Protein 6K7Z (pdb70)

B-factor: mean 18.51, std 6.67, range [7.37, 52.11]

Structure (mmCIF, N/CA/C/O backbone):
data_6K7Z
#
_entry.id   6K7Z
#
_cell.length_a   68.618
_cell.length_b   87.486
_cell.length_c   88.836
_cell.angle_alpha   90.00
_cell.angle_beta   95.30
_cell.angle_gamma   90.00
#
_symmetry.space_group_name_H-M   'P 1 2 1'
#
loop_
_entity.id
_entity.type
_entity.pdbx_description
1 polymer 'GH18 chiitnase'
2 water water
#
loop_
_atom_site.group_PDB
_atom_site.id
_atom_site.type_symbol
_atom_site.label_atom_id
_atom_site.label_alt_id
_atom_site.label_comp_id
_atom_site.label_asym_id
_atom_site.label_entity_id
_atom_site.label_seq_id
_atom_site.pdbx_PDB_ins_code
_atom_site.Cartn_x
_atom_site.Cartn_y
_atom_site.Cartn_z
_atom_site.occupancy
_atom_site.B_iso_or_equiv
_atom_site.auth_seq_id
_atom_site.auth_comp_id
_atom_site.auth_asym_id
_atom_site.auth_atom_id
_atom_site.pdbx_PDB_model_num
ATOM 1 N N . SER A 1 2 ? 65.439 35.859 120.363 1.00 24.45 2 SER A N 1
ATOM 2 C CA . SER A 1 2 ? 66.841 36.111 120.511 1.00 21.17 2 SER A CA 1
ATOM 3 C C . SER A 1 2 ? 67.556 35.214 119.557 1.00 20.28 2 SER A C 1
ATOM 4 O O . SER A 1 2 ? 67.044 34.221 119.157 1.00 24.33 2 SER A O 1
ATOM 7 N N . LYS A 1 3 ? 68.778 35.574 119.219 1.00 20.42 3 LYS A N 1
ATOM 8 C CA . LYS A 1 3 ? 69.567 34.856 118.227 1.00 16.30 3 LYS A CA 1
ATOM 9 C C . LYS A 1 3 ? 70.840 34.360 118.882 1.00 13.81 3 LYS A C 1
ATOM 10 O O . LYS A 1 3 ? 71.298 34.992 119.753 1.00 15.35 3 LYS A O 1
ATOM 16 N N . THR A 1 4 ? 71.386 33.264 118.396 1.00 13.11 4 THR A N 1
ATOM 17 C CA . THR A 1 4 ? 72.655 32.697 118.842 1.00 13.10 4 THR A CA 1
ATOM 18 C C . THR A 1 4 ? 73.624 32.779 117.664 1.00 12.42 4 THR A C 1
ATOM 19 O O . THR A 1 4 ? 73.295 32.399 116.607 1.00 11.35 4 THR A O 1
ATOM 23 N N . ILE A 1 5 ? 74.804 33.318 117.937 1.00 10.44 5 ILE A N 1
ATOM 24 C CA . ILE A 1 5 ? 75.773 33.626 116.899 1.00 10.14 5 ILE A CA 1
ATOM 25 C C . ILE A 1 5 ? 77.138 33.126 117.349 1.00 10.94 5 ILE A C 1
ATOM 26 O O . ILE A 1 5 ? 77.488 33.228 118.530 1.00 9.95 5 ILE A O 1
ATOM 31 N N . THR A 1 6 ? 77.910 32.572 116.416 1.00 8.54 6 THR A N 1
ATOM 32 C CA . THR A 1 6 ? 79.275 32.191 116.745 1.00 9.18 6 THR A CA 1
ATOM 33 C C . THR A 1 6 ? 80.185 32.559 115.591 1.00 9.93 6 THR A C 1
ATOM 34 O O . THR A 1 6 ? 79.748 32.661 114.445 1.00 12.83 6 THR A O 1
ATOM 38 N N . TYR A 1 7 ? 81.461 32.767 115.909 1.00 9.25 7 TYR A N 1
ATOM 39 C CA . TYR A 1 7 ? 82.512 32.920 114.910 1.00 10.62 7 TYR A CA 1
ATOM 40 C C . TYR A 1 7 ? 83.256 31.608 114.707 1.00 11.06 7 TYR A C 1
ATOM 41 O O . TYR A 1 7 ? 83.577 30.905 115.668 1.00 11.64 7 TYR A O 1
ATOM 50 N N . TYR A 1 8 ? 83.544 31.286 113.449 1.00 10.78 8 TYR A N 1
ATOM 51 C CA . TYR A 1 8 ? 84.329 30.106 113.119 1.00 10.08 8 TYR A CA 1
ATOM 52 C C . TYR A 1 8 ? 85.654 30.578 112.533 1.00 10.51 8 TYR A C 1
ATOM 53 O O . TYR A 1 8 ? 85.699 31.061 111.400 1.00 12.18 8 TYR A O 1
ATOM 62 N N . ASN A 1 9 ? 86.727 30.438 113.312 1.00 12.12 9 ASN A N 1
ATOM 63 C CA . ASN A 1 9 ? 88.079 30.749 112.853 1.00 13.32 9 ASN A CA 1
ATOM 64 C C . ASN A 1 9 ? 88.947 29.510 112.984 1.00 13.77 9 ASN A C 1
ATOM 65 O O . ASN A 1 9 ? 89.353 28.947 111.965 1.00 15.41 9 ASN A O 1
ATOM 70 N N . SER A 1 10 ? 89.230 29.046 114.206 1.00 13.54 10 SER A N 1
ATOM 71 C CA . SER A 1 10 ? 89.923 27.779 114.398 1.00 14.06 10 SER A CA 1
ATOM 72 C C . SER A 1 10 ? 89.082 26.620 113.875 1.00 16.02 10 SER A C 1
ATOM 73 O O . SER A 1 10 ? 87.855 26.604 114.017 1.00 12.65 10 SER A O 1
ATOM 76 N N . GLY A 1 11 ? 89.755 25.627 113.293 1.00 15.07 11 GLY A N 1
ATOM 77 C CA . GLY A 1 11 ? 89.052 24.472 112.768 1.00 16.65 11 GLY A CA 1
ATOM 78 C C . GLY A 1 11 ? 89.059 23.236 113.644 1.00 15.05 11 GLY A C 1
ATOM 79 O O . GLY A 1 11 ? 88.805 22.138 113.139 1.00 16.18 11 GLY A O 1
ATOM 80 N N . ALA A 1 12 ? 89.307 23.399 114.954 1.00 14.92 12 ALA A N 1
ATOM 81 C CA . ALA A 1 12 ? 89.479 22.241 115.833 1.00 17.04 12 ALA A CA 1
ATOM 82 C C . ALA A 1 12 ? 88.224 21.380 115.915 1.00 19.83 12 ALA A C 1
ATOM 83 O O . ALA A 1 12 ? 88.315 20.171 116.171 1.00 21.66 12 ALA A O 1
ATOM 85 N N . VAL A 1 13 ? 87.054 21.970 115.725 1.00 13.77 13 VAL A N 1
ATOM 86 C CA . VAL A 1 13 ? 85.786 21.246 115.653 1.00 13.92 13 VAL A CA 1
ATOM 87 C C . VAL A 1 13 ? 85.273 21.368 114.224 1.00 14.65 13 VAL A C 1
ATOM 88 O O . VAL A 1 13 ? 85.246 22.483 113.687 1.00 12.81 13 VAL A O 1
ATOM 92 N N . PRO A 1 14 ? 84.902 20.266 113.567 1.00 12.87 14 PRO A N 1
ATOM 93 C CA . PRO A 1 14 ? 84.424 20.355 112.176 1.00 14.09 14 PRO A CA 1
ATOM 94 C C . PRO A 1 14 ? 83.254 21.320 112.037 1.00 14.30 14 PRO A C 1
ATOM 95 O O . PRO A 1 14 ? 82.345 21.348 112.867 1.00 12.10 14 PRO A O 1
ATOM 99 N N . LEU A 1 15 ? 83.269 22.106 110.959 1.00 12.05 15 LEU A N 1
ATOM 100 C CA . LEU A 1 15 ? 82.263 23.156 110.839 1.00 11.88 15 LEU A CA 1
ATOM 101 C C . LEU A 1 15 ? 80.859 22.584 110.747 1.00 12.14 15 LEU A C 1
ATOM 102 O O . LEU A 1 15 ? 79.905 23.182 111.257 1.00 13.22 15 LEU A O 1
ATOM 107 N N . ILE A 1 16 ? 80.704 21.425 110.112 1.00 11.69 16 ILE A N 1
ATOM 108 C CA . ILE A 1 16 ? 79.373 20.873 109.950 1.00 11.58 16 ILE A CA 1
ATOM 109 C C . ILE A 1 16 ? 78.706 20.568 111.288 1.00 12.63 16 ILE A C 1
ATOM 110 O O . ILE A 1 16 ? 77.477 20.492 111.346 1.00 13.19 16 ILE A O 1
ATOM 115 N N . ASN A 1 17 ? 79.483 20.406 112.371 1.00 12.65 17 ASN A N 1
ATOM 116 C CA . ASN A 1 17 ? 78.879 20.191 113.690 1.00 17.15 17 ASN A CA 1
ATOM 117 C C . ASN A 1 17 ? 77.909 21.305 114.056 1.00 13.77 17 ASN A C 1
ATOM 118 O O . ASN A 1 17 ? 76.956 21.071 114.812 1.00 15.85 17 ASN A O 1
ATOM 123 N N . ALA A 1 18 ? 78.136 22.519 113.548 1.00 12.64 18 ALA A N 1
ATOM 124 C CA . ALA A 1 18 ? 77.269 23.635 113.902 1.00 11.96 18 ALA A CA 1
ATOM 125 C C . ALA A 1 18 ? 75.855 23.441 113.374 1.00 12.56 18 ALA A C 1
ATOM 126 O O . ALA A 1 18 ? 74.906 23.958 113.968 1.00 15.57 18 ALA A O 1
ATOM 128 N N . SER A 1 19 ? 75.693 22.690 112.276 1.00 14.22 19 SER A N 1
ATOM 129 C CA . SER A 1 19 ? 74.371 22.456 111.701 1.00 15.28 19 SER A CA 1
ATOM 130 C C . SER A 1 19 ? 73.440 21.700 112.643 1.00 18.13 19 SER A C 1
ATOM 131 O O . SER A 1 19 ? 72.220 21.755 112.460 1.00 19.26 19 SER A O 1
ATOM 134 N N . GLU A 1 20 ? 73.976 20.992 113.638 1.00 14.91 20 GLU A N 1
ATOM 135 C CA . GLU A 1 20 ? 73.151 20.243 114.575 1.00 16.82 20 GLU A CA 1
ATOM 136 C C . GLU A 1 20 ? 73.065 20.910 115.940 1.00 16.75 20 GLU A C 1
ATOM 137 O O . GLU A 1 20 ? 72.597 20.289 116.895 1.00 14.97 20 GLU A O 1
ATOM 143 N N . LEU A 1 21 ? 73.501 22.154 116.052 1.00 13.84 21 LEU A N 1
ATOM 144 C CA . LEU A 1 21 ? 73.511 22.883 117.305 1.00 15.13 21 LEU A CA 1
ATOM 145 C C . LEU A 1 21 ? 72.579 24.084 117.213 1.00 13.88 21 LEU A C 1
ATOM 146 O O . LEU A 1 21 ? 72.192 24.495 116.112 1.00 15.91 21 LEU A O 1
ATOM 151 N N . PRO A 1 22 ? 72.172 24.637 118.328 1.00 15.50 22 PRO A N 1
ATOM 152 C CA . PRO A 1 22 ? 71.165 25.715 118.298 1.00 14.49 22 PRO A CA 1
ATOM 153 C C . PRO A 1 22 ? 71.774 27.085 118.012 1.00 16.23 22 PRO A C 1
ATOM 154 O O . PRO A 1 22 ? 71.638 28.037 118.799 1.00 19.99 22 PRO A O 1
ATOM 158 N N . TYR A 1 23 ? 72.470 27.187 116.880 1.00 13.07 23 TYR A N 1
ATOM 159 C CA . TYR A 1 23 ? 72.953 28.462 116.357 1.00 14.30 23 TYR A CA 1
ATOM 160 C C . TYR A 1 23 ? 72.004 28.987 115.295 1.00 14.71 23 TYR A C 1
ATOM 161 O O . TYR A 1 23 ? 71.449 28.219 114.507 1.00 15.97 23 TYR A O 1
ATOM 170 N N . ASP A 1 24 ? 71.829 30.301 115.272 1.00 12.50 24 ASP A N 1
ATOM 171 C CA . ASP A 1 24 ? 71.105 30.927 114.178 1.00 12.27 24 ASP A CA 1
ATOM 172 C C . ASP A 1 24 ? 72.025 31.460 113.097 1.00 14.32 24 ASP A C 1
ATOM 173 O O . ASP A 1 24 ? 71.653 31.441 111.916 1.00 15.04 24 ASP A O 1
ATOM 178 N N . VAL A 1 25 ? 73.220 31.910 113.469 1.00 12.13 25 VAL A N 1
ATOM 179 C CA . VAL A 1 25 ? 74.137 32.569 112.543 1.00 10.18 25 VAL A CA 1
ATOM 180 C C . VAL A 1 25 ? 75.548 32.080 112.824 1.00 11.27 25 VAL A C 1
ATOM 181 O O . VAL A 1 25 ? 75.977 32.025 113.981 1.00 10.87 25 VAL A O 1
ATOM 185 N N . VAL A 1 26 ? 76.282 31.760 111.767 1.00 8.78 26 VAL A N 1
ATOM 186 C CA . VAL A 1 26 ? 77.694 31.428 111.871 1.00 10.61 26 VAL A CA 1
ATOM 187 C C . VAL A 1 26 ? 78.464 32.435 111.035 1.00 9.24 26 VAL A C 1
ATOM 188 O O . VAL A 1 26 ? 78.191 32.589 109.837 1.00 13.20 26 VAL A O 1
ATOM 192 N N . ASN A 1 27 ? 79.419 33.123 111.665 1.00 10.37 27 ASN A N 1
ATOM 193 C CA . ASN A 1 27 ? 80.297 34.069 110.989 1.00 9.17 27 ASN A CA 1
ATOM 194 C C . ASN A 1 27 ? 81.603 33.365 110.652 1.00 11.33 27 ASN A C 1
ATOM 195 O O . ASN A 1 27 ? 82.350 32.988 111.555 1.00 11.21 27 ASN A O 1
ATOM 200 N N . LEU A 1 28 ? 81.895 33.208 109.360 1.00 10.63 28 LEU A N 1
ATOM 201 C CA . LEU A 1 28 ? 83.173 32.633 108.965 1.00 11.11 28 LEU A CA 1
ATOM 202 C C . LEU A 1 28 ? 84.247 33.710 109.055 1.00 9.97 28 LEU A C 1
ATOM 203 O O . LEU A 1 28 ? 84.121 34.775 108.446 1.00 14.26 28 LEU A O 1
ATOM 208 N N . ALA A 1 29 ? 85.303 33.435 109.811 1.00 10.88 29 ALA A N 1
ATOM 209 C CA . ALA A 1 29 ? 86.376 34.401 110.044 1.00 11.56 29 ALA A CA 1
ATOM 210 C C . ALA A 1 29 ? 87.720 33.901 109.487 1.00 11.07 29 ALA A C 1
ATOM 211 O O . ALA A 1 29 ? 88.159 32.828 109.881 1.00 13.83 29 ALA A O 1
ATOM 213 N N . PHE A 1 30 ? 88.417 34.650 108.628 1.00 14.45 30 PHE A N 1
ATOM 214 C CA . PHE A 1 30 ? 88.091 35.998 108.180 1.00 11.81 30 PHE A CA 1
ATOM 215 C C . PHE A 1 30 ? 88.381 36.173 106.695 1.00 13.00 30 PHE A C 1
ATOM 216 O O . PHE A 1 30 ? 89.133 35.414 106.076 1.00 12.66 30 PHE A O 1
ATOM 224 N N . LEU A 1 31 ? 87.817 37.233 106.150 1.00 13.17 31 LEU A N 1
ATOM 225 C CA . LEU A 1 31 ? 88.244 37.806 104.884 1.00 12.59 31 LEU A CA 1
ATOM 226 C C . LEU A 1 31 ? 88.835 39.168 105.212 1.00 15.03 31 LEU A C 1
ATOM 227 O O . LEU A 1 31 ? 88.244 39.917 105.997 1.00 14.82 31 LEU A O 1
ATOM 232 N N . SER A 1 32 ? 90.010 39.483 104.667 1.00 14.46 32 SER A N 1
ATOM 233 C CA . SER A 1 32 ? 90.640 40.750 105.032 1.00 16.18 32 SER A CA 1
ATOM 234 C C . SER A 1 32 ? 91.568 41.219 103.918 1.00 17.53 32 SER A C 1
ATOM 235 O O . SER A 1 32 ? 91.773 40.534 102.919 1.00 16.70 32 SER A O 1
ATOM 238 N N . SER A 1 33 ? 92.117 42.419 104.097 1.00 19.27 33 SER A N 1
ATOM 239 C CA . SER A 1 33 ? 93.024 42.978 103.102 1.00 21.78 33 SER A CA 1
ATOM 240 C C . SER A 1 33 ? 94.339 42.208 103.071 1.00 20.36 33 SER A C 1
ATOM 241 O O . SER A 1 33 ? 94.861 41.800 104.111 1.00 23.26 33 SER A O 1
ATOM 244 N N . SER A 1 34 ? 94.888 42.027 101.874 1.00 25.04 34 SER A N 1
ATOM 245 C CA . SER A 1 34 ? 96.265 41.562 101.778 1.00 28.80 34 SER A CA 1
ATOM 246 C C . SER A 1 34 ? 97.209 42.692 102.167 1.00 26.39 34 SER A C 1
ATOM 247 O O . SER A 1 34 ? 96.882 43.872 102.026 1.00 25.18 34 SER A O 1
ATOM 250 N N . SER A 1 35 ? 98.391 42.331 102.611 1.00 28.34 35 SER A N 1
ATOM 251 C CA . SER A 1 35 ? 99.425 43.282 102.999 1.00 32.59 35 SER A CA 1
ATOM 252 C C . SER A 1 35 ? 99.863 44.075 101.787 1.00 35.06 35 SER A C 1
ATOM 253 O O . SER A 1 35 ? 100.255 45.208 101.905 1.00 35.49 35 SER A O 1
ATOM 256 N N . ASN A 1 36 ? 99.815 43.401 100.653 1.00 31.83 36 ASN A N 1
ATOM 257 C CA . ASN A 1 36 ? 100.175 43.870 99.340 1.00 36.41 36 ASN A CA 1
ATOM 258 C C . ASN A 1 36 ? 99.367 45.066 98.828 1.00 33.60 36 ASN A C 1
ATOM 259 O O . ASN A 1 36 ? 99.888 46.150 98.734 1.00 38.54 36 ASN A O 1
ATOM 264 N N . ASN A 1 37 ? 98.120 44.805 98.518 1.00 31.98 37 ASN A N 1
ATOM 265 C CA . ASN A 1 37 ? 97.126 45.709 97.970 1.00 30.24 37 ASN A CA 1
ATOM 266 C C . ASN A 1 37 ? 95.864 45.575 98.782 1.00 27.48 37 ASN A C 1
ATOM 267 O O . ASN A 1 37 ? 95.251 44.573 98.749 1.00 28.74 37 ASN A O 1
ATOM 272 N N . PRO A 1 38 ? 95.485 46.596 99.497 1.00 27.02 38 PRO A N 1
ATOM 273 C CA . PRO A 1 38 ? 94.348 46.508 100.430 1.00 23.52 38 PRO A CA 1
ATOM 274 C C . PRO A 1 38 ? 93.042 46.140 99.757 1.00 22.10 38 PRO A C 1
ATOM 275 O O . PRO A 1 38 ? 92.136 45.636 100.429 1.00 19.27 38 PRO A O 1
ATOM 279 N N . PHE A 1 39 ? 92.898 46.397 98.456 1.00 22.46 39 PHE A N 1
ATOM 280 C CA . PHE A 1 39 ? 91.650 46.069 97.784 1.00 22.82 39 PHE A CA 1
ATOM 281 C C . PHE A 1 39 ? 91.592 44.623 97.325 1.00 21.12 39 PHE A C 1
ATOM 282 O O . PHE A 1 39 ? 90.522 44.175 96.905 1.00 23.21 39 PHE A O 1
ATOM 290 N N . ASN A 1 40 ? 92.700 43.889 97.403 1.00 19.97 40 ASN A N 1
ATOM 291 C CA . ASN A 1 40 ? 92.698 42.445 97.194 1.00 22.72 40 ASN A CA 1
ATOM 292 C C . ASN A 1 40 ? 92.394 41.779 98.532 1.00 19.15 40 ASN A C 1
ATOM 293 O O . ASN A 1 40 ? 93.189 41.877 99.474 1.00 20.55 40 ASN A O 1
ATOM 298 N N . LEU A 1 41 ? 91.254 41.104 98.616 1.00 18.94 41 LEU A N 1
ATOM 299 C CA . LEU A 1 41 ? 90.793 40.505 99.866 1.00 19.17 41 LEU A CA 1
ATOM 300 C C . LEU A 1 41 ? 91.194 39.033 99.914 1.00 20.62 41 LEU A C 1
ATOM 301 O O . LEU A 1 41 ? 90.987 38.299 98.941 1.00 18.92 41 LEU A O 1
ATOM 306 N N . VAL A 1 42 ? 91.763 38.601 101.044 1.00 17.73 42 VAL A N 1
ATOM 307 C CA . VAL A 1 42 ? 92.249 37.230 101.179 1.00 19.12 42 VAL A CA 1
ATOM 308 C C . VAL A 1 42 ? 91.609 36.575 102.394 1.00 17.64 42 VAL A C 1
ATOM 309 O O . VAL A 1 42 ? 91.326 37.228 103.405 1.00 16.70 42 VAL A O 1
ATOM 313 N N . LEU A 1 43 ? 91.400 35.264 102.287 1.00 15.30 43 LEU A N 1
ATOM 314 C CA . LEU A 1 43 ? 90.840 34.453 103.355 1.00 15.82 43 LEU A CA 1
ATOM 315 C C . LEU A 1 43 ? 91.928 33.967 104.300 1.00 18.41 43 LEU A C 1
ATOM 316 O O . LEU A 1 43 ? 93.069 33.726 103.899 1.00 19.91 43 LEU A O 1
ATOM 321 N N . SER A 1 44 ? 91.556 33.827 105.570 1.00 15.61 44 SER A N 1
ATOM 322 C CA . SER A 1 44 ? 92.402 33.243 106.595 1.00 18.44 44 SER A CA 1
ATOM 323 C C . SER A 1 44 ? 91.527 32.389 107.500 1.00 16.01 44 SER A C 1
ATOM 324 O O . SER A 1 44 ? 90.306 32.550 107.544 1.00 14.80 44 SER A O 1
ATOM 327 N N . GLY A 1 45 ? 92.159 31.456 108.201 1.00 18.32 45 GLY A N 1
ATOM 328 C CA . GLY A 1 45 ? 91.440 30.559 109.086 1.00 17.42 45 GLY A CA 1
ATOM 329 C C . GLY A 1 45 ? 91.171 29.211 108.443 1.00 18.44 45 GLY A C 1
ATOM 330 O O . GLY A 1 45 ? 91.542 28.935 107.300 1.00 15.00 45 GLY A O 1
ATOM 331 N N . ALA A 1 46 ? 90.503 28.350 109.217 1.00 14.87 46 ALA A N 1
ATOM 332 C CA . ALA A 1 46 ? 90.264 26.987 108.763 1.00 15.30 46 ALA A CA 1
ATOM 333 C C . ALA A 1 46 ? 89.397 26.923 107.513 1.00 14.81 46 ALA A C 1
ATOM 334 O O . ALA A 1 46 ? 89.403 25.902 106.821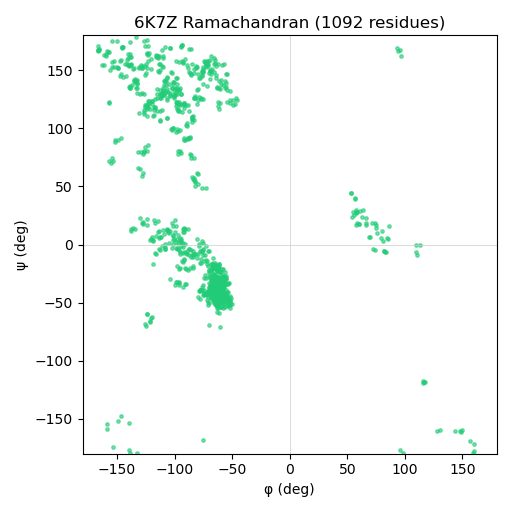 1.00 15.76 46 ALA A O 1
ATOM 336 N N . ILE A 1 47 ? 88.642 27.978 107.211 1.00 11.83 47 ILE A N 1
ATOM 337 C CA . ILE A 1 47 ? 87.795 27.950 106.029 1.00 14.32 47 ILE A CA 1
ATOM 338 C C . ILE A 1 47 ? 88.598 27.944 104.740 1.00 15.32 47 ILE A C 1
ATOM 339 O O . ILE A 1 47 ? 88.067 27.545 103.693 1.00 15.90 47 ILE A O 1
ATOM 344 N N . ALA A 1 48 ? 89.857 28.382 104.769 1.00 14.80 48 ALA A N 1
ATOM 345 C CA . ALA A 1 48 ? 90.588 28.675 103.536 1.00 16.72 48 ALA A CA 1
ATOM 346 C C . ALA A 1 48 ? 91.368 27.464 103.033 1.00 16.20 48 ALA A C 1
ATOM 347 O O . ALA A 1 48 ? 92.256 26.953 103.725 1.00 16.76 48 ALA A O 1
ATOM 349 N N . ALA A 1 49 ? 91.049 27.024 101.816 1.00 15.20 49 ALA A N 1
ATOM 350 C CA . ALA A 1 49 ? 91.941 26.113 101.094 1.00 15.65 49 ALA A CA 1
ATOM 351 C C . ALA A 1 49 ? 93.115 26.872 100.492 1.00 16.93 49 ALA A C 1
ATOM 352 O O . ALA A 1 49 ? 94.246 26.369 100.464 1.00 16.09 49 ALA A O 1
ATOM 354 N N . THR A 1 50 ? 92.841 28.072 99.983 1.00 17.24 50 THR A N 1
ATOM 355 C CA . THR A 1 50 ? 93.841 29.045 99.583 1.00 18.94 50 THR A CA 1
ATOM 356 C C . THR A 1 50 ? 93.353 30.417 100.011 1.00 18.92 50 THR A C 1
ATOM 357 O O . THR A 1 50 ? 92.271 30.560 100.584 1.00 19.52 50 THR A O 1
ATOM 361 N N . GLU A 1 51 ? 94.121 31.446 99.662 1.00 20.05 51 GLU A N 1
ATOM 362 C CA . GLU A 1 51 ? 93.702 32.812 99.968 1.00 21.15 51 GLU A CA 1
ATOM 363 C C . GLU A 1 51 ? 92.403 33.203 99.276 1.00 18.44 51 GLU A C 1
ATOM 364 O O . GLU A 1 51 ? 91.759 34.170 99.691 1.00 18.28 51 GLU A O 1
ATOM 370 N N . SER A 1 52 ? 91.999 32.496 98.226 1.00 17.82 52 SER A N 1
ATOM 371 C CA . SER A 1 52 ? 90.824 32.904 97.472 1.00 19.55 52 SER A CA 1
ATOM 372 C C . SER A 1 52 ? 89.712 31.862 97.466 1.00 21.71 52 SER A C 1
ATOM 373 O O . SER A 1 52 ? 88.712 32.056 96.765 1.00 24.28 52 SER A O 1
ATOM 376 N N . SER A 1 53 ? 89.831 30.772 98.229 1.00 17.23 53 SER A N 1
ATOM 377 C CA . SER A 1 53 ? 88.836 29.715 98.098 1.00 16.76 53 SER A CA 1
ATOM 378 C C . SER A 1 53 ? 88.602 29.001 99.418 1.00 16.24 53 SER A C 1
ATOM 379 O O . SER A 1 53 ? 89.534 28.803 100.205 1.00 15.77 53 SER A O 1
ATOM 382 N N . PHE A 1 54 ? 87.348 28.602 99.629 1.00 16.65 54 PHE A N 1
ATOM 383 C CA . PHE A 1 54 ? 86.953 27.753 100.746 1.00 15.77 54 PHE A CA 1
ATOM 384 C C . PHE A 1 54 ? 87.374 26.307 100.508 1.00 17.76 54 PHE A C 1
ATOM 385 O O . PHE A 1 54 ? 87.405 25.827 99.370 1.00 18.41 54 PHE A O 1
ATOM 393 N N . THR A 1 55 ? 87.660 25.596 101.596 1.00 17.30 55 THR A N 1
ATOM 394 C CA . THR A 1 55 ? 87.884 24.161 101.467 1.00 17.28 55 THR A CA 1
ATOM 395 C C . THR A 1 55 ? 86.602 23.451 101.043 1.00 16.91 55 THR A C 1
ATOM 396 O O . THR A 1 55 ? 85.490 23.967 101.187 1.00 17.20 55 THR A O 1
ATOM 400 N N . THR A 1 56 ? 86.773 22.238 100.513 1.00 18.83 56 THR A N 1
ATOM 401 C CA . THR A 1 56 ? 85.622 21.433 100.117 1.00 19.54 56 THR A CA 1
ATOM 402 C C . THR A 1 56 ? 84.675 21.200 101.293 1.00 18.55 56 THR A C 1
ATOM 403 O O . THR A 1 56 ? 83.453 21.340 101.158 1.00 18.73 56 THR A O 1
ATOM 407 N N . ASN A 1 57 ? 85.222 20.851 102.459 1.00 18.86 57 ASN A N 1
ATOM 408 C CA . ASN A 1 57 ? 84.373 20.595 103.623 1.00 20.14 57 ASN A CA 1
ATOM 409 C C . ASN A 1 57 ? 83.606 21.849 104.033 1.00 18.61 57 ASN A C 1
ATOM 410 O O . ASN A 1 57 ? 82.439 21.772 104.444 1.00 16.71 57 ASN A O 1
ATOM 415 N N . THR A 1 58 ? 84.250 23.013 103.942 1.00 15.41 58 THR A N 1
ATOM 416 C CA . THR A 1 58 ? 83.574 24.258 104.298 1.00 14.89 58 THR A CA 1
ATOM 417 C C . THR A 1 58 ? 82.374 24.492 103.391 1.00 16.18 58 THR A C 1
ATOM 418 O O . THR A 1 58 ? 81.259 24.754 103.862 1.00 14.12 58 THR A O 1
ATOM 422 N N . ILE A 1 59 ? 82.585 24.368 102.081 1.00 16.10 59 ILE A N 1
ATOM 423 C CA . ILE A 1 59 ? 81.514 24.595 101.110 1.00 15.67 59 ILE A CA 1
ATOM 424 C C . ILE A 1 59 ? 80.311 23.710 101.417 1.00 16.13 59 ILE A C 1
ATOM 425 O O . ILE A 1 59 ? 79.161 24.163 101.400 1.00 16.52 59 ILE A O 1
ATOM 430 N N . GLU A 1 60 ? 80.559 22.434 101.717 1.00 17.87 60 GLU A N 1
ATOM 431 C CA . GLU A 1 60 ? 79.449 21.533 102.023 1.00 16.87 60 GLU A CA 1
ATOM 432 C C . GLU A 1 60 ? 78.803 21.898 103.354 1.00 16.46 60 GLU A C 1
ATOM 433 O O . GLU A 1 60 ? 77.573 21.909 103.472 1.00 16.02 60 GLU A O 1
ATOM 439 N N . ALA A 1 61 ? 79.615 22.230 104.357 1.00 14.22 61 ALA A N 1
ATOM 440 C CA . ALA A 1 61 ? 79.055 22.579 105.659 1.00 14.31 61 ALA A CA 1
ATOM 441 C C . ALA A 1 61 ? 78.116 23.773 105.556 1.00 14.74 61 ALA A C 1
ATOM 442 O O . ALA A 1 61 ? 77.065 23.804 106.210 1.00 14.97 61 ALA A O 1
ATOM 444 N N . ILE A 1 62 ? 78.479 24.763 104.735 1.00 15.55 62 ILE A N 1
ATOM 445 C CA . ILE A 1 62 ? 77.629 25.935 104.548 1.00 15.93 62 ILE A CA 1
ATOM 446 C C . ILE A 1 62 ? 76.277 25.529 103.973 1.00 17.73 62 ILE A C 1
ATOM 447 O O . ILE A 1 62 ? 75.224 26.018 104.410 1.00 16.75 62 ILE A O 1
ATOM 452 N N . LYS A 1 63 ? 76.282 24.643 102.973 1.00 17.94 63 LYS A N 1
ATOM 453 C CA . LYS A 1 63 ? 75.023 24.192 102.387 1.00 19.51 63 LYS A CA 1
ATOM 454 C C . LYS A 1 63 ? 74.169 23.468 103.416 1.00 18.13 63 LYS A C 1
ATOM 455 O O . LYS A 1 63 ? 72.954 23.682 103.486 1.00 22.25 63 LYS A O 1
ATOM 461 N N . VAL A 1 64 ? 74.790 22.615 104.233 1.00 16.82 64 VAL A N 1
ATOM 462 C CA . VAL A 1 64 ? 74.049 21.867 105.239 1.00 17.89 64 VAL A CA 1
ATOM 463 C C . VAL A 1 64 ? 73.480 22.805 106.295 1.00 19.70 64 VAL A C 1
ATOM 464 O O . VAL A 1 64 ? 72.321 22.667 106.709 1.00 18.86 64 VAL A O 1
ATOM 468 N N . MET A 1 65 ? 74.288 23.766 106.754 1.00 15.06 65 MET A N 1
ATOM 469 C CA . MET A 1 65 ? 73.796 24.759 107.705 1.00 17.62 65 MET A CA 1
ATOM 470 C C . MET A 1 65 ? 72.613 25.527 107.131 1.00 19.20 65 MET A C 1
ATOM 471 O O . MET A 1 65 ? 71.586 25.706 107.798 1.00 20.22 65 MET A O 1
ATOM 476 N N . GLN A 1 66 ? 72.744 25.985 105.886 1.00 19.51 66 GLN A N 1
ATOM 477 C CA . GLN A 1 66 ? 71.665 26.723 105.240 1.00 20.87 66 GLN A CA 1
ATOM 478 C C . GLN A 1 66 ? 70.420 25.860 105.064 1.00 24.68 66 GLN A C 1
ATOM 479 O O . GLN A 1 66 ? 69.296 26.354 105.214 1.00 28.25 66 GLN A O 1
ATOM 485 N N . HIS A 1 67 ? 70.581 24.569 104.811 1.00 23.30 67 HIS A N 1
ATOM 486 C CA . HIS A 1 67 ? 69.415 23.641 104.696 1.00 27.72 67 HIS A CA 1
ATOM 487 C C . HIS A 1 67 ? 68.688 23.613 106.019 1.00 27.82 67 HIS A C 1
ATOM 488 O O . HIS A 1 67 ? 67.520 23.375 106.067 1.00 29.49 67 HIS A O 1
ATOM 495 N N . LYS A 1 68 ? 69.411 23.861 107.089 1.00 27.43 68 LYS A N 1
ATOM 496 C CA . LYS A 1 68 ? 68.849 23.866 108.400 1.00 27.08 68 LYS A CA 1
ATOM 497 C C . LYS A 1 68 ? 68.212 25.206 108.727 1.00 27.93 68 LYS A C 1
ATOM 498 O O . LYS A 1 68 ? 67.626 25.339 109.769 1.00 30.86 68 LYS A O 1
ATOM 504 N N . GLY A 1 69 ? 68.339 26.180 107.869 1.00 24.15 69 GLY A N 1
ATOM 505 C CA . GLY A 1 69 ? 67.785 27.472 108.137 1.00 25.35 69 GLY A CA 1
ATOM 506 C C . GLY A 1 69 ? 68.717 28.368 108.945 1.00 23.63 69 GLY A C 1
ATOM 507 O O . GLY A 1 69 ? 68.307 29.366 109.471 1.00 23.68 69 GLY A O 1
ATOM 508 N N . GLN A 1 70 ? 69.975 27.991 109.010 1.00 20.18 70 GLN A N 1
ATOM 509 C CA . GLN A 1 70 ? 70.953 28.802 109.676 1.00 18.42 70 GLN A CA 1
ATOM 510 C C . GLN A 1 70 ? 71.513 29.768 108.629 1.00 18.43 70 GLN A C 1
ATOM 511 O O . GLN A 1 70 ? 71.470 29.482 107.479 1.00 18.32 70 GLN A O 1
ATOM 517 N N . LYS A 1 71 ? 72.016 30.906 109.070 1.00 13.51 71 LYS A N 1
ATOM 518 C CA . LYS A 1 71 ? 72.614 31.883 108.175 1.00 16.61 71 LYS A CA 1
ATOM 519 C C . LYS A 1 71 ? 74.125 31.880 108.345 1.00 14.69 71 LYS A C 1
ATOM 520 O O . LYS A 1 71 ? 74.639 31.752 109.457 1.00 13.97 71 LYS A O 1
ATOM 526 N N . VAL A 1 72 ? 74.829 32.016 107.233 1.00 13.97 72 VAL A N 1
ATOM 527 C CA . VAL A 1 72 ? 76.279 31.930 107.204 1.00 13.82 72 VAL A CA 1
ATOM 528 C C . VAL A 1 72 ? 76.783 33.209 106.569 1.00 11.86 72 VAL A C 1
ATOM 529 O O . VAL A 1 72 ? 76.452 33.502 105.411 1.00 12.57 72 VAL A O 1
ATOM 533 N N . LEU A 1 73 ? 77.578 33.963 107.318 1.00 11.11 73 LEU A N 1
ATOM 534 C CA . LEU A 1 73 ? 78.152 35.218 106.861 1.00 11.41 73 LEU A CA 1
ATOM 535 C C . LEU A 1 73 ? 79.659 35.068 106.723 1.00 12.07 73 LEU A C 1
ATOM 536 O O . LEU A 1 73 ? 80.280 34.230 107.389 1.00 11.22 73 LEU A O 1
ATOM 541 N N . ILE A 1 74 ? 80.245 35.897 105.878 1.00 10.13 74 ILE A N 1
ATOM 542 C CA . ILE A 1 74 ? 81.688 36.069 105.881 1.00 10.10 74 ILE A CA 1
ATOM 543 C C . ILE A 1 74 ? 82.000 37.270 106.762 1.00 11.13 74 ILE A C 1
ATOM 544 O O . 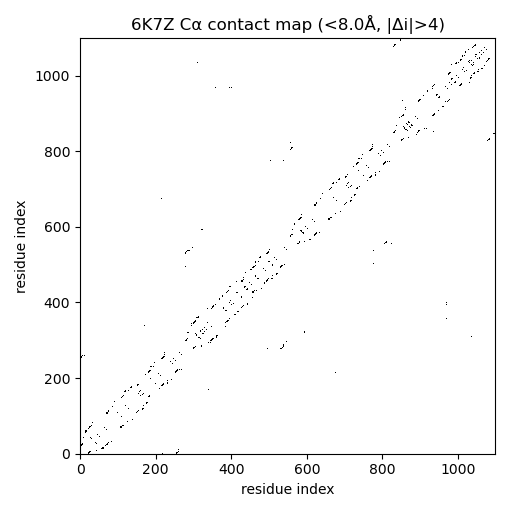ILE A 1 74 ? 81.356 38.323 106.653 1.00 11.65 74 ILE A O 1
ATOM 549 N N . SER A 1 75 ? 82.929 37.095 107.698 1.00 9.48 75 SER A N 1
ATOM 550 C CA . SER A 1 75 ? 83.347 38.195 108.549 1.00 7.67 75 SER A CA 1
ATOM 551 C C . SER A 1 75 ? 84.545 38.876 107.903 1.00 11.45 75 SER A C 1
ATOM 552 O O . SER A 1 75 ? 85.580 38.239 107.665 1.00 9.44 75 SER A O 1
ATOM 555 N N . PHE A 1 76 ? 84.398 40.170 107.637 1.00 10.94 76 PHE A N 1
ATOM 556 C CA . PHE A 1 76 ? 85.437 40.979 107.026 1.00 12.95 76 PHE A CA 1
ATOM 557 C C . PHE A 1 76 ? 86.142 41.790 108.100 1.00 14.58 76 PHE A C 1
ATOM 558 O O . PHE A 1 76 ? 85.492 42.499 108.881 1.00 11.47 76 PHE A O 1
ATOM 566 N N . GLY A 1 77 ? 87.466 41.692 108.135 1.00 13.54 77 GLY A N 1
ATOM 567 C CA . GLY A 1 77 ? 88.219 42.462 109.105 1.00 14.72 77 GLY A CA 1
ATOM 568 C C . GLY A 1 77 ? 88.941 41.589 110.110 1.00 14.75 77 GLY A C 1
ATOM 569 O O . GLY A 1 77 ? 89.815 40.800 109.741 1.00 14.60 77 GLY A O 1
ATOM 570 N N . GLY A 1 78 ? 88.590 41.710 111.384 1.00 15.43 78 GLY A N 1
ATOM 571 C CA . GLY A 1 78 ? 89.307 41.005 112.421 1.00 14.38 78 GLY A CA 1
ATOM 572 C C . GLY A 1 78 ? 90.398 41.863 113.031 1.00 18.75 78 GLY A C 1
ATOM 573 O O . GLY A 1 78 ? 90.761 42.932 112.528 1.00 18.42 78 GLY A O 1
ATOM 574 N N . GLY A 1 79 ? 90.901 41.401 114.149 1.00 21.60 79 GLY A N 1
ATOM 575 C CA . GLY A 1 79 ? 91.863 42.151 114.903 1.00 23.55 79 GLY A CA 1
ATOM 576 C C . GLY A 1 79 ? 93.236 42.401 114.319 1.00 24.61 79 GLY A C 1
ATOM 577 O O . GLY A 1 79 ? 93.921 43.269 114.756 1.00 28.82 79 GLY A O 1
ATOM 578 N N . THR A 1 80 ? 93.620 41.606 113.355 1.00 24.74 80 THR A N 1
ATOM 579 C CA . THR A 1 80 ? 94.958 41.737 112.789 1.00 26.40 80 THR A CA 1
ATOM 580 C C . THR A 1 80 ? 95.012 42.610 111.538 1.00 26.94 80 THR A C 1
ATOM 581 O O . THR A 1 80 ? 96.095 42.779 110.972 1.00 27.24 80 THR A O 1
ATOM 585 N N . MET A 1 81 ? 93.897 43.188 111.103 1.00 18.92 81 MET A N 1
ATOM 586 C CA . MET A 1 81 ? 93.913 44.020 109.908 1.00 21.72 81 MET A CA 1
ATOM 587 C C . MET A 1 81 ? 94.433 45.415 110.242 1.00 22.08 81 MET A C 1
ATOM 588 O O . MET A 1 81 ? 94.022 46.029 111.235 1.00 20.96 81 MET A O 1
ATOM 593 N N . GLY A 1 82 ? 95.353 45.908 109.419 1.00 23.50 82 GLY A N 1
ATOM 594 C CA . GLY A 1 82 ? 96.040 47.144 109.745 1.00 23.61 82 GLY A CA 1
ATOM 595 C C . GLY A 1 82 ? 95.224 48.380 109.423 1.00 20.11 82 GLY A C 1
ATOM 596 O O . GLY A 1 82 ? 94.457 48.423 108.462 1.00 20.32 82 GLY A O 1
ATOM 597 N N . SER A 1 83 ? 95.415 49.410 110.253 1.00 20.07 83 SER A N 1
ATOM 598 C CA . SER A 1 83 ? 94.779 50.698 110.014 1.00 19.55 83 SER A CA 1
ATOM 599 C C . SER A 1 83 ? 95.161 51.259 108.653 1.00 19.87 83 SER A C 1
ATOM 600 O O . SER A 1 83 ? 94.345 51.918 107.993 1.00 21.28 83 SER A O 1
ATOM 603 N N . ASN A 1 84 ? 96.386 50.981 108.202 1.00 22.07 84 ASN A N 1
ATOM 604 C CA . ASN A 1 84 ? 96.830 51.479 106.908 1.00 20.16 84 ASN A CA 1
ATOM 605 C C . ASN A 1 84 ? 96.017 50.877 105.765 1.00 22.55 84 ASN A C 1
ATOM 606 O O . ASN A 1 84 ? 95.775 51.547 104.755 1.00 19.55 84 ASN A O 1
ATOM 611 N N . ALA A 1 85 ? 95.586 49.620 105.899 1.00 19.86 85 ALA A N 1
ATOM 612 C CA . ALA A 1 85 ? 94.744 49.032 104.860 1.00 19.64 85 ALA A CA 1
ATOM 613 C C . ALA A 1 85 ? 93.373 49.698 104.828 1.00 18.96 85 ALA A C 1
ATOM 614 O O . ALA A 1 85 ? 92.853 50.012 103.749 1.00 16.41 85 ALA A O 1
ATOM 616 N N . TYR A 1 86 ? 92.782 49.929 106.003 1.00 16.19 86 TYR A N 1
ATOM 617 C CA . TYR A 1 86 ? 91.501 50.625 106.076 1.00 17.55 86 TYR A CA 1
ATOM 618 C C . TYR A 1 86 ? 91.610 52.040 105.522 1.00 15.86 86 TYR A C 1
ATOM 619 O O . TYR A 1 86 ? 90.693 52.524 104.851 1.00 18.52 86 TYR A O 1
ATOM 628 N N . ARG A 1 87 ? 92.716 52.726 105.808 1.00 19.18 87 ARG A N 1
ATOM 629 C CA . ARG A 1 87 ? 92.893 54.084 105.294 1.00 17.97 87 ARG A CA 1
ATOM 630 C C . ARG A 1 87 ? 92.763 54.111 103.779 1.00 17.29 87 ARG A C 1
ATOM 631 O O . ARG A 1 87 ? 92.074 54.973 103.217 1.00 20.55 87 ARG A O 1
ATOM 639 N N . SER A 1 88 ? 93.422 53.172 103.101 1.00 17.48 88 SER A N 1
ATOM 640 C CA . SER A 1 88 ? 93.311 53.087 101.648 1.00 20.29 88 SER A CA 1
ATOM 641 C C . SER A 1 88 ? 91.894 52.736 101.221 1.00 21.08 88 SER A C 1
ATOM 642 O O . SER A 1 88 ? 91.355 53.332 100.280 1.00 20.91 88 SER A O 1
ATOM 645 N N . LEU A 1 89 ? 91.280 51.759 101.894 1.00 16.90 89 LEU A N 1
ATOM 646 C CA . LEU A 1 89 ? 89.934 51.345 101.530 1.00 14.88 89 LEU A CA 1
ATOM 647 C C . LEU A 1 89 ? 88.945 52.481 101.681 1.00 16.81 89 LEU A C 1
ATOM 648 O O . LEU A 1 89 ? 87.966 52.551 100.928 1.00 19.88 89 LEU A O 1
ATOM 653 N N . SER A 1 90 ? 89.180 53.370 102.647 1.00 14.63 90 SER A N 1
ATOM 654 C CA . SER A 1 90 ? 88.246 54.452 102.917 1.00 16.67 90 SER A CA 1
ATOM 655 C C . SER A 1 90 ? 88.144 55.418 101.752 1.00 17.30 90 SER A C 1
ATOM 656 O O . SER A 1 90 ? 87.172 56.174 101.682 1.00 17.59 90 SER A O 1
ATOM 659 N N . GLU A 1 91 ? 89.130 55.414 100.852 1.00 18.97 91 GLU A N 1
ATOM 660 C CA . GLU A 1 91 ? 89.109 56.280 99.680 1.00 23.64 91 GLU A CA 1
ATOM 661 C C . GLU A 1 91 ? 88.298 55.702 98.527 1.00 22.46 91 GLU A C 1
ATOM 662 O O . GLU A 1 91 ? 88.065 56.417 97.544 1.00 20.86 91 GLU A O 1
ATOM 668 N N . ASP A 1 92 ? 87.845 54.447 98.628 1.00 19.70 92 ASP A N 1
ATOM 669 C CA . ASP A 1 92 ? 86.964 53.877 97.611 1.00 19.32 92 ASP A CA 1
ATOM 670 C C . ASP A 1 92 ? 86.092 52.773 98.208 1.00 18.98 92 ASP A C 1
ATOM 671 O O . ASP A 1 92 ? 86.289 51.585 97.923 1.00 18.00 92 ASP A O 1
ATOM 676 N N . THR A 1 93 ? 85.114 53.159 99.034 1.00 18.74 93 THR A N 1
ATOM 677 C CA . THR A 1 93 ? 84.250 52.168 99.671 1.00 17.91 93 THR A CA 1
ATOM 678 C C . THR A 1 93 ? 83.372 51.443 98.664 1.00 17.39 93 THR A C 1
ATOM 679 O O . THR A 1 93 ? 82.967 50.306 98.914 1.00 17.13 93 THR A O 1
ATOM 683 N N . ALA A 1 94 ? 83.050 52.074 97.531 1.00 17.60 94 ALA A N 1
ATOM 684 C CA . ALA A 1 94 ? 82.192 51.396 96.568 1.00 18.67 94 ALA A CA 1
ATOM 685 C C . ALA A 1 94 ? 82.906 50.193 95.972 1.00 18.91 94 ALA A C 1
ATOM 686 O O . ALA A 1 94 ? 82.294 49.144 95.753 1.00 18.54 94 ALA A O 1
ATOM 688 N N . LYS A 1 95 ? 84.210 50.326 95.727 1.00 18.70 95 LYS A N 1
ATOM 689 C CA . LYS A 1 95 ? 84.990 49.217 95.203 1.00 18.40 95 LYS A CA 1
ATOM 690 C C . LYS A 1 95 ? 85.087 48.095 96.223 1.00 19.66 95 LYS A C 1
ATOM 691 O O . LYS A 1 95 ? 84.934 46.917 95.875 1.00 18.60 95 LYS A O 1
ATOM 697 N N . LEU A 1 96 ? 85.342 48.446 97.486 1.00 16.13 96 LEU A N 1
ATOM 698 C CA . LEU A 1 96 ? 85.347 47.454 98.553 1.00 15.84 96 LEU A CA 1
ATOM 699 C C . LEU A 1 96 ? 83.991 46.766 98.655 1.00 16.12 96 LEU A C 1
ATOM 700 O O . LEU A 1 96 ? 83.906 45.530 98.703 1.00 16.10 96 LEU A O 1
ATOM 705 N N . ALA A 1 97 ? 82.912 47.557 98.650 1.00 14.24 97 ALA A N 1
ATOM 706 C CA . ALA A 1 97 ? 81.573 46.981 98.740 1.00 17.45 97 ALA A CA 1
ATOM 707 C C . ALA A 1 97 ? 81.322 45.988 97.618 1.00 19.17 97 ALA A C 1
ATOM 708 O O . ALA A 1 97 ? 80.756 44.911 97.844 1.00 16.35 97 ALA A O 1
ATOM 710 N N . ASP A 1 98 ? 81.745 46.329 96.396 1.00 18.81 98 ASP A N 1
ATOM 711 C CA . ASP A 1 98 ? 81.512 45.437 95.268 1.00 19.48 98 ASP A CA 1
ATOM 712 C C . ASP A 1 98 ? 82.282 44.138 95.430 1.00 19.25 98 ASP A C 1
ATOM 713 O O . ASP A 1 98 ? 81.754 43.056 95.144 1.00 18.60 98 ASP A O 1
ATOM 718 N N . SER A 1 99 ? 83.531 44.221 95.894 1.00 17.96 99 SER A N 1
ATOM 719 C CA . SER A 1 99 ? 84.300 43.005 96.153 1.00 19.37 99 SER A CA 1
ATOM 720 C C . SER A 1 99 ? 83.631 42.137 97.215 1.00 18.53 99 SER A C 1
ATOM 721 O O . SER A 1 99 ? 83.541 40.911 97.068 1.00 18.13 99 SER A O 1
ATOM 724 N N . LEU A 1 100 ? 83.169 42.752 98.306 1.00 17.95 100 LEU A N 1
ATOM 725 C CA . LEU A 1 100 ? 82.521 41.982 99.365 1.00 15.44 100 LEU A CA 1
ATOM 726 C C . LEU A 1 100 ? 81.213 41.361 98.877 1.00 18.22 100 LEU A C 1
ATOM 727 O O . LEU A 1 100 ? 80.948 40.170 99.107 1.00 16.34 100 LEU A O 1
ATOM 732 N N . ALA A 1 101 ? 80.368 42.166 98.226 1.00 16.74 101 ALA A N 1
ATOM 733 C CA . ALA A 1 101 ? 79.099 41.658 97.713 1.00 17.29 101 ALA A CA 1
ATOM 734 C C . ALA A 1 101 ? 79.321 40.516 96.734 1.00 17.97 101 ALA A C 1
ATOM 735 O O . ALA A 1 101 ? 78.617 39.500 96.784 1.00 18.38 101 ALA A O 1
ATOM 737 N N . SER A 1 102 ? 80.305 40.657 95.847 1.00 17.20 102 SER A N 1
ATOM 738 C CA . SER A 1 102 ? 80.626 39.570 94.929 1.00 18.88 102 SER A CA 1
ATOM 739 C C . SER A 1 102 ? 81.052 38.320 95.684 1.00 19.90 102 SER A C 1
ATOM 740 O O . SER A 1 102 ? 80.608 37.211 95.362 1.00 18.59 102 SER A O 1
ATOM 743 N N . PHE A 1 103 ? 81.900 38.474 96.705 1.00 17.50 103 PHE A N 1
ATOM 744 C CA . PHE A 1 103 ? 82.313 37.300 97.466 1.00 18.00 103 PHE A CA 1
ATOM 745 C C . PHE A 1 103 ? 81.113 36.607 98.090 1.00 14.76 103 PHE A C 1
ATOM 746 O O . PHE A 1 103 ? 81.014 35.375 98.057 1.00 17.97 103 PHE A O 1
ATOM 754 N N . VAL A 1 104 ? 80.184 37.383 98.648 1.00 13.85 104 VAL A N 1
ATOM 755 C CA . VAL A 1 104 ? 78.981 36.803 99.246 1.00 17.34 104 VAL A CA 1
ATOM 756 C C . VAL A 1 104 ? 78.168 36.050 98.196 1.00 19.00 104 VAL A C 1
ATOM 757 O O . VAL A 1 104 ? 77.715 34.921 98.424 1.00 16.95 104 VAL A O 1
ATOM 761 N N . LYS A 1 105 ? 77.954 36.672 97.034 1.00 18.57 105 LYS A N 1
ATOM 762 C CA . LYS A 1 105 ? 77.082 36.051 96.042 1.00 19.75 105 LYS A CA 1
ATOM 763 C C . LYS A 1 105 ? 77.755 34.862 95.373 1.00 20.71 105 LYS A C 1
ATOM 764 O O . LYS A 1 105 ? 77.121 33.819 95.173 1.00 22.32 105 LYS A O 1
ATOM 770 N N . ASN A 1 106 ? 79.034 34.999 95.016 1.00 19.58 106 ASN A N 1
ATOM 771 C CA . ASN A 1 106 ? 79.748 33.910 94.353 1.00 20.50 106 ASN A CA 1
ATOM 772 C C . ASN A 1 106 ? 79.919 32.696 95.250 1.00 22.39 106 ASN A C 1
ATOM 773 O O . ASN A 1 106 ? 80.073 31.584 94.739 1.00 24.73 106 ASN A O 1
ATOM 778 N N . ASN A 1 107 ? 79.909 32.880 96.567 1.00 19.74 107 ASN A N 1
ATOM 779 C CA . ASN A 1 107 ? 80.000 31.766 97.499 1.00 20.37 107 ASN A CA 1
ATOM 780 C C . ASN A 1 107 ? 78.673 31.463 98.182 1.00 22.02 107 ASN A C 1
ATOM 781 O O . ASN A 1 107 ? 78.654 30.712 99.160 1.00 20.69 107 ASN A O 1
ATOM 786 N N . GLN A 1 108 ? 77.573 32.032 97.687 1.00 19.47 108 GLN A N 1
ATOM 787 C CA . GLN A 1 108 ? 76.220 31.723 98.154 1.00 17.93 108 GLN A CA 1
ATOM 788 C C . GLN A 1 108 ? 76.091 31.881 99.668 1.00 16.81 108 GLN A C 1
ATOM 789 O O . GLN A 1 108 ? 75.514 31.039 100.354 1.00 16.23 108 GLN A O 1
ATOM 795 N N . LEU A 1 109 ? 76.636 32.968 100.196 1.00 16.29 109 LEU A N 1
ATOM 796 C CA . LEU A 1 109 ? 76.540 33.240 101.624 1.00 14.81 109 LEU A CA 1
ATOM 797 C C . LEU A 1 109 ? 75.333 34.123 101.917 1.00 18.30 109 LEU A C 1
ATOM 798 O O . LEU A 1 109 ? 74.686 34.661 101.012 1.00 17.66 109 LEU A O 1
ATOM 803 N N . ASP A 1 110 ? 75.036 34.293 103.204 1.00 14.43 110 ASP A N 1
ATOM 804 C CA . ASP A 1 110 ? 73.864 35.064 103.588 1.00 13.26 110 ASP A CA 1
ATOM 805 C C . ASP A 1 110 ? 74.175 36.516 103.907 1.00 16.47 110 ASP A C 1
ATOM 806 O O . ASP A 1 110 ? 73.259 37.255 104.276 1.00 16.22 110 ASP A O 1
ATOM 811 N N . GLY A 1 111 ? 75.425 36.954 103.752 1.00 15.94 111 GLY A N 1
ATOM 812 C CA . GLY A 1 111 ? 75.751 38.332 104.050 1.00 14.36 111 GLY A CA 1
ATOM 813 C C . GLY A 1 111 ? 77.132 38.464 104.665 1.00 13.55 111 GLY A C 1
ATOM 814 O O . GLY A 1 111 ? 77.984 37.587 104.523 1.00 13.34 111 GLY A O 1
ATOM 815 N N . VAL A 1 112 ? 77.344 39.597 105.334 1.00 15.53 112 VAL A N 1
ATOM 816 C CA . VAL A 1 112 ? 78.663 40.019 105.790 1.00 14.38 112 VAL A CA 1
ATOM 817 C C . VAL A 1 112 ? 78.570 40.464 107.236 1.00 12.09 112 VAL A C 1
ATOM 818 O O . VAL A 1 112 ? 77.627 41.159 107.626 1.00 13.60 112 VAL A O 1
ATOM 822 N N . ASP A 1 113 ? 79.572 40.091 108.016 1.00 10.05 113 ASP A N 1
ATOM 823 C CA . ASP A 1 113 ? 79.820 40.649 109.333 1.00 10.08 113 ASP A CA 1
ATOM 824 C C . ASP A 1 113 ? 81.037 41.556 109.224 1.00 10.85 113 ASP A C 1
ATOM 825 O O . ASP A 1 113 ? 82.082 41.130 108.735 1.00 11.23 113 ASP A O 1
ATOM 830 N N . ILE A 1 114 ? 80.898 42.806 109.648 1.00 9.93 114 ILE A N 1
ATOM 831 C CA . ILE A 1 114 ? 81.972 43.782 109.540 1.00 9.97 114 ILE A CA 1
ATOM 832 C C . ILE A 1 114 ? 82.633 43.827 110.907 1.00 10.02 114 ILE A C 1
ATOM 833 O O . ILE A 1 114 ? 82.146 44.489 111.825 1.00 10.39 114 ILE A O 1
ATOM 838 N N . ASP A 1 115 ? 83.730 43.086 111.052 1.00 10.65 115 ASP A N 1
ATOM 839 C CA . ASP A 1 115 ? 84.431 43.002 112.330 1.00 11.02 115 ASP A CA 1
ATOM 840 C C . ASP A 1 115 ? 85.551 44.037 112.324 1.00 11.73 115 ASP A C 1
ATOM 841 O O . ASP A 1 115 ? 86.728 43.735 112.119 1.00 12.10 115 ASP A O 1
ATOM 846 N N . TYR A 1 116 ? 85.160 45.282 112.570 1.00 10.56 116 TYR A N 1
ATOM 847 C CA . TYR A 1 116 ? 86.038 46.443 112.460 1.00 12.51 116 TYR A CA 1
ATOM 848 C C . TYR A 1 116 ? 86.576 46.813 113.840 1.00 12.10 116 TYR A C 1
ATOM 849 O O . TYR A 1 116 ? 85.797 47.093 114.757 1.00 11.98 116 TYR A O 1
ATOM 858 N N . GLU A 1 117 ? 87.912 46.836 113.978 1.00 11.74 117 GLU A N 1
ATOM 859 C CA . GLU A 1 117 ? 88.552 47.052 115.277 1.00 12.79 117 GLU A CA 1
ATOM 860 C C . GLU A 1 117 ? 89.578 48.191 115.250 1.00 13.22 117 GLU A C 1
ATOM 861 O O . GLU A 1 117 ? 90.419 48.286 116.150 1.00 12.57 117 GLU A O 1
ATOM 867 N N . ASP A 1 118 ? 89.530 49.072 114.247 1.00 14.86 118 ASP A N 1
ATOM 868 C CA . ASP A 1 118 ? 90.543 50.125 114.100 1.00 13.02 118 ASP A CA 1
ATOM 869 C C . ASP A 1 118 ? 90.142 51.326 114.955 1.00 15.77 118 ASP A C 1
ATOM 870 O O . ASP A 1 118 ? 89.650 52.353 114.478 1.00 14.96 118 ASP A O 1
ATOM 875 N N . THR A 1 119 ? 90.379 51.185 116.261 1.00 14.31 119 THR A N 1
ATOM 876 C CA . THR A 1 119 ? 89.941 52.185 117.226 1.00 14.00 119 THR A CA 1
ATOM 877 C C . THR A 1 119 ? 90.545 53.556 116.937 1.00 16.17 119 THR A C 1
ATOM 878 O O . THR A 1 119 ? 89.886 54.589 117.132 1.00 13.81 119 THR A O 1
ATOM 882 N N . ALA A 1 120 ? 91.801 53.590 116.481 1.00 15.90 120 ALA A N 1
ATOM 883 C CA . ALA A 1 120 ? 92.467 54.870 116.261 1.00 16.76 120 ALA A CA 1
ATOM 884 C C . ALA A 1 120 ? 91.767 55.715 115.207 1.00 17.23 120 ALA A C 1
ATOM 885 O O . ALA A 1 120 ? 91.960 56.933 115.182 1.00 19.34 120 ALA A O 1
ATOM 887 N N . ALA A 1 121 ? 90.968 55.105 114.332 1.00 14.33 121 ALA A N 1
ATOM 888 C CA . ALA A 1 121 ? 90.234 55.895 113.352 1.00 15.57 121 ALA A CA 1
ATOM 889 C C . ALA A 1 121 ? 89.026 56.605 113.947 1.00 15.94 121 ALA A C 1
ATOM 890 O O . ALA A 1 121 ? 88.407 57.418 113.253 1.00 17.02 121 ALA A O 1
ATOM 892 N N . PHE A 1 122 ? 88.683 56.342 115.211 1.00 14.63 122 PHE A N 1
ATOM 893 C CA . PHE A 1 122 ? 87.669 57.122 115.912 1.00 16.08 122 PHE A CA 1
ATOM 894 C C . PHE A 1 122 ? 88.271 58.226 116.777 1.00 19.94 122 PHE A C 1
ATOM 895 O O . PHE A 1 122 ? 87.516 59.006 117.365 1.00 20.31 122 PHE A O 1
ATOM 903 N N . THR A 1 123 ? 89.603 58.298 116.885 1.00 20.99 123 THR A N 1
ATOM 904 C CA . THR A 1 123 ? 90.286 59.275 117.733 1.00 21.83 123 THR A CA 1
ATOM 905 C C . THR A 1 123 ? 91.098 60.295 116.948 1.00 25.17 123 THR A C 1
ATOM 906 O O . THR A 1 123 ? 91.899 61.022 117.548 1.00 26.16 123 THR A O 1
ATOM 910 N N . GLY A 1 124 ? 90.935 60.361 115.631 1.00 21.04 124 GLY A N 1
ATOM 911 C CA . GLY A 1 124 ? 91.717 61.302 114.861 1.00 23.56 124 GLY A CA 1
ATOM 912 C C . GLY A 1 124 ? 93.164 60.917 114.642 1.00 24.95 124 GLY A C 1
ATOM 913 O O . GLY A 1 124 ? 93.935 61.745 114.150 1.00 21.94 124 GLY A O 1
ATOM 914 N N . GLN A 1 125 ? 93.558 59.685 114.974 1.00 21.78 125 GLN A N 1
ATOM 915 C CA . GLN A 1 125 ? 94.957 59.272 114.913 1.00 23.51 125 GLN A CA 1
ATOM 916 C C . GLN A 1 125 ? 95.290 58.377 113.727 1.00 23.47 125 GLN A C 1
ATOM 917 O O . GLN A 1 125 ? 96.444 57.959 113.599 1.00 23.55 125 GLN A O 1
ATOM 923 N N . ALA A 1 126 ? 94.328 58.069 112.857 1.00 22.37 126 ALA A N 1
ATOM 924 C CA . ALA A 1 126 ? 94.544 57.107 111.784 1.00 20.17 126 ALA A CA 1
ATOM 925 C C . ALA A 1 126 ? 94.620 57.732 110.398 1.00 20.81 126 ALA A C 1
ATOM 926 O O . ALA A 1 126 ? 94.857 57.012 109.424 1.00 21.93 126 ALA A O 1
ATOM 928 N N . GLY A 1 127 ? 94.409 59.035 110.269 1.00 23.07 127 GLY A N 1
ATOM 929 C CA . GLY A 1 127 ? 94.455 59.626 108.948 1.00 22.89 127 GLY A CA 1
ATOM 930 C C . GLY A 1 127 ? 93.251 59.335 108.084 1.00 23.69 127 GLY A C 1
ATOM 931 O O . GLY A 1 127 ? 93.327 59.491 106.865 1.00 25.94 127 GLY A O 1
ATOM 932 N N . TYR A 1 128 ? 92.142 58.895 108.676 1.00 19.81 128 TYR A N 1
ATOM 933 C CA . TYR A 1 128 ? 90.885 58.780 107.950 1.00 20.77 128 TYR A CA 1
ATOM 934 C C . TYR A 1 128 ? 89.764 58.707 108.976 1.00 19.76 128 TYR A C 1
ATOM 935 O O . TYR A 1 128 ? 89.982 58.316 110.123 1.00 18.38 128 TYR A O 1
ATOM 944 N N . ASP A 1 129 ? 88.575 59.117 108.555 1.00 16.41 129 ASP A N 1
ATOM 945 C CA . ASP A 1 129 ? 87.404 59.151 109.423 1.00 18.28 129 ASP A CA 1
ATOM 946 C C . ASP A 1 129 ? 86.786 57.754 109.456 1.00 15.61 129 ASP A C 1
ATOM 947 O O . ASP A 1 129 ? 86.180 57.315 108.477 1.00 15.86 129 ASP A O 1
ATOM 952 N N . GLY A 1 130 ? 86.939 57.050 110.575 1.00 16.25 130 GLY A N 1
ATOM 953 C CA . GLY A 1 130 ? 86.451 55.679 110.636 1.00 15.80 130 GLY A CA 1
ATOM 954 C C . GLY A 1 130 ? 84.935 55.582 110.641 1.00 14.99 130 GLY A C 1
ATOM 955 O O . GLY A 1 130 ? 84.361 54.652 110.062 1.00 14.67 130 GLY A O 1
ATOM 956 N N . ALA A 1 131 ? 84.264 56.523 111.306 1.00 15.15 131 ALA A N 1
ATOM 957 C CA . ALA A 1 131 ? 82.808 56.514 111.309 1.00 16.52 131 ALA A CA 1
ATOM 958 C C . ALA A 1 131 ? 82.263 56.708 109.902 1.00 17.77 131 ALA A C 1
ATOM 959 O O . ALA A 1 131 ? 81.374 55.971 109.461 1.00 17.14 131 ALA A O 1
ATOM 961 N N . GLN A 1 132 ? 82.796 57.689 109.170 1.00 18.04 132 GLN A N 1
ATOM 962 C CA . GLN A 1 132 ? 82.313 57.898 107.812 1.00 16.53 132 GLN A CA 1
ATOM 963 C C . GLN A 1 132 ? 82.646 56.711 106.916 1.00 18.00 132 GLN A C 1
ATOM 964 O O . GLN A 1 132 ? 81.872 56.389 106.006 1.00 15.48 132 GLN A O 1
ATOM 970 N N . PHE A 1 133 ? 83.776 56.040 107.170 1.00 17.61 133 PHE A N 1
ATOM 971 C CA . PHE A 1 133 ? 84.100 54.823 106.433 1.00 15.80 133 PHE A CA 1
ATOM 972 C C . PHE A 1 133 ? 83.038 53.757 106.664 1.00 14.71 133 PHE A C 1
ATOM 973 O O . PHE A 1 133 ? 82.507 53.169 105.713 1.00 15.97 133 PHE A O 1
ATOM 981 N N . LEU A 1 134 ? 82.711 53.501 107.930 1.00 12.35 134 LEU A N 1
ATOM 982 C CA . LEU A 1 134 ? 81.713 52.487 108.235 1.00 12.38 134 LEU A CA 1
ATOM 983 C C . LEU A 1 134 ? 80.338 52.891 107.724 1.00 14.11 134 LEU A C 1
ATOM 984 O O . LEU A 1 134 ? 79.573 52.047 107.251 1.00 13.01 134 LEU A O 1
ATOM 989 N N . ILE A 1 135 ? 80.008 54.177 107.806 1.00 14.06 135 ILE A N 1
ATOM 990 C CA . ILE A 1 135 ? 78.734 54.650 107.266 1.00 14.80 135 ILE A CA 1
ATOM 991 C C . ILE A 1 135 ? 78.669 54.413 105.761 1.00 14.28 135 ILE A C 1
ATOM 992 O O . ILE A 1 135 ? 77.704 53.836 105.250 1.00 16.48 135 ILE A O 1
ATOM 997 N N . SER A 1 136 ? 79.692 54.853 105.034 1.00 13.10 136 SER A N 1
ATOM 998 C CA . SER A 1 136 ? 79.694 54.679 103.579 1.00 15.54 136 SER A CA 1
ATOM 999 C C . SER A 1 136 ? 79.752 53.208 103.188 1.00 15.95 136 SER A C 1
ATOM 1000 O O . SER A 1 136 ? 79.040 52.773 102.275 1.00 18.05 136 SER A O 1
ATOM 1003 N N . LEU A 1 137 ? 80.619 52.428 103.841 1.00 14.03 137 LEU A N 1
ATOM 1004 C CA . LEU A 1 137 ? 80.686 51.005 103.527 1.00 13.91 137 LEU A CA 1
ATOM 1005 C C . LEU A 1 137 ? 79.340 50.323 103.759 1.00 13.64 137 LEU A C 1
ATOM 1006 O O . LEU A 1 137 ? 78.890 49.527 102.927 1.00 17.46 137 LEU A O 1
ATOM 1011 N N . THR A 1 138 ? 78.668 50.642 104.870 1.00 12.87 138 THR A N 1
ATOM 1012 C CA . THR A 1 138 ? 77.370 50.025 105.122 1.00 14.30 138 THR A CA 1
ATOM 1013 C C . THR A 1 138 ? 76.369 50.380 104.029 1.00 14.36 138 THR A C 1
ATOM 1014 O O . THR A 1 138 ? 75.668 49.501 103.517 1.00 15.62 138 THR A O 1
ATOM 1018 N N . GLN A 1 139 ? 76.326 51.652 103.620 1.00 14.98 139 GLN A N 1
ATOM 1019 C CA . GLN A 1 139 ? 75.372 52.069 102.601 1.00 16.18 139 GLN A CA 1
ATOM 1020 C C . GLN A 1 139 ? 75.638 51.358 101.281 1.00 16.08 139 GLN A C 1
ATOM 1021 O O . GLN A 1 139 ? 74.713 50.854 100.633 1.00 17.23 139 GLN A O 1
ATOM 1027 N N . GLU A 1 140 ? 76.904 51.307 100.866 1.00 16.64 140 GLU A N 1
ATOM 1028 C CA . GLU A 1 140 ? 77.234 50.698 99.584 1.00 16.04 140 GLU A CA 1
ATOM 1029 C C . GLU A 1 140 ? 77.003 49.197 99.611 1.00 16.79 140 GLU A C 1
ATOM 1030 O O . GLU A 1 140 ? 76.583 48.604 98.611 1.00 14.90 140 GLU A O 1
ATOM 1036 N N . LEU A 1 141 ? 77.278 48.565 100.748 1.00 14.65 141 LEU A N 1
ATOM 1037 C CA . LEU A 1 141 ? 77.050 47.132 100.867 1.00 15.44 141 LEU A CA 1
ATOM 1038 C C . LEU A 1 141 ? 75.560 46.817 100.844 1.00 16.19 141 LEU A C 1
ATOM 1039 O O . LEU A 1 141 ? 75.128 45.870 100.171 1.00 19.42 141 LEU A O 1
ATOM 1044 N N . ARG A 1 142 ? 74.765 47.614 101.562 1.00 15.65 142 ARG A N 1
ATOM 1045 C CA . ARG A 1 142 ? 73.327 47.381 101.655 1.00 18.39 142 ARG A CA 1
ATOM 1046 C C . ARG A 1 142 ? 72.648 47.584 100.312 1.00 20.24 142 ARG A C 1
ATOM 1047 O O . ARG A 1 142 ? 71.674 46.890 99.995 1.00 20.69 142 ARG A O 1
ATOM 1055 N N . LYS A 1 143 ? 73.166 48.525 99.519 1.00 18.25 143 LYS A N 1
ATOM 1056 C CA . LYS A 1 143 ? 72.725 48.708 98.144 1.00 18.44 143 LYS A CA 1
ATOM 1057 C C . LYS A 1 143 ? 72.847 47.413 97.350 1.00 22.67 143 LYS A C 1
ATOM 1058 O O . LYS A 1 143 ? 71.925 47.032 96.617 1.00 23.27 143 LYS A O 1
ATOM 1064 N N . ARG A 1 144 ? 73.964 46.699 97.520 1.00 18.30 144 ARG A N 1
ATOM 1065 C CA . ARG A 1 144 ? 74.251 45.491 96.756 1.00 19.22 144 ARG A CA 1
ATOM 1066 C C . ARG A 1 144 ? 73.696 44.223 97.391 1.00 20.64 144 ARG A C 1
ATOM 1067 O O . ARG A 1 144 ? 73.497 43.232 96.678 1.00 16.86 144 ARG A O 1
ATOM 1075 N N . LEU A 1 145 ? 73.429 44.243 98.699 1.00 17.47 145 LEU A N 1
ATOM 1076 C CA . LEU A 1 145 ? 72.945 43.091 99.461 1.00 20.12 145 LEU A CA 1
ATOM 1077 C C . LEU A 1 145 ? 71.687 43.513 100.209 1.00 22.00 145 LEU A C 1
ATOM 1078 O O . LEU A 1 145 ? 71.724 43.771 101.422 1.00 17.70 145 LEU A O 1
ATOM 1083 N N . PRO A 1 146 ? 70.553 43.582 99.520 1.00 19.86 146 PRO A N 1
ATOM 1084 C CA . PRO A 1 146 ? 69.366 44.210 100.112 1.00 21.59 146 PRO A CA 1
ATOM 1085 C C . PRO A 1 146 ? 68.749 43.383 101.229 1.00 21.51 146 PRO A C 1
ATOM 1086 O O . PRO A 1 146 ? 68.871 42.158 101.274 1.00 26.46 146 PRO A O 1
ATOM 1090 N N . SER A 1 147 ? 68.071 44.078 102.135 1.00 25.80 147 SER A N 1
ATOM 1091 C CA . SER A 1 147 ? 67.202 43.433 103.108 1.00 27.79 147 SER A CA 1
ATOM 1092 C C . SER A 1 147 ? 65.927 42.996 102.397 1.00 32.19 147 SER A C 1
ATOM 1093 O O . SER A 1 147 ? 65.511 43.636 101.426 1.00 29.23 147 SER A O 1
ATOM 1096 N N . PRO A 1 148 ? 65.303 41.915 102.831 1.00 32.24 148 PRO A N 1
ATOM 1097 C CA . PRO A 1 148 ? 65.746 41.099 103.956 1.00 33.02 148 PRO A CA 1
ATOM 1098 C C . PRO A 1 148 ? 66.484 39.861 103.547 1.00 31.26 148 PRO A C 1
ATOM 1099 O O . PRO A 1 148 ? 66.734 39.053 104.360 1.00 31.80 148 PRO A O 1
ATOM 1103 N N . ASP A 1 149 ? 66.835 39.740 102.294 1.00 30.73 149 ASP A N 1
ATOM 1104 C CA . ASP A 1 149 ? 67.534 38.596 101.787 1.00 30.47 149 ASP A CA 1
ATOM 1105 C C . ASP A 1 149 ? 68.950 38.381 102.310 1.00 30.09 149 ASP A C 1
ATOM 1106 O O . ASP A 1 149 ? 69.421 37.289 102.296 1.00 25.57 149 ASP A O 1
ATOM 1111 N N . TYR A 1 150 ? 69.598 39.468 102.710 1.00 22.69 150 TYR A N 1
ATOM 1112 C CA . TYR A 1 150 ? 70.983 39.435 103.155 1.00 19.84 150 TYR A CA 1
ATOM 1113 C C . TYR A 1 150 ? 71.127 40.127 104.501 1.00 17.30 150 TYR A C 1
ATOM 1114 O O . TYR A 1 150 ? 70.356 41.024 104.855 1.00 17.88 150 TYR A O 1
ATOM 1123 N N . ILE A 1 151 ? 72.161 39.715 105.228 1.00 16.40 151 ILE A N 1
ATOM 1124 C CA . ILE A 1 151 ? 72.474 40.229 106.555 1.00 13.53 151 ILE A CA 1
ATOM 1125 C C . ILE A 1 151 ? 73.730 41.077 106.462 1.00 14.40 151 ILE A C 1
ATOM 1126 O O . ILE A 1 151 ? 74.699 40.697 105.792 1.00 13.32 151 ILE A O 1
ATOM 1131 N N . ILE A 1 152 ? 73.719 42.218 107.146 1.00 13.35 152 ILE A N 1
ATOM 1132 C CA . ILE A 1 152 ? 74.920 43.009 107.395 1.00 12.19 152 ILE A CA 1
ATOM 1133 C C . ILE A 1 152 ? 74.973 43.232 108.896 1.00 11.83 152 ILE A C 1
ATOM 1134 O O . ILE A 1 152 ? 74.107 43.913 109.457 1.00 12.93 152 ILE A O 1
ATOM 1139 N N . SER A 1 153 ? 75.959 42.636 109.551 1.00 10.79 153 SER A N 1
ATOM 1140 C CA . SER A 1 153 ? 76.213 42.907 110.956 1.00 8.41 153 SER A CA 1
ATOM 1141 C C . SER A 1 153 ? 77.554 43.611 111.093 1.00 9.73 153 SER A C 1
ATOM 1142 O O . SER A 1 153 ? 78.359 43.644 110.155 1.00 11.01 153 SER A O 1
ATOM 1145 N N . HIS A 1 154 ? 77.756 44.237 112.253 1.00 9.64 154 HIS A N 1
ATOM 1146 C CA . HIS A 1 154 ? 79.043 44.768 112.690 1.00 9.46 154 HIS A CA 1
ATOM 1147 C C . HIS A 1 154 ? 79.365 44.154 114.044 1.00 9.12 154 HIS A C 1
ATOM 1148 O O . HIS A 1 154 ? 78.475 43.645 114.723 1.00 10.50 154 HIS A O 1
ATOM 1155 N N . ALA A 1 155 ? 80.627 44.250 114.467 1.00 8.39 155 ALA A N 1
ATOM 1156 C CA . ALA A 1 155 ? 81.078 43.632 115.722 1.00 9.38 155 ALA A CA 1
ATOM 1157 C C . ALA A 1 155 ? 81.843 44.637 116.576 1.00 10.31 155 ALA A C 1
ATOM 1158 O O . ALA A 1 155 ? 83.041 44.466 116.842 1.00 11.20 155 ALA A O 1
ATOM 1160 N N . PRO A 1 156 ? 81.173 45.689 117.042 1.00 9.93 156 PRO A N 1
ATOM 1161 C CA . PRO A 1 156 ? 81.871 46.735 117.791 1.00 8.26 156 PRO A CA 1
ATOM 1162 C C . PRO A 1 156 ? 82.244 46.305 119.199 1.00 10.67 156 PRO A C 1
ATOM 1163 O O . PRO A 1 156 ? 81.651 45.406 119.802 1.00 10.23 156 PRO A O 1
ATOM 1167 N N . GLN A 1 157 ? 83.227 46.976 119.717 1.00 9.88 157 GLN A N 1
ATOM 1168 C CA . GLN A 1 157 ? 83.600 46.877 121.118 1.00 13.83 157 GLN A CA 1
ATOM 1169 C C . GLN A 1 157 ? 82.880 47.952 121.925 1.00 11.34 157 GLN A C 1
ATOM 1170 O O . GLN A 1 157 ? 82.442 48.963 121.368 1.00 12.14 157 GLN A O 1
ATOM 1176 N N . PRO A 1 158 ? 82.708 47.744 123.230 1.00 12.91 158 PRO A N 1
ATOM 1177 C CA . PRO A 1 158 ? 81.844 48.626 124.024 1.00 11.68 158 PRO A CA 1
ATOM 1178 C C . PRO A 1 158 ? 82.230 50.096 123.925 1.00 11.43 158 PRO A C 1
ATOM 1179 O O . PRO A 1 158 ? 81.333 50.944 123.831 1.00 12.61 158 PRO A O 1
ATOM 1183 N N . PRO A 1 159 ? 83.523 50.461 123.953 1.00 12.17 159 PRO A N 1
ATOM 1184 C CA . PRO A 1 159 ? 83.837 51.904 123.883 1.00 13.36 159 PRO A CA 1
ATOM 1185 C C . PRO A 1 159 ? 83.287 52.575 122.640 1.00 15.06 159 PRO A C 1
ATOM 1186 O O . PRO A 1 159 ? 83.004 53.781 122.665 1.00 13.72 159 PRO A O 1
ATOM 1190 N N . TYR A 1 160 ? 83.107 51.816 121.559 1.00 13.97 160 TYR A N 1
ATOM 1191 C CA . TYR A 1 160 ? 82.593 52.379 120.318 1.00 13.50 160 TYR A CA 1
ATOM 1192 C C . TYR A 1 160 ? 81.168 52.895 120.460 1.00 14.61 160 TYR A C 1
ATOM 1193 O O . TYR A 1 160 ? 80.734 53.708 119.631 1.00 14.79 160 TYR A O 1
ATOM 1202 N N . LEU A 1 161 ? 80.434 52.424 121.469 1.00 12.29 161 LEU A N 1
ATOM 1203 C CA . LEU A 1 161 ? 79.005 52.676 121.634 1.00 12.76 161 LEU A CA 1
ATOM 1204 C C . LEU A 1 161 ? 78.688 53.552 122.845 1.00 16.16 161 LEU A C 1
ATOM 1205 O O . LEU A 1 161 ? 77.512 53.750 123.173 1.00 14.92 161 LEU A O 1
ATOM 1210 N N . GLU A 1 162 ? 79.703 54.086 123.506 1.00 14.97 162 GLU A N 1
ATOM 1211 C CA . GLU A 1 162 ? 79.524 54.883 124.712 1.00 19.27 162 GLU A CA 1
ATOM 1212 C C . GLU A 1 162 ? 79.224 56.324 124.310 1.00 20.52 162 GLU A C 1
ATOM 1213 O O . GLU A 1 162 ? 80.115 57.046 123.847 1.00 24.01 162 GLU A O 1
ATOM 1219 N N . GLN A 1 163 ? 77.964 56.726 124.458 1.00 18.82 163 GLN A N 1
ATOM 1220 C CA . GLN A 1 163 ? 77.550 58.106 124.207 1.00 24.65 163 GLN A CA 1
ATOM 1221 C C . GLN A 1 163 ? 78.515 59.086 124.854 1.00 23.42 163 GLN A C 1
ATOM 1222 O O . GLN A 1 163 ? 78.810 58.983 126.048 1.00 22.32 163 GLN A O 1
ATOM 1228 N N . GLY A 1 164 ? 79.057 59.995 124.061 1.00 26.84 164 GLY A N 1
ATOM 1229 C CA . GLY A 1 164 ? 79.983 60.967 124.584 1.00 26.27 164 GLY A CA 1
ATOM 1230 C C . GLY A 1 164 ? 81.420 60.538 124.722 1.00 27.81 164 GLY A C 1
ATOM 1231 O O . GLY A 1 164 ? 82.250 61.315 125.023 1.00 26.49 164 GLY A O 1
ATOM 1232 N N . GLY A 1 165 ? 81.700 59.276 124.474 1.00 26.13 165 GLY A N 1
ATOM 1233 C CA . GLY A 1 165 ? 83.046 58.768 124.592 1.00 25.01 165 GLY A CA 1
ATOM 1234 C C . GLY A 1 165 ? 84.034 59.222 123.543 1.00 24.64 165 GLY A C 1
ATOM 1235 O O . GLY A 1 165 ? 83.637 59.562 122.489 1.00 25.32 165 GLY A O 1
ATOM 1236 N N . TYR A 1 166 ? 85.302 59.152 123.882 1.00 22.46 166 TYR A N 1
ATOM 1237 C CA . TYR A 1 166 ? 86.430 59.517 123.038 1.00 27.73 166 TYR A CA 1
ATOM 1238 C C . TYR A 1 166 ? 86.635 58.584 121.851 1.00 26.78 166 TYR A C 1
ATOM 1239 O O . TYR A 1 166 ? 87.257 58.937 120.912 1.00 25.99 166 TYR A O 1
ATOM 1248 N N . MET A 1 167 ? 86.104 57.379 121.934 1.00 24.86 167 MET A N 1
ATOM 1249 C CA . MET A 1 167 ? 86.287 56.425 120.873 1.00 22.77 167 MET A CA 1
ATOM 1250 C C . MET A 1 167 ? 84.924 55.939 120.362 1.00 19.92 167 MET A C 1
ATOM 1251 O O . MET A 1 167 ? 84.859 54.898 119.798 1.00 18.39 167 MET A O 1
ATOM 1256 N N . ALA A 1 168 ? 83.875 56.718 120.581 1.00 16.85 168 ALA A N 1
ATOM 1257 C CA . ALA A 1 168 ? 82.517 56.254 120.318 1.00 18.73 168 ALA A CA 1
ATOM 1258 C C . ALA A 1 168 ? 82.109 56.384 118.854 1.00 15.81 168 ALA A C 1
ATOM 1259 O O . ALA A 1 168 ? 81.033 56.906 118.541 1.00 14.21 168 ALA A O 1
ATOM 1261 N N . GLY A 1 169 ? 82.946 55.876 117.956 1.00 17.30 169 GLY A N 1
ATOM 1262 C CA . GLY A 1 169 ? 82.654 55.977 116.539 1.00 15.54 169 GLY A CA 1
ATOM 1263 C C . GLY A 1 169 ? 81.336 55.349 116.131 1.00 16.23 169 GLY A C 1
ATOM 1264 O O . GLY A 1 169 ? 80.675 55.836 115.213 1.00 13.45 169 GLY A O 1
ATOM 1265 N N . TYR A 1 170 ? 80.924 54.267 116.802 1.00 11.91 170 TYR A N 1
ATOM 1266 C CA . TYR A 1 170 ? 79.703 53.590 116.379 1.00 9.96 170 TYR A CA 1
ATOM 1267 C C . TYR A 1 170 ? 78.434 54.308 116.805 1.00 13.03 170 TYR A C 1
ATOM 1268 O O . TYR A 1 170 ? 77.365 53.998 116.270 1.00 14.21 170 TYR A O 1
ATOM 1277 N N . VAL A 1 171 ? 78.513 55.241 117.756 1.00 13.46 171 VAL A N 1
ATOM 1278 C CA . VAL A 1 171 ? 77.371 56.120 118.009 1.00 15.25 171 VAL A CA 1
ATOM 1279 C C . VAL A 1 171 ? 77.014 56.869 116.734 1.00 15.86 171 VAL A C 1
ATOM 1280 O O . VAL A 1 171 ? 75.859 56.876 116.294 1.00 14.82 171 VAL A O 1
ATOM 1284 N N . GLU A 1 172 ? 78.014 57.489 116.109 1.00 15.69 172 GLU A N 1
ATOM 1285 C CA . GLU A 1 172 ? 77.790 58.142 114.826 1.00 16.35 172 GLU A CA 1
ATOM 1286 C C . GLU A 1 172 ? 77.300 57.146 113.789 1.00 12.24 172 GLU A C 1
ATOM 1287 O O . GLU A 1 172 ? 76.374 57.439 113.025 1.00 15.46 172 GLU A O 1
ATOM 1293 N N . VAL A 1 173 ? 77.896 55.952 113.754 1.00 12.30 173 VAL A N 1
ATOM 1294 C CA . VAL A 1 173 ? 77.484 54.958 112.767 1.00 12.12 173 VAL A CA 1
ATOM 1295 C C . VAL A 1 173 ? 75.996 54.642 112.907 1.00 12.76 173 VAL A C 1
ATOM 1296 O O . VAL A 1 173 ? 75.233 54.739 111.936 1.00 13.16 173 VAL A O 1
ATOM 1300 N N . VAL A 1 174 ? 75.554 54.258 114.110 1.00 12.59 174 VAL A N 1
ATOM 1301 C CA . VAL A 1 174 ? 74.160 53.828 114.221 1.00 14.05 174 VAL A CA 1
ATOM 1302 C C . VAL A 1 174 ? 73.217 55.004 114.011 1.00 13.08 174 VAL A C 1
ATOM 1303 O O . VAL A 1 174 ? 72.110 54.831 113.488 1.00 15.31 174 VAL A O 1
ATOM 1307 N N . GLU A 1 175 ? 73.641 56.213 114.376 1.00 13.94 175 GLU A N 1
ATOM 1308 C CA . GLU A 1 175 ? 72.793 57.378 114.156 1.00 14.70 175 GLU A CA 1
ATOM 1309 C C . GLU A 1 175 ? 72.540 57.637 112.679 1.00 13.53 175 GLU A C 1
ATOM 1310 O O . GLU A 1 175 ? 71.447 58.075 112.313 1.00 14.50 175 GLU A O 1
ATOM 1316 N N . LEU A 1 176 ? 73.516 57.360 111.818 1.00 12.52 176 LEU A N 1
ATOM 1317 C CA . LEU A 1 176 ? 73.374 57.638 110.392 1.00 16.10 176 LEU A CA 1
ATOM 1318 C C . LEU A 1 176 ? 72.847 56.462 109.581 1.00 17.35 176 LEU A C 1
ATOM 1319 O O . LEU A 1 176 ? 72.081 56.679 108.636 1.00 17.64 176 LEU A O 1
ATOM 1324 N N . VAL A 1 177 ? 73.231 55.220 109.909 1.00 15.18 177 VAL A N 1
ATOM 1325 C CA . VAL A 1 177 ? 72.872 54.075 109.071 1.00 15.48 177 VAL A CA 1
ATOM 1326 C C . VAL A 1 177 ? 72.402 52.876 109.892 1.00 15.34 177 VAL A C 1
ATOM 1327 O O . VAL A 1 177 ? 72.301 51.764 109.365 1.00 15.60 177 VAL A O 1
ATOM 1331 N N . GLY A 1 178 ? 72.096 53.086 111.174 1.00 15.72 178 GLY A N 1
ATOM 1332 C CA . GLY A 1 178 ? 71.626 51.981 111.997 1.00 16.58 178 GLY A CA 1
ATOM 1333 C C . GLY A 1 178 ? 70.445 51.241 111.402 1.00 17.64 178 GLY A C 1
ATOM 1334 O O . GLY A 1 178 ? 70.314 50.023 111.575 1.00 14.87 178 GLY A O 1
ATOM 1335 N N . GLN A 1 179 ? 69.577 51.954 110.680 1.00 18.42 179 GLN A N 1
ATOM 1336 C CA . GLN A 1 179 ? 68.421 51.317 110.064 1.00 19.37 179 GLN A CA 1
ATOM 1337 C C . GLN A 1 179 ? 68.814 50.306 108.994 1.00 18.14 179 GLN A C 1
ATOM 1338 O O . GLN A 1 179 ? 67.995 49.453 108.632 1.00 19.94 179 GLN A O 1
ATOM 1344 N N . GLU A 1 180 ? 70.046 50.361 108.494 1.00 15.35 180 GLU A N 1
ATOM 1345 C CA . GLU A 1 180 ? 70.513 49.451 107.460 1.00 15.16 180 GLU A CA 1
ATOM 1346 C C . GLU A 1 180 ? 71.330 48.287 108.006 1.00 17.48 180 GLU A C 1
ATOM 1347 O O . GLU A 1 180 ? 71.755 47.426 107.230 1.00 17.63 180 GLU A O 1
ATOM 1353 N N . ILE A 1 181 ? 71.574 48.253 109.307 1.00 15.83 181 ILE A N 1
ATOM 1354 C CA . ILE A 1 181 ? 72.366 47.208 109.950 1.00 13.62 181 ILE A CA 1
ATOM 1355 C C . ILE A 1 181 ? 71.409 46.245 110.631 1.00 14.07 181 ILE A C 1
ATOM 1356 O O . ILE A 1 181 ? 70.481 46.674 111.334 1.00 14.01 181 ILE A O 1
ATOM 1361 N N . ASP A 1 182 ? 71.637 44.946 110.455 1.00 13.55 182 ASP A N 1
ATOM 1362 C CA . ASP A 1 182 ? 70.734 43.988 111.080 1.00 14.22 182 ASP A CA 1
ATOM 1363 C C . ASP A 1 182 ? 70.982 43.862 112.577 1.00 14.13 182 ASP A C 1
ATOM 1364 O O . ASP A 1 182 ? 70.026 43.838 113.360 1.00 15.18 182 ASP A O 1
ATOM 1369 N N . TRP A 1 183 ? 72.242 43.791 113.005 1.00 14.01 183 TRP A N 1
ATOM 1370 C CA . TRP A 1 183 ? 72.532 43.772 114.436 1.00 12.31 183 TRP A CA 1
ATOM 1371 C C . TRP A 1 183 ? 74.013 44.044 114.660 1.00 13.06 183 TRP A C 1
ATOM 1372 O O . TRP A 1 183 ? 74.822 44.028 113.730 1.00 12.56 183 TRP A O 1
ATOM 1383 N N . LEU A 1 184 ? 74.347 44.291 115.920 1.00 10.73 184 LEU A N 1
ATOM 1384 C CA . LEU A 1 184 ? 75.712 44.516 116.374 1.00 10.90 184 LEU A CA 1
ATOM 1385 C C . LEU A 1 184 ? 76.129 43.349 117.252 1.00 10.98 184 LEU A C 1
ATOM 1386 O O . LEU A 1 184 ? 75.425 43.020 118.210 1.00 12.02 184 LEU A O 1
ATOM 1391 N N . ASN A 1 185 ? 77.270 42.739 116.936 1.00 8.95 185 ASN A N 1
ATOM 1392 C CA . ASN A 1 185 ? 77.859 41.708 117.799 1.00 9.26 185 ASN A CA 1
ATOM 1393 C C . ASN A 1 185 ? 78.808 42.419 118.756 1.00 9.59 185 ASN A C 1
ATOM 1394 O O . ASN A 1 185 ? 79.986 42.602 118.451 1.00 9.91 185 ASN A O 1
ATOM 1399 N N . VAL A 1 186 ? 78.296 42.851 119.914 1.00 7.89 186 VAL A N 1
ATOM 1400 C CA . VAL A 1 186 ? 79.114 43.626 120.848 1.00 10.46 186 VAL A CA 1
ATOM 1401 C C . VAL A 1 186 ? 80.089 42.693 121.564 1.00 14.58 186 VAL A C 1
ATOM 1402 O O . VAL A 1 186 ? 79.683 41.705 122.184 1.00 11.38 186 VAL A O 1
ATOM 1406 N N . GLN A 1 187 ? 81.383 43.016 121.500 1.00 13.18 187 GLN A N 1
ATOM 1407 C CA . GLN A 1 187 ? 82.422 42.176 122.098 1.00 10.76 187 GLN A CA 1
ATOM 1408 C C . GLN A 1 187 ? 82.632 42.594 123.546 1.00 12.64 187 GLN A C 1
ATOM 1409 O O . GLN A 1 187 ? 83.458 43.454 123.856 1.00 12.77 187 GLN A O 1
ATOM 1415 N N . PHE A 1 188 ? 81.900 41.955 124.459 1.00 11.38 188 PHE A N 1
ATOM 1416 C CA . PHE A 1 188 ? 82.091 42.261 125.867 1.00 11.08 188 PHE A CA 1
ATOM 1417 C C . PHE A 1 188 ? 83.290 41.494 126.417 1.00 13.22 188 PHE A C 1
ATOM 1418 O O . PHE A 1 188 ? 83.179 40.774 127.416 1.00 14.57 188 PHE A O 1
ATOM 1426 N N . TYR A 1 189 ? 84.440 41.653 125.774 1.00 12.74 189 TYR A N 1
ATOM 1427 C CA . TYR A 1 189 ? 85.680 41.039 126.225 1.00 14.96 189 TYR A CA 1
ATOM 1428 C C . TYR A 1 189 ? 86.831 41.842 125.639 1.00 14.82 189 TYR A C 1
ATOM 1429 O O . TYR A 1 189 ? 86.640 42.684 124.760 1.00 14.71 189 TYR A O 1
ATOM 1438 N N . ASN A 1 190 ? 88.029 41.605 126.179 1.00 16.37 190 ASN A N 1
ATOM 1439 C CA . ASN A 1 190 ? 89.223 42.375 125.819 1.00 18.15 190 ASN A CA 1
ATOM 1440 C C . ASN A 1 190 ? 89.020 43.866 126.031 1.00 18.16 190 ASN A C 1
ATOM 1441 O O . ASN A 1 190 ? 89.680 44.685 125.385 1.00 16.26 190 ASN A O 1
ATOM 1446 N N . ASN A 1 191 ? 88.111 44.232 126.931 1.00 15.64 191 ASN A N 1
ATOM 1447 C CA . ASN A 1 191 ? 87.734 45.633 127.116 1.00 16.68 191 ASN A CA 1
ATOM 1448 C C . ASN A 1 191 ? 87.347 45.863 128.556 1.00 14.33 191 ASN A C 1
ATOM 1449 O O . ASN A 1 191 ? 86.172 45.749 128.927 1.00 14.63 191 ASN A O 1
ATOM 1454 N N . PRO A 1 192 ? 88.307 46.224 129.403 1.00 18.53 192 PRO A N 1
ATOM 1455 C CA . PRO A 1 192 ? 87.963 46.739 130.730 1.00 17.86 192 PRO A CA 1
ATOM 1456 C C . PRO A 1 192 ? 87.296 48.102 130.575 1.00 15.89 192 PRO A C 1
ATOM 1457 O O . PRO A 1 192 ? 87.639 48.829 129.647 1.00 21.72 192 PRO A O 1
ATOM 1461 N N . PRO A 1 193 ? 86.381 48.466 131.472 1.00 20.01 193 PRO A N 1
ATOM 1462 C CA . PRO A 1 193 ? 85.939 47.731 132.663 1.00 18.42 193 PRO A CA 1
ATOM 1463 C C . PRO A 1 193 ? 84.738 46.820 132.430 1.00 16.58 193 PRO A C 1
ATOM 1464 O O . PRO A 1 193 ? 84.129 46.355 133.397 1.00 18.70 193 PRO A O 1
ATOM 1468 N N . TRP A 1 194 ? 84.400 46.556 131.168 1.00 17.45 194 TRP A N 1
ATOM 1469 C CA . TRP A 1 194 ? 83.309 45.629 130.886 1.00 16.66 194 TRP A CA 1
ATOM 1470 C C . TRP A 1 194 ? 83.711 44.177 131.108 1.00 13.38 194 TRP A C 1
ATOM 1471 O O . TRP A 1 194 ? 82.873 43.368 131.507 1.00 14.72 194 TRP A O 1
ATOM 1482 N N . SER A 1 195 ? 84.960 43.824 130.811 1.00 14.24 195 SER A N 1
ATOM 1483 C CA . SER A 1 195 ? 85.395 42.429 130.854 1.00 14.51 195 SER A CA 1
ATOM 1484 C C . SER A 1 195 ? 85.102 41.802 132.208 1.00 15.30 195 SER A C 1
ATOM 1485 O O . SER A 1 195 ? 85.541 42.309 133.245 1.00 17.97 195 SER A O 1
ATOM 1488 N N . ALA A 1 196 ? 84.331 40.713 132.186 1.00 13.32 196 ALA A N 1
ATOM 1489 C CA . ALA A 1 196 ? 84.025 39.901 133.370 1.00 16.78 196 ALA A CA 1
ATOM 1490 C C . ALA A 1 196 ? 83.363 40.723 134.467 1.00 17.27 196 ALA A C 1
ATOM 1491 O O . ALA A 1 196 ? 83.476 40.405 135.659 1.00 19.42 196 ALA A O 1
ATOM 1493 N N . ASN A 1 197 ? 82.648 41.777 134.070 1.00 16.58 197 ASN A N 1
ATOM 1494 C CA . ASN A 1 197 ? 82.000 42.706 134.991 1.00 17.93 197 ASN A CA 1
ATOM 1495 C C . ASN A 1 197 ? 80.521 42.750 134.629 1.00 17.00 197 ASN A C 1
ATOM 1496 O O . ASN A 1 197 ? 80.063 43.682 133.948 1.00 17.75 197 ASN A O 1
ATOM 1501 N N . PRO A 1 198 ? 79.738 41.766 135.083 1.00 17.30 198 PRO A N 1
ATOM 1502 C CA . PRO A 1 198 ? 78.347 41.652 134.606 1.00 17.55 198 PRO A CA 1
ATOM 1503 C C . PRO A 1 198 ? 77.514 42.902 134.805 1.00 18.21 198 PRO A C 1
ATOM 1504 O O . PRO A 1 198 ? 76.735 43.267 133.916 1.00 18.78 198 PRO A O 1
ATOM 1508 N N . ASP A 1 199 ? 77.628 43.553 135.964 1.00 18.43 199 ASP A N 1
ATOM 1509 C CA . ASP A 1 199 ? 76.844 44.761 136.200 1.00 22.73 199 ASP A CA 1
ATOM 1510 C C . ASP A 1 199 ? 77.125 45.811 135.133 1.00 16.52 199 ASP A C 1
ATOM 1511 O O . ASP A 1 199 ? 76.199 46.440 134.601 1.00 16.91 199 ASP A O 1
ATOM 1516 N N . GLN A 1 200 ? 78.395 46.002 134.797 1.00 18.20 200 GLN A N 1
ATOM 1517 C CA . GLN A 1 200 ? 78.731 46.974 133.764 1.00 19.48 200 GLN A CA 1
ATOM 1518 C C . GLN A 1 200 ? 78.245 46.509 132.392 1.00 17.07 200 GLN A C 1
ATOM 1519 O O . GLN A 1 200 ? 77.806 47.322 131.570 1.00 16.26 200 GLN A O 1
ATOM 1525 N N . ILE A 1 201 ? 78.304 45.203 132.125 1.00 16.71 201 ILE A N 1
ATOM 1526 C CA . ILE A 1 201 ? 77.851 44.707 130.826 1.00 13.81 201 ILE A CA 1
ATOM 1527 C C . ILE A 1 201 ? 76.354 44.939 130.664 1.00 14.86 201 ILE A C 1
ATOM 1528 O O . ILE A 1 201 ? 75.882 45.353 129.592 1.00 14.43 201 ILE A O 1
ATOM 1533 N N . VAL A 1 202 ? 75.586 44.693 131.729 1.00 13.62 202 VAL A N 1
ATOM 1534 C CA . VAL A 1 202 ? 74.134 44.843 131.666 1.00 12.99 202 VAL A CA 1
ATOM 1535 C C . VAL A 1 202 ? 73.740 46.300 131.450 1.00 14.28 202 VAL A C 1
ATOM 1536 O O . VAL A 1 202 ? 72.912 46.614 130.587 1.00 15.71 202 VAL A O 1
ATOM 1540 N N . SER A 1 203 ? 74.283 47.208 132.259 1.00 16.99 203 SER A N 1
ATOM 1541 C CA . SER A 1 203 ? 73.889 48.608 132.113 1.00 16.69 203 SER A CA 1
ATOM 1542 C C . SER A 1 203 ? 74.273 49.132 130.737 1.00 16.52 203 SER A C 1
ATOM 1543 O O . SER A 1 203 ? 73.476 49.812 130.079 1.00 15.97 203 SER A O 1
ATOM 1546 N N . SER A 1 204 ? 75.477 48.794 130.272 1.00 16.70 204 SER A N 1
ATOM 1547 C CA . SER A 1 204 ? 75.897 49.226 128.944 1.00 14.68 204 SER A CA 1
ATOM 1548 C C . SER A 1 204 ? 75.021 48.619 127.859 1.00 14.67 204 SER A C 1
ATOM 1549 O O . SER A 1 204 ? 74.600 49.325 126.935 1.00 13.86 204 SER A O 1
ATOM 1552 N N . TYR A 1 205 ? 74.735 47.311 127.945 1.00 14.77 205 TYR A N 1
ATOM 1553 C CA . TYR A 1 205 ? 73.831 46.689 126.979 1.00 12.71 205 TYR A CA 1
ATOM 1554 C C . TYR A 1 205 ? 72.515 47.461 126.874 1.00 15.02 205 TYR A C 1
ATOM 1555 O O . TYR A 1 205 ? 72.043 47.768 125.773 1.00 14.71 205 TYR A O 1
ATOM 1564 N N . LEU A 1 206 ? 71.903 47.781 128.014 1.00 14.08 206 LEU A N 1
ATOM 1565 C CA . LEU A 1 206 ? 70.630 48.492 127.973 1.00 12.89 206 LEU A CA 1
ATOM 1566 C C . LEU A 1 206 ? 70.784 49.858 127.306 1.00 15.84 206 LEU A C 1
ATOM 1567 O O . LEU A 1 206 ? 69.952 50.252 126.479 1.00 17.28 206 LEU A O 1
ATOM 1572 N N . ASN A 1 207 ? 71.853 50.582 127.645 1.00 14.73 207 ASN A N 1
ATOM 1573 C CA . ASN A 1 207 ? 72.121 51.869 127.003 1.00 17.25 207 ASN A CA 1
ATOM 1574 C C . ASN A 1 207 ? 72.234 51.716 125.495 1.00 17.66 207 ASN A C 1
ATOM 1575 O O . ASN A 1 207 ? 71.710 52.544 124.730 1.00 17.94 207 ASN A O 1
ATOM 1580 N N . TYR A 1 208 ? 72.926 50.665 125.044 1.00 14.30 208 TYR A N 1
ATOM 1581 C CA . TYR A 1 208 ? 73.138 50.496 123.611 1.00 14.56 208 TYR A CA 1
ATOM 1582 C C . TYR A 1 208 ? 71.828 50.2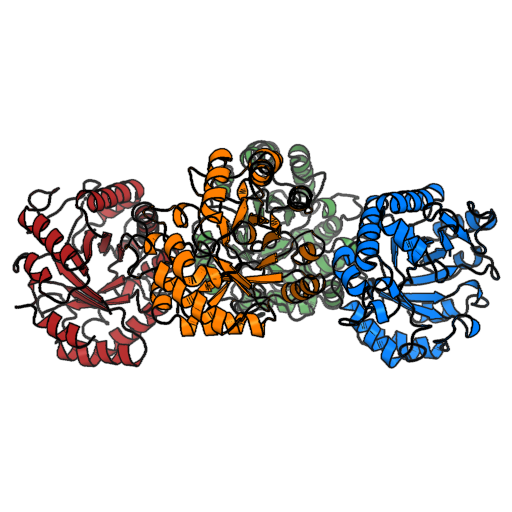21 122.890 1.00 16.36 208 TYR A C 1
ATOM 1583 O O . TYR A 1 208 ? 71.651 50.640 121.738 1.00 16.75 208 TYR A O 1
ATOM 1592 N N . THR A 1 209 ? 70.895 49.512 123.542 1.00 12.03 209 THR A N 1
ATOM 1593 C CA . THR A 1 209 ? 69.618 49.250 122.885 1.00 16.00 209 THR A CA 1
ATOM 1594 C C . THR A 1 209 ? 68.798 50.516 122.694 1.00 17.03 209 THR A C 1
ATOM 1595 O O . THR A 1 209 ? 67.851 50.507 121.901 1.00 19.15 209 THR A O 1
ATOM 1599 N N . LYS A 1 210 ? 69.135 51.581 123.408 1.00 16.55 210 LYS A N 1
ATOM 1600 C CA . LYS A 1 210 ? 68.397 52.836 123.364 1.00 19.16 210 LYS A CA 1
ATOM 1601 C C . LYS A 1 210 ? 69.069 53.894 122.504 1.00 20.80 210 LYS A C 1
ATOM 1602 O O . LYS A 1 210 ? 68.583 55.031 122.452 1.00 16.24 210 LYS A O 1
ATOM 1608 N N . LEU A 1 211 ? 70.171 53.555 121.837 1.00 17.48 211 LEU A N 1
ATOM 1609 C CA . LEU A 1 211 ? 70.765 54.469 120.873 1.00 18.35 211 LEU A CA 1
ATOM 1610 C C . LEU A 1 211 ? 69.817 54.663 119.692 1.00 17.57 211 LEU A C 1
ATOM 1611 O O . LEU A 1 211 ? 68.968 53.815 119.426 1.00 17.68 211 LEU A O 1
ATOM 1616 N N . PRO A 1 212 ? 69.920 55.791 118.989 1.00 17.28 212 PRO A N 1
ATOM 1617 C CA . PRO A 1 212 ? 69.069 55.996 117.809 1.00 18.76 212 PRO A CA 1
ATOM 1618 C C . PRO A 1 212 ? 69.203 54.850 116.813 1.00 18.86 212 PRO A C 1
ATOM 1619 O O . PRO A 1 212 ? 70.309 54.403 116.501 1.00 16.56 212 PRO A O 1
ATOM 1623 N N . ASN A 1 213 ? 68.056 54.357 116.339 1.00 16.79 213 ASN A N 1
ATOM 1624 C CA . ASN A 1 213 ? 67.888 53.256 115.392 1.00 17.39 213 ASN A CA 1
ATOM 1625 C C . ASN A 1 213 ? 68.199 51.897 116.003 1.00 17.21 213 ASN A C 1
ATOM 1626 O O . ASN A 1 213 ? 67.999 50.883 115.336 1.00 19.98 213 ASN A O 1
ATOM 1631 N N . MET A 1 214 ? 68.648 51.839 117.247 1.00 18.90 214 MET A N 1
ATOM 1632 C CA . MET A 1 214 ? 68.941 50.557 117.865 1.00 16.50 214 MET A CA 1
ATOM 1633 C C . MET A 1 214 ? 67.745 50.060 118.672 1.00 19.50 214 MET A C 1
ATOM 1634 O O . MET A 1 214 ? 66.752 50.769 118.876 1.00 19.49 214 MET A O 1
ATOM 1639 N N . SER A 1 215 ? 67.848 48.814 119.118 1.00 19.50 215 SER A N 1
ATOM 1640 C CA . SER A 1 215 ? 66.825 48.159 119.921 1.00 19.03 215 SER A CA 1
ATOM 1641 C C . SER A 1 215 ? 67.430 46.895 120.513 1.00 19.88 215 SER A C 1
ATOM 1642 O O . SER A 1 215 ? 68.530 46.494 120.106 1.00 20.03 215 SER A O 1
ATOM 1645 N N . PRO A 1 216 ? 66.750 46.222 121.439 1.00 18.76 216 PRO A N 1
ATOM 1646 C CA . PRO A 1 216 ? 67.248 44.907 121.882 1.00 16.92 216 PRO A CA 1
ATOM 1647 C C . PRO A 1 216 ? 67.523 43.964 120.732 1.00 16.72 216 PRO A C 1
ATOM 1648 O O . PRO A 1 216 ? 68.580 43.314 120.703 1.00 16.37 216 PRO A O 1
ATOM 1652 N N . GLU A 1 217 ? 66.607 43.900 119.758 1.00 15.58 217 GLU A N 1
ATOM 1653 C CA . GLU A 1 217 ? 66.757 42.963 118.653 1.00 14.87 217 GLU A CA 1
ATOM 1654 C C . GLU A 1 217 ? 68.069 43.178 117.917 1.00 17.60 217 GLU A C 1
ATOM 1655 O O . GLU A 1 217 ? 68.660 42.218 117.411 1.00 15.29 217 GLU A O 1
ATOM 1661 N N . LYS A 1 218 ? 68.553 44.420 117.864 1.00 15.71 218 LYS A N 1
ATOM 1662 C CA . LYS A 1 218 ? 69.730 44.758 117.077 1.00 14.75 218 LYS A CA 1
ATOM 1663 C C . LYS A 1 218 ? 71.026 44.755 117.879 1.00 13.95 218 LYS A C 1
ATOM 1664 O O . LYS A 1 218 ? 72.071 45.123 117.337 1.00 14.08 218 LYS A O 1
ATOM 1670 N N . VAL A 1 219 ? 71.002 44.349 119.143 1.00 14.15 219 VAL A N 1
ATOM 1671 C CA . VAL A 1 219 ? 72.213 44.331 119.957 1.00 12.45 219 VAL A CA 1
ATOM 1672 C C . VAL A 1 219 ? 72.384 42.929 120.524 1.00 13.14 219 VAL A C 1
ATOM 1673 O O . VAL A 1 219 ? 71.520 42.443 121.266 1.00 12.21 219 VAL A O 1
ATOM 1677 N N . ILE A 1 220 ? 73.492 42.284 120.161 1.00 9.89 220 ILE A N 1
ATOM 1678 C CA . ILE A 1 220 ? 73.830 40.927 120.597 1.00 11.48 220 ILE A CA 1
ATOM 1679 C C . ILE A 1 220 ? 75.004 41.029 121.560 1.00 12.18 220 ILE A C 1
ATOM 1680 O O . ILE A 1 220 ? 76.000 41.698 121.259 1.00 12.71 220 ILE A O 1
ATOM 1685 N N . ALA A 1 221 ? 74.911 40.344 122.697 1.00 12.25 221 ALA A N 1
ATOM 1686 C CA . ALA A 1 221 ? 75.974 40.385 123.695 1.00 11.88 221 ALA A CA 1
ATOM 1687 C C . ALA A 1 221 ? 76.955 39.245 123.448 1.00 11.02 221 ALA A C 1
ATOM 1688 O O . ALA A 1 221 ? 76.562 38.075 123.452 1.00 12.03 221 ALA A O 1
ATOM 1690 N N . GLY A 1 222 ? 78.225 39.577 123.235 1.00 11.63 222 GLY A N 1
ATOM 1691 C CA . GLY A 1 222 ? 79.238 38.603 122.822 1.00 10.80 222 GLY A CA 1
ATOM 1692 C C . GLY A 1 222 ? 80.216 38.286 123.943 1.00 12.87 222 GLY A C 1
ATOM 1693 O O . GLY A 1 222 ? 80.631 39.183 124.693 1.00 10.01 222 GLY A O 1
ATOM 1694 N N . PHE A 1 223 ? 80.607 37.012 124.035 1.00 11.84 223 PHE A N 1
ATOM 1695 C CA . PHE A 1 223 ? 81.441 36.524 125.135 1.00 11.80 223 PHE A CA 1
ATOM 1696 C C . PHE A 1 223 ? 82.431 35.482 124.638 1.00 12.73 223 PHE A C 1
ATOM 1697 O O . PHE A 1 223 ? 82.170 34.804 123.639 1.00 10.46 223 PHE A O 1
ATOM 1705 N N . PRO A 1 224 ? 83.554 35.304 125.340 1.00 13.27 224 PRO A N 1
ATOM 1706 C CA . PRO A 1 224 ? 84.447 34.181 125.026 1.00 12.10 224 PRO A CA 1
ATOM 1707 C C . PRO A 1 224 ? 83.892 32.889 125.602 1.00 12.52 224 PRO A C 1
ATOM 1708 O O . PRO A 1 224 ? 83.317 32.879 126.694 1.00 12.87 224 PRO A O 1
ATOM 1712 N N . VAL A 1 225 ? 84.074 31.791 124.864 1.00 11.89 225 VAL A N 1
ATOM 1713 C CA . VAL A 1 225 ? 83.600 30.499 125.357 1.00 10.70 225 VAL A CA 1
ATOM 1714 C C . VAL A 1 225 ? 84.459 30.035 126.521 1.00 13.52 225 VAL A C 1
ATOM 1715 O O . VAL A 1 225 ? 83.944 29.649 127.575 1.00 12.06 225 VAL A O 1
ATOM 1719 N N . THR A 1 226 ? 85.773 30.063 126.344 1.00 14.24 226 THR A N 1
ATOM 1720 C CA . THR A 1 226 ? 86.719 29.610 127.354 1.00 15.15 226 THR A CA 1
ATOM 1721 C C . THR A 1 226 ? 87.698 30.712 127.712 1.00 16.06 226 THR A C 1
ATOM 1722 O O . THR A 1 226 ? 87.824 31.729 127.018 1.00 13.36 226 THR A O 1
ATOM 1726 N N . GLN A 1 227 ? 88.467 30.454 128.759 1.00 15.12 227 GLN A N 1
ATOM 1727 C CA . GLN A 1 227 ? 89.468 31.380 129.159 1.00 16.28 227 GLN A CA 1
ATOM 1728 C C . GLN A 1 227 ? 90.496 31.687 128.035 1.00 18.69 227 GLN A C 1
ATOM 1729 O O . GLN A 1 227 ? 90.995 32.764 127.964 1.00 17.34 227 GLN A O 1
ATOM 1735 N N . ASN A 1 228 ? 90.831 30.710 127.215 1.00 16.53 228 ASN A N 1
ATOM 1736 C CA . ASN A 1 228 ? 91.851 30.955 126.194 1.00 20.39 228 ASN A CA 1
ATOM 1737 C C . ASN A 1 228 ? 91.298 31.714 125.004 1.00 18.66 228 ASN A C 1
ATOM 1738 O O . ASN A 1 228 ? 92.058 32.007 124.076 1.00 20.06 228 ASN A O 1
ATOM 1743 N N . ASP A 1 229 ? 90.012 32.060 125.019 1.00 14.06 229 ASP A N 1
ATOM 1744 C CA . ASP A 1 229 ? 89.400 32.751 123.886 1.00 17.09 229 ASP A CA 1
ATOM 1745 C C . ASP A 1 229 ? 89.542 34.265 123.947 1.00 18.65 229 ASP A C 1
ATOM 1746 O O . ASP A 1 229 ? 89.241 34.939 122.955 1.00 18.05 229 ASP A O 1
ATOM 1751 N N . ALA A 1 230 ? 90.010 34.823 125.061 1.00 15.28 230 ALA A N 1
ATOM 1752 C CA . ALA A 1 230 ? 90.173 36.269 125.127 1.00 17.61 230 ALA A CA 1
ATOM 1753 C C . ALA A 1 230 ? 91.214 36.606 126.178 1.00 22.62 230 ALA A C 1
ATOM 1754 O O . ALA A 1 230 ? 91.371 35.881 127.160 1.00 20.63 230 ALA A O 1
ATOM 1756 N N . GLY A 1 231 ? 91.918 37.721 125.957 1.00 24.02 231 GLY A N 1
ATOM 1757 C CA . GLY A 1 231 ? 92.820 38.230 126.975 1.00 23.08 231 GLY A CA 1
ATOM 1758 C C . GLY A 1 231 ? 92.115 38.580 128.271 1.00 23.30 231 GLY A C 1
ATOM 1759 O O . GLY A 1 231 ? 92.666 38.385 129.357 1.00 27.05 231 GLY A O 1
ATOM 1760 N N . SER A 1 232 ? 90.889 39.094 128.184 1.00 21.87 232 SER A N 1
ATOM 1761 C CA . SER A 1 232 ? 90.118 39.428 129.374 1.00 16.73 232 SER A CA 1
ATOM 1762 C C . SER A 1 232 ? 88.640 39.240 129.079 1.00 16.33 232 SER A C 1
ATOM 1763 O O . SER A 1 232 ? 88.205 39.367 127.933 1.00 18.53 232 SER A O 1
ATOM 1766 N N . GLY A 1 233 ? 87.870 38.930 130.118 1.00 17.30 233 GLY A N 1
ATOM 1767 C CA . GLY A 1 233 ? 86.426 38.879 130.001 1.00 15.23 233 GLY A CA 1
ATOM 1768 C C . GLY A 1 233 ? 85.800 37.504 130.076 1.00 16.00 233 GLY A C 1
ATOM 1769 O O . GLY A 1 233 ? 84.567 37.407 129.993 1.00 15.24 233 GLY A O 1
ATOM 1770 N N . TYR A 1 234 ? 86.580 36.438 130.234 1.00 16.81 234 TYR A N 1
ATOM 1771 C CA . TYR A 1 234 ? 85.959 35.133 130.405 1.00 14.69 234 TYR A CA 1
ATOM 1772 C C . TYR A 1 234 ? 85.099 35.119 131.663 1.00 16.14 234 TYR A C 1
ATOM 1773 O O . TYR A 1 234 ? 85.496 35.617 132.724 1.00 14.18 234 TYR A O 1
ATOM 1782 N N . MET A 1 235 ? 83.900 34.563 131.527 1.00 16.18 235 MET A N 1
ATOM 1783 C CA . MET A 1 235 ? 83.034 34.300 132.651 1.00 15.87 235 MET A CA 1
ATOM 1784 C C . MET A 1 235 ? 82.458 32.903 132.481 1.00 14.33 235 MET A C 1
ATOM 1785 O O . MET A 1 235 ? 82.123 32.505 131.358 1.00 13.65 235 MET A O 1
ATOM 1790 N N . PRO A 1 236 ? 82.333 32.138 133.564 1.00 14.44 236 PRO A N 1
ATOM 1791 C CA . PRO A 1 236 ? 81.656 30.839 133.470 1.00 13.31 236 PRO A CA 1
ATOM 1792 C C . PRO A 1 236 ? 80.234 31.029 132.970 1.00 13.40 236 PRO A C 1
ATOM 1793 O O . PRO A 1 236 ? 79.618 32.082 133.157 1.00 13.52 236 PRO A O 1
ATOM 1797 N N . VAL A 1 237 ? 79.695 29.979 132.356 1.00 12.66 237 VAL A N 1
ATOM 1798 C CA . VAL A 1 237 ? 78.395 30.134 131.718 1.00 13.58 237 VAL A CA 1
ATOM 1799 C C . VAL A 1 237 ? 77.305 30.412 132.751 1.00 14.88 237 VAL A C 1
ATOM 1800 O O . VAL A 1 237 ? 76.344 31.132 132.457 1.00 13.36 237 VAL A O 1
ATOM 1804 N N . GLN A 1 238 ? 77.452 29.914 133.990 1.00 13.33 238 GLN A N 1
ATOM 1805 C CA . GLN A 1 238 ? 76.424 30.196 134.990 1.00 13.60 238 GLN A CA 1
ATOM 1806 C C . GLN A 1 238 ? 76.407 31.668 135.364 1.00 14.31 238 GLN A C 1
ATOM 1807 O O . GLN A 1 238 ? 75.362 32.201 135.749 1.00 13.50 238 GLN A O 1
ATOM 1813 N N . THR A 1 239 ? 77.551 32.333 135.259 1.00 13.07 239 THR A N 1
ATOM 1814 C CA . THR A 1 239 ? 77.603 33.767 135.516 1.00 13.05 239 THR A CA 1
ATOM 1815 C C . THR A 1 239 ? 76.978 34.554 134.369 1.00 14.86 239 THR A C 1
ATOM 1816 O O . THR A 1 239 ? 76.228 35.512 134.601 1.00 14.23 239 THR A O 1
ATOM 1820 N N . ILE A 1 240 ? 77.259 34.159 133.122 1.00 11.67 240 ILE A N 1
ATOM 1821 C CA . ILE A 1 240 ? 76.598 34.808 131.987 1.00 14.40 240 ILE A CA 1
ATOM 1822 C C . ILE A 1 240 ? 75.089 34.701 132.135 1.00 14.96 240 ILE A C 1
ATOM 1823 O O . ILE A 1 240 ? 74.356 35.685 131.979 1.00 12.93 240 ILE A O 1
ATOM 1828 N N . ILE A 1 241 ? 74.604 33.493 132.440 1.00 14.77 241 ILE A N 1
ATOM 1829 C CA . ILE A 1 241 ? 73.165 33.263 132.508 1.00 16.03 241 ILE A CA 1
ATOM 1830 C C . ILE A 1 241 ? 72.540 34.107 133.609 1.00 14.54 241 ILE A C 1
ATOM 1831 O O . ILE A 1 241 ? 71.587 34.860 133.377 1.00 15.75 241 ILE A O 1
ATOM 1836 N N . ASN A 1 242 ? 73.083 34.014 134.818 1.00 14.27 242 ASN A N 1
ATOM 1837 C CA . ASN A 1 242 ? 72.377 34.551 135.966 1.00 13.07 242 ASN A CA 1
ATOM 1838 C C . ASN A 1 242 ? 72.748 35.992 136.306 1.00 16.87 242 ASN A C 1
ATOM 1839 O O . ASN A 1 242 ? 72.010 36.633 137.060 1.00 17.92 242 ASN A O 1
ATOM 1844 N N . GLU A 1 243 ? 73.847 36.529 135.765 1.00 14.25 243 GLU A N 1
ATOM 1845 C CA . GLU A 1 243 ? 74.233 37.906 136.038 1.00 12.46 243 GLU A CA 1
ATOM 1846 C C . GLU A 1 243 ? 74.210 38.798 134.808 1.00 15.31 243 GLU A C 1
ATOM 1847 O O . GLU A 1 243 ? 74.350 40.020 134.957 1.00 14.05 243 GLU A O 1
ATOM 1853 N N . VAL A 1 244 ? 74.018 38.238 133.613 1.00 12.89 244 VAL A N 1
ATOM 1854 C CA . VAL A 1 244 ? 73.873 39.042 132.404 1.00 13.00 244 VAL A CA 1
ATOM 1855 C C . VAL A 1 244 ? 72.519 38.786 131.756 1.00 14.32 244 VAL A C 1
ATOM 1856 O O . VAL A 1 244 ? 71.705 39.705 131.609 1.00 13.85 244 VAL A O 1
ATOM 1860 N N . ILE A 1 245 ? 72.290 37.536 131.333 1.00 14.18 245 ILE A N 1
ATOM 1861 C CA . ILE A 1 245 ? 71.112 37.200 130.539 1.00 12.45 245 ILE A CA 1
ATOM 1862 C C . ILE A 1 245 ? 69.836 37.438 131.338 1.00 16.54 245 ILE A C 1
ATOM 1863 O O . ILE A 1 245 ? 68.926 38.149 130.900 1.00 16.22 245 ILE A O 1
ATOM 1868 N N . LYS A 1 246 ? 69.736 36.835 132.517 1.00 19.61 246 LYS A N 1
ATOM 1869 C CA . LYS A 1 246 ? 68.511 37.023 133.288 1.00 20.79 246 LYS A CA 1
ATOM 1870 C C . LYS A 1 246 ? 68.297 38.472 133.712 1.00 19.20 246 LYS A C 1
ATOM 1871 O O . LYS A 1 246 ? 67.165 38.959 133.564 1.00 19.72 246 LYS A O 1
ATOM 1877 N N . PRO A 1 247 ? 69.296 39.217 134.192 1.00 17.40 247 PRO A N 1
ATOM 1878 C CA . PRO A 1 247 ? 69.036 40.634 134.505 1.00 19.59 247 PRO A CA 1
ATOM 1879 C C . PRO A 1 247 ? 68.594 41.455 133.301 1.00 18.17 247 PRO A C 1
ATOM 1880 O O . PRO A 1 247 ? 67.769 42.365 133.456 1.00 18.19 247 PRO A O 1
ATOM 1884 N N . ILE A 1 248 ? 69.064 41.161 132.099 1.00 15.91 248 ILE A N 1
ATOM 1885 C CA . ILE A 1 248 ? 68.615 41.902 130.939 1.00 15.28 248 ILE A CA 1
ATOM 1886 C C . ILE A 1 248 ? 67.162 41.505 130.611 1.00 19.01 248 ILE A C 1
ATOM 1887 O O . ILE A 1 248 ? 66.335 42.329 130.326 1.00 20.15 248 ILE A O 1
ATOM 1892 N N . GLN A 1 249 ? 66.872 40.217 130.665 1.00 17.22 249 GLN A N 1
ATOM 1893 C CA . GLN A 1 249 ? 65.536 39.743 130.386 1.00 17.78 249 GLN A CA 1
ATOM 1894 C C . GLN A 1 249 ? 64.484 40.309 131.363 1.00 21.63 249 GLN A C 1
ATOM 1895 O O . GLN A 1 249 ? 63.359 40.434 130.994 1.00 20.14 249 GLN A O 1
ATOM 1901 N N . GLN A 1 250 ? 64.907 40.621 132.585 1.00 22.18 250 GLN A N 1
ATOM 1902 C CA . GLN A 1 250 ? 64.027 41.179 133.609 1.00 24.64 250 GLN A CA 1
ATOM 1903 C C . GLN A 1 250 ? 63.631 42.588 133.260 1.00 26.30 250 GLN A C 1
ATOM 1904 O O . GLN A 1 250 ? 62.524 42.971 133.466 1.00 26.13 250 GLN A O 1
ATOM 1910 N N . GLN A 1 251 ? 64.552 43.345 132.696 1.00 24.75 251 GLN A N 1
ATOM 1911 C CA . GLN A 1 251 ? 64.293 44.724 132.330 1.00 25.19 251 GLN A CA 1
ATOM 1912 C C . GLN A 1 251 ? 63.901 45.063 130.934 1.00 25.11 251 GLN A C 1
ATOM 1913 O O . GLN A 1 251 ? 63.370 46.083 130.739 1.00 26.77 251 GLN A O 1
ATOM 1919 N N . SER A 1 252 ? 64.206 44.203 129.979 1.00 19.93 252 SER A N 1
ATOM 1920 C CA . SER A 1 252 ? 63.982 44.438 128.614 1.00 24.20 252 SER A CA 1
ATOM 1921 C C . SER A 1 252 ? 63.960 43.100 127.905 1.00 23.93 252 SER A C 1
ATOM 1922 O O . SER A 1 252 ? 63.698 42.097 128.509 1.00 24.72 252 SER A O 1
ATOM 1925 N N . SER A 1 253 ? 64.190 43.109 126.619 1.00 22.62 253 SER A N 1
ATOM 1926 C CA . SER A 1 253 ? 64.439 41.862 125.926 1.00 23.56 253 SER A CA 1
ATOM 1927 C C . SER A 1 253 ? 65.912 41.815 125.558 1.00 18.93 253 SER A C 1
ATOM 1928 O O . SER A 1 253 ? 66.651 42.797 125.721 1.00 15.19 253 SER A O 1
ATOM 1931 N N . LEU A 1 254 ? 66.338 40.638 125.108 1.00 19.46 254 LEU A N 1
ATOM 1932 C CA . LEU A 1 254 ? 67.734 40.360 124.801 1.00 18.61 254 LEU A CA 1
ATOM 1933 C C . LEU A 1 254 ? 67.818 39.939 123.339 1.00 17.24 254 LEU A C 1
ATOM 1934 O O . LEU A 1 254 ? 67.243 38.915 122.950 1.00 18.00 254 LEU A O 1
ATOM 1939 N N . GLY A 1 255 ? 68.520 40.736 122.533 1.00 16.29 255 GLY A N 1
ATOM 1940 C CA . GLY A 1 255 ? 68.649 40.404 121.126 1.00 14.01 255 GLY A CA 1
ATOM 1941 C C . GLY A 1 255 ? 69.334 39.073 120.888 1.00 16.38 255 GLY A C 1
ATOM 1942 O O . GLY A 1 255 ? 68.986 38.352 119.949 1.00 13.99 255 GLY A O 1
ATOM 1943 N N . GLY A 1 256 ? 70.318 38.737 121.706 1.00 14.29 256 GLY A N 1
ATOM 1944 C CA . GLY A 1 256 ? 70.938 37.433 121.581 1.00 13.88 256 GLY A CA 1
ATOM 1945 C C . GLY A 1 256 ? 72.309 37.388 122.228 1.00 12.89 256 GLY A C 1
ATOM 1946 O O . GLY A 1 256 ? 72.737 38.324 122.907 1.00 12.93 256 GLY A O 1
ATOM 1947 N N . ILE A 1 257 ? 72.987 36.260 121.986 1.00 11.24 257 ILE A N 1
ATOM 1948 C CA . ILE A 1 257 ? 74.307 35.971 122.533 1.00 10.68 257 ILE A CA 1
ATOM 1949 C C . ILE A 1 257 ? 75.217 35.534 121.401 1.00 8.89 257 ILE A C 1
ATOM 1950 O O . ILE A 1 257 ? 74.861 34.638 120.628 1.00 9.25 257 ILE A O 1
ATOM 1955 N N . MET A 1 258 ? 76.392 36.150 121.323 1.00 9.96 258 MET A N 1
ATOM 1956 C CA . MET A 1 258 ? 77.446 35.793 120.380 1.00 9.78 258 MET A CA 1
ATOM 1957 C C . MET A 1 258 ? 78.601 35.171 121.153 1.00 9.97 258 MET A C 1
ATOM 1958 O O . MET A 1 258 ? 78.779 35.450 122.342 1.00 10.02 258 MET A O 1
ATOM 1963 N N . ASN A 1 259 ? 79.376 34.303 120.506 1.00 10.38 259 ASN A N 1
ATOM 1964 C CA . ASN A 1 259 ? 80.578 33.820 121.171 1.00 9.86 259 ASN A CA 1
ATOM 1965 C C . ASN A 1 259 ? 81.773 33.826 120.232 1.00 11.56 259 ASN A C 1
ATOM 1966 O O . ASN A 1 259 ? 81.650 33.723 119.004 1.00 10.31 259 ASN A O 1
ATOM 1971 N N . TRP A 1 260 ? 82.934 33.985 120.847 1.00 10.03 260 TRP A N 1
ATOM 1972 C CA . TRP A 1 260 ? 84.215 33.705 120.216 1.00 10.85 260 TRP A CA 1
ATOM 1973 C C . TRP A 1 260 ? 84.795 32.552 121.022 1.00 11.35 260 TRP A C 1
ATOM 1974 O O . TRP A 1 260 ? 85.025 32.725 122.220 1.00 10.26 260 TRP A O 1
ATOM 1985 N N . GLN A 1 261 ? 84.977 31.374 120.437 1.00 9.89 261 GLN A N 1
ATOM 1986 C CA . GLN A 1 261 ? 84.620 31.030 119.069 1.00 11.34 261 GLN A CA 1
ATOM 1987 C C . GLN A 1 261 ? 84.152 29.575 119.050 1.00 9.94 261 GLN A C 1
ATOM 1988 O O . GLN A 1 261 ? 84.338 28.843 120.033 1.00 11.84 261 GLN A O 1
ATOM 1994 N N . PHE A 1 262 ? 83.588 29.160 117.911 1.00 10.17 262 PHE A N 1
ATOM 1995 C CA . PHE A 1 262 ? 82.911 27.868 117.801 1.00 11.07 262 PHE A CA 1
ATOM 1996 C C . PHE A 1 262 ? 83.778 26.703 118.276 1.00 10.91 262 PHE A C 1
ATOM 1997 O O . PHE A 1 262 ? 83.329 25.854 119.059 1.00 10.75 262 PHE A O 1
ATOM 2005 N N . SER A 1 263 ? 85.017 26.626 117.797 1.00 10.37 263 SER A N 1
ATOM 2006 C CA . SER A 1 263 ? 85.804 25.416 118.045 1.00 11.00 263 SER A CA 1
ATOM 2007 C C . SER A 1 263 ? 86.327 25.322 119.471 1.00 13.60 263 SER A C 1
ATOM 2008 O O . SER A 1 263 ? 87.023 24.351 119.800 1.00 15.28 263 SER A O 1
ATOM 2011 N N . SER A 1 264 ? 86.006 26.283 120.324 1.00 11.12 264 SER A N 1
ATOM 2012 C CA . SER A 1 264 ? 86.366 26.197 121.732 1.00 13.20 264 SER A CA 1
ATOM 2013 C C . SER A 1 264 ? 85.294 25.525 122.581 1.00 13.98 264 SER A C 1
ATOM 2014 O O . SER A 1 264 ? 85.534 25.281 123.771 1.00 16.13 264 SER A O 1
ATOM 2017 N N . ASP A 1 265 ? 84.130 25.232 122.011 1.00 12.09 265 ASP A N 1
ATOM 2018 C CA . ASP A 1 265 ? 82.969 24.753 122.764 1.00 11.99 265 ASP A CA 1
ATOM 2019 C C . ASP A 1 265 ? 82.838 23.244 122.592 1.00 15.67 265 ASP A C 1
ATOM 2020 O O . ASP A 1 265 ? 82.301 22.763 121.593 1.00 20.33 265 ASP A O 1
ATOM 2025 N N . HIS A 1 266 ? 83.278 22.516 123.576 1.00 16.40 266 HIS A N 1
ATOM 2026 C CA . HIS A 1 266 ? 83.249 21.052 123.610 1.00 17.28 266 HIS A CA 1
ATOM 2027 C C . HIS A 1 266 ? 81.862 20.432 123.566 1.00 19.07 266 HIS A C 1
ATOM 2028 O O . HIS A 1 266 ? 81.074 20.653 124.412 1.00 19.78 266 HIS A O 1
ATOM 2035 N N . ASN A 1 267 ? 81.621 19.643 122.544 1.00 18.02 267 ASN A N 1
ATOM 2036 C CA . ASN A 1 267 ? 80.335 18.970 122.348 1.00 21.31 267 ASN A CA 1
ATOM 2037 C C . ASN A 1 267 ? 79.166 19.939 122.262 1.00 16.04 267 ASN A C 1
ATOM 2038 O O . ASN A 1 267 ? 78.016 19.536 122.405 1.00 14.81 267 ASN A O 1
ATOM 2043 N N . GLY A 1 268 ? 79.434 21.209 121.990 1.00 14.37 268 GLY A N 1
ATOM 2044 C CA . GLY A 1 268 ? 78.371 22.187 121.943 1.00 15.02 268 GLY A CA 1
ATOM 2045 C C . GLY A 1 268 ? 77.691 22.440 123.267 1.00 14.07 268 GLY A C 1
ATOM 2046 O O . GLY A 1 268 ? 76.588 22.995 123.287 1.00 12.19 268 GLY A O 1
ATOM 2047 N N . ASP A 1 269 ? 78.311 22.042 124.378 1.00 12.44 269 ASP A N 1
ATOM 2048 C CA . ASP A 1 269 ? 77.652 22.190 125.675 1.00 14.69 269 ASP A CA 1
ATOM 2049 C C . ASP A 1 269 ? 77.372 23.652 126.007 1.00 11.06 269 ASP A C 1
ATOM 2050 O O . ASP A 1 269 ? 76.328 23.969 126.587 1.00 12.54 269 ASP A O 1
ATOM 2055 N N . TRP A 1 270 ? 78.305 24.548 125.682 1.00 10.37 270 TRP A N 1
ATOM 2056 C CA . TRP A 1 270 ? 78.121 25.967 126.000 1.00 10.69 270 TRP A CA 1
ATOM 2057 C C . TRP A 1 270 ? 76.908 26.533 125.273 1.00 11.92 270 TRP A C 1
ATOM 2058 O O . TRP A 1 270 ? 76.033 27.159 125.890 1.00 11.36 270 TRP A O 1
ATOM 2069 N N . ILE A 1 271 ? 76.822 26.303 123.959 1.00 10.10 271 ILE A N 1
ATOM 2070 C CA . ILE A 1 271 ? 75.707 26.887 123.217 1.00 8.76 271 ILE A CA 1
ATOM 2071 C C . ILE A 1 271 ? 74.397 26.234 123.621 1.00 10.40 271 ILE A C 1
ATOM 2072 O O . ILE A 1 271 ? 73.359 26.899 123.670 1.00 11.29 271 ILE A O 1
ATOM 2077 N N . LYS A 1 272 ? 74.413 24.944 123.966 1.00 11.08 272 LYS A N 1
ATOM 2078 C CA . LYS A 1 272 ? 73.178 24.315 124.426 1.00 11.78 272 LYS A CA 1
ATOM 2079 C C . LYS A 1 272 ? 72.667 24.967 125.713 1.00 13.59 272 LYS A C 1
ATOM 2080 O O . LYS A 1 272 ? 71.476 25.279 125.825 1.00 15.08 272 LYS A O 1
ATOM 2086 N N . ALA A 1 273 ? 73.556 25.206 126.680 1.00 10.46 273 ALA A N 1
ATOM 2087 C CA . ALA A 1 273 ? 73.123 25.815 127.937 1.00 14.73 273 ALA A CA 1
ATOM 2088 C C . ALA A 1 273 ? 72.694 27.269 127.734 1.00 17.37 273 ALA A C 1
ATOM 2089 O O . ALA A 1 273 ? 71.698 27.720 128.316 1.00 16.60 273 ALA A O 1
ATOM 2091 N N . ILE A 1 274 ? 73.407 28.010 126.913 1.00 14.33 274 ILE A N 1
ATOM 2092 C CA . ILE A 1 274 ? 73.055 29.375 126.670 1.00 13.70 274 ILE A CA 1
ATOM 2093 C C . ILE A 1 274 ? 71.732 29.457 125.937 1.00 15.84 274 ILE A C 1
ATOM 2094 O O . ILE A 1 274 ? 70.908 30.234 126.268 1.00 18.62 274 ILE A O 1
ATOM 2099 N N . ALA A 1 275 ? 71.578 28.641 124.923 1.00 14.81 275 ALA A N 1
ATOM 2100 C CA . ALA A 1 275 ? 70.350 28.675 124.142 1.00 20.02 275 ALA A CA 1
ATOM 2101 C C . ALA A 1 275 ? 69.125 28.405 125.027 1.00 21.08 275 ALA A C 1
ATOM 2102 O O . ALA A 1 275 ? 68.152 29.070 124.971 1.00 19.42 275 ALA A O 1
ATOM 2104 N N . GLN A 1 276 ? 69.266 27.422 125.874 1.00 21.50 276 GLN A N 1
ATOM 2105 C CA . GLN A 1 276 ? 68.224 27.048 126.792 1.00 21.81 276 GLN A CA 1
ATOM 2106 C C . GLN A 1 276 ? 67.790 28.266 127.610 1.00 26.31 276 GLN A C 1
ATOM 2107 O O . GLN A 1 276 ? 66.648 28.482 127.852 1.00 28.58 276 GLN A O 1
ATOM 2113 N N . SER A 1 277 ? 68.743 29.061 128.029 1.00 20.14 277 SER A N 1
ATOM 2114 C CA . SER A 1 277 ? 68.445 30.221 128.820 1.00 22.06 277 SER A CA 1
ATOM 2115 C C . SER A 1 277 ? 67.794 31.348 128.074 1.00 24.62 277 SER A C 1
ATOM 2116 O O . SER A 1 277 ? 67.269 32.202 128.651 1.00 24.20 277 SER A O 1
ATOM 2119 N N . LEU A 1 278 ? 67.868 31.331 126.767 1.00 26.09 278 LEU A N 1
ATOM 2120 C CA . LEU A 1 278 ? 67.255 32.345 125.953 1.00 25.73 278 LEU A CA 1
ATOM 2121 C C . LEU A 1 278 ? 65.801 32.041 125.649 1.00 30.50 278 LEU A C 1
ATOM 2122 O O . LEU A 1 278 ? 65.417 30.916 125.670 1.00 29.30 278 LEU A O 1
ATOM 2127 N N . SER B 1 2 ? 85.658 79.633 100.680 1.00 24.04 2 SER B N 1
ATOM 2128 C CA . SER B 1 2 ? 84.217 79.684 100.477 1.00 22.33 2 SER B CA 1
ATOM 2129 C C . SER B 1 2 ? 83.492 78.863 101.538 1.00 20.69 2 SER B C 1
ATOM 2130 O O . SER B 1 2 ? 83.993 77.829 101.979 1.00 25.10 2 SER B O 1
ATOM 2133 N N . LYS B 1 3 ? 82.301 79.309 101.922 1.00 20.78 3 LYS B N 1
ATOM 2134 C CA . LYS B 1 3 ? 81.470 78.627 102.905 1.00 17.55 3 LYS B CA 1
ATOM 2135 C C . LYS B 1 3 ? 80.210 78.101 102.235 1.00 14.05 3 LYS B C 1
ATOM 2136 O O . LYS B 1 3 ? 79.677 78.724 101.320 1.00 14.40 3 LYS B O 1
ATOM 2142 N N . THR B 1 4 ? 79.695 76.983 102.727 1.00 12.57 4 THR B N 1
ATOM 2143 C CA . THR B 1 4 ? 78.399 76.495 102.281 1.00 13.12 4 THR B CA 1
ATOM 2144 C C . THR B 1 4 ? 77.423 76.529 103.444 1.00 11.96 4 THR B C 1
ATOM 2145 O O . THR B 1 4 ? 77.760 76.129 104.568 1.00 11.57 4 THR B O 1
ATOM 2149 N N . ILE B 1 5 ? 76.229 77.050 103.185 1.00 10.57 5 ILE B N 1
ATOM 2150 C CA . ILE B 1 5 ? 75.265 77.350 104.237 1.00 10.26 5 ILE B CA 1
ATOM 2151 C C . ILE B 1 5 ? 73.894 76.861 103.793 1.00 10.48 5 ILE B C 1
ATOM 2152 O O . ILE B 1 5 ? 73.543 76.960 102.611 1.00 10.86 5 ILE B O 1
ATOM 2157 N N . THR B 1 6 ? 73.120 76.318 104.731 1.00 8.84 6 THR B N 1
ATOM 2158 C CA . THR B 1 6 ? 71.753 75.938 104.408 1.00 9.10 6 THR B CA 1
ATOM 2159 C C . THR B 1 6 ? 70.843 76.296 105.572 1.00 9.20 6 THR B C 1
ATOM 2160 O O . THR B 1 6 ? 71.280 76.413 106.716 1.00 11.62 6 THR B O 1
ATOM 2164 N N . TYR B 1 7 ? 69.571 76.497 105.242 1.00 9.06 7 TYR B N 1
ATOM 2165 C CA . TYR B 1 7 ? 68.490 76.677 106.197 1.00 9.82 7 TYR B CA 1
ATOM 2166 C C . TYR B 1 7 ? 67.746 75.362 106.393 1.00 11.62 7 TYR B C 1
ATOM 2167 O O . TYR B 1 7 ? 67.437 74.656 105.426 1.00 11.66 7 TYR B O 1
ATOM 2176 N N . TYR B 1 8 ? 67.474 75.030 107.645 1.00 10.27 8 TYR B N 1
ATOM 2177 C CA . TYR B 1 8 ? 66.691 73.847 107.989 1.00 11.41 8 TYR B CA 1
ATOM 2178 C C . TYR B 1 8 ? 65.371 74.316 108.596 1.00 11.36 8 TYR B C 1
ATOM 2179 O O . TYR B 1 8 ? 65.339 74.792 109.731 1.00 11.87 8 TYR B O 1
ATOM 2188 N N . ASN B 1 9 ? 64.284 74.185 107.832 1.00 12.98 9 ASN B N 1
ATOM 2189 C CA . ASN B 1 9 ? 62.944 74.512 108.320 1.00 13.35 9 ASN B CA 1
ATOM 2190 C C . ASN B 1 9 ? 62.064 73.273 108.224 1.00 14.32 9 ASN B C 1
ATOM 2191 O O . ASN B 1 9 ? 61.680 72.722 109.260 1.00 16.30 9 ASN B O 1
ATOM 2196 N N . SER B 1 10 ? 61.772 72.790 107.014 1.00 14.84 10 SER B N 1
ATOM 2197 C CA . SER B 1 10 ? 61.085 71.518 106.812 1.00 14.23 10 SER B CA 1
ATOM 2198 C C . SER B 1 10 ? 61.929 70.355 107.319 1.00 16.49 10 SER B C 1
ATOM 2199 O O . SER B 1 10 ? 63.157 70.358 107.202 1.00 14.25 10 SER B O 1
ATOM 2202 N N . GLY B 1 11 ? 61.258 69.334 107.846 1.00 15.99 11 GLY B N 1
ATOM 2203 C CA . GLY B 1 11 ? 61.965 68.189 108.387 1.00 16.78 11 GLY B CA 1
ATOM 2204 C C . GLY B 1 11 ? 61.984 66.957 107.509 1.00 15.30 11 GLY B C 1
ATOM 2205 O O . GLY B 1 11 ? 62.280 65.866 108.003 1.00 16.26 11 GLY B O 1
ATOM 2206 N N . ALA B 1 12 ? 61.709 67.118 106.205 1.00 14.36 12 ALA B N 1
ATOM 2207 C CA . ALA B 1 12 ? 61.550 65.964 105.322 1.00 17.77 12 ALA B CA 1
ATOM 2208 C C . ALA B 1 12 ? 62.806 65.103 105.259 1.00 20.95 12 ALA B C 1
ATOM 2209 O O . ALA B 1 12 ? 62.712 63.884 105.052 1.00 21.45 12 ALA B O 1
ATOM 2211 N N . VAL B 1 13 ? 63.976 65.700 105.423 1.00 14.57 13 VAL B N 1
ATOM 2212 C CA . VAL B 1 13 ? 65.245 64.977 105.506 1.00 14.65 13 VAL B CA 1
ATOM 2213 C C . VAL B 1 13 ? 65.749 65.103 106.937 1.00 14.83 13 VAL B C 1
ATOM 2214 O O . VAL B 1 13 ? 65.764 66.216 107.475 1.00 12.95 13 VAL B O 1
ATOM 2218 N N . PRO B 1 14 ? 66.117 64.005 107.602 1.00 13.82 14 PRO B N 1
ATOM 2219 C CA . PRO B 1 14 ? 66.591 64.114 108.994 1.00 13.65 14 PRO B CA 1
ATOM 2220 C C . PRO B 1 14 ? 67.768 65.072 109.118 1.00 14.59 14 PRO B C 1
ATOM 2221 O O . PRO B 1 14 ? 68.670 65.097 108.278 1.00 11.71 14 PRO B O 1
ATOM 2225 N N . LEU B 1 15 ? 67.764 65.856 110.195 1.00 13.50 15 LEU B N 1
ATOM 2226 C CA . LEU B 1 15 ? 68.763 66.912 110.328 1.00 12.07 15 LEU B CA 1
ATOM 2227 C C . LEU B 1 15 ? 70.170 66.339 110.422 1.00 12.95 15 LEU B C 1
ATOM 2228 O O . LEU B 1 15 ? 71.128 66.928 109.911 1.00 12.92 15 LEU B O 1
ATOM 2233 N N . ILE B 1 16 ? 70.321 65.183 111.070 1.00 11.76 16 ILE B N 1
ATOM 2234 C CA . ILE B 1 16 ? 71.651 64.617 111.238 1.00 11.95 16 ILE B CA 1
ATOM 2235 C C . ILE B 1 16 ? 72.309 64.276 109.905 1.00 11.79 16 ILE B C 1
ATOM 2236 O O . ILE B 1 16 ? 73.536 64.154 109.838 1.00 13.33 16 ILE B O 1
ATOM 2241 N N . ASN B 1 17 ? 71.528 64.137 108.829 1.00 12.30 17 ASN B N 1
ATOM 2242 C CA . ASN B 1 17 ? 72.126 63.925 107.511 1.00 14.52 17 ASN B CA 1
ATOM 2243 C C . ASN B 1 17 ? 73.082 65.054 107.129 1.00 13.92 17 ASN B C 1
ATOM 2244 O O . ASN B 1 17 ? 74.040 64.829 106.376 1.00 14.86 17 ASN B O 1
ATOM 2249 N N . ALA B 1 18 ? 72.850 66.265 107.639 1.00 13.22 18 ALA B N 1
ATOM 2250 C CA . ALA B 1 18 ? 73.724 67.384 107.305 1.00 12.86 18 ALA B CA 1
ATOM 2251 C C . ALA B 1 18 ? 75.145 67.176 107.815 1.00 12.67 18 ALA B C 1
ATOM 2252 O O . ALA B 1 18 ? 76.092 67.701 107.221 1.00 14.50 18 ALA B O 1
ATOM 2254 N N . SER B 1 19 ? 75.316 66.399 108.888 1.00 13.74 19 SER B N 1
ATOM 2255 C CA . SER B 1 19 ? 76.647 66.183 109.446 1.00 16.18 19 SER B CA 1
ATOM 2256 C C . SER B 1 19 ? 77.572 65.440 108.490 1.00 16.66 19 SER B C 1
ATOM 2257 O O . SER B 1 19 ? 78.793 65.496 108.660 1.00 18.33 19 SER B O 1
ATOM 2260 N N . GLU B 1 20 ? 77.031 64.735 107.496 1.00 14.30 20 GLU B N 1
ATOM 2261 C CA . GLU B 1 20 ? 77.865 63.990 106.565 1.00 16.17 20 GLU B CA 1
ATOM 2262 C C . GLU B 1 20 ? 77.934 64.642 105.193 1.00 16.01 20 GLU B C 1
ATOM 2263 O O . GLU B 1 20 ? 78.406 64.012 104.244 1.00 14.82 20 GLU B O 1
ATOM 2269 N N . LEU B 1 21 ? 77.480 65.879 105.070 1.00 13.89 21 LEU B N 1
ATOM 2270 C CA . LEU B 1 21 ? 77.502 66.619 103.820 1.00 16.36 21 LEU B CA 1
ATOM 2271 C C . LEU B 1 21 ? 78.430 67.822 103.937 1.00 15.53 21 LEU B C 1
ATOM 2272 O O . LEU B 1 21 ? 78.812 68.218 105.044 1.00 16.08 21 LEU B O 1
ATOM 2277 N N . PRO B 1 22 ? 78.851 68.398 102.818 1.00 16.65 22 PRO B N 1
ATOM 2278 C CA . PRO B 1 22 ? 79.874 69.458 102.858 1.00 14.65 22 PRO B CA 1
ATOM 2279 C C . PRO B 1 22 ? 79.280 70.836 103.124 1.00 15.66 22 PRO B C 1
ATOM 2280 O O . PRO B 1 22 ? 79.410 71.773 102.322 1.00 17.80 22 PRO B O 1
ATOM 2284 N N . TYR B 1 23 ? 78.586 70.954 104.254 1.00 12.97 23 TYR B N 1
ATOM 2285 C CA . TYR B 1 23 ? 78.098 72.227 104.766 1.00 12.95 23 TYR B CA 1
ATOM 2286 C C . TYR B 1 23 ? 79.033 72.743 105.844 1.00 15.01 23 TYR B C 1
ATOM 2287 O O . TYR B 1 23 ? 79.553 71.971 106.656 1.00 16.36 23 TYR B O 1
ATOM 2296 N N . ASP B 1 24 ? 79.210 74.057 105.873 1.00 12.74 24 ASP B N 1
ATOM 2297 C CA . ASP B 1 24 ? 79.934 74.684 106.965 1.00 12.78 24 ASP B CA 1
ATOM 2298 C C . ASP B 1 24 ? 79.013 75.207 108.046 1.00 14.82 24 ASP B C 1
ATOM 2299 O O . ASP B 1 24 ? 79.377 75.176 109.229 1.00 15.19 24 ASP B O 1
ATOM 2304 N N . VAL B 1 25 ? 77.823 75.668 107.667 1.00 12.92 25 VAL B N 1
ATOM 2305 C CA . VAL B 1 25 ? 76.905 76.324 108.591 1.00 10.28 25 VAL B CA 1
ATOM 2306 C C . VAL B 1 25 ? 75.491 75.836 108.315 1.00 11.43 25 VAL B C 1
ATOM 2307 O O . VAL B 1 25 ? 75.061 75.786 107.158 1.00 10.26 25 VAL B O 1
ATOM 2311 N N . VAL B 1 26 ? 74.754 75.512 109.372 1.00 8.76 26 VAL B N 1
ATOM 2312 C CA . VAL B 1 26 ? 73.342 75.175 109.260 1.00 11.23 26 VAL B CA 1
ATOM 2313 C C . VAL B 1 26 ? 72.557 76.174 110.092 1.00 9.31 26 VAL B C 1
ATOM 2314 O O . VAL B 1 26 ? 72.820 76.328 111.294 1.00 12.70 26 VAL B O 1
ATOM 2318 N N . ASN B 1 27 ? 71.607 76.870 109.450 1.00 10.76 27 ASN B N 1
ATOM 2319 C CA . ASN B 1 27 ? 70.725 77.823 110.125 1.00 9.58 27 ASN B CA 1
ATOM 2320 C C . ASN B 1 27 ? 69.418 77.118 110.463 1.00 11.71 27 ASN B C 1
ATOM 2321 O O . ASN B 1 27 ? 68.663 76.753 109.560 1.00 11.07 27 ASN B O 1
ATOM 2326 N N . LEU B 1 28 ? 69.128 76.961 111.755 1.00 10.64 28 LEU B N 1
ATOM 2327 C CA . LEU B 1 28 ? 67.859 76.378 112.186 1.00 11.71 28 LEU B CA 1
ATOM 2328 C C . LEU B 1 28 ? 66.764 77.439 112.146 1.00 10.58 28 LEU B C 1
ATOM 2329 O O . LEU B 1 28 ? 66.867 78.472 112.815 1.00 11.36 28 LEU B O 1
ATOM 2334 N N . ALA B 1 29 ? 65.720 77.182 111.358 1.00 12.50 29 ALA B N 1
ATOM 2335 C CA . ALA B 1 29 ? 64.643 78.144 111.108 1.00 11.45 29 ALA B CA 1
ATOM 2336 C C . ALA B 1 29 ? 63.307 77.638 111.663 1.00 11.07 29 ALA B C 1
ATOM 2337 O O . ALA B 1 29 ? 62.891 76.553 111.281 1.00 14.52 29 ALA B O 1
ATOM 2339 N N . PHE B 1 30 ? 62.598 78.396 112.506 1.00 14.14 30 PHE B N 1
ATOM 2340 C CA . PHE B 1 30 ? 62.940 79.737 112.969 1.00 11.38 30 PHE B CA 1
ATOM 2341 C C . PHE B 1 30 ? 62.647 79.914 114.462 1.00 13.14 30 PHE B C 1
ATOM 2342 O O . PHE B 1 30 ? 61.891 79.154 115.069 1.00 13.26 30 PHE B O 1
ATOM 2350 N N . LEU B 1 31 ? 63.224 80.964 115.024 1.00 13.36 31 LEU B N 1
ATOM 2351 C CA . LEU B 1 31 ? 62.791 81.554 116.285 1.00 12.59 31 LEU B CA 1
ATOM 2352 C C . LEU B 1 31 ? 62.209 82.918 115.940 1.00 15.30 31 LEU B C 1
ATOM 2353 O O . LEU B 1 31 ? 62.833 83.684 115.202 1.00 15.51 31 LEU B O 1
ATOM 2358 N N . SER B 1 32 ? 61.004 83.214 116.415 1.00 14.66 32 SER B N 1
ATOM 2359 C CA . SER B 1 32 ? 60.387 84.490 116.052 1.00 15.21 32 SER B CA 1
ATOM 2360 C C . SER B 1 32 ? 59.470 84.956 117.180 1.00 16.18 32 SER B C 1
ATOM 2361 O O . SER B 1 32 ? 59.248 84.248 118.160 1.00 15.63 32 SER B O 1
ATOM 2364 N N . SER B 1 33 ? 58.926 86.163 117.027 1.00 19.24 33 SER B N 1
ATOM 2365 C CA . SER B 1 33 ? 58.026 86.715 118.034 1.00 19.91 33 SER B CA 1
ATOM 2366 C C . SER B 1 33 ? 56.706 85.951 118.077 1.00 19.38 33 SER B C 1
ATOM 2367 O O . SER B 1 33 ? 56.165 85.559 117.039 1.00 22.67 33 SER B O 1
ATOM 2370 N N . SER B 1 34 ? 56.125 85.854 119.268 1.00 23.36 34 SER B N 1
ATOM 2371 C CA . SER B 1 34 ? 54.807 85.259 119.418 1.00 27.09 34 SER B CA 1
ATOM 2372 C C . SER B 1 34 ? 53.851 86.395 119.028 1.00 25.36 34 SER B C 1
ATOM 2373 O O . SER B 1 34 ? 54.199 87.567 119.172 1.00 25.62 34 SER B O 1
ATOM 2376 N N . SER B 1 35 ? 52.662 86.065 118.530 1.00 29.31 35 SER B N 1
ATOM 2377 C CA . SER B 1 35 ? 51.698 87.080 118.101 1.00 35.40 35 SER B CA 1
ATOM 2378 C C . SER B 1 35 ? 51.171 87.844 119.315 1.00 33.63 35 SER B C 1
ATOM 2379 O O . SER B 1 35 ? 50.701 88.945 119.204 1.00 33.81 35 SER B O 1
ATOM 2382 N N . ASN B 1 36 ? 51.272 87.186 120.437 1.00 29.70 36 ASN B N 1
ATOM 2383 C CA . ASN B 1 36 ? 50.848 87.719 121.670 1.00 36.22 36 ASN B CA 1
ATOM 2384 C C . ASN B 1 36 ? 51.710 88.853 122.209 1.00 34.15 36 ASN B C 1
ATOM 2385 O O . ASN B 1 36 ? 51.238 89.959 122.247 1.00 38.61 36 ASN B O 1
ATOM 2390 N N . ASN B 1 37 ? 52.915 88.538 122.622 1.00 31.63 37 ASN B N 1
ATOM 2391 C CA . ASN B 1 37 ? 53.903 89.439 123.178 1.00 29.65 37 ASN B CA 1
ATOM 2392 C C . ASN B 1 37 ? 55.191 89.342 122.374 1.00 25.63 37 ASN B C 1
ATOM 2393 O O . ASN B 1 37 ? 55.838 88.387 122.453 1.00 27.99 37 ASN B O 1
ATOM 2398 N N . PRO B 1 38 ? 55.546 90.363 121.621 1.00 27.31 38 PRO B N 1
ATOM 2399 C CA . PRO B 1 38 ? 56.684 90.276 120.687 1.00 21.85 38 PRO B CA 1
ATOM 2400 C C . PRO B 1 38 ? 57.988 89.886 121.359 1.00 22.06 38 PRO B C 1
ATOM 2401 O O . PRO B 1 38 ? 58.882 89.367 120.685 1.00 20.92 38 PRO B O 1
ATOM 2405 N N . PHE B 1 39 ? 58.132 90.120 122.661 1.00 22.23 39 PHE B N 1
ATOM 2406 C CA . PHE B 1 39 ? 59.376 89.797 123.341 1.00 21.55 39 PHE B CA 1
ATOM 2407 C C . PHE B 1 39 ? 59.430 88.357 123.821 1.00 22.49 39 PHE B C 1
ATOM 2408 O O . PHE B 1 39 ? 60.490 87.917 124.272 1.00 22.84 39 PHE B O 1
ATOM 2416 N N . ASN B 1 40 ? 58.352 87.608 123.662 1.00 19.54 40 ASN B N 1
ATOM 2417 C CA . ASN B 1 40 ? 58.349 86.193 123.952 1.00 22.02 40 ASN B CA 1
ATOM 2418 C C . ASN B 1 40 ? 58.657 85.497 122.617 1.00 20.36 40 ASN B C 1
ATOM 2419 O O . ASN B 1 40 ? 57.873 85.602 121.713 1.00 21.30 40 ASN B O 1
ATOM 2424 N N . LEU B 1 41 ? 59.797 84.829 122.519 1.00 19.54 41 LEU B N 1
ATOM 2425 C CA . LEU B 1 41 ? 60.236 84.226 121.260 1.00 19.89 41 LEU B CA 1
ATOM 2426 C C . LEU B 1 41 ? 59.831 82.758 121.212 1.00 19.54 41 LEU B C 1
ATOM 2427 O O . LEU B 1 41 ? 60.021 82.027 122.189 1.00 19.39 41 LEU B O 1
ATOM 2432 N N . VAL B 1 42 ? 59.288 82.323 120.071 1.00 16.91 42 VAL B N 1
ATOM 2433 C CA . VAL B 1 42 ? 58.770 80.968 119.931 1.00 16.68 42 VAL B CA 1
ATOM 2434 C C . VAL B 1 42 ? 59.416 80.281 118.735 1.00 17.49 42 VAL B C 1
ATOM 2435 O O . VAL B 1 42 ? 59.721 80.912 117.716 1.00 15.73 42 VAL B O 1
ATOM 2439 N N . LEU B 1 43 ? 59.619 78.973 118.871 1.00 15.00 43 LEU B N 1
ATOM 2440 C CA . LEU B 1 43 ? 60.183 78.159 117.807 1.00 16.86 43 LEU B CA 1
ATOM 2441 C C . LEU B 1 43 ? 59.100 77.679 116.853 1.00 18.44 43 LEU B C 1
ATOM 2442 O O . LEU B 1 43 ? 57.959 77.425 117.249 1.00 18.16 43 LEU B O 1
ATOM 2447 N N . SER B 1 44 ? 59.472 77.572 115.578 1.00 15.10 44 SER B N 1
ATOM 2448 C CA . SER B 1 44 ? 58.629 76.970 114.561 1.00 17.34 44 SER B CA 1
ATOM 2449 C C . SER B 1 44 ? 59.498 76.101 113.663 1.00 17.84 44 SER B C 1
ATOM 2450 O O . SER B 1 44 ? 60.723 76.237 113.632 1.00 17.52 44 SER B O 1
ATOM 2453 N N . GLY B 1 45 ? 58.855 75.199 112.935 1.00 17.67 45 GLY B N 1
ATOM 2454 C CA . GLY B 1 45 ? 59.560 74.304 112.035 1.00 16.60 45 GLY B CA 1
ATOM 2455 C C . GLY B 1 45 ? 59.856 72.967 112.684 1.00 18.10 45 GLY B C 1
ATOM 2456 O O . GLY B 1 45 ? 59.480 72.687 113.826 1.00 15.56 45 GLY B O 1
ATOM 2457 N N . ALA B 1 46 ? 60.562 72.126 111.923 1.00 15.18 46 ALA B N 1
ATOM 2458 C CA . ALA B 1 46 ? 60.800 70.757 112.357 1.00 15.09 46 ALA B CA 1
ATOM 2459 C C . ALA B 1 46 ? 61.637 70.678 113.624 1.00 16.52 46 ALA B C 1
ATOM 2460 O O . ALA B 1 46 ? 61.582 69.663 114.326 1.00 16.07 46 ALA B O 1
ATOM 2462 N N . ILE B 1 47 ? 62.401 71.724 113.944 1.00 14.16 47 ILE B N 1
ATOM 2463 C CA . ILE B 1 47 ? 63.226 71.699 115.142 1.00 14.11 47 ILE B CA 1
ATOM 2464 C C . ILE B 1 47 ? 62.407 71.700 116.422 1.00 17.01 47 ILE B C 1
ATOM 2465 O O . ILE B 1 47 ? 62.924 71.318 117.477 1.00 15.75 47 ILE B O 1
ATOM 2470 N N . ALA B 1 48 ? 61.146 72.112 116.365 1.00 17.08 48 ALA B N 1
ATOM 2471 C CA . ALA B 1 48 ? 60.388 72.438 117.566 1.00 16.08 48 ALA B CA 1
ATOM 2472 C C . ALA B 1 48 ? 59.626 71.224 118.087 1.00 16.31 48 ALA B C 1
ATOM 2473 O O . ALA B 1 48 ? 58.754 70.687 117.394 1.00 17.38 48 ALA B O 1
ATOM 2475 N N . ALA B 1 49 ? 59.963 70.791 119.302 1.00 14.86 49 ALA B N 1
ATOM 2476 C CA . ALA B 1 49 ? 59.083 69.875 120.032 1.00 17.00 49 ALA B CA 1
ATOM 2477 C C . ALA B 1 49 ? 57.907 70.627 120.643 1.00 18.26 49 ALA B C 1
ATOM 2478 O O . ALA B 1 49 ? 56.777 70.122 120.667 1.00 17.61 49 ALA B O 1
ATOM 2480 N N . THR B 1 50 ? 58.178 71.820 121.171 1.00 16.91 50 THR B N 1
ATOM 2481 C CA . THR B 1 50 ? 57.185 72.784 121.608 1.00 18.41 50 THR B CA 1
ATOM 2482 C C . THR B 1 50 ? 57.666 74.155 121.158 1.00 19.99 50 THR B C 1
ATOM 2483 O O . THR B 1 50 ? 58.739 74.288 120.565 1.00 20.47 50 THR B O 1
ATOM 2487 N N . GLU B 1 51 ? 56.893 75.190 121.482 1.00 20.35 51 GLU B N 1
ATOM 2488 C CA . GLU B 1 51 ? 57.316 76.551 121.162 1.00 20.81 51 GLU B CA 1
ATOM 2489 C C . GLU B 1 51 ? 58.612 76.945 121.857 1.00 17.88 51 GLU B C 1
ATOM 2490 O O . GLU B 1 51 ? 59.250 77.924 121.456 1.00 17.97 51 GLU B O 1
ATOM 2496 N N . SER B 1 52 ? 59.023 76.218 122.883 1.00 18.17 52 SER B N 1
ATOM 2497 C CA . SER B 1 52 ? 60.185 76.620 123.650 1.00 20.70 52 SER B CA 1
ATOM 2498 C C . SER B 1 52 ? 61.302 75.589 123.658 1.00 21.32 52 SER B C 1
ATOM 2499 O O . SER B 1 52 ? 62.305 75.806 124.344 1.00 24.00 52 SER B O 1
ATOM 2502 N N . SER B 1 53 ? 61.182 74.487 122.914 1.00 18.09 53 SER B N 1
ATOM 2503 C CA . SER B 1 53 ? 62.186 73.440 123.043 1.00 17.66 53 SER B CA 1
ATOM 2504 C C . SER B 1 53 ? 62.413 72.729 121.717 1.00 17.03 53 SER B C 1
ATOM 2505 O O . SER B 1 53 ? 61.492 72.556 120.911 1.00 16.64 53 SER B O 1
ATOM 2508 N N . PHE B 1 54 ? 63.664 72.315 121.516 1.00 17.75 54 PHE B N 1
ATOM 2509 C CA . PHE B 1 54 ? 64.059 71.470 120.400 1.00 16.61 54 PHE B CA 1
ATOM 2510 C C . PHE B 1 54 ? 63.637 70.024 120.636 1.00 17.27 54 PHE B C 1
ATOM 2511 O O . PHE B 1 54 ? 63.613 69.540 121.770 1.00 19.63 54 PHE B O 1
ATOM 2519 N N . THR B 1 55 ? 63.340 69.321 119.547 1.00 17.55 55 THR B N 1
ATOM 2520 C CA . THR B 1 55 ? 63.133 67.883 119.655 1.00 17.69 55 THR B CA 1
ATOM 2521 C C . THR B 1 55 ? 64.425 67.189 120.074 1.00 18.75 55 THR B C 1
ATOM 2522 O O . THR B 1 55 ? 65.532 67.714 119.908 1.00 16.86 55 THR B O 1
ATOM 2526 N N . THR B 1 56 ? 64.265 65.982 120.629 1.00 19.55 56 THR B N 1
ATOM 2527 C CA . THR B 1 56 ? 65.421 65.188 121.031 1.00 19.15 56 THR B CA 1
ATOM 2528 C C . THR B 1 56 ? 66.369 64.946 119.856 1.00 18.56 56 THR B C 1
ATOM 2529 O O . THR B 1 56 ? 67.592 65.057 120.005 1.00 19.36 56 THR B O 1
ATOM 2533 N N . ASN B 1 57 ? 65.822 64.629 118.679 1.00 18.55 57 ASN B N 1
ATOM 2534 C CA . ASN B 1 57 ? 66.668 64.357 117.516 1.00 20.25 57 ASN B CA 1
ATOM 2535 C C . ASN B 1 57 ? 67.432 65.607 117.084 1.00 18.13 57 ASN B C 1
ATOM 2536 O O . ASN B 1 57 ? 68.598 65.528 116.669 1.00 15.85 57 ASN B O 1
ATOM 2541 N N . THR B 1 58 ? 66.788 66.771 117.179 1.00 15.52 58 THR B N 1
ATOM 2542 C CA . THR B 1 58 ? 67.472 68.021 116.870 1.00 14.42 58 THR B CA 1
ATOM 2543 C C . THR B 1 58 ? 68.656 68.234 117.802 1.00 14.83 58 THR B C 1
ATOM 2544 O O . THR B 1 58 ? 69.776 68.502 117.355 1.00 13.07 58 THR B O 1
ATOM 2548 N N . ILE B 1 59 ? 68.428 68.094 119.107 1.00 17.99 59 ILE B N 1
ATOM 2549 C CA . ILE B 1 59 ? 69.490 68.327 120.086 1.00 16.49 59 ILE B CA 1
ATOM 2550 C C . ILE B 1 59 ? 70.698 67.445 119.796 1.00 17.29 59 ILE B C 1
ATOM 2551 O O . ILE B 1 59 ? 71.844 67.898 119.872 1.00 17.67 59 ILE B O 1
ATOM 2556 N N . GLU B 1 60 ? 70.469 66.180 119.446 1.00 16.71 60 GLU B N 1
ATOM 2557 C CA . GLU B 1 60 ? 71.596 65.298 119.159 1.00 15.77 60 GLU B CA 1
ATOM 2558 C C . GLU B 1 60 ? 72.238 65.656 117.827 1.00 16.55 60 GLU B C 1
ATOM 2559 O O . GLU B 1 60 ? 73.469 65.691 117.711 1.00 17.03 60 GLU B O 1
ATOM 2565 N N . ALA B 1 61 ? 71.418 65.951 116.819 1.00 14.32 61 ALA B N 1
ATOM 2566 C CA . ALA B 1 61 ? 71.963 66.318 115.516 1.00 14.80 61 ALA B CA 1
ATOM 2567 C C . ALA B 1 61 ? 72.897 67.519 115.621 1.00 13.44 61 ALA B C 1
ATOM 2568 O O . ALA B 1 61 ? 73.963 67.546 114.989 1.00 15.24 61 ALA B O 1
ATOM 2570 N N . ILE B 1 62 ? 72.518 68.518 116.420 1.00 15.57 62 ILE B N 1
ATOM 2571 C CA . ILE B 1 62 ? 73.371 69.686 116.620 1.00 16.21 62 ILE B CA 1
ATOM 2572 C C . ILE B 1 62 ? 74.720 69.277 117.202 1.00 18.94 62 ILE B C 1
ATOM 2573 O O . ILE B 1 62 ? 75.772 69.770 116.774 1.00 17.95 62 ILE B O 1
ATOM 2578 N N . LYS B 1 63 ? 74.713 68.375 118.188 1.00 17.37 63 LYS B N 1
ATOM 2579 C CA . LYS B 1 63 ? 75.975 67.934 118.777 1.00 18.94 63 LYS B CA 1
ATOM 2580 C C . LYS B 1 63 ? 76.838 67.212 117.755 1.00 18.01 63 LYS B C 1
ATOM 2581 O O . LYS B 1 63 ? 78.054 67.424 117.701 1.00 22.33 63 LYS B O 1
ATOM 2587 N N . VAL B 1 64 ? 76.227 66.350 116.938 1.00 17.90 64 VAL B N 1
ATOM 2588 C CA . VAL B 1 64 ? 76.980 65.609 115.935 1.00 18.23 64 VAL B CA 1
ATOM 2589 C C . VAL B 1 64 ? 77.547 66.557 114.885 1.00 19.57 64 VAL B C 1
ATOM 2590 O O . VAL B 1 64 ? 78.712 66.435 114.484 1.00 19.32 64 VAL B O 1
ATOM 2594 N N . MET B 1 65 ? 76.732 67.504 114.412 1.00 15.91 65 MET B N 1
ATOM 2595 C CA . MET B 1 65 ? 77.225 68.497 113.463 1.00 17.33 65 MET B CA 1
ATOM 2596 C C . MET B 1 65 ? 78.410 69.256 114.036 1.00 18.74 65 MET B C 1
ATOM 2597 O O . MET B 1 65 ? 79.438 69.425 113.367 1.00 20.08 65 MET B O 1
ATOM 2602 N N . GLN B 1 66 ? 78.283 69.729 115.276 1.00 17.64 66 GLN B N 1
ATOM 2603 C CA . GLN B 1 66 ? 79.368 70.487 115.885 1.00 19.56 66 GLN B CA 1
ATOM 2604 C C . GLN B 1 66 ? 80.611 69.626 116.071 1.00 23.35 66 GLN B C 1
ATOM 2605 O O . GLN B 1 66 ? 81.736 70.120 115.943 1.00 26.64 66 GLN B O 1
ATOM 2611 N N . HIS B 1 67 ? 80.434 68.333 116.275 1.00 23.55 67 HIS B N 1
ATOM 2612 C CA . HIS B 1 67 ? 81.577 67.398 116.396 1.00 26.39 67 HIS B CA 1
ATOM 2613 C C . HIS B 1 67 ? 82.311 67.366 115.087 1.00 28.01 67 HIS B C 1
ATOM 2614 O O . HIS B 1 67 ? 83.492 67.161 115.074 1.00 29.56 67 HIS B O 1
ATOM 2621 N N . LYS B 1 68 ? 81.594 67.558 113.990 1.00 25.04 68 LYS B N 1
ATOM 2622 C CA . LYS B 1 68 ? 82.190 67.617 112.663 1.00 27.14 68 LYS B CA 1
ATOM 2623 C C . LYS B 1 68 ? 82.849 68.958 112.367 1.00 26.79 68 LYS B C 1
ATOM 2624 O O . LYS B 1 68 ? 83.387 69.131 111.272 1.00 26.98 68 LYS B O 1
ATOM 2630 N N . GLY B 1 69 ? 82.803 69.913 113.289 1.00 23.17 69 GLY B N 1
ATOM 2631 C CA . GLY B 1 69 ? 83.293 71.239 112.990 1.00 23.84 69 GLY B CA 1
ATOM 2632 C C . GLY B 1 69 ? 82.336 72.108 112.205 1.00 22.70 69 GLY B C 1
ATOM 2633 O O . GLY B 1 69 ? 82.743 73.168 111.716 1.00 23.33 69 GLY B O 1
ATOM 2634 N N . GLN B 1 70 ? 81.081 71.701 112.063 1.00 19.42 70 GLN B N 1
ATOM 2635 C CA . GLN B 1 70 ? 80.084 72.568 111.456 1.00 18.12 70 GLN B CA 1
ATOM 2636 C C . GLN B 1 70 ? 79.517 73.498 112.514 1.00 18.50 70 GLN B C 1
ATOM 2637 O O . GLN B 1 70 ? 79.564 73.204 113.711 1.00 18.05 70 GLN B O 1
ATOM 2643 N N . LYS B 1 71 ? 79.006 74.641 112.073 1.00 13.85 71 LYS B N 1
ATOM 2644 C CA . LYS B 1 71 ? 78.414 75.608 112.982 1.00 17.42 71 LYS B CA 1
ATOM 2645 C C . LYS B 1 71 ? 76.907 75.616 112.803 1.00 15.62 71 LYS B C 1
ATOM 2646 O O . LYS B 1 71 ? 76.400 75.494 111.685 1.00 13.91 71 LYS B O 1
ATOM 2652 N N . VAL B 1 72 ? 76.203 75.734 113.917 1.00 14.50 72 VAL B N 1
ATOM 2653 C CA . VAL B 1 72 ? 74.752 75.655 113.935 1.00 14.07 72 VAL B CA 1
ATOM 2654 C C . VAL B 1 72 ? 74.246 76.939 114.558 1.00 11.57 72 VAL B C 1
ATOM 2655 O O . VAL B 1 72 ? 74.600 77.257 115.700 1.00 13.39 72 VAL B O 1
ATOM 2659 N N . LEU B 1 73 ? 73.445 77.684 113.807 1.00 10.95 73 LEU B N 1
ATOM 2660 C CA . LEU B 1 73 ? 72.872 78.937 114.262 1.00 11.48 73 LEU B CA 1
ATOM 2661 C C . LEU B 1 73 ? 71.365 78.798 114.388 1.00 11.37 73 LEU B C 1
ATOM 2662 O O . LEU B 1 73 ? 70.744 77.971 113.716 1.00 10.69 73 LEU B O 1
ATOM 2667 N N . ILE B 1 74 ? 70.778 79.626 115.236 1.00 12.29 74 ILE B N 1
ATOM 2668 C CA . ILE B 1 74 ? 69.335 79.811 115.225 1.00 11.02 74 ILE B CA 1
ATOM 2669 C C . ILE B 1 74 ? 69.022 81.024 114.353 1.00 10.92 74 ILE B C 1
ATOM 2670 O O . ILE B 1 74 ? 69.643 82.086 114.494 1.00 10.66 74 ILE B O 1
ATOM 2675 N N . SER B 1 75 ? 68.090 80.858 113.417 1.00 8.76 75 SER B N 1
ATOM 2676 C CA . SER B 1 75 ? 67.680 81.958 112.555 1.00 7.67 75 SER B CA 1
ATOM 2677 C C . SER B 1 75 ? 66.480 82.638 113.195 1.00 11.48 75 SER B C 1
ATOM 2678 O O . SER B 1 75 ? 65.451 81.994 113.439 1.00 10.37 75 SER B O 1
ATOM 2681 N N . PHE B 1 76 ? 66.628 83.933 113.472 1.00 10.49 76 PHE B N 1
ATOM 2682 C CA . PHE B 1 76 ? 65.595 84.745 114.096 1.00 12.98 76 PHE B CA 1
ATOM 2683 C C . PHE B 1 76 ? 64.890 85.561 113.025 1.00 13.63 76 PHE B C 1
ATOM 2684 O O . PHE B 1 76 ? 65.540 86.271 112.246 1.00 11.39 76 PHE B O 1
ATOM 2692 N N . GLY B 1 77 ? 63.571 85.448 112.979 1.00 13.46 77 GLY B N 1
ATOM 2693 C CA . GLY B 1 77 ? 62.813 86.214 112.016 1.00 14.41 77 GLY B CA 1
ATOM 2694 C C . GLY B 1 77 ? 62.109 85.342 110.999 1.00 15.20 77 GLY B C 1
ATOM 2695 O O . GLY B 1 77 ? 61.269 84.513 111.359 1.00 15.98 77 GLY B O 1
ATOM 2696 N N . GLY B 1 78 ? 62.446 85.507 109.726 1.00 14.47 78 GLY B N 1
ATOM 2697 C CA . GLY B 1 78 ? 61.756 84.798 108.671 1.00 15.62 78 GLY B CA 1
ATOM 2698 C C . GLY B 1 78 ? 60.620 85.622 108.102 1.00 18.70 78 GLY B C 1
ATOM 2699 O O . GLY B 1 78 ? 60.213 86.649 108.647 1.00 18.28 78 GLY B O 1
ATOM 2700 N N . GLY B 1 79 ? 60.080 85.135 106.986 1.00 21.55 79 GLY B N 1
ATOM 2701 C CA . GLY B 1 79 ? 59.164 85.936 106.190 1.00 23.09 79 GLY B CA 1
ATOM 2702 C C . GLY B 1 79 ? 57.810 86.177 106.826 1.00 24.59 79 GLY B C 1
ATOM 2703 O O . GLY B 1 79 ? 57.133 87.142 106.456 1.00 29.04 79 GLY B O 1
ATOM 2704 N N . THR B 1 80 ? 57.398 85.335 107.767 1.00 24.33 80 THR B N 1
ATOM 2705 C CA . THR B 1 80 ? 56.066 85.460 108.349 1.00 27.31 80 THR B CA 1
ATOM 2706 C C . THR B 1 80 ? 56.022 86.344 109.592 1.00 27.17 80 THR B C 1
ATOM 2707 O O . THR B 1 80 ? 54.941 86.529 110.161 1.00 30.32 80 THR B O 1
ATOM 2711 N N . MET B 1 81 ? 57.144 86.909 110.026 1.00 19.39 81 MET B N 1
ATOM 2712 C CA . MET B 1 81 ? 57.125 87.746 111.217 1.00 20.34 81 MET B CA 1
ATOM 2713 C C . MET B 1 81 ? 56.610 89.135 110.864 1.00 22.03 81 MET B C 1
ATOM 2714 O O . MET B 1 81 ? 57.032 89.731 109.866 1.00 20.92 81 MET B O 1
ATOM 2719 N N . GLY B 1 82 ? 55.697 89.654 111.684 1.00 23.99 82 GLY B N 1
ATOM 2720 C CA . GLY B 1 82 ? 55.008 90.880 111.333 1.00 22.25 82 GLY B CA 1
ATOM 2721 C C . GLY B 1 82 ? 55.798 92.129 111.685 1.00 20.98 82 GLY B C 1
ATOM 2722 O O . GLY B 1 82 ? 56.549 92.175 112.661 1.00 19.80 82 GLY B O 1
ATOM 2723 N N . SER B 1 83 ? 55.608 93.162 110.857 1.00 20.36 83 SER B N 1
ATOM 2724 C CA . SER B 1 83 ? 56.242 94.451 111.104 1.00 19.93 83 SER B CA 1
ATOM 2725 C C . SER B 1 83 ? 55.870 95.000 112.470 1.00 18.50 83 SER B C 1
ATOM 2726 O O . SER B 1 83 ? 56.686 95.668 113.114 1.00 19.47 83 SER B O 1
ATOM 2729 N N . ASN B 1 84 ? 54.641 94.733 112.922 1.00 20.74 84 ASN B N 1
ATOM 2730 C CA . ASN B 1 84 ? 54.204 95.224 114.222 1.00 20.23 84 ASN B CA 1
ATOM 2731 C C . ASN B 1 84 ? 55.023 94.617 115.354 1.00 21.22 84 ASN B C 1
ATOM 2732 O O . ASN B 1 84 ? 55.286 95.290 116.353 1.00 19.51 84 ASN B O 1
ATOM 2737 N N . ALA B 1 85 ? 55.444 93.357 115.222 1.00 19.02 85 ALA B N 1
ATOM 2738 C CA . ALA B 1 85 ? 56.277 92.775 116.272 1.00 19.76 85 ALA B CA 1
ATOM 2739 C C . ALA B 1 85 ? 57.645 93.445 116.311 1.00 18.57 85 ALA B C 1
ATOM 2740 O O . ALA B 1 85 ? 58.163 93.759 117.392 1.00 16.94 85 ALA B O 1
ATOM 2742 N N . TYR B 1 86 ? 58.232 93.688 115.138 1.00 16.60 86 TYR B N 1
ATOM 2743 C CA . TYR B 1 86 ? 59.515 94.376 115.067 1.00 16.16 86 TYR B CA 1
ATOM 2744 C C . TYR B 1 86 ? 59.411 95.790 115.617 1.00 14.76 86 TYR B C 1
ATOM 2745 O O . TYR B 1 86 ? 60.344 96.286 116.257 1.00 18.27 86 TYR B O 1
ATOM 2754 N N . ARG B 1 87 ? 58.291 96.463 115.364 1.00 19.41 87 ARG B N 1
ATOM 2755 C CA . ARG B 1 87 ? 58.117 97.818 115.880 1.00 18.13 87 ARG B CA 1
ATOM 2756 C C . ARG B 1 87 ? 58.254 97.845 117.397 1.00 16.70 87 ARG B C 1
ATOM 2757 O O . ARG B 1 87 ? 58.939 98.713 117.954 1.00 19.28 87 ARG B O 1
ATOM 2765 N N . SER B 1 88 ? 57.615 96.892 118.079 1.00 16.92 88 SER B N 1
ATOM 2766 C CA . SER B 1 88 ? 57.731 96.806 119.534 1.00 21.02 88 SER B CA 1
ATOM 2767 C C . SER B 1 88 ? 59.152 96.461 119.950 1.00 21.89 88 SER B C 1
ATOM 2768 O O . SER B 1 88 ? 59.697 97.046 120.896 1.00 21.07 88 SER B O 1
ATOM 2771 N N . LEU B 1 89 ? 59.760 95.486 119.268 1.00 17.19 89 LEU B N 1
ATOM 2772 C CA . LEU B 1 89 ? 61.106 95.067 119.625 1.00 14.78 89 LEU B CA 1
ATOM 2773 C C . LEU B 1 89 ? 62.103 96.198 119.457 1.00 16.51 89 LEU B C 1
ATOM 2774 O O . LEU B 1 89 ? 63.097 96.259 120.191 1.00 19.65 89 LEU B O 1
ATOM 2779 N N . SER B 1 90 ? 61.854 97.097 118.506 1.00 15.01 90 SER B N 1
ATOM 2780 C CA . SER B 1 90 ? 62.782 98.187 118.236 1.00 17.55 90 SER B CA 1
ATOM 2781 C C . SER B 1 90 ? 62.877 99.155 119.402 1.00 19.24 90 SER B C 1
ATOM 2782 O O . SER B 1 90 ? 63.844 99.919 119.480 1.00 19.80 90 SER B O 1
ATOM 2785 N N . GLU B 1 91 ? 61.879 99.164 120.283 1.00 17.69 91 GLU B N 1
ATOM 2786 C CA . GLU B 1 91 ? 61.908 100.029 121.452 1.00 24.16 91 GLU B CA 1
ATOM 2787 C C . GLU B 1 91 ? 62.731 99.453 122.597 1.00 21.40 91 GLU B C 1
ATOM 2788 O O . GLU B 1 91 ? 62.982 100.173 123.568 1.00 20.35 91 GLU B O 1
ATOM 2794 N N . ASP B 1 92 ? 63.186 98.191 122.498 1.00 19.62 92 ASP B N 1
ATOM 2795 C CA . ASP B 1 92 ? 64.055 97.626 123.531 1.00 19.29 92 ASP B CA 1
ATOM 2796 C C . ASP B 1 92 ? 64.921 96.517 122.923 1.00 16.18 92 ASP B C 1
ATOM 2797 O O . ASP B 1 92 ? 64.749 95.323 123.153 1.00 17.87 92 ASP B O 1
ATOM 2802 N N . THR B 1 93 ? 65.925 96.915 122.145 1.00 18.38 93 THR B N 1
ATOM 2803 C CA . THR B 1 93 ? 66.778 95.926 121.492 1.00 18.89 93 THR B CA 1
ATOM 2804 C C . THR B 1 93 ? 67.659 95.180 122.484 1.00 16.91 93 THR B C 1
ATOM 2805 O O . THR B 1 93 ? 68.064 94.047 122.213 1.00 16.64 93 THR B O 1
ATOM 2809 N N . ALA B 1 94 ? 67.996 95.795 123.618 1.00 15.56 94 ALA B N 1
ATOM 2810 C CA . ALA B 1 94 ? 68.852 95.097 124.568 1.00 16.86 94 ALA B CA 1
ATOM 2811 C C . ALA B 1 94 ? 68.125 93.900 125.156 1.00 18.88 94 ALA B C 1
ATOM 2812 O O . ALA B 1 94 ? 68.726 92.841 125.366 1.00 19.32 94 ALA B O 1
ATOM 2814 N N . LYS B 1 95 ? 66.824 94.050 125.408 1.00 19.05 95 LYS B N 1
ATOM 2815 C CA . LYS B 1 95 ? 66.028 92.948 125.921 1.00 19.12 95 LYS B CA 1
ATOM 2816 C C . LYS B 1 95 ? 65.948 91.822 124.898 1.00 19.44 95 LYS B C 1
ATOM 2817 O O . LYS B 1 95 ? 66.136 90.646 125.235 1.00 19.23 95 LYS B O 1
ATOM 2823 N N . LEU B 1 96 ? 65.681 92.173 123.636 1.00 16.75 96 LEU B N 1
ATOM 2824 C CA . LEU B 1 96 ? 65.681 91.185 122.560 1.00 16.22 96 LEU B CA 1
ATOM 2825 C C . LEU B 1 96 ? 67.033 90.490 122.457 1.00 15.39 96 LEU B C 1
ATOM 2826 O O . LEU B 1 96 ? 67.113 89.255 122.429 1.00 16.17 96 LEU B O 1
ATOM 2831 N N . ALA B 1 97 ? 68.116 91.269 122.446 1.00 14.47 97 ALA B N 1
ATOM 2832 C CA . ALA B 1 97 ? 69.445 90.672 122.354 1.00 16.44 97 ALA B CA 1
ATOM 2833 C C . ALA B 1 97 ? 69.704 89.711 123.507 1.00 19.94 97 ALA B C 1
ATOM 2834 O O . ALA B 1 97 ? 70.261 88.626 123.305 1.00 18.01 97 ALA B O 1
ATOM 2836 N N . ASP B 1 98 ? 69.294 90.083 124.723 1.00 19.13 98 ASP B N 1
ATOM 2837 C CA . ASP B 1 98 ? 69.516 89.200 125.862 1.00 21.05 98 ASP B CA 1
ATOM 2838 C C . ASP B 1 98 ? 68.759 87.890 125.691 1.00 19.60 98 ASP B C 1
ATOM 2839 O O . ASP B 1 98 ? 69.289 86.813 125.989 1.00 18.32 98 ASP B O 1
ATOM 2844 N N . SER B 1 99 ? 67.522 87.960 125.199 1.00 18.82 99 SER B N 1
ATOM 2845 C CA . SER B 1 99 ? 66.751 86.743 124.973 1.00 19.15 99 SER B CA 1
ATOM 2846 C C . SER B 1 99 ? 67.403 85.871 123.908 1.00 19.36 99 SER B C 1
ATOM 2847 O O . SER B 1 99 ? 67.500 84.648 124.072 1.00 17.74 99 SER B O 1
ATOM 2850 N N . LEU B 1 100 ? 67.864 86.483 122.811 1.00 17.99 100 LEU B N 1
ATOM 2851 C CA . LEU B 1 100 ? 68.522 85.726 121.748 1.00 15.82 100 LEU B CA 1
ATOM 2852 C C . LEU B 1 100 ? 69.836 85.118 122.232 1.00 18.78 100 LEU B C 1
ATOM 2853 O O . LEU B 1 100 ? 70.103 83.930 122.005 1.00 16.77 100 LEU B O 1
ATOM 2858 N N . ALA B 1 101 ? 70.672 85.922 122.902 1.00 18.65 101 ALA B N 1
ATOM 2859 C CA . ALA B 1 101 ? 71.937 85.412 123.426 1.00 17.86 101 ALA B CA 1
ATOM 2860 C C . ALA B 1 101 ? 71.707 84.263 124.399 1.00 18.93 101 ALA B C 1
ATOM 2861 O O . ALA B 1 101 ? 72.417 83.252 124.354 1.00 18.50 101 ALA B O 1
ATOM 2863 N N . SER B 1 102 ? 70.704 84.391 125.266 1.00 16.20 102 SER B N 1
ATOM 2864 C CA . SER B 1 102 ? 70.384 83.312 126.193 1.00 19.45 102 SER B CA 1
ATOM 2865 C C . SER B 1 102 ? 69.959 82.057 125.448 1.00 18.94 102 SER B C 1
ATOM 2866 O O . SER B 1 102 ? 70.397 80.947 125.773 1.00 17.31 102 SER B O 1
ATOM 2869 N N . PHE B 1 103 ? 69.097 82.211 124.442 1.00 16.70 103 PHE B N 1
ATOM 2870 C CA . PHE B 1 103 ? 68.687 81.042 123.678 1.00 17.37 103 PHE B CA 1
ATOM 2871 C C . PHE B 1 103 ? 69.898 80.336 123.079 1.00 16.20 103 PHE B C 1
ATOM 2872 O O . PHE B 1 103 ? 70.016 79.108 123.168 1.00 19.43 103 PHE B O 1
ATOM 2880 N N . VAL B 1 104 ? 70.812 81.105 122.484 1.00 13.61 104 VAL B N 1
ATOM 2881 C CA . VAL B 1 104 ? 72.041 80.546 121.913 1.00 16.06 104 VAL B CA 1
ATOM 2882 C C . VAL B 1 104 ? 72.846 79.794 122.968 1.00 19.01 104 VAL B C 1
ATOM 2883 O O . VAL B 1 104 ? 73.306 78.667 122.741 1.00 17.45 104 VAL B O 1
ATOM 2887 N N . LYS B 1 105 ? 73.071 80.424 124.123 1.00 17.30 105 LYS B N 1
ATOM 2888 C CA . LYS B 1 105 ? 73.942 79.804 125.116 1.00 19.28 105 LYS B CA 1
ATOM 2889 C C . LYS B 1 105 ? 73.267 78.613 125.777 1.00 20.13 105 LYS B C 1
ATOM 2890 O O . LYS B 1 105 ? 73.897 77.568 125.969 1.00 23.29 105 LYS B O 1
ATOM 2896 N N . ASN B 1 106 ? 71.982 78.747 126.113 1.00 19.13 106 ASN B N 1
ATOM 2897 C CA . ASN B 1 106 ? 71.269 77.663 126.780 1.00 20.44 106 ASN B CA 1
ATOM 2898 C C . ASN B 1 106 ? 71.106 76.450 125.880 1.00 24.22 106 ASN B C 1
ATOM 2899 O O . ASN B 1 106 ? 70.944 75.335 126.382 1.00 26.26 106 ASN B O 1
ATOM 2904 N N . ASN B 1 107 ? 71.116 76.637 124.561 1.00 20.67 107 ASN B N 1
ATOM 2905 C CA . ASN B 1 107 ? 71.026 75.510 123.645 1.00 19.80 107 ASN B CA 1
ATOM 2906 C C . ASN B 1 107 ? 72.353 75.199 122.967 1.00 21.84 107 ASN B C 1
ATOM 2907 O O . ASN B 1 107 ? 72.377 74.431 122.000 1.00 21.14 107 ASN B O 1
ATOM 2912 N N . GLN B 1 108 ? 73.455 75.765 123.466 1.00 19.52 108 GLN B N 1
ATOM 2913 C CA . GLN B 1 108 ? 74.809 75.443 123.003 1.00 18.27 108 GLN B CA 1
ATOM 2914 C C . GLN B 1 108 ? 74.942 75.592 121.488 1.00 18.58 108 GLN B C 1
ATOM 2915 O O . GLN B 1 108 ? 75.518 74.741 120.807 1.00 17.35 108 GLN B O 1
ATOM 2921 N N . LEU B 1 109 ? 74.391 76.678 120.952 1.00 17.71 109 LEU B N 1
ATOM 2922 C CA . LEU B 1 109 ? 74.490 76.956 119.527 1.00 14.25 109 LEU B CA 1
ATOM 2923 C C . LEU B 1 109 ? 75.688 77.855 119.244 1.00 18.12 109 LEU B C 1
ATOM 2924 O O . LEU B 1 109 ? 76.329 78.389 120.154 1.00 17.90 109 LEU B O 1
ATOM 2929 N N . ASP B 1 110 ? 75.984 78.037 117.961 1.00 14.54 110 ASP B N 1
ATOM 2930 C CA . ASP B 1 110 ? 77.155 78.808 117.571 1.00 13.13 110 ASP B CA 1
ATOM 2931 C C . ASP B 1 110 ? 76.848 80.257 117.235 1.00 15.03 110 ASP B C 1
ATOM 2932 O O . ASP B 1 110 ? 77.769 80.991 116.872 1.00 15.62 110 ASP B O 1
ATOM 2937 N N . GLY B 1 111 ? 75.601 80.688 117.341 1.00 14.79 111 GLY B N 1
ATOM 2938 C CA . GLY B 1 111 ? 75.283 82.066 117.038 1.00 13.87 111 GLY B CA 1
ATOM 2939 C C . GLY B 1 111 ? 73.883 82.203 116.472 1.00 12.32 111 GLY B C 1
ATOM 2940 O O . GLY B 1 111 ? 73.038 81.331 116.640 1.00 11.62 111 GLY B O 1
ATOM 2941 N N . VAL B 1 112 ? 73.663 83.340 115.815 1.00 12.94 112 VAL B N 1
ATOM 2942 C CA . VAL B 1 112 ? 72.339 83.762 115.372 1.00 13.15 112 VAL B CA 1
ATOM 2943 C C . VAL B 1 112 ? 72.432 84.215 113.928 1.00 12.16 112 VAL B C 1
ATOM 2944 O O . VAL B 1 112 ? 73.386 84.896 113.543 1.00 14.00 112 VAL B O 1
ATOM 2948 N N . ASP B 1 113 ? 71.441 83.830 113.130 1.00 9.69 113 ASP B N 1
ATOM 2949 C CA . ASP B 1 113 ? 71.205 84.390 111.811 1.00 9.41 113 ASP B CA 1
ATOM 2950 C C . ASP B 1 113 ? 69.978 85.285 111.915 1.00 11.27 113 ASP B C 1
ATOM 2951 O O . ASP B 1 113 ? 68.935 84.854 112.412 1.00 10.99 113 ASP B O 1
ATOM 2956 N N . ILE B 1 114 ? 70.121 86.542 111.520 1.00 10.64 114 ILE B N 1
ATOM 2957 C CA . ILE B 1 114 ? 69.047 87.520 111.619 1.00 10.49 114 ILE B CA 1
ATOM 2958 C C . ILE B 1 114 ? 68.399 87.566 110.242 1.00 10.87 114 ILE B C 1
ATOM 2959 O O . ILE B 1 114 ? 68.895 88.224 109.327 1.00 10.04 114 ILE B O 1
ATOM 2964 N N . ASP B 1 115 ? 67.297 86.841 110.088 1.00 10.83 115 ASP B N 1
ATOM 2965 C CA . ASP B 1 115 ? 66.617 86.758 108.801 1.00 11.68 115 ASP B CA 1
ATOM 2966 C C . ASP B 1 115 ? 65.503 87.799 108.795 1.00 11.63 115 ASP B C 1
ATOM 2967 O O . ASP B 1 115 ? 64.329 87.497 108.996 1.00 12.22 115 ASP B O 1
ATOM 2972 N N . TYR B 1 116 ? 65.889 89.042 108.532 1.00 11.36 116 TYR B N 1
ATOM 2973 C CA . TYR B 1 116 ? 65.007 90.194 108.665 1.00 11.97 116 TYR B CA 1
ATOM 2974 C C . TYR B 1 116 ? 64.464 90.570 107.292 1.00 11.24 116 TYR B C 1
ATOM 2975 O O . TYR B 1 116 ? 65.244 90.849 106.377 1.00 12.13 116 TYR B O 1
ATOM 2984 N N . GLU B 1 117 ? 63.127 90.594 107.158 1.00 11.27 117 GLU B N 1
ATOM 2985 C CA . GLU B 1 117 ? 62.466 90.799 105.869 1.00 12.78 117 GLU B CA 1
ATOM 2986 C C . GLU B 1 117 ? 61.427 91.929 105.905 1.00 12.85 117 GLU B C 1
ATOM 2987 O O . GLU B 1 117 ? 60.573 92.015 105.014 1.00 12.75 117 GLU B O 1
ATOM 2993 N N . ASP B 1 118 ? 61.493 92.823 106.891 1.00 14.49 118 ASP B N 1
ATOM 2994 C CA . ASP B 1 118 ? 60.488 93.887 107.040 1.00 13.97 118 ASP B CA 1
ATOM 2995 C C . ASP B 1 118 ? 60.895 95.084 106.179 1.00 16.21 118 ASP B C 1
ATOM 2996 O O . ASP B 1 118 ? 61.408 96.105 106.644 1.00 15.59 118 ASP B O 1
ATOM 3001 N N . THR B 1 119 ? 60.641 94.940 104.881 1.00 14.61 119 THR B N 1
ATOM 3002 C CA . THR B 1 119 ? 61.079 95.932 103.905 1.00 14.84 119 THR B CA 1
ATOM 3003 C C . THR B 1 119 ? 60.479 97.305 104.190 1.00 16.07 119 THR B C 1
ATOM 3004 O O . THR B 1 119 ? 61.143 98.334 103.998 1.00 13.98 119 THR B O 1
ATOM 3008 N N . ALA B 1 120 ? 59.231 97.341 104.665 1.00 16.61 120 ALA B N 1
ATOM 3009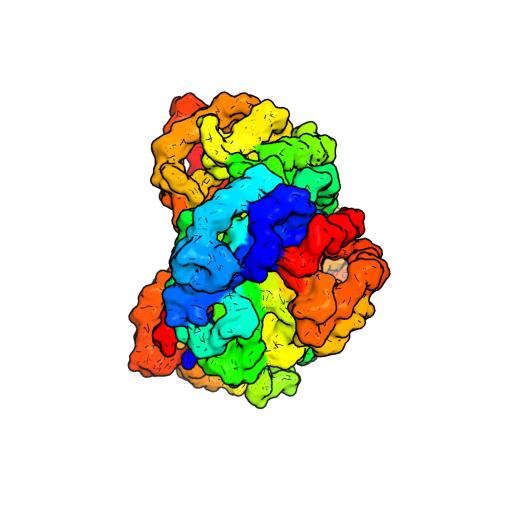 C CA . ALA B 1 120 ? 58.563 98.619 104.887 1.00 15.86 120 ALA B CA 1
ATOM 3010 C C . ALA B 1 120 ? 59.267 99.463 105.936 1.00 16.76 120 ALA B C 1
ATOM 3011 O O . ALA B 1 120 ? 59.075 100.682 105.964 1.00 19.23 120 ALA B O 1
ATOM 3013 N N . ALA B 1 121 ? 60.070 98.853 106.806 1.00 14.58 121 ALA B N 1
ATOM 3014 C CA . ALA B 1 121 ? 60.801 99.644 107.787 1.00 15.03 121 ALA B CA 1
ATOM 3015 C C . ALA B 1 121 ? 62.010 100.352 107.189 1.00 16.25 121 ALA B C 1
ATOM 3016 O O . ALA B 1 121 ? 62.635 101.162 107.877 1.00 17.16 121 ALA B O 1
ATOM 3018 N N . PHE B 1 122 ? 62.339 100.096 105.921 1.00 14.23 122 PHE B N 1
ATOM 3019 C CA . PHE B 1 122 ? 63.358 100.870 105.228 1.00 16.76 122 PHE B CA 1
ATOM 3020 C C . PHE B 1 122 ? 62.756 101.965 104.353 1.00 19.97 122 PHE B C 1
ATOM 3021 O O . PHE B 1 122 ? 63.508 102.730 103.743 1.00 19.66 122 PHE B O 1
ATOM 3029 N N . THR B 1 123 ? 61.425 102.040 104.257 1.00 21.54 123 THR B N 1
ATOM 3030 C CA . THR B 1 123 ? 60.743 103.006 103.399 1.00 25.00 123 THR B CA 1
ATOM 3031 C C . THR B 1 123 ? 59.927 104.026 104.180 1.00 23.18 123 THR B C 1
ATOM 3032 O O . THR B 1 123 ? 59.123 104.745 103.577 1.00 23.87 123 THR B O 1
ATOM 3036 N N . GLY B 1 124 ? 60.082 104.091 105.497 1.00 21.46 124 GLY B N 1
ATOM 3037 C CA . GLY B 1 124 ? 59.312 105.046 106.268 1.00 21.99 124 GLY B CA 1
ATOM 3038 C C . GLY B 1 124 ? 57.856 104.683 106.469 1.00 26.09 124 GLY B C 1
ATOM 3039 O O . GLY B 1 124 ? 57.074 105.534 106.892 1.00 24.21 124 GLY B O 1
ATOM 3040 N N . GLN B 1 125 ? 57.469 103.435 106.197 1.00 22.64 125 GLN B N 1
ATOM 3041 C CA . GLN B 1 125 ? 56.070 103.024 106.249 1.00 22.98 125 GLN B CA 1
ATOM 3042 C C . GLN B 1 125 ? 55.732 102.126 107.431 1.00 23.83 125 GLN B C 1
ATOM 3043 O O . GLN B 1 125 ? 54.572 101.722 107.563 1.00 22.89 125 GLN B O 1
ATOM 3049 N N . ALA B 1 126 ? 56.693 101.804 108.296 1.00 23.03 126 ALA B N 1
ATOM 3050 C CA . ALA B 1 126 ? 56.475 100.829 109.356 1.00 19.92 126 ALA B CA 1
ATOM 3051 C C . ALA B 1 126 ? 56.403 101.443 110.748 1.00 20.73 126 ALA B C 1
ATOM 3052 O O . ALA B 1 126 ? 56.170 100.716 111.718 1.00 20.79 126 ALA B O 1
ATOM 3054 N N . GLY B 1 127 ? 56.613 102.746 110.881 1.00 24.06 127 GLY B N 1
ATOM 3055 C CA . GLY B 1 127 ? 56.581 103.347 112.198 1.00 22.88 127 GLY B CA 1
ATOM 3056 C C . GLY B 1 127 ? 57.788 103.059 113.058 1.00 23.37 127 GLY B C 1
ATOM 3057 O O . GLY B 1 127 ? 57.711 103.199 114.279 1.00 26.71 127 GLY B O 1
ATOM 3058 N N . TYR B 1 128 ? 58.899 102.636 112.462 1.00 19.06 128 TYR B N 1
ATOM 3059 C CA . TYR B 1 128 ? 60.154 102.511 113.186 1.00 20.58 128 TYR B CA 1
ATOM 3060 C C . TYR B 1 128 ? 61.263 102.432 112.152 1.00 19.07 128 TYR B C 1
ATOM 3061 O O . TYR B 1 128 ? 61.042 102.044 111.006 1.00 18.56 128 TYR B O 1
ATOM 3070 N N . ASP B 1 129 ? 62.453 102.830 112.568 1.00 15.95 129 ASP B N 1
ATOM 3071 C CA . ASP B 1 129 ? 63.597 102.879 111.674 1.00 19.55 129 ASP B CA 1
ATOM 3072 C C . ASP B 1 129 ? 64.234 101.492 111.644 1.00 15.34 129 ASP B C 1
ATOM 3073 O O . ASP B 1 129 ? 64.843 101.059 112.624 1.00 16.44 129 ASP B O 1
ATOM 3078 N N . GLY B 1 130 ? 64.075 100.781 110.529 1.00 15.72 130 GLY B N 1
ATOM 3079 C CA . GLY B 1 130 ? 64.581 99.421 110.464 1.00 13.11 130 GLY B CA 1
ATOM 3080 C C . GLY B 1 130 ? 66.099 99.335 110.484 1.00 12.69 130 GLY B C 1
ATOM 3081 O O . GLY B 1 130 ? 66.663 98.409 111.068 1.00 13.32 130 GLY B O 1
ATOM 3082 N N . ALA B 1 131 ? 66.787 100.270 109.826 1.00 13.54 131 ALA B N 1
ATOM 3083 C CA . ALA B 1 131 ? 68.245 100.206 109.827 1.00 14.26 131 ALA B CA 1
ATOM 3084 C C . ALA B 1 131 ? 68.787 100.391 111.245 1.00 15.61 131 ALA B C 1
ATOM 3085 O O . ALA B 1 131 ? 69.696 99.670 111.689 1.00 15.28 131 ALA B O 1
ATOM 3087 N N . GLN B 1 132 ? 68.224 101.372 111.951 1.00 16.86 132 GLN B N 1
ATOM 3088 C CA . GLN B 1 132 ? 68.635 101.637 113.323 1.00 15.46 132 GLN B CA 1
ATOM 3089 C C . GLN B 1 132 ? 68.406 100.409 114.201 1.00 12.87 132 GLN B C 1
ATOM 3090 O O . GLN B 1 132 ? 69.215 100.091 114.963 1.00 14.46 132 GLN B O 1
ATOM 3096 N N . PHE B 1 133 ? 67.252 99.760 114.031 1.00 15.23 133 PHE B N 1
ATOM 3097 C CA . PHE B 1 133 ? 66.920 98.530 114.749 1.00 15.52 133 PHE B CA 1
ATOM 3098 C C . PHE B 1 133 ? 67.980 97.463 114.513 1.00 15.14 133 PHE B C 1
ATOM 3099 O O . PHE B 1 133 ? 68.517 96.876 115.463 1.00 16.21 133 PHE B O 1
ATOM 3107 N N . LEU B 1 134 ? 68.314 97.217 113.246 1.00 10.82 134 LEU B N 1
ATOM 3108 C CA . LEU B 1 134 ? 69.315 96.203 112.941 1.00 12.82 134 LEU B CA 1
ATOM 3109 C C . LEU B 1 134 ? 70.696 96.611 113.441 1.00 13.61 134 LEU B C 1
ATOM 3110 O O . LEU B 1 134 ? 71.486 95.759 113.866 1.00 13.22 134 LEU B O 1
ATOM 3115 N N . ILE B 1 135 ? 71.013 97.903 113.387 1.00 13.78 135 ILE B N 1
ATOM 3116 C CA . ILE B 1 135 ? 72.293 98.373 113.919 1.00 12.24 135 ILE B CA 1
ATOM 3117 C C . ILE B 1 135 ? 72.357 98.137 115.425 1.00 15.11 135 ILE B C 1
ATOM 3118 O O . ILE B 1 135 ? 73.309 97.546 115.945 1.00 16.80 135 ILE B O 1
ATOM 3123 N N . SER B 1 136 ? 71.335 98.588 116.141 1.00 13.83 136 SER B N 1
ATOM 3124 C CA . SER B 1 136 ? 71.316 98.424 117.590 1.00 16.04 136 SER B CA 1
ATOM 3125 C C . SER B 1 136 ? 71.269 96.953 117.992 1.00 16.34 136 SER B C 1
ATOM 3126 O O . SER B 1 136 ? 71.986 96.526 118.905 1.00 17.22 136 SER B O 1
ATOM 3129 N N . LEU B 1 137 ? 70.400 96.168 117.347 1.00 14.34 137 LEU B N 1
ATOM 3130 C CA . LEU B 1 137 ? 70.336 94.739 117.656 1.00 14.36 137 LEU B CA 1
ATOM 3131 C C . LEU B 1 137 ? 71.687 94.068 117.432 1.00 13.90 137 LEU B C 1
ATOM 3132 O O . LEU B 1 137 ? 72.156 93.298 118.281 1.00 16.94 137 LEU B O 1
ATOM 3137 N N . THR B 1 138 ? 72.348 94.376 116.317 1.00 13.44 138 THR B N 1
ATOM 3138 C CA . THR B 1 138 ? 73.644 93.757 116.054 1.00 16.50 138 THR B CA 1
ATOM 3139 C C . THR B 1 138 ? 74.655 94.126 117.132 1.00 14.60 138 THR B C 1
ATOM 3140 O O . THR B 1 138 ? 75.380 93.259 117.630 1.00 15.04 138 THR B O 1
ATOM 3144 N N . GLN B 1 139 ? 74.690 95.401 117.530 1.00 15.26 139 GLN B N 1
ATOM 3145 C CA . GLN B 1 139 ? 75.644 95.825 118.548 1.00 15.64 139 GLN B CA 1
ATOM 3146 C C . GLN B 1 139 ? 75.390 95.109 119.867 1.00 15.71 139 GLN B C 1
ATOM 3147 O O . GLN B 1 139 ? 76.324 94.612 120.506 1.00 16.65 139 GLN B O 1
ATOM 3153 N N . GLU B 1 140 ? 74.123 95.038 120.285 1.00 17.20 140 GLU B N 1
ATOM 3154 C CA . GLU B 1 140 ? 73.793 94.432 121.571 1.00 16.53 140 GLU B CA 1
ATOM 3155 C C . GLU B 1 140 ? 74.034 92.932 121.546 1.00 17.57 140 GLU B C 1
ATOM 3156 O O . GLU B 1 140 ? 74.473 92.346 122.542 1.00 16.17 140 GLU B O 1
ATOM 3162 N N . LEU B 1 141 ? 73.742 92.292 120.412 1.00 14.30 141 LEU B N 1
ATOM 3163 C CA . LEU B 1 141 ? 73.986 90.863 120.283 1.00 15.52 141 LEU B CA 1
ATOM 3164 C C . LEU B 1 141 ? 75.478 90.567 120.320 1.00 14.80 141 LEU B C 1
ATOM 3165 O O . LEU B 1 141 ? 75.916 89.641 121.013 1.00 18.70 141 LEU B O 1
ATOM 3170 N N . ARG B 1 142 ? 76.273 91.364 119.597 1.00 15.70 142 ARG B N 1
ATOM 3171 C CA . ARG B 1 142 ? 77.711 91.122 119.512 1.00 18.27 142 ARG B CA 1
ATOM 3172 C C . ARG B 1 142 ? 78.381 91.331 120.858 1.00 19.24 142 ARG B C 1
ATOM 3173 O O . ARG B 1 142 ? 79.335 90.618 121.198 1.00 19.61 142 ARG B O 1
ATOM 3181 N N . LYS B 1 143 ? 77.881 92.296 121.627 1.00 18.40 143 LYS B N 1
ATOM 3182 C CA . LYS B 1 143 ? 78.302 92.468 123.009 1.00 17.72 143 LYS B CA 1
ATOM 3183 C C . LYS B 1 143 ? 78.193 91.153 123.772 1.00 19.76 143 LYS B C 1
ATOM 3184 O O . LYS B 1 143 ? 79.147 90.717 124.426 1.00 22.48 143 LYS B O 1
ATOM 3190 N N . ARG B 1 144 ? 77.055 90.471 123.642 1.00 17.67 144 ARG B N 1
ATOM 3191 C CA . ARG B 1 144 ? 76.788 89.263 124.415 1.00 18.46 144 ARG B CA 1
ATOM 3192 C C . ARG B 1 144 ? 77.322 87.991 123.769 1.00 20.79 144 ARG B C 1
ATOM 3193 O O . ARG B 1 144 ? 77.502 86.994 124.478 1.00 15.87 144 ARG B O 1
ATOM 3201 N N . LEU B 1 145 ? 77.576 88.006 122.454 1.00 18.72 145 LEU B N 1
ATOM 3202 C CA . LEU B 1 145 ? 78.073 86.852 121.703 1.00 21.67 145 LEU B CA 1
ATOM 3203 C C . LEU B 1 145 ? 79.322 87.276 120.944 1.00 21.53 145 LEU B C 1
ATOM 3204 O O . LEU B 1 145 ? 79.272 87.536 119.732 1.00 18.82 145 LEU B O 1
ATOM 3209 N N . PRO B 1 146 ? 80.467 87.332 121.618 1.00 19.39 146 PRO B N 1
ATOM 3210 C CA . PRO B 1 146 ? 81.647 87.959 121.014 1.00 22.36 146 PRO B CA 1
ATOM 3211 C C . PRO B 1 146 ? 82.259 87.109 119.916 1.00 24.72 146 PRO B C 1
ATOM 3212 O O . PRO B 1 146 ? 82.125 85.883 119.877 1.00 29.39 146 PRO B O 1
ATOM 3216 N N . SER B 1 147 ? 82.948 87.798 119.015 1.00 25.81 147 SER B N 1
ATOM 3217 C CA . SER B 1 147 ? 83.822 87.158 118.049 1.00 28.66 147 SER B CA 1
ATOM 3218 C C . SER B 1 147 ? 85.106 86.745 118.752 1.00 32.96 147 SER B C 1
ATOM 3219 O O . SER B 1 147 ? 85.542 87.413 119.694 1.00 30.23 147 SER B O 1
ATOM 3222 N N . PRO B 1 148 ? 85.730 85.678 118.300 1.00 31.88 148 PRO B N 1
ATOM 3223 C CA . PRO B 1 148 ? 85.240 84.889 117.183 1.00 31.31 148 PRO B CA 1
ATOM 3224 C C . PRO B 1 148 ? 84.537 83.609 117.590 1.00 30.96 148 PRO B C 1
ATOM 3225 O O . PRO B 1 148 ? 84.329 82.766 116.784 1.00 31.30 148 PRO B O 1
ATOM 3229 N N . ASP B 1 149 ? 84.163 83.492 118.838 1.00 31.47 149 ASP B N 1
ATOM 3230 C CA . ASP B 1 149 ? 83.491 82.318 119.313 1.00 29.86 149 ASP B CA 1
ATOM 3231 C C . ASP B 1 149 ? 82.065 82.112 118.820 1.00 26.85 149 ASP B C 1
ATOM 3232 O O . ASP B 1 149 ? 81.586 81.029 118.833 1.00 25.47 149 ASP B O 1
ATOM 3237 N N . TYR B 1 150 ? 81.421 83.201 118.439 1.00 22.37 150 TYR B N 1
ATOM 3238 C CA . TYR B 1 150 ? 80.036 83.172 117.991 1.00 20.07 150 TYR B CA 1
ATOM 3239 C C . TYR B 1 150 ? 79.887 83.871 116.649 1.00 19.49 150 TYR B C 1
ATOM 3240 O O . TYR B 1 150 ? 80.652 84.780 116.312 1.00 18.05 150 TYR B O 1
ATOM 3249 N N . ILE B 1 151 ? 78.862 83.451 115.908 1.00 18.09 151 ILE B N 1
ATOM 3250 C CA . ILE B 1 151 ? 78.542 83.973 114.586 1.00 13.79 151 ILE B CA 1
ATOM 3251 C C . ILE B 1 151 ? 77.294 84.833 114.686 1.00 14.01 151 ILE B C 1
ATOM 3252 O O . ILE B 1 151 ? 76.327 84.461 115.360 1.00 13.46 151 ILE B O 1
ATOM 3257 N N . ILE B 1 152 ? 77.310 85.977 114.006 1.00 12.58 152 ILE B N 1
ATOM 3258 C CA . ILE B 1 152 ? 76.105 86.758 113.758 1.00 10.96 152 ILE B CA 1
ATOM 3259 C C . ILE B 1 152 ? 76.050 86.982 112.257 1.00 11.66 152 ILE B C 1
ATOM 3260 O O . ILE B 1 152 ? 76.932 87.637 111.689 1.00 11.93 152 ILE B O 1
ATOM 3265 N N . SER B 1 153 ? 75.054 86.400 111.606 1.00 11.23 153 SER B N 1
ATOM 3266 C CA . SER B 1 153 ? 74.809 86.668 110.200 1.00 8.42 153 SER B CA 1
ATOM 3267 C C . SER B 1 153 ? 73.463 87.362 110.059 1.00 9.17 153 SER B C 1
ATOM 3268 O O . SER B 1 153 ? 72.653 87.378 110.989 1.00 11.81 153 SER B O 1
ATOM 3271 N N . HIS B 1 154 ? 73.263 87.993 108.904 1.00 11.02 154 HIS B N 1
ATOM 3272 C CA . HIS B 1 154 ? 71.979 88.526 108.466 1.00 10.92 154 HIS B CA 1
ATOM 3273 C C . HIS B 1 154 ? 71.666 87.895 107.119 1.00 9.05 154 HIS B C 1
ATOM 3274 O O . HIS B 1 154 ? 72.562 87.379 106.468 1.00 11.08 154 HIS B O 1
ATOM 3281 N N . ALA B 1 155 ? 70.410 87.990 106.670 1.00 9.09 155 ALA B N 1
ATOM 3282 C CA . ALA B 1 155 ? 69.983 87.374 105.401 1.00 9.00 155 ALA B CA 1
ATOM 3283 C C . ALA B 1 155 ? 69.206 88.378 104.562 1.00 10.17 155 ALA B C 1
ATOM 3284 O O . ALA B 1 155 ? 68.007 88.205 104.308 1.00 11.55 155 ALA B O 1
ATOM 3286 N N . PRO B 1 156 ? 69.861 89.441 104.109 1.00 8.98 156 PRO B N 1
ATOM 3287 C CA . PRO B 1 156 ? 69.151 90.492 103.380 1.00 8.40 156 PRO B CA 1
ATOM 3288 C C . PRO B 1 156 ? 68.791 90.079 101.958 1.00 10.14 156 PRO B C 1
ATOM 3289 O O . PRO B 1 156 ? 69.389 89.190 101.354 1.00 9.85 156 PRO B O 1
ATOM 3293 N N . GLN B 1 157 ? 67.802 90.747 101.435 1.00 9.12 157 GLN B N 1
ATOM 3294 C CA . GLN B 1 157 ? 67.433 90.632 100.032 1.00 14.58 157 GLN B CA 1
ATOM 3295 C C . GLN B 1 157 ? 68.148 91.707 99.218 1.00 11.97 157 GLN B C 1
ATOM 3296 O O . GLN B 1 157 ? 68.589 92.719 99.771 1.00 11.57 157 GLN B O 1
ATOM 3302 N N . PRO B 1 158 ? 68.318 91.496 97.912 1.00 12.75 158 PRO B N 1
ATOM 3303 C CA . PRO B 1 158 ? 69.189 92.373 97.111 1.00 11.88 158 PRO B CA 1
ATOM 3304 C C . PRO B 1 158 ? 68.803 93.844 97.187 1.00 11.88 158 PRO B C 1
ATOM 3305 O O . PRO B 1 158 ? 69.701 94.691 97.282 1.00 13.06 158 PRO B O 1
ATOM 3309 N N . PRO B 1 159 ? 67.509 94.212 97.141 1.00 12.14 159 PRO B N 1
ATOM 3310 C CA . PRO B 1 159 ? 67.190 95.656 97.227 1.00 13.71 159 PRO B CA 1
ATOM 3311 C C . PRO B 1 159 ? 67.750 96.325 98.465 1.00 15.18 159 PRO B C 1
ATOM 3312 O O . PRO B 1 159 ? 68.046 97.530 98.437 1.00 13.30 159 PRO B O 1
ATOM 3316 N N . TYR B 1 160 ? 67.903 95.569 99.554 1.00 14.11 160 TYR B N 1
ATOM 3317 C CA . TYR B 1 160 ? 68.418 96.129 100.796 1.00 13.48 160 TYR B CA 1
ATOM 3318 C C . TYR B 1 160 ? 69.844 96.632 100.652 1.00 15.06 160 TYR B C 1
ATOM 3319 O O . TYR B 1 160 ? 70.289 97.453 101.467 1.00 14.72 160 TYR B O 1
ATOM 3328 N N . LEU B 1 161 ? 70.581 96.123 99.663 1.00 13.48 161 LEU B N 1
ATOM 3329 C CA . LEU B 1 161 ? 72.005 96.395 99.513 1.00 15.09 161 LEU B CA 1
ATOM 3330 C C . LEU B 1 161 ? 72.320 97.297 98.325 1.00 16.35 161 LEU B C 1
ATOM 3331 O O . LEU B 1 161 ? 73.495 97.479 97.991 1.00 18.08 161 LEU B O 1
ATOM 3336 N N . GLU B 1 162 ? 71.307 97.874 97.692 1.00 15.60 162 GLU B N 1
ATOM 3337 C CA . GLU B 1 162 ? 71.484 98.629 96.457 1.00 18.80 162 GLU B CA 1
ATOM 3338 C C . GLU B 1 162 ? 71.763 100.094 96.786 1.00 21.01 162 GLU B C 1
ATOM 3339 O O . GLU B 1 162 ? 70.849 100.837 97.153 1.00 21.83 162 GLU B O 1
ATOM 3345 N N . GLN B 1 163 ? 73.026 100.501 96.642 1.00 20.25 163 GLN B N 1
ATOM 3346 C CA . GLN B 1 163 ? 73.439 101.881 96.901 1.00 23.65 163 GLN B CA 1
ATOM 3347 C C . GLN B 1 163 ? 72.485 102.867 96.245 1.00 23.59 163 GLN B C 1
ATOM 3348 O O . GLN B 1 163 ? 72.164 102.745 95.065 1.00 23.10 163 GLN B O 1
ATOM 3354 N N . GLY B 1 164 ? 71.970 103.783 97.029 1.00 24.23 164 GLY B N 1
ATOM 3355 C CA . GLY B 1 164 ? 71.053 104.740 96.498 1.00 26.47 164 GLY B CA 1
ATOM 3356 C C . GLY B 1 164 ? 69.621 104.314 96.385 1.00 27.69 164 GLY B C 1
ATOM 3357 O O . GLY B 1 164 ? 68.794 105.093 96.099 1.00 28.07 164 GLY B O 1
ATOM 3358 N N . GLY B 1 165 ? 69.347 103.062 96.650 1.00 24.03 165 GLY B N 1
ATOM 3359 C CA . GLY B 1 165 ? 68.009 102.556 96.552 1.00 24.77 165 GLY B CA 1
ATOM 3360 C C . GLY B 1 165 ? 67.035 102.999 97.608 1.00 23.83 165 GLY B C 1
ATOM 3361 O O . GLY B 1 165 ? 67.403 103.323 98.670 1.00 26.04 165 GLY B O 1
ATOM 3362 N N . TYR B 1 166 ? 65.783 102.918 97.262 1.00 21.85 166 TYR B N 1
ATOM 3363 C CA . TYR B 1 166 ? 64.688 103.264 98.110 1.00 26.22 166 TYR B CA 1
ATOM 3364 C C . TYR B 1 166 ? 64.429 102.304 99.268 1.00 26.40 166 TYR B C 1
ATOM 3365 O O . TYR B 1 166 ? 63.769 102.650 100.197 1.00 25.25 166 TYR B O 1
ATOM 3374 N N . MET B 1 167 ? 64.951 101.096 99.188 1.00 23.77 167 MET B N 1
ATOM 3375 C CA . MET B 1 167 ? 64.741 100.128 100.250 1.00 19.31 167 MET B CA 1
ATOM 3376 C C . MET B 1 167 ? 66.089 99.625 100.779 1.00 18.59 167 MET B C 1
ATOM 3377 O O . MET B 1 167 ? 66.131 98.643 101.410 1.00 19.48 167 MET B O 1
ATOM 3382 N N . ALA B 1 168 ? 67.154 100.333 100.479 1.00 17.20 168 ALA B N 1
ATOM 3383 C CA . ALA B 1 168 ? 68.482 99.908 100.787 1.00 17.96 168 ALA B CA 1
ATOM 3384 C C . ALA B 1 168 ? 68.927 100.042 102.216 1.00 15.01 168 ALA B C 1
ATOM 3385 O O . ALA B 1 168 ? 69.968 100.502 102.498 1.00 15.83 168 ALA B O 1
ATOM 3387 N N . GLY B 1 169 ? 68.101 99.569 103.108 1.00 16.67 169 GLY B N 1
ATOM 3388 C CA . GLY B 1 169 ? 68.393 99.733 104.522 1.00 14.41 169 GLY B CA 1
ATOM 3389 C C . GLY B 1 169 ? 69.691 99.088 104.969 1.00 15.60 169 GLY B C 1
ATOM 3390 O O . GLY B 1 169 ? 70.325 99.557 105.922 1.00 14.83 169 GLY B O 1
ATOM 3391 N N . TYR B 1 170 ? 70.105 98.002 104.307 1.00 13.06 170 TYR B N 1
ATOM 3392 C CA . TYR B 1 170 ? 71.334 97.332 104.718 1.00 11.92 170 TYR B CA 1
ATOM 3393 C C . TYR B 1 170 ? 72.591 98.060 104.260 1.00 12.23 170 TYR B C 1
ATOM 3394 O O . TYR B 1 170 ? 73.680 97.747 104.756 1.00 13.69 170 TYR B O 1
ATOM 3403 N N . VAL B 1 171 ? 72.486 99.035 103.358 1.00 13.49 171 VAL B N 1
ATOM 3404 C CA . VAL B 1 171 ? 73.637 99.900 103.114 1.00 13.96 171 VAL B CA 1
ATOM 3405 C C . VAL B 1 171 ? 74.000 100.626 104.402 1.00 15.67 171 VAL B C 1
ATOM 3406 O O . VAL B 1 171 ? 75.153 100.610 104.846 1.00 15.19 171 VAL B O 1
ATOM 3410 N N . GLU B 1 172 ? 72.999 101.222 105.049 1.00 15.68 172 GLU B N 1
ATOM 3411 C CA . GLU B 1 172 ? 73.229 101.871 106.335 1.00 16.62 172 GLU B CA 1
ATOM 3412 C C . GLU B 1 172 ? 73.728 100.875 107.375 1.00 13.65 172 GLU B C 1
ATOM 3413 O O . GLU B 1 172 ? 74.660 101.171 108.130 1.00 15.30 172 GLU B O 1
ATOM 3419 N N . VAL B 1 173 ? 73.128 99.684 107.430 1.00 12.93 173 VAL B N 1
ATOM 3420 C CA . VAL B 1 173 ? 73.548 98.689 108.416 1.00 13.48 173 VAL B CA 1
ATOM 3421 C C . VAL B 1 173 ? 75.032 98.371 108.262 1.00 13.25 173 VAL B C 1
ATOM 3422 O O . VAL B 1 173 ? 75.801 98.449 109.226 1.00 13.86 173 VAL B O 1
ATOM 3426 N N . VAL B 1 174 ? 75.467 98.005 107.049 1.00 13.60 174 VAL B N 1
ATOM 3427 C CA . VAL B 1 174 ? 76.860 97.574 106.936 1.00 14.34 174 VAL B CA 1
ATOM 3428 C C . VAL B 1 174 ? 77.802 98.751 107.158 1.00 13.97 174 VAL B C 1
ATOM 3429 O O . VAL B 1 174 ? 78.916 98.577 107.672 1.00 15.78 174 VAL B O 1
ATOM 3433 N N . GLU B 1 175 ? 77.368 99.962 106.809 1.00 14.32 175 GLU B N 1
ATOM 3434 C CA . GLU B 1 175 ? 78.228 101.125 106.992 1.00 15.83 175 GLU B CA 1
ATOM 3435 C C . GLU B 1 175 ? 78.501 101.399 108.459 1.00 14.42 175 GLU B C 1
ATOM 3436 O O . GLU B 1 175 ? 79.589 101.874 108.799 1.00 15.04 175 GLU B O 1
ATOM 3442 N N . LEU B 1 176 ? 77.547 101.081 109.337 1.00 12.17 176 LEU B N 1
ATOM 3443 C CA . LEU B 1 176 ? 77.681 101.373 110.757 1.00 16.36 176 LEU B CA 1
ATOM 3444 C C . LEU B 1 176 ? 78.189 100.197 111.583 1.00 17.83 176 LEU B C 1
ATOM 3445 O O . LEU B 1 176 ? 78.912 100.416 112.562 1.00 18.28 176 LEU B O 1
ATOM 3450 N N . VAL B 1 177 ? 77.817 98.954 111.243 1.00 14.78 177 VAL B N 1
ATOM 3451 C CA . VAL B 1 177 ? 78.155 97.809 112.090 1.00 15.37 177 VAL B CA 1
ATOM 3452 C C . VAL B 1 177 ? 78.621 96.606 111.276 1.00 16.06 177 VAL B C 1
ATOM 3453 O O . VAL B 1 177 ? 78.718 95.498 111.811 1.00 15.87 177 VAL B O 1
ATOM 3457 N N . GLY B 1 178 ? 78.921 96.811 109.992 1.00 16.76 178 GLY B N 1
ATOM 3458 C CA . GLY B 1 178 ? 79.371 95.701 109.167 1.00 15.81 178 GLY B CA 1
ATOM 3459 C C . GLY B 1 178 ? 80.582 94.988 109.729 1.00 17.10 178 GLY B C 1
ATOM 3460 O O . GLY B 1 178 ? 80.756 93.782 109.516 1.00 17.45 178 GLY B O 1
ATOM 3461 N N . GLN B 1 179 ? 81.436 95.711 110.456 1.00 17.14 179 GLN B N 1
ATOM 3462 C CA . GLN B 1 179 ? 82.593 95.076 111.070 1.00 17.80 179 GLN B CA 1
ATOM 3463 C C . GLN B 1 179 ? 82.200 94.062 112.136 1.00 17.08 179 GLN B C 1
ATOM 3464 O O . GLN B 1 179 ? 83.011 93.194 112.472 1.00 18.32 179 GLN B O 1
ATOM 3470 N N . GLU B 1 180 ? 80.975 94.129 112.653 1.00 15.51 180 GLU B N 1
ATOM 3471 C CA . GLU B 1 180 ? 80.510 93.208 113.679 1.00 14.86 180 GLU B CA 1
ATOM 3472 C C . GLU B 1 180 ? 79.700 92.043 113.123 1.00 17.25 180 GLU B C 1
ATOM 3473 O O . GLU B 1 180 ? 79.306 91.157 113.889 1.00 15.94 180 GLU B O 1
ATOM 3479 N N . ILE B 1 181 ? 79.450 92.014 111.819 1.00 15.32 181 ILE B N 1
ATOM 3480 C CA . ILE B 1 181 ? 78.665 90.957 111.192 1.00 12.45 181 ILE B CA 1
ATOM 3481 C C . ILE B 1 181 ? 79.622 89.993 110.511 1.00 14.63 181 ILE B C 1
ATOM 3482 O O . ILE B 1 181 ? 80.553 90.416 109.814 1.00 15.43 181 ILE B O 1
ATOM 3487 N N . ASP B 1 182 ? 79.396 88.695 110.697 1.00 14.02 182 ASP B N 1
ATOM 3488 C CA . ASP B 1 182 ? 80.290 87.728 110.078 1.00 14.44 182 ASP B CA 1
ATOM 3489 C C . ASP B 1 182 ? 80.044 87.619 108.580 1.00 12.33 182 ASP B C 1
ATOM 3490 O O . ASP B 1 182 ? 81.001 87.599 107.801 1.00 15.92 182 ASP B O 1
ATOM 3495 N N . TRP B 1 183 ? 78.784 87.567 108.152 1.00 12.41 183 TRP B N 1
ATOM 3496 C CA . TRP B 1 183 ? 78.486 87.541 106.722 1.00 11.94 183 TRP B CA 1
ATOM 3497 C C . TRP B 1 183 ? 77.004 87.810 106.490 1.00 12.40 183 TRP B C 1
ATOM 3498 O O . TRP B 1 183 ? 76.188 87.777 107.412 1.00 11.16 183 TRP B O 1
ATOM 3509 N N . LEU B 1 184 ? 76.679 88.076 105.228 1.00 10.37 184 LEU B N 1
ATOM 3510 C CA . LEU B 1 184 ? 75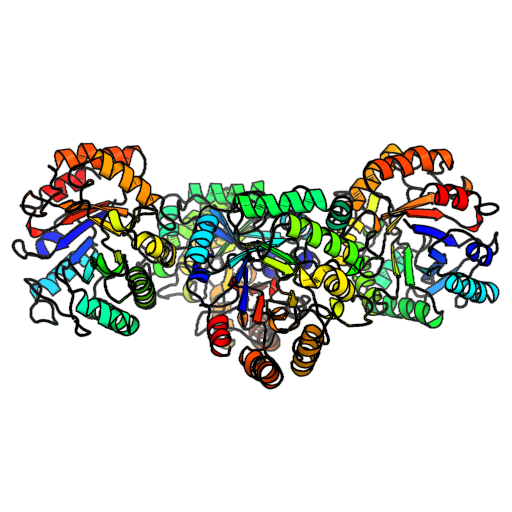.316 88.283 104.761 1.00 10.35 184 LEU B CA 1
ATOM 3511 C C . LEU B 1 184 ? 74.908 87.099 103.898 1.00 11.47 184 LEU B C 1
ATOM 3512 O O . LEU B 1 184 ? 75.625 86.746 102.958 1.00 12.00 184 LEU B O 1
ATOM 3517 N N . ASN B 1 185 ? 73.758 86.504 104.206 1.00 9.25 185 ASN B N 1
ATOM 3518 C CA . ASN B 1 185 ? 73.161 85.474 103.351 1.00 9.09 185 ASN B CA 1
ATOM 3519 C C . ASN B 1 185 ? 72.216 86.175 102.379 1.00 9.17 185 ASN B C 1
ATOM 3520 O O . ASN B 1 185 ? 71.032 86.354 102.657 1.00 8.98 185 ASN B O 1
ATOM 3525 N N . VAL B 1 186 ? 72.728 86.578 101.217 1.00 9.88 186 VAL B N 1
ATOM 3526 C CA . VAL B 1 186 ? 71.916 87.357 100.286 1.00 9.65 186 VAL B CA 1
ATOM 3527 C C . VAL B 1 186 ? 70.942 86.432 99.564 1.00 12.14 186 VAL B C 1
ATOM 3528 O O . VAL B 1 186 ? 71.350 85.435 98.956 1.00 10.50 186 VAL B O 1
ATOM 3532 N N . GLN B 1 187 ? 69.650 86.764 99.627 1.00 10.56 187 GLN B N 1
ATOM 3533 C CA . GLN B 1 187 ? 68.596 85.940 99.033 1.00 10.55 187 GLN B CA 1
ATOM 3534 C C . GLN B 1 187 ? 68.386 86.364 97.583 1.00 13.18 187 GLN B C 1
ATOM 3535 O O . GLN B 1 187 ? 67.578 87.244 97.274 1.00 12.72 187 GLN B O 1
ATOM 3541 N N . PHE B 1 188 ? 69.116 85.723 96.671 1.00 11.07 188 PHE B N 1
ATOM 3542 C CA . PHE B 1 188 ? 68.930 86.005 95.254 1.00 10.96 188 PHE B CA 1
ATOM 3543 C C . PHE B 1 188 ? 67.735 85.227 94.704 1.00 12.40 188 PHE B C 1
ATOM 3544 O O . PHE B 1 188 ? 67.846 84.511 93.700 1.00 15.27 188 PHE B O 1
ATOM 3552 N N . TYR B 1 189 ? 66.584 85.376 95.352 1.00 12.11 189 TYR B N 1
ATOM 3553 C CA . TYR B 1 189 ? 65.342 84.759 94.909 1.00 12.39 189 TYR B CA 1
ATOM 3554 C C . TYR B 1 189 ? 64.192 85.558 95.499 1.00 14.71 189 TYR B C 1
ATOM 3555 O O . TYR B 1 189 ? 64.385 86.391 96.386 1.00 15.19 189 TYR B O 1
ATOM 3564 N N . ASN B 1 190 ? 62.990 85.320 94.972 1.00 15.26 190 ASN B N 1
ATOM 3565 C CA . ASN B 1 190 ? 61.801 86.106 95.312 1.00 16.61 190 ASN B CA 1
ATOM 3566 C C . ASN B 1 190 ? 62.010 87.603 95.105 1.00 18.12 190 ASN B C 1
ATOM 3567 O O . ASN B 1 190 ? 61.325 88.424 95.723 1.00 16.55 190 ASN B O 1
ATOM 3572 N N . ASN B 1 191 ? 62.945 87.975 94.237 1.00 15.23 191 ASN B N 1
ATOM 3573 C CA . ASN B 1 191 ? 63.295 89.379 94.025 1.00 16.28 191 ASN B CA 1
ATOM 3574 C C . ASN B 1 191 ? 63.672 89.582 92.578 1.00 16.14 191 ASN B C 1
ATOM 3575 O O . ASN B 1 191 ? 64.844 89.450 92.197 1.00 15.25 191 ASN B O 1
ATOM 3580 N N . PRO B 1 192 ? 62.704 89.940 91.730 1.00 19.67 192 PRO B N 1
ATOM 3581 C CA . PRO B 1 192 ? 63.062 90.457 90.413 1.00 18.01 192 PRO B CA 1
ATOM 3582 C C . PRO B 1 192 ? 63.704 91.822 90.591 1.00 18.12 192 PRO B C 1
ATOM 3583 O O . PRO B 1 192 ? 63.344 92.555 91.507 1.00 22.27 192 PRO B O 1
ATOM 3587 N N . PRO B 1 193 ? 64.619 92.191 89.706 1.00 19.62 193 PRO B N 1
ATOM 3588 C CA . PRO B 1 193 ? 65.068 91.487 88.496 1.00 20.03 193 PRO B CA 1
ATOM 3589 C C . PRO B 1 193 ? 66.282 90.579 88.705 1.00 18.52 193 PRO B C 1
ATOM 3590 O O . PRO B 1 193 ? 66.883 90.107 87.729 1.00 18.01 193 PRO B O 1
ATOM 3594 N N . TRP B 1 194 ? 66.623 90.304 89.967 1.00 18.32 194 TRP B N 1
ATOM 3595 C CA . TRP B 1 194 ? 67.722 89.385 90.235 1.00 15.45 194 TRP B CA 1
ATOM 3596 C C . TRP B 1 194 ? 67.324 87.935 90.012 1.00 13.33 194 TRP B C 1
ATOM 3597 O O . TRP B 1 194 ? 68.160 87.132 89.596 1.00 14.45 194 TRP B O 1
ATOM 3608 N N . SER B 1 195 ? 66.082 87.579 90.342 1.00 14.56 195 SER B N 1
ATOM 3609 C CA . SER B 1 195 ? 65.634 86.191 90.290 1.00 14.03 195 SER B CA 1
ATOM 3610 C C . SER B 1 195 ? 65.930 85.562 88.938 1.00 17.23 195 SER B C 1
ATOM 3611 O O . SER B 1 195 ? 65.488 86.065 87.900 1.00 17.60 195 SER B O 1
ATOM 3614 N N . ALA B 1 196 ? 66.697 84.468 88.964 1.00 15.14 196 ALA B N 1
ATOM 3615 C CA . ALA B 1 196 ? 67.006 83.656 87.780 1.00 17.48 196 ALA B CA 1
ATOM 3616 C C . ALA B 1 196 ? 67.676 84.479 86.689 1.00 18.16 196 ALA B C 1
ATOM 3617 O O . ALA B 1 196 ? 67.561 84.176 85.491 1.00 19.85 196 ALA B O 1
ATOM 3619 N N . ASN B 1 197 ? 68.408 85.510 87.099 1.00 17.04 197 ASN B N 1
ATOM 3620 C CA . ASN B 1 197 ? 69.050 86.446 86.182 1.00 18.14 197 ASN B CA 1
ATOM 3621 C C . ASN B 1 197 ? 70.525 86.500 86.547 1.00 16.07 197 ASN B C 1
ATOM 3622 O O . ASN B 1 197 ? 70.979 87.433 87.223 1.00 16.19 197 ASN B O 1
ATOM 3627 N N . PRO B 1 198 ? 71.312 85.518 86.092 1.00 17.56 198 PRO B N 1
ATOM 3628 C CA . PRO B 1 198 ? 72.700 85.402 86.578 1.00 16.65 198 PRO B CA 1
ATOM 3629 C C . PRO B 1 198 ? 73.536 86.644 86.356 1.00 18.05 198 PRO B C 1
ATOM 3630 O O . PRO B 1 198 ? 74.322 87.022 87.232 1.00 16.57 198 PRO B O 1
ATOM 3634 N N . ASP B 1 199 ? 73.406 87.276 85.189 1.00 16.91 199 ASP B N 1
ATOM 3635 C CA . ASP B 1 199 ? 74.170 88.489 84.913 1.00 19.35 199 ASP B CA 1
ATOM 3636 C C . ASP B 1 199 ? 73.913 89.550 85.973 1.00 16.75 199 ASP B C 1
ATOM 3637 O O . ASP B 1 199 ? 74.847 90.184 86.484 1.00 17.25 199 ASP B O 1
ATOM 3642 N N . GLN B 1 200 ? 72.644 89.756 86.320 1.00 19.79 200 GLN B N 1
ATOM 3643 C CA . GLN B 1 200 ? 72.326 90.721 87.368 1.00 18.80 200 GLN B CA 1
ATOM 3644 C C . GLN B 1 200 ? 72.820 90.235 88.722 1.00 16.84 200 GLN B C 1
ATOM 3645 O O . GLN B 1 200 ? 73.265 91.033 89.553 1.00 16.83 200 GLN B O 1
ATOM 3651 N N . ILE B 1 201 ? 72.750 88.929 88.968 1.00 15.19 201 ILE B N 1
ATOM 3652 C CA . ILE B 1 201 ? 73.209 88.424 90.257 1.00 14.25 201 ILE B CA 1
ATOM 3653 C C . ILE B 1 201 ? 74.701 88.668 90.421 1.00 14.61 201 ILE B C 1
ATOM 3654 O O . ILE B 1 201 ? 75.165 89.122 91.481 1.00 14.78 201 ILE B O 1
ATOM 3659 N N . VAL B 1 202 ? 75.472 88.413 89.369 1.00 13.77 202 VAL B N 1
ATOM 3660 C CA . VAL B 1 202 ? 76.918 88.579 89.449 1.00 13.00 202 VAL B CA 1
ATOM 3661 C C . VAL B 1 202 ? 77.286 90.040 89.674 1.00 14.93 202 VAL B C 1
ATOM 3662 O O . VAL B 1 202 ? 78.114 90.361 90.532 1.00 15.72 202 VAL B O 1
ATOM 3666 N N . SER B 1 203 ? 76.716 90.943 88.880 1.00 17.52 203 SER B N 1
ATOM 3667 C CA . SER B 1 203 ? 77.108 92.341 89.018 1.00 16.95 203 SER B CA 1
ATOM 3668 C C . SER B 1 203 ? 76.739 92.871 90.397 1.00 15.51 203 SER B C 1
ATOM 3669 O O . SER B 1 203 ? 77.554 93.537 91.047 1.00 15.76 203 SER B O 1
ATOM 3672 N N . SER B 1 204 ? 75.531 92.552 90.877 1.00 15.08 204 SER B N 1
ATOM 3673 C CA . SER B 1 204 ? 75.135 92.991 92.214 1.00 15.62 204 SER B CA 1
ATOM 3674 C C . SER B 1 204 ? 76.013 92.361 93.284 1.00 15.02 204 SER B C 1
ATOM 3675 O O . SER B 1 204 ? 76.424 93.041 94.235 1.00 13.86 204 SER B O 1
ATOM 3678 N N . TYR B 1 205 ? 76.301 91.055 93.164 1.00 13.34 205 TYR B N 1
ATOM 3679 C CA . TYR B 1 205 ? 77.207 90.418 94.116 1.00 13.66 205 TYR B CA 1
ATOM 3680 C C . TYR B 1 205 ? 78.514 91.200 94.229 1.00 16.35 205 TYR B C 1
ATOM 3681 O O . TYR B 1 205 ? 78.981 91.505 95.329 1.00 14.14 205 TYR B O 1
ATOM 3690 N N . LEU B 1 206 ? 79.134 91.513 93.090 1.00 13.93 206 LEU B N 1
ATOM 3691 C CA . LEU B 1 206 ? 80.403 92.235 93.122 1.00 14.26 206 LEU B CA 1
ATOM 3692 C C . LEU B 1 206 ? 80.247 93.588 93.809 1.00 15.98 206 LEU B C 1
ATOM 3693 O O . LEU B 1 206 ? 81.077 93.972 94.645 1.00 18.69 206 LEU B O 1
ATOM 3698 N N . ASN B 1 207 ? 79.169 94.307 93.493 1.00 16.17 207 ASN B N 1
ATOM 3699 C CA . ASN B 1 207 ? 78.906 95.593 94.139 1.00 18.34 207 ASN B CA 1
ATOM 3700 C C . ASN B 1 207 ? 78.817 95.443 95.652 1.00 17.66 207 ASN B C 1
ATOM 3701 O O . ASN B 1 207 ? 79.388 96.244 96.405 1.00 17.98 207 ASN B O 1
ATOM 3706 N N . TYR B 1 208 ? 78.099 94.418 96.118 1.00 14.04 208 TYR B N 1
ATOM 3707 C CA . TYR B 1 208 ? 77.888 94.270 97.556 1.00 14.52 208 TYR B CA 1
ATOM 3708 C C . TYR B 1 208 ? 79.190 94.000 98.291 1.00 16.23 208 TYR B C 1
ATOM 3709 O O . TYR B 1 208 ? 79.349 94.431 99.441 1.00 16.64 208 TYR B O 1
ATOM 3718 N N . THR B 1 209 ? 80.129 93.282 97.663 1.00 12.74 209 THR B N 1
ATOM 3719 C CA . THR B 1 209 ? 81.398 93.021 98.327 1.00 16.17 209 THR B CA 1
ATOM 3720 C C . THR B 1 209 ? 82.226 94.280 98.480 1.00 16.12 209 THR B C 1
ATOM 3721 O O . THR B 1 209 ? 83.185 94.280 99.257 1.00 18.54 209 THR B O 1
ATOM 3725 N N . LYS B 1 210 ? 81.894 95.327 97.739 1.00 15.92 210 LYS B N 1
ATOM 3726 C CA . LYS B 1 210 ? 82.624 96.584 97.793 1.00 17.72 210 LYS B CA 1
ATOM 3727 C C . LYS B 1 210 ? 81.952 97.632 98.670 1.00 19.31 210 LYS B C 1
ATOM 3728 O O . LYS B 1 210 ? 82.458 98.755 98.769 1.00 14.80 210 LYS B O 1
ATOM 3734 N N . LEU B 1 211 ? 80.838 97.294 99.315 1.00 18.28 211 LEU B N 1
ATOM 3735 C CA . LEU B 1 211 ? 80.239 98.209 100.274 1.00 18.76 211 LEU B CA 1
ATOM 3736 C C . LEU B 1 211 ? 81.193 98.418 101.451 1.00 17.12 211 LEU B C 1
ATOM 3737 O O . LEU B 1 211 ? 82.039 97.567 101.734 1.00 16.79 211 LEU B O 1
ATOM 3742 N N . PRO B 1 212 ? 81.103 99.557 102.134 1.00 18.41 212 PRO B N 1
ATOM 3743 C CA . PRO B 1 212 ? 81.950 99.768 103.313 1.00 19.70 212 PRO B CA 1
ATOM 3744 C C . PRO B 1 212 ? 81.827 98.608 104.288 1.00 17.61 212 PRO B C 1
ATOM 3745 O O . PRO B 1 212 ? 80.724 98.141 104.588 1.00 16.71 212 PRO B O 1
ATOM 3749 N N . ASN B 1 213 ? 82.978 98.108 104.741 1.00 16.29 213 ASN B N 1
ATOM 3750 C CA . ASN B 1 213 ? 83.138 97.024 105.709 1.00 17.18 213 ASN B CA 1
ATOM 3751 C C . ASN B 1 213 ? 82.836 95.653 105.126 1.00 17.34 213 ASN B C 1
ATOM 3752 O O . ASN B 1 213 ? 83.040 94.649 105.814 1.00 20.71 213 ASN B O 1
ATOM 3757 N N . MET B 1 214 ? 82.386 95.570 103.887 1.00 20.08 214 MET B N 1
ATOM 3758 C CA . MET B 1 214 ? 82.082 94.288 103.274 1.00 16.88 214 MET B CA 1
ATOM 3759 C C . MET B 1 214 ? 83.276 93.781 102.472 1.00 19.96 214 MET B C 1
ATOM 3760 O O . MET B 1 214 ? 84.265 94.488 102.247 1.00 18.03 214 MET B O 1
ATOM 3765 N N . SER B 1 215 ? 83.165 92.530 102.043 1.00 18.07 215 SER B N 1
ATOM 3766 C CA . SER B 1 215 ? 84.201 91.840 101.297 1.00 19.26 215 SER B CA 1
ATOM 3767 C C . SER B 1 215 ? 83.587 90.584 100.695 1.00 18.49 215 SER B C 1
ATOM 3768 O O . SER B 1 215 ? 82.477 90.197 101.084 1.00 15.60 215 SER B O 1
ATOM 3771 N N . PRO B 1 216 ? 84.253 89.930 99.744 1.00 20.81 216 PRO B N 1
ATOM 3772 C CA . PRO B 1 216 ? 83.759 88.614 99.299 1.00 17.12 216 PRO B CA 1
ATOM 3773 C C . PRO B 1 216 ? 83.499 87.667 100.451 1.00 17.39 216 PRO B C 1
ATOM 3774 O O . PRO B 1 216 ? 82.437 87.031 100.502 1.00 15.80 216 PRO B O 1
ATOM 3778 N N . GLU B 1 217 ? 84.436 87.586 101.403 1.00 15.04 217 GLU B N 1
ATOM 3779 C CA . GLU B 1 217 ? 84.284 86.699 102.546 1.00 21.28 217 GLU B CA 1
ATOM 3780 C C . GLU B 1 217 ? 82.962 86.917 103.276 1.00 17.72 217 GLU B C 1
ATOM 3781 O O . GLU B 1 217 ? 82.376 85.960 103.790 1.00 14.75 217 GLU B O 1
ATOM 3787 N N . LYS B 1 218 ? 82.460 88.151 103.302 1.00 15.63 218 LYS B N 1
ATOM 3788 C CA . LYS B 1 218 ? 81.285 88.478 104.096 1.00 13.84 218 LYS B CA 1
ATOM 3789 C C . LYS B 1 218 ? 79.985 88.485 103.297 1.00 13.57 218 LYS B C 1
ATOM 3790 O O . LYS B 1 218 ? 78.940 88.851 103.844 1.00 13.99 218 LYS B O 1
ATOM 3796 N N . VAL B 1 219 ? 80.014 88.113 102.020 1.00 15.75 219 VAL B N 1
ATOM 3797 C CA . VAL B 1 219 ? 78.808 88.097 101.199 1.00 12.27 219 VAL B CA 1
ATOM 3798 C C . VAL B 1 219 ? 78.626 86.689 100.639 1.00 13.24 219 VAL B C 1
ATOM 3799 O O . VAL B 1 219 ? 79.482 86.195 99.892 1.00 13.03 219 VAL B O 1
ATOM 3803 N N . ILE B 1 220 ? 77.514 86.050 101.000 1.00 9.02 220 ILE B N 1
ATOM 3804 C CA . ILE B 1 220 ? 77.181 84.693 100.567 1.00 12.13 220 ILE B CA 1
ATOM 3805 C C . ILE B 1 220 ? 76.007 84.794 99.605 1.00 12.39 220 ILE B C 1
ATOM 3806 O O . ILE B 1 220 ? 75.030 85.499 99.884 1.00 12.46 220 ILE B O 1
ATOM 3811 N N . ALA B 1 221 ? 76.086 84.081 98.489 1.00 12.19 221 ALA B N 1
ATOM 3812 C CA . ALA B 1 221 ? 75.037 84.140 97.477 1.00 12.60 221 ALA B CA 1
ATOM 3813 C C . ALA B 1 221 ? 74.068 82.987 97.700 1.00 10.58 221 ALA B C 1
ATOM 3814 O O . ALA B 1 221 ? 74.470 81.821 97.648 1.00 12.03 221 ALA B O 1
ATOM 3816 N N . GLY B 1 222 ? 72.797 83.302 97.918 1.00 10.53 222 GLY B N 1
ATOM 3817 C CA . GLY B 1 222 ? 71.804 82.312 98.322 1.00 10.67 222 GLY B CA 1
ATOM 3818 C C . GLY B 1 222 ? 70.808 82.015 97.213 1.00 11.36 222 GLY B C 1
ATOM 3819 O O . GLY B 1 222 ? 70.348 82.929 96.527 1.00 9.83 222 GLY B O 1
ATOM 3820 N N . PHE B 1 223 ? 70.440 80.743 97.089 1.00 11.59 223 PHE B N 1
ATOM 3821 C CA . PHE B 1 223 ? 69.622 80.252 95.990 1.00 10.91 223 PHE B CA 1
ATOM 3822 C C . PHE B 1 223 ? 68.616 79.211 96.496 1.00 12.85 223 PHE B C 1
ATOM 3823 O O . PHE B 1 223 ? 68.847 78.571 97.517 1.00 11.02 223 PHE B O 1
ATOM 3831 N N . PRO B 1 224 ? 67.509 79.051 95.774 1.00 11.87 224 PRO B N 1
ATOM 3832 C CA . PRO B 1 224 ? 66.600 77.934 96.088 1.00 12.44 224 PRO B CA 1
ATOM 3833 C C . PRO B 1 224 ? 67.144 76.641 95.510 1.00 12.00 224 PRO B C 1
ATOM 3834 O O . PRO B 1 224 ? 67.724 76.622 94.425 1.00 13.00 224 PRO B O 1
ATOM 3838 N N . VAL B 1 225 ? 66.949 75.546 96.247 1.00 11.92 225 VAL B N 1
ATOM 3839 C CA . VAL B 1 225 ? 67.423 74.250 95.769 1.00 12.58 225 VAL B CA 1
ATOM 3840 C C . VAL B 1 225 ? 66.564 73.766 94.611 1.00 12.91 225 VAL B C 1
ATOM 3841 O O . VAL B 1 225 ? 67.078 73.328 93.578 1.00 13.15 225 VAL B O 1
ATOM 3845 N N . THR B 1 226 ? 65.248 73.830 94.773 1.00 13.39 226 THR B N 1
ATOM 3846 C CA . THR B 1 226 ? 64.288 73.354 93.786 1.00 14.26 226 THR B CA 1
ATOM 3847 C C . THR B 1 226 ? 63.305 74.463 93.427 1.00 14.14 226 THR B C 1
ATOM 3848 O O . THR B 1 226 ? 63.213 75.493 94.095 1.00 14.56 226 THR B O 1
ATOM 3852 N N . GLN B 1 227 ? 62.511 74.222 92.414 1.00 30.00 227 GLN B N 1
ATOM 3853 C CA . GLN B 1 227 ? 61.535 75.168 92.002 1.00 30.00 227 GLN B CA 1
ATOM 3854 C C . GLN B 1 227 ? 60.543 75.485 93.109 1.00 30.00 227 GLN B C 1
ATOM 3855 O O . GLN B 1 227 ? 60.057 76.555 93.181 1.00 30.00 227 GLN B O 1
ATOM 3861 N N . ASN B 1 228 ? 60.211 74.475 93.892 1.00 14.99 228 ASN B N 1
ATOM 3862 C CA . ASN B 1 228 ? 59.193 74.698 94.911 1.00 19.32 228 ASN B CA 1
ATOM 3863 C C . ASN B 1 228 ? 59.719 75.497 96.094 1.00 18.25 228 ASN B C 1
ATOM 3864 O O . ASN B 1 228 ? 58.941 75.820 96.992 1.00 18.89 228 ASN B O 1
ATOM 3869 N N . ASP B 1 229 ? 61.009 75.821 96.113 1.00 15.11 229 ASP B N 1
ATOM 3870 C CA . ASP B 1 229 ? 61.613 76.492 97.257 1.00 16.39 229 ASP B CA 1
ATOM 3871 C C . ASP B 1 229 ? 61.476 78.008 97.208 1.00 18.29 229 ASP B C 1
ATOM 3872 O O . ASP B 1 229 ? 61.748 78.671 98.214 1.00 18.28 229 ASP B O 1
ATOM 3877 N N . ALA B 1 230 ? 61.050 78.582 96.087 1.00 15.71 230 ALA B N 1
ATOM 3878 C CA . ALA B 1 230 ? 60.873 80.026 96.027 1.00 17.76 230 ALA B CA 1
ATOM 3879 C C . ALA B 1 230 ? 59.843 80.357 94.961 1.00 23.90 230 ALA B C 1
ATOM 3880 O O . ALA B 1 230 ? 59.674 79.611 93.993 1.00 19.61 230 ALA B O 1
ATOM 3882 N N . GLY B 1 231 ? 59.158 81.491 95.152 1.00 23.50 231 GLY B N 1
ATOM 3883 C CA . GLY B 1 231 ? 58.209 81.950 94.156 1.00 22.10 231 GLY B CA 1
ATOM 3884 C C . GLY B 1 231 ? 58.884 82.377 92.870 1.00 22.95 231 GLY B C 1
ATOM 3885 O O . GLY B 1 231 ? 58.303 82.269 91.788 1.00 27.60 231 GLY B O 1
ATOM 3886 N N . SER B 1 232 ? 60.115 82.866 92.963 1.00 20.42 232 SER B N 1
ATOM 3887 C CA . SER B 1 232 ? 60.891 83.186 91.780 1.00 17.89 232 SER B CA 1
ATOM 3888 C C . SER B 1 232 ? 62.362 82.974 92.088 1.00 18.74 232 SER B C 1
ATOM 3889 O O . SER B 1 232 ? 62.790 83.106 93.234 1.00 17.28 232 SER B O 1
ATOM 3892 N N . GLY B 1 233 ? 63.136 82.650 91.057 1.00 18.08 233 GLY B N 1
ATOM 3893 C CA . GLY B 1 233 ? 64.580 82.611 91.183 1.00 17.00 233 GLY B CA 1
ATOM 3894 C C . GLY B 1 233 ? 65.223 81.247 91.067 1.00 16.15 233 GLY B C 1
ATOM 3895 O O . GLY B 1 233 ? 66.456 81.163 91.143 1.00 15.24 233 GLY B O 1
ATOM 3896 N N . TYR B 1 234 ? 64.455 80.176 90.876 1.00 15.83 234 TYR B N 1
ATOM 3897 C CA . TYR B 1 234 ? 65.083 78.875 90.682 1.00 14.10 234 TYR B CA 1
ATOM 3898 C C . TYR B 1 234 ? 65.929 78.865 89.415 1.00 16.01 234 TYR B C 1
ATOM 3899 O O . TYR B 1 234 ? 65.506 79.342 88.354 1.00 14.38 234 TYR B O 1
ATOM 3908 N N . MET B 1 235 ? 67.135 78.324 89.533 1.00 15.99 235 MET B N 1
ATOM 3909 C CA . MET B 1 235 ? 67.990 78.026 88.392 1.00 13.85 235 MET B CA 1
ATOM 3910 C C . MET B 1 235 ? 68.566 76.630 88.576 1.00 14.82 235 MET B C 1
ATOM 3911 O O . MET B 1 235 ? 68.900 76.242 89.703 1.00 12.99 235 MET B O 1
ATOM 3916 N N . PRO B 1 236 ? 68.701 75.859 87.500 1.00 15.09 236 PRO B N 1
ATOM 3917 C CA . PRO B 1 236 ? 69.386 74.567 87.606 1.00 13.89 236 PRO B CA 1
ATOM 3918 C C . PRO B 1 236 ? 70.795 74.751 88.143 1.00 13.08 236 PRO B C 1
ATOM 3919 O O . PRO B 1 236 ? 71.406 75.806 87.990 1.00 12.84 236 PRO B O 1
ATOM 3923 N N . VAL B 1 237 ? 71.327 73.699 88.763 1.00 13.23 237 VAL B N 1
ATOM 3924 C CA . VAL B 1 237 ? 72.633 73.859 89.391 1.00 15.03 237 VAL B CA 1
ATOM 3925 C C . VAL B 1 237 ? 73.725 74.137 88.355 1.00 14.15 237 VAL B C 1
ATOM 3926 O O . VAL B 1 237 ? 74.687 74.858 88.650 1.00 12.35 237 VAL B O 1
ATOM 3930 N N . GLN B 1 238 ? 73.580 73.635 87.116 1.00 13.48 238 GLN B N 1
ATOM 3931 C CA . GLN B 1 238 ? 74.609 73.924 86.120 1.00 13.18 238 GLN B CA 1
ATOM 3932 C C . GLN B 1 238 ? 74.621 75.403 85.760 1.00 13.67 238 GLN B C 1
ATOM 3933 O O . GLN B 1 238 ? 75.671 75.940 85.399 1.00 13.29 238 GLN B O 1
ATOM 3939 N N . THR B 1 239 ? 73.473 76.071 85.877 1.00 12.77 239 THR B N 1
ATOM 3940 C CA . THR B 1 239 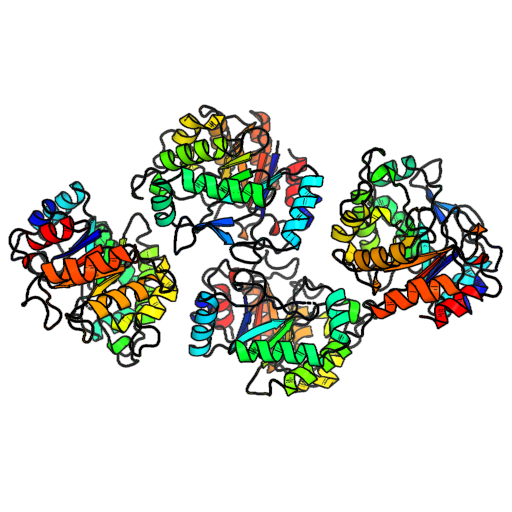? 73.407 77.507 85.635 1.00 13.59 239 THR B CA 1
ATOM 3941 C C . THR B 1 239 ? 74.028 78.291 86.790 1.00 14.42 239 THR B C 1
ATOM 3942 O O . THR B 1 239 ? 74.773 79.252 86.562 1.00 14.18 239 THR B O 1
ATOM 3946 N N . ILE B 1 240 ? 73.756 77.889 88.037 1.00 11.53 240 ILE B N 1
ATOM 3947 C CA . ILE B 1 240 ? 74.428 78.538 89.165 1.00 13.89 240 ILE B CA 1
ATOM 3948 C C . ILE B 1 240 ? 75.939 78.436 89.002 1.00 14.67 240 ILE B C 1
ATOM 3949 O O . ILE B 1 240 ? 76.668 79.427 89.132 1.00 12.88 240 ILE B O 1
ATOM 3954 N N . ILE B 1 241 ? 76.430 77.233 88.694 1.00 14.54 241 ILE B N 1
ATOM 3955 C CA . ILE B 1 241 ? 77.874 77.014 88.613 1.00 15.43 241 ILE B CA 1
ATOM 3956 C C . ILE B 1 241 ? 78.489 77.856 87.500 1.00 15.75 241 ILE B C 1
ATOM 3957 O O . ILE B 1 241 ? 79.461 78.589 87.712 1.00 17.08 241 ILE B O 1
ATOM 3962 N N . ASN B 1 242 ? 77.930 77.774 86.303 1.00 13.63 242 ASN B N 1
ATOM 3963 C CA . ASN B 1 242 ? 78.642 78.305 85.155 1.00 14.57 242 ASN B CA 1
ATOM 3964 C C . ASN B 1 242 ? 78.272 79.743 84.821 1.00 16.39 242 ASN B C 1
ATOM 3965 O O . ASN B 1 242 ? 79.014 80.386 84.076 1.00 16.52 242 ASN B O 1
ATOM 3970 N N . GLU B 1 243 ? 77.181 80.278 85.381 1.00 14.13 243 GLU B N 1
ATOM 3971 C CA . GLU B 1 243 ? 76.793 81.655 85.118 1.00 11.65 243 GLU B CA 1
ATOM 3972 C C . GLU B 1 243 ? 76.804 82.541 86.355 1.00 14.32 243 GLU B C 1
ATOM 3973 O O . GLU B 1 243 ? 76.638 83.758 86.213 1.00 12.06 243 GLU B O 1
ATOM 3979 N N . VAL B 1 244 ? 77.017 81.980 87.549 1.00 13.68 244 VAL B N 1
ATOM 3980 C CA . VAL B 1 244 ? 77.154 82.784 88.761 1.00 14.79 244 VAL B CA 1
ATOM 3981 C C . VAL B 1 244 ? 78.512 82.535 89.407 1.00 15.91 244 VAL B C 1
ATOM 3982 O O . VAL B 1 244 ? 79.334 83.454 89.525 1.00 13.37 244 VAL B O 1
ATOM 3986 N N . ILE B 1 245 ? 78.744 81.287 89.840 1.00 14.82 245 ILE B N 1
ATOM 3987 C CA . ILE B 1 245 ? 79.937 80.957 90.615 1.00 12.75 245 ILE B CA 1
ATOM 3988 C C . ILE B 1 245 ? 81.200 81.213 89.799 1.00 17.73 245 ILE B C 1
ATOM 3989 O O . ILE B 1 245 ? 82.102 81.942 90.225 1.00 17.21 245 ILE B O 1
ATOM 3994 N N . LYS B 1 246 ? 81.292 80.617 88.618 1.00 18.09 246 LYS B N 1
ATOM 3995 C CA . LYS B 1 246 ? 82.514 80.794 87.838 1.00 20.02 246 LYS B CA 1
ATOM 3996 C C . LYS B 1 246 ? 82.735 82.238 87.402 1.00 19.93 246 LYS B C 1
ATOM 3997 O O . LYS B 1 246 ? 83.874 82.718 87.534 1.00 20.48 246 LYS B O 1
ATOM 4003 N N . PRO B 1 247 ? 81.732 82.982 86.924 1.00 20.03 247 PRO B N 1
ATOM 4004 C CA . PRO B 1 247 ? 81.971 84.407 86.634 1.00 21.80 247 PRO B CA 1
ATOM 4005 C C . PRO B 1 247 ? 82.405 85.225 87.847 1.00 20.57 247 PRO B C 1
ATOM 4006 O O . PRO B 1 247 ? 83.182 86.179 87.696 1.00 19.71 247 PRO B O 1
ATOM 4010 N N . ILE B 1 248 ? 81.925 84.907 89.047 1.00 16.28 248 ILE B N 1
ATOM 4011 C CA . ILE B 1 248 ? 82.416 85.626 90.220 1.00 16.73 248 ILE B CA 1
ATOM 4012 C C . ILE B 1 248 ? 83.856 85.223 90.539 1.00 21.43 248 ILE B C 1
ATOM 4013 O O . ILE B 1 248 ? 84.678 86.059 90.941 1.00 22.10 248 ILE B O 1
ATOM 4018 N N . GLN B 1 249 ? 84.171 83.961 90.405 1.00 21.17 249 GLN B N 1
ATOM 4019 C CA . GLN B 1 249 ? 85.512 83.500 90.707 1.00 22.38 249 GLN B CA 1
ATOM 4020 C C . GLN B 1 249 ? 86.545 84.077 89.732 1.00 19.93 249 GLN B C 1
ATOM 4021 O O . GLN B 1 249 ? 87.664 84.247 90.096 1.00 21.10 249 GLN B O 1
ATOM 4027 N N . GLN B 1 250 ? 86.117 84.359 88.520 1.00 22.84 250 GLN B N 1
ATOM 4028 C CA . GLN B 1 250 ? 87.007 84.943 87.526 1.00 25.11 250 GLN B CA 1
ATOM 4029 C C . GLN B 1 250 ? 87.378 86.353 87.892 1.00 24.27 250 GLN B C 1
ATOM 4030 O O . GLN B 1 250 ? 88.490 86.735 87.732 1.00 24.64 250 GLN B O 1
ATOM 4036 N N . GLN B 1 251 ? 86.435 87.117 88.406 1.00 23.97 251 GLN B N 1
ATOM 4037 C CA . GLN B 1 251 ? 86.723 88.505 88.735 1.00 25.22 251 GLN B CA 1
ATOM 4038 C C . GLN B 1 251 ? 87.107 88.816 90.158 1.00 27.78 251 GLN B C 1
ATOM 4039 O O . GLN B 1 251 ? 87.661 89.829 90.388 1.00 27.35 251 GLN B O 1
ATOM 4045 N N . SER B 1 252 ? 86.788 87.943 91.104 1.00 20.72 252 SER B N 1
ATOM 4046 C CA . SER B 1 252 ? 87.023 88.182 92.481 1.00 23.39 252 SER B CA 1
ATOM 4047 C C . SER B 1 252 ? 87.055 86.842 93.199 1.00 24.54 252 SER B C 1
ATOM 4048 O O . SER B 1 252 ? 87.368 85.837 92.615 1.00 24.99 252 SER B O 1
ATOM 4051 N N . SER B 1 253 ? 86.748 86.844 94.469 1.00 23.08 253 SER B N 1
ATOM 4052 C CA . SER B 1 253 ? 86.552 85.599 95.185 1.00 23.13 253 SER B CA 1
ATOM 4053 C C . SER B 1 253 ? 85.103 85.539 95.646 1.00 22.12 253 SER B C 1
ATOM 4054 O O . SER B 1 253 ? 84.379 86.541 95.635 1.00 16.76 253 SER B O 1
ATOM 4057 N N . LEU B 1 254 ? 84.673 84.337 96.009 1.00 21.70 254 LEU B N 1
ATOM 4058 C CA . LEU B 1 254 ? 83.278 84.072 96.325 1.00 17.88 254 LEU B CA 1
ATOM 4059 C C . LEU B 1 254 ? 83.205 83.650 97.780 1.00 17.59 254 LEU B C 1
ATOM 4060 O O . LEU B 1 254 ? 83.796 82.636 98.159 1.00 19.17 254 LEU B O 1
ATOM 4065 N N . GLY B 1 255 ? 82.506 84.444 98.600 1.00 17.55 255 GLY B N 1
ATOM 4066 C CA . GLY B 1 255 ? 82.408 84.122 100.010 1.00 13.17 255 GLY B CA 1
ATOM 4067 C C . GLY B 1 255 ? 81.713 82.802 100.264 1.00 16.74 255 GLY B C 1
ATOM 4068 O O . GLY B 1 255 ? 82.042 82.100 101.226 1.00 13.34 255 GLY B O 1
ATOM 4069 N N . GLY B 1 256 ? 80.756 82.443 99.420 1.00 15.72 256 GLY B N 1
ATOM 4070 C CA . GLY B 1 256 ? 80.128 81.141 99.527 1.00 13.90 256 GLY B CA 1
ATOM 4071 C C . GLY B 1 256 ? 78.742 81.115 98.911 1.00 12.25 256 GLY B C 1
ATOM 4072 O O . GLY B 1 256 ? 78.321 82.042 98.217 1.00 11.96 256 GLY B O 1
ATOM 4073 N N . ILE B 1 257 ? 78.040 80.012 99.191 1.00 10.98 257 ILE B N 1
ATOM 4074 C CA . ILE B 1 257 ? 76.724 79.719 98.633 1.00 10.86 257 ILE B CA 1
ATOM 4075 C C . ILE B 1 257 ? 75.810 79.286 99.761 1.00 9.52 257 ILE B C 1
ATOM 4076 O O . ILE B 1 257 ? 76.158 78.391 100.538 1.00 10.08 257 ILE B O 1
ATOM 4081 N N . MET B 1 258 ? 74.633 79.891 99.821 1.00 9.58 258 MET B N 1
ATOM 4082 C CA . MET B 1 258 ? 73.583 79.526 100.758 1.00 10.04 258 MET B CA 1
ATOM 4083 C C . MET B 1 258 ? 72.430 78.909 99.977 1.00 10.34 258 MET B C 1
ATOM 4084 O O . MET B 1 258 ? 72.258 79.190 98.790 1.00 9.77 258 MET B O 1
ATOM 4089 N N . ASN B 1 259 ? 71.640 78.056 100.620 1.00 9.63 259 ASN B N 1
ATOM 4090 C CA . ASN B 1 259 ? 70.439 77.590 99.940 1.00 9.37 259 ASN B CA 1
ATOM 4091 C C . ASN B 1 259 ? 69.246 77.596 100.881 1.00 11.72 259 ASN B C 1
ATOM 4092 O O . ASN B 1 259 ? 69.382 77.475 102.102 1.00 9.58 259 ASN B O 1
ATOM 4097 N N . TRP B 1 260 ? 68.080 77.778 100.283 1.00 7.37 260 TRP B N 1
ATOM 4098 C CA . TRP B 1 260 ? 66.809 77.467 100.885 1.00 11.31 260 TRP B CA 1
ATOM 4099 C C . TRP B 1 260 ? 66.229 76.307 100.087 1.00 11.20 260 TRP B C 1
ATOM 4100 O O . TRP B 1 260 ? 65.973 76.467 98.895 1.00 10.78 260 TRP B O 1
ATOM 4111 N N . GLN B 1 261 ? 66.060 75.126 100.674 1.00 9.72 261 GLN B N 1
ATOM 4112 C CA . GLN B 1 261 ? 66.421 74.767 102.035 1.00 10.45 261 GLN B CA 1
ATOM 4113 C C . GLN B 1 261 ? 66.869 73.305 102.065 1.00 9.07 261 GLN B C 1
ATOM 4114 O O . GLN B 1 261 ? 66.673 72.558 101.088 1.00 11.75 261 GLN B O 1
ATOM 4120 N N . PHE B 1 262 ? 67.433 72.891 103.204 1.00 9.80 262 PHE B N 1
ATOM 4121 C CA . PHE B 1 262 ? 68.122 71.607 103.307 1.00 11.18 262 PHE B CA 1
ATOM 4122 C C . PHE B 1 262 ? 67.256 70.436 102.850 1.00 10.64 262 PHE B C 1
ATOM 4123 O O . PHE B 1 262 ? 67.704 69.572 102.086 1.00 10.60 262 PHE B O 1
ATOM 4131 N N . SER B 1 263 ? 66.019 70.366 103.341 1.00 10.43 263 SER B N 1
ATOM 4132 C CA . SER B 1 263 ? 65.208 69.175 103.102 1.00 12.48 263 SER B CA 1
ATOM 4133 C C . SER B 1 263 ? 64.696 69.059 101.666 1.00 12.61 263 SER B C 1
ATOM 4134 O O . SER B 1 263 ? 64.018 68.072 101.348 1.00 14.07 263 SER B O 1
ATOM 4137 N N . SER B 1 264 ? 64.994 70.022 100.799 1.00 8.87 264 SER B N 1
ATOM 4138 C CA . SER B 1 264 ? 64.636 69.908 99.390 1.00 13.40 264 SER B CA 1
ATOM 4139 C C . SER B 1 264 ? 65.719 69.234 98.551 1.00 13.59 264 SER B C 1
ATOM 4140 O O . SER B 1 264 ? 65.497 68.988 97.350 1.00 15.34 264 SER B O 1
ATOM 4143 N N . ASP B 1 265 ? 66.879 68.945 99.140 1.00 11.61 265 ASP B N 1
ATOM 4144 C CA . ASP B 1 265 ? 68.052 68.478 98.397 1.00 12.36 265 ASP B CA 1
ATOM 4145 C C . ASP B 1 265 ? 68.171 66.966 98.554 1.00 15.95 265 ASP B C 1
ATOM 4146 O O . ASP B 1 265 ? 68.685 66.470 99.558 1.00 20.81 265 ASP B O 1
ATOM 4151 N N . HIS B 1 266 ? 67.740 66.264 97.570 1.00 16.64 266 HIS B N 1
ATOM 4152 C CA . HIS B 1 266 ? 67.765 64.820 97.528 1.00 17.20 266 HIS B CA 1
ATOM 4153 C C . HIS B 1 266 ? 69.150 64.172 97.593 1.00 19.12 266 HIS B C 1
ATOM 4154 O O . HIS B 1 266 ? 69.950 64.355 96.729 1.00 18.35 266 HIS B O 1
ATOM 4161 N N . ASN B 1 267 ? 69.375 63.410 98.654 1.00 16.88 267 ASN B N 1
ATOM 4162 C CA . ASN B 1 267 ? 70.654 62.730 98.880 1.00 18.85 267 ASN B CA 1
ATOM 4163 C C . ASN B 1 267 ? 71.833 63.690 98.978 1.00 17.19 267 ASN B C 1
ATOM 4164 O O . ASN B 1 267 ? 72.982 63.280 98.817 1.00 16.81 267 ASN B O 1
ATOM 4169 N N . GLY B 1 268 ? 71.575 64.968 99.216 1.00 14.37 268 GLY B N 1
ATOM 4170 C CA . GLY B 1 268 ? 72.642 65.949 99.235 1.00 15.66 268 GLY B CA 1
ATOM 4171 C C . GLY B 1 268 ? 73.324 66.199 97.910 1.00 14.20 268 GLY B C 1
ATOM 4172 O O . GLY B 1 268 ? 74.432 66.748 97.887 1.00 12.98 268 GLY B O 1
ATOM 4173 N N . ASP B 1 269 ? 72.698 65.825 96.796 1.00 12.91 269 ASP B N 1
ATOM 4174 C CA . ASP B 1 269 ? 73.376 65.955 95.509 1.00 14.08 269 ASP B CA 1
ATOM 4175 C C . ASP B 1 269 ? 73.657 67.410 95.164 1.00 10.49 269 ASP B C 1
ATOM 4176 O O . ASP B 1 269 ? 74.707 67.725 94.596 1.00 13.12 269 ASP B O 1
ATOM 4181 N N . TRP B 1 270 ? 72.716 68.302 95.463 1.00 10.24 270 TRP B N 1
ATOM 4182 C CA . TRP B 1 270 ? 72.905 69.719 95.153 1.00 11.70 270 TRP B CA 1
ATOM 4183 C C . TRP B 1 270 ? 74.127 70.274 95.875 1.00 12.08 270 TRP B C 1
ATOM 4184 O O . TRP B 1 270 ? 74.997 70.905 95.259 1.00 10.99 270 TRP B O 1
ATOM 4195 N N . ILE B 1 271 ? 74.217 70.041 97.188 1.00 10.34 271 ILE B N 1
ATOM 4196 C CA . ILE B 1 271 ? 75.331 70.636 97.921 1.00 8.89 271 ILE B CA 1
ATOM 4197 C C . ILE B 1 271 ? 76.644 69.976 97.531 1.00 10.81 271 ILE B C 1
ATOM 4198 O O . ILE B 1 271 ? 77.680 70.639 97.473 1.00 11.23 271 ILE B O 1
ATOM 4203 N N . LYS B 1 272 ? 76.622 68.706 97.224 1.00 11.74 272 LYS B N 1
ATOM 4204 C CA . LYS B 1 272 ? 77.848 68.049 96.752 1.00 12.86 272 LYS B CA 1
ATOM 4205 C C . LYS B 1 272 ? 78.392 68.719 95.451 1.00 14.44 272 LYS B C 1
ATOM 4206 O O . LYS B 1 272 ? 79.528 69.038 95.354 1.00 16.84 272 LYS B O 1
ATOM 4212 N N . ALA B 1 273 ? 77.526 68.919 94.485 1.00 11.16 273 ALA B N 1
ATOM 4213 C CA . ALA B 1 273 ? 77.903 69.574 93.256 1.00 16.25 273 ALA B CA 1
ATOM 4214 C C . ALA B 1 273 ? 78.340 71.066 93.473 1.00 18.29 273 ALA B C 1
ATOM 4215 O O . ALA B 1 273 ? 79.291 71.522 92.948 1.00 17.63 273 ALA B O 1
ATOM 4217 N N . ILE B 1 274 ? 77.600 71.800 94.273 1.00 15.43 274 ILE B N 1
ATOM 4218 C CA . ILE B 1 274 ? 77.952 73.184 94.542 1.00 15.42 274 ILE B CA 1
ATOM 4219 C C . ILE B 1 274 ? 79.292 73.239 95.252 1.00 15.95 274 ILE B C 1
ATOM 4220 O O . ILE B 1 274 ? 80.127 73.997 94.894 1.00 18.78 274 ILE B O 1
ATOM 4225 N N . ALA B 1 275 ? 79.439 72.446 96.280 1.00 15.34 275 ALA B N 1
ATOM 4226 C CA . ALA B 1 275 ? 80.669 72.476 97.027 1.00 17.82 275 ALA B CA 1
ATOM 4227 C C . ALA B 1 275 ? 81.891 72.144 96.161 1.00 21.07 275 ALA B C 1
ATOM 4228 O O . ALA B 1 275 ? 82.900 72.734 96.312 1.00 22.95 275 ALA B O 1
ATOM 4230 N N . GLN B 1 276 ? 81.739 71.198 95.263 1.00 19.16 276 GLN B N 1
ATOM 4231 C CA . GLN B 1 276 ? 82.845 70.824 94.404 1.00 23.71 276 GLN B CA 1
ATOM 4232 C C . GLN B 1 276 ? 83.276 72.002 93.540 1.00 29.36 276 GLN B C 1
ATOM 4233 O O . GLN B 1 276 ? 84.403 72.165 93.198 1.00 31.56 276 GLN B O 1
ATOM 4239 N N . SER B 1 277 ? 82.329 72.822 93.178 1.00 24.64 277 SER B N 1
ATOM 4240 C CA . SER B 1 277 ? 82.623 73.968 92.326 1.00 24.11 277 SER B CA 1
ATOM 4241 C C . SER B 1 277 ? 83.267 75.104 93.107 1.00 26.22 277 SER B C 1
ATOM 4242 O O . SER B 1 277 ? 83.869 76.000 92.502 1.00 24.31 277 SER B O 1
ATOM 4245 N N . LEU B 1 278 ? 83.175 75.071 94.434 1.00 25.89 278 LEU B N 1
ATOM 4246 C CA . LEU B 1 278 ? 83.766 76.098 95.282 1.00 26.59 278 LEU B CA 1
ATOM 4247 C C . LEU B 1 278 ? 85.198 75.750 95.665 1.00 30.20 278 LEU B C 1
ATOM 4248 O O . LEU B 1 278 ? 85.630 74.616 95.476 1.00 27.81 278 LEU B O 1
ATOM 4253 N N . SER C 1 2 ? 33.554 59.681 97.811 1.00 21.58 2 SER C N 1
ATOM 4254 C CA . SER C 1 2 ? 34.989 59.892 97.965 1.00 20.03 2 SER C CA 1
ATOM 4255 C C . SER C 1 2 ? 35.267 60.876 99.095 1.00 20.47 2 SER C C 1
ATOM 4256 O O . SER C 1 2 ? 34.631 61.925 99.199 1.00 20.74 2 SER C O 1
ATOM 4259 N N . LYS C 1 3 ? 36.198 60.510 99.966 1.00 15.91 3 LYS C N 1
ATOM 4260 C CA . LYS C 1 3 ? 36.601 61.360 101.072 1.00 11.20 3 LYS C CA 1
ATOM 4261 C C . LYS C 1 3 ? 37.934 62.019 100.744 1.00 12.47 3 LYS C C 1
ATOM 4262 O O . LYS C 1 3 ? 38.764 61.451 100.033 1.00 15.30 3 LYS C O 1
ATOM 4268 N N . THR C 1 4 ? 38.134 63.224 101.261 1.00 12.85 4 THR C N 1
ATOM 4269 C CA . THR C 1 4 ? 39.415 63.907 101.153 1.00 11.46 4 THR C CA 1
ATOM 4270 C C . THR C 1 4 ? 40.044 63.950 102.537 1.00 11.20 4 THR C C 1
ATOM 4271 O O . THR C 1 4 ? 39.376 64.299 103.511 1.00 12.51 4 THR C O 1
ATOM 4275 N N . ILE C 1 5 ? 41.314 63.559 102.620 1.00 9.37 5 ILE C N 1
ATOM 4276 C CA . ILE C 1 5 ? 42.009 63.371 103.886 1.00 11.08 5 ILE C CA 1
ATOM 4277 C C . ILE C 1 5 ? 43.367 64.044 103.797 1.00 10.09 5 ILE C C 1
ATOM 4278 O O . ILE C 1 5 ? 44.030 63.972 102.759 1.00 9.24 5 ILE C O 1
ATOM 4283 N N . THR C 1 6 ? 43.793 64.686 104.884 1.00 9.99 6 THR C N 1
ATOM 4284 C CA . THR C 1 6 ? 45.139 65.242 104.929 1.00 9.70 6 THR C CA 1
ATOM 4285 C C . THR C 1 6 ? 45.762 64.960 106.285 1.00 9.36 6 THR C C 1
ATOM 4286 O O . THR C 1 6 ? 45.061 64.784 107.282 1.00 10.55 6 THR C O 1
ATOM 4290 N N . TYR C 1 7 ? 47.088 64.925 106.309 1.00 9.47 7 TYR C N 1
ATOM 4291 C CA . TYR C 1 7 ? 47.848 64.887 107.556 1.00 9.38 7 TYR C CA 1
ATOM 4292 C C . TYR C 1 7 ? 48.344 66.282 107.896 1.00 9.43 7 TYR C C 1
ATOM 4293 O O . TYR C 1 7 ? 48.900 66.972 107.034 1.00 12.69 7 TYR C O 1
ATOM 4302 N N . TYR C 1 8 ? 48.178 66.677 109.152 1.00 9.88 8 TYR C N 1
ATOM 4303 C CA . TYR C 1 8 ? 48.706 67.939 109.664 1.00 9.96 8 TYR C CA 1
ATOM 4304 C C . TYR C 1 8 ? 49.891 67.624 110.564 1.00 10.46 8 TYR C C 1
ATOM 4305 O O . TYR C 1 8 ? 49.715 67.103 111.672 1.00 12.00 8 TYR C O 1
ATOM 4314 N N . ASN C 1 9 ? 51.094 67.950 110.087 1.00 11.92 9 ASN C N 1
ATOM 4315 C CA . ASN C 1 9 ? 52.312 67.766 110.860 1.00 12.22 9 ASN C CA 1
ATOM 4316 C C . ASN C 1 9 ? 53.047 69.095 110.941 1.00 16.06 9 ASN C C 1
ATOM 4317 O O . ASN C 1 9 ? 53.069 69.723 112.000 1.00 16.77 9 ASN C O 1
ATOM 4322 N N . SER C 1 10 ? 53.606 69.558 109.826 1.00 15.46 10 SER C N 1
ATOM 4323 C CA . SER C 1 10 ? 54.194 70.890 109.806 1.00 15.94 10 SER C CA 1
ATOM 4324 C C . SER C 1 10 ? 53.151 71.948 110.140 1.00 15.93 10 SER C C 1
ATOM 4325 O O . SER C 1 10 ? 52.010 71.891 109.673 1.00 16.75 10 SER C O 1
ATOM 4328 N N . GLY C 1 11 ? 53.553 72.925 110.950 1.00 19.69 11 GLY C N 1
ATOM 4329 C CA . GLY C 1 11 ? 52.687 74.030 111.291 1.00 17.52 11 GLY C CA 1
ATOM 4330 C C . GLY C 1 11 ? 52.779 75.248 110.392 1.00 18.21 11 GLY C C 1
ATOM 4331 O O . GLY C 1 11 ? 52.242 76.300 110.759 1.00 20.82 11 GLY C O 1
ATOM 4332 N N . ALA C 1 12 ? 53.422 75.145 109.224 1.00 17.20 12 ALA C N 1
ATOM 4333 C CA . ALA C 1 12 ? 53.631 76.329 108.393 1.00 17.52 12 ALA C CA 1
ATOM 4334 C C . ALA C 1 12 ? 52.320 77.034 108.070 1.00 19.40 12 ALA C C 1
ATOM 4335 O O . ALA C 1 12 ? 52.283 78.271 107.973 1.00 22.51 12 ALA C O 1
ATOM 4337 N N . VAL C 1 13 ? 51.240 76.284 107.909 1.00 13.08 13 VAL C N 1
ATOM 4338 C CA . VAL C 1 13 ? 49.904 76.843 107.732 1.00 15.78 13 VAL C CA 1
ATOM 4339 C C . VAL C 1 13 ? 49.119 76.599 109.013 1.00 15.36 13 VAL C C 1
ATOM 4340 O O . VAL C 1 13 ? 49.140 75.473 109.528 1.00 13.26 13 VAL C O 1
ATOM 4344 N N . PRO C 1 14 ? 48.433 77.604 109.557 1.00 15.84 14 PRO C N 1
ATOM 4345 C CA . PRO C 1 14 ? 47.623 77.387 110.763 1.00 16.77 14 PRO C CA 1
ATOM 4346 C C . PRO C 1 14 ? 46.576 76.304 110.554 1.00 16.46 14 PRO C C 1
ATOM 4347 O O . PRO C 1 14 ? 45.915 76.237 109.516 1.00 13.58 14 PRO C O 1
ATOM 4351 N N . LEU C 1 15 ? 46.431 75.449 111.567 1.00 12.72 15 LEU C N 1
ATOM 4352 C CA . LEU C 1 15 ? 45.525 74.316 111.449 1.00 11.50 15 LEU C CA 1
ATOM 4353 C C . LEU C 1 15 ? 44.094 74.762 111.163 1.00 12.84 15 LEU C C 1
ATOM 4354 O O . LEU C 1 15 ? 43.383 74.129 110.374 1.00 14.39 15 LEU C O 1
ATOM 4359 N N . ILE C 1 16 ? 43.649 75.852 111.792 1.00 16.00 16 ILE C N 1
ATOM 4360 C CA . ILE C 1 16 ? 42.269 76.291 111.605 1.00 17.76 16 ILE C CA 1
ATOM 4361 C C . ILE C 1 16 ? 41.941 76.573 110.139 1.00 17.98 16 ILE C C 1
ATOM 4362 O O . ILE C 1 16 ? 40.762 76.545 109.755 1.00 17.77 16 ILE C O 1
ATOM 4367 N N . ASN C 1 17 ? 42.954 76.824 109.300 1.00 15.07 17 ASN C N 1
ATOM 4368 C CA . ASN C 1 17 ? 42.693 77.053 107.884 1.00 14.60 17 ASN C CA 1
ATOM 4369 C C . ASN C 1 17 ? 42.074 75.837 107.206 1.00 15.34 17 ASN C C 1
ATOM 4370 O O . ASN C 1 17 ? 41.389 75.989 106.188 1.00 13.76 17 ASN C O 1
ATOM 4375 N N . ALA C 1 18 ? 42.277 74.637 107.757 1.00 14.62 18 ALA C N 1
ATOM 4376 C CA . ALA C 1 18 ? 41.677 73.457 107.149 1.00 13.28 18 ALA C CA 1
ATOM 4377 C C . ALA C 1 18 ? 40.159 73.507 107.222 1.00 14.95 18 ALA C C 1
ATOM 4378 O O . ALA C 1 18 ? 39.481 72.908 106.382 1.00 15.04 18 ALA C O 1
ATOM 4380 N N . SER C 1 19 ? 39.608 74.212 108.218 1.00 15.01 19 SER C N 1
ATOM 4381 C CA . SER C 1 19 ? 38.159 74.307 108.363 1.00 16.57 19 SER C CA 1
ATOM 4382 C C . SER C 1 19 ? 37.491 75.044 107.211 1.00 20.18 19 SER C C 1
ATOM 4383 O O . SER C 1 19 ? 36.267 74.939 107.066 1.00 21.76 19 SER C O 1
ATOM 4386 N N . GLU C 1 20 ? 38.252 75.780 106.398 1.00 17.14 20 GLU C N 1
ATOM 4387 C CA . GLU C 1 20 ? 37.711 76.502 105.253 1.00 17.96 20 GLU C CA 1
ATOM 4388 C C . GLU C 1 20 ? 37.960 75.781 103.934 1.00 16.84 20 GLU C C 1
ATOM 4389 O O . GLU C 1 20 ? 37.685 76.345 102.871 1.00 17.89 20 GLU C O 1
ATOM 4395 N N . LEU C 1 21 ? 38.462 74.554 103.973 1.00 14.93 21 LEU C N 1
ATOM 4396 C CA . LEU C 1 21 ? 38.856 73.838 102.774 1.00 14.96 21 LEU C CA 1
ATOM 4397 C C . LEU C 1 21 ? 38.102 72.514 102.679 1.00 15.94 21 LEU C C 1
ATOM 4398 O O . LEU C 1 21 ? 37.592 72.002 103.684 1.00 15.51 21 LEU C O 1
ATOM 4403 N N . PRO C 1 22 ? 37.981 71.964 101.500 1.00 14.97 22 PRO C N 1
ATOM 4404 C CA . PRO C 1 22 ? 37.093 70.807 101.296 1.00 15.14 22 PRO C CA 1
ATOM 4405 C C . PRO C 1 22 ? 37.732 69.491 101.727 1.00 13.81 22 PRO C C 1
ATOM 4406 O O . PRO C 1 22 ? 37.947 68.571 100.922 1.00 11.76 22 PRO C O 1
ATOM 4410 N N . TYR C 1 23 ? 38.048 69.401 103.015 1.00 11.64 23 TYR C N 1
ATOM 4411 C CA . TYR C 1 23 ? 38.525 68.172 103.633 1.00 12.65 23 TYR C CA 1
ATOM 4412 C C . TYR C 1 23 ? 37.405 67.502 104.412 1.00 14.80 23 TYR C C 1
ATOM 4413 O O . TYR C 1 23 ? 36.622 68.171 105.093 1.00 16.93 23 TYR C O 1
ATOM 4422 N N . ASP C 1 24 ? 37.339 66.177 104.317 1.00 13.79 24 ASP C N 1
ATOM 4423 C CA . ASP C 1 24 ? 36.448 65.422 105.185 1.00 13.15 24 ASP C CA 1
ATOM 4424 C C . ASP C 1 24 ? 37.126 65.007 106.477 1.00 13.44 24 ASP C C 1
ATOM 4425 O O . ASP C 1 24 ? 36.466 64.938 107.518 1.00 16.06 24 ASP C O 1
ATOM 4430 N N . VAL C 1 25 ? 38.425 64.717 106.432 1.00 13.04 25 VAL C N 1
ATOM 4431 C CA . VAL C 1 25 ? 39.154 64.175 107.576 1.00 13.24 25 VAL C CA 1
ATOM 4432 C C . VAL C 1 25 ? 40.509 64.854 107.665 1.00 11.39 25 VAL C C 1
ATOM 4433 O O . VAL C 1 25 ? 41.220 64.957 106.662 1.00 10.25 25 VAL C O 1
ATOM 4437 N N . VAL C 1 26 ? 40.896 65.256 108.874 1.00 11.11 26 VAL C N 1
ATOM 4438 C CA . VAL C 1 26 ? 42.228 65.793 109.139 1.00 10.95 26 VAL C CA 1
ATOM 4439 C C . VAL C 1 26 ? 42.883 64.927 110.211 1.00 11.67 26 VAL C C 1
ATOM 4440 O O . VAL C 1 26 ? 42.334 64.773 111.303 1.00 11.84 26 VAL C O 1
ATOM 4444 N N . ASN C 1 27 ? 44.043 64.355 109.888 1.00 11.72 27 ASN C N 1
ATOM 4445 C CA . ASN C 1 27 ? 44.825 63.531 110.803 1.00 9.11 27 ASN C CA 1
ATOM 4446 C C . ASN C 1 27 ? 45.918 64.378 111.444 1.00 10.16 27 ASN C C 1
ATOM 4447 O O . ASN C 1 27 ? 46.842 64.826 110.756 1.00 12.75 27 ASN C O 1
ATOM 4452 N N . LEU C 1 28 ? 45.859 64.549 112.760 1.00 10.45 28 LEU C N 1
ATOM 4453 C CA . LEU C 1 28 ? 46.899 65.298 113.452 1.00 11.28 28 LEU C CA 1
ATOM 4454 C C . LEU C 1 28 ? 48.084 64.377 113.718 1.00 10.89 28 LEU C C 1
ATOM 4455 O O . LEU C 1 28 ? 47.923 63.308 114.312 1.00 10.30 28 LEU C O 1
ATOM 4460 N N . ALA C 1 29 ? 49.269 64.798 113.290 1.00 12.24 29 ALA C N 1
ATOM 4461 C CA . ALA C 1 29 ? 50.438 63.921 113.239 1.00 12.00 29 ALA C CA 1
ATOM 4462 C C . ALA C 1 29 ? 51.566 64.513 114.071 1.00 12.63 29 ALA C C 1
ATOM 4463 O O . ALA C 1 29 ? 51.966 65.645 113.812 1.00 14.07 29 ALA C O 1
ATOM 4465 N N . PHE C 1 30 ? 52.096 63.795 115.063 1.00 12.68 30 PHE C N 1
ATOM 4466 C CA . PHE C 1 30 ? 51.719 62.448 115.469 1.00 11.64 30 PHE C CA 1
ATOM 4467 C C . PHE C 1 30 ? 51.686 62.360 116.990 1.00 12.08 30 PHE C C 1
ATOM 4468 O O . PHE C 1 30 ? 52.272 63.188 117.684 1.00 14.70 30 PHE C O 1
ATOM 4476 N N . LEU C 1 31 ? 51.005 61.338 117.489 1.00 12.20 31 LEU C N 1
ATOM 4477 C CA . LEU C 1 31 ? 51.209 60.829 118.836 1.00 12.03 31 LEU C CA 1
ATOM 4478 C C . LEU C 1 31 ? 52.125 59.616 118.715 1.00 14.31 31 LEU C C 1
ATOM 4479 O O . LEU C 1 31 ? 51.866 58.733 117.896 1.00 14.52 31 LEU C O 1
ATOM 4484 N N . SER C 1 32 ? 53.189 59.597 119.505 1.00 14.70 32 SER C N 1
ATOM 4485 C CA . SER C 1 32 ? 54.138 58.499 119.470 1.00 16.28 32 SER C CA 1
ATOM 4486 C C . SER C 1 32 ? 54.562 58.136 120.880 1.00 18.48 32 SER C C 1
ATOM 4487 O O . SER C 1 32 ? 54.197 58.807 121.846 1.00 15.94 32 SER C O 1
ATOM 4490 N N . SER C 1 33 ? 55.340 57.065 120.998 1.00 22.84 33 SER C N 1
ATOM 4491 C CA . SER C 1 33 ? 55.819 56.605 122.296 1.00 24.53 33 SER C CA 1
ATOM 4492 C C . SER C 1 33 ? 56.936 57.502 122.820 1.00 29.28 33 SER C C 1
ATOM 4493 O O . SER C 1 33 ? 58.009 57.586 122.222 1.00 34.69 33 SER C O 1
ATOM 4496 N N . PRO C 1 38 ? 57.990 53.957 126.527 1.00 32.03 38 PRO C N 1
ATOM 4497 C CA . PRO C 1 38 ? 57.185 53.632 125.337 1.00 26.85 38 PRO C CA 1
ATOM 4498 C C . PRO C 1 38 ? 55.710 53.682 125.574 1.00 24.03 38 PRO C C 1
ATOM 4499 O O . PRO C 1 38 ? 54.973 53.767 124.635 1.00 24.55 38 PRO C O 1
ATOM 4503 N N . PHE C 1 39 ? 55.276 53.622 126.814 1.00 24.52 39 PHE C N 1
ATOM 4504 C CA . PHE C 1 39 ? 53.852 53.680 127.090 1.00 24.47 39 PHE C CA 1
ATOM 4505 C C . PHE C 1 39 ? 53.333 55.096 127.377 1.00 21.54 39 PHE C C 1
ATOM 4506 O O . PHE C 1 39 ? 52.187 55.300 127.469 1.00 20.42 39 PHE C O 1
ATOM 4514 N N . ASN C 1 40 ? 54.244 56.028 127.485 1.00 23.67 40 ASN C N 1
ATOM 4515 C CA . ASN C 1 40 ? 53.940 57.408 127.686 1.00 22.57 40 ASN C CA 1
ATOM 4516 C C . ASN C 1 40 ? 53.798 57.968 126.234 1.00 21.87 40 ASN C C 1
ATOM 4517 O O . ASN C 1 40 ? 54.753 58.179 125.570 1.00 20.50 40 ASN C O 1
ATOM 4522 N N . LEU C 1 41 ? 52.584 58.159 125.769 1.00 18.63 41 LEU C N 1
ATOM 4523 C CA . LEU C 1 41 ? 52.346 58.652 124.414 1.00 16.82 41 LEU C CA 1
ATOM 4524 C C . LEU C 1 41 ? 52.471 60.167 124.385 1.00 16.38 41 LEU C C 1
ATOM 4525 O O . LEU C 1 41 ? 51.842 60.870 125.187 1.00 16.25 41 LEU C O 1
ATOM 4530 N N . VAL C 1 42 ? 53.284 60.676 123.468 1.00 14.27 42 VAL C N 1
ATOM 4531 C CA . VAL C 1 42 ? 53.673 62.076 123.503 1.00 14.49 42 VAL C CA 1
ATOM 4532 C C . VAL C 1 42 ? 53.435 62.733 122.152 1.00 13.46 42 VAL C C 1
ATOM 4533 O O . VAL C 1 42 ? 53.458 62.082 121.104 1.00 13.20 42 VAL C O 1
ATOM 4537 N N . LEU C 1 43 ? 53.180 64.036 122.201 1.00 14.45 43 LEU C N 1
ATOM 4538 C CA . LEU C 1 43 ? 53.071 64.930 121.059 1.00 13.56 43 LEU C CA 1
ATOM 4539 C C . LEU C 1 43 ? 54.399 65.638 120.837 1.00 15.12 43 LEU C C 1
ATOM 4540 O O . LEU C 1 43 ? 55.217 65.771 121.749 1.00 16.24 43 LEU C O 1
ATOM 4545 N N . SER C 1 44 ? 54.607 66.091 119.601 1.00 14.77 44 SER C N 1
ATOM 4546 C CA . SER C 1 44 ? 55.820 66.827 119.251 1.00 17.60 44 SER C CA 1
ATOM 4547 C C . SER C 1 44 ? 55.533 67.664 118.016 1.00 18.07 44 SER C C 1
ATOM 4548 O O . SER C 1 44 ? 55.146 67.116 116.977 1.00 18.30 44 SER C O 1
ATOM 4551 N N . GLY C 1 45 ? 55.728 68.980 118.116 1.00 16.57 45 GLY C N 1
ATOM 4552 C CA . GLY C 1 45 ? 55.568 69.816 116.951 1.00 19.17 45 GLY C CA 1
ATOM 4553 C C . GLY C 1 45 ? 54.639 70.972 117.238 1.00 21.45 45 GLY C C 1
ATOM 4554 O O . GLY C 1 45 ? 54.383 71.323 118.398 1.00 19.85 45 GLY C O 1
ATOM 4555 N N . ALA C 1 46 ? 54.107 71.548 116.156 1.00 18.47 46 ALA C N 1
ATOM 4556 C CA . ALA C 1 46 ? 53.392 72.818 116.258 1.00 22.18 46 ALA C CA 1
ATOM 4557 C C . ALA C 1 46 ? 52.090 72.691 117.042 1.00 19.87 46 ALA C C 1
ATOM 4558 O O . ALA C 1 46 ? 51.671 73.656 117.694 1.00 18.85 46 ALA C O 1
ATOM 4560 N N . ILE C 1 47 ? 51.431 71.529 116.990 1.00 17.04 47 ILE C N 1
ATOM 4561 C CA . ILE C 1 47 ? 50.184 71.352 117.738 1.00 18.31 47 ILE C CA 1
ATOM 4562 C C . ILE C 1 47 ? 50.393 71.094 119.225 1.00 20.04 47 ILE C C 1
ATOM 4563 O O . ILE C 1 47 ? 49.405 71.035 119.969 1.00 18.65 47 ILE C O 1
ATOM 4568 N N . ALA C 1 48 ? 51.636 70.944 119.685 1.00 19.80 48 ALA C N 1
ATOM 4569 C CA . ALA C 1 48 ? 51.919 70.516 121.056 1.00 17.23 48 ALA C CA 1
ATOM 4570 C C . ALA C 1 48 ? 52.220 71.715 121.948 1.00 18.61 48 ALA C C 1
ATOM 4571 O O . ALA C 1 48 ? 53.171 72.462 121.692 1.00 19.31 48 ALA C O 1
ATOM 4573 N N . ALA C 1 49 ? 51.426 71.886 123.009 1.00 13.83 49 ALA C N 1
ATOM 4574 C CA . ALA C 1 49 ? 51.804 72.839 124.049 1.00 15.68 49 ALA C CA 1
ATOM 4575 C C . ALA C 1 49 ? 52.848 72.229 124.968 1.00 18.53 49 ALA C C 1
ATOM 4576 O O . ALA C 1 49 ? 53.837 72.878 125.321 1.00 18.83 49 ALA C O 1
ATOM 4578 N N . THR C 1 50 ? 52.625 70.982 125.364 1.00 16.54 50 THR C N 1
ATOM 4579 C CA . THR C 1 50 ? 53.565 70.132 126.078 1.00 17.05 50 THR C CA 1
ATOM 4580 C C . THR C 1 50 ? 53.565 68.770 125.395 1.00 17.73 50 THR C C 1
ATOM 4581 O O . THR C 1 50 ? 52.797 68.523 124.459 1.00 17.25 50 THR C O 1
ATOM 4585 N N . GLU C 1 51 ? 54.391 67.851 125.892 1.00 16.28 51 GLU C N 1
ATOM 4586 C CA . GLU C 1 51 ? 54.352 66.508 125.334 1.00 15.82 51 GLU C CA 1
ATOM 4587 C C . GLU C 1 51 ? 52.993 65.843 125.508 1.00 17.73 51 GLU C C 1
ATOM 4588 O O . GLU C 1 51 ? 52.708 64.869 124.805 1.00 17.52 51 GLU C O 1
ATOM 4594 N N . SER C 1 52 ? 52.131 66.350 126.397 1.00 16.14 52 SER C N 1
ATOM 4595 C CA . SER C 1 52 ? 50.871 65.667 126.675 1.00 19.71 52 SER C CA 1
ATOM 4596 C C . SER C 1 52 ? 49.627 66.485 126.345 1.00 17.05 52 SER C C 1
ATOM 4597 O O . SER C 1 52 ? 48.513 66.015 126.606 1.00 23.07 52 SER C O 1
ATOM 4600 N N . SER C 1 53 ? 49.763 67.677 125.777 1.00 16.79 53 SER C N 1
ATOM 4601 C CA . SER C 1 53 ? 48.607 68.552 125.625 1.00 19.56 53 SER C CA 1
ATOM 4602 C C . SER C 1 53 ? 48.693 69.344 124.326 1.00 18.32 53 SER C C 1
ATOM 4603 O O . SER C 1 53 ? 49.781 69.729 123.901 1.00 19.12 53 SER C O 1
ATOM 4606 N N . PHE C 1 54 ? 47.537 69.570 123.699 1.00 18.17 54 PHE C N 1
ATOM 4607 C CA . PHE C 1 54 ? 47.434 70.415 122.522 1.00 19.00 54 PHE C CA 1
ATOM 4608 C C . PHE C 1 54 ? 47.518 71.885 122.908 1.00 21.33 54 PHE C C 1
ATOM 4609 O O . PHE C 1 54 ? 47.134 72.278 124.017 1.00 19.62 54 PHE C O 1
ATOM 4617 N N . THR C 1 55 ? 47.990 72.707 121.970 1.00 18.45 55 THR C N 1
ATOM 4618 C CA . THR C 1 55 ? 47.976 74.148 122.187 1.00 21.82 55 THR C CA 1
ATOM 4619 C C . THR C 1 55 ? 46.544 74.672 122.165 1.00 21.47 55 THR C C 1
ATOM 4620 O O . THR C 1 55 ? 45.630 74.037 121.632 1.00 19.63 55 THR C O 1
ATOM 4624 N N . THR C 1 56 ? 46.351 75.842 122.777 1.00 23.03 56 THR C N 1
ATOM 4625 C CA . THR C 1 56 ? 45.014 76.422 122.855 1.00 23.20 56 THR C CA 1
ATOM 4626 C C . THR C 1 56 ? 44.426 76.650 121.468 1.00 21.57 56 THR C C 1
ATOM 4627 O O . THR C 1 56 ? 43.231 76.421 121.252 1.00 21.41 56 THR C O 1
ATOM 4631 N N . ASN C 1 57 ? 45.244 77.103 120.514 1.00 24.97 57 ASN C N 1
ATOM 4632 C CA . ASN C 1 57 ? 44.729 77.304 119.162 1.00 23.72 57 ASN C CA 1
ATOM 4633 C C . ASN C 1 57 ? 44.382 75.981 118.488 1.00 21.41 57 ASN C C 1
ATOM 4634 O O . ASN C 1 57 ? 43.436 75.930 117.691 1.00 20.88 57 ASN C O 1
ATOM 4639 N N . THR C 1 58 ? 45.134 74.910 118.775 1.00 17.25 58 THR C N 1
ATOM 4640 C CA . THR C 1 58 ? 44.803 73.603 118.216 1.00 15.88 58 THR C CA 1
ATOM 4641 C C . THR C 1 58 ? 43.460 73.126 118.745 1.00 21.16 58 THR C C 1
ATOM 4642 O O . THR C 1 58 ? 42.603 72.662 117.983 1.00 19.96 58 THR C O 1
ATOM 4646 N N . ILE C 1 59 ? 43.263 73.233 120.063 1.00 18.24 59 ILE C N 1
ATOM 4647 C CA . ILE C 1 59 ? 41.985 72.863 120.669 1.00 19.88 59 ILE C CA 1
ATOM 4648 C C . ILE C 1 59 ? 40.837 73.593 119.981 1.00 18.81 59 ILE C C 1
ATOM 4649 O O . ILE C 1 59 ? 39.819 72.993 119.613 1.00 20.75 59 ILE C O 1
ATOM 4654 N N . GLU C 1 60 ? 40.992 74.901 119.783 1.00 20.02 60 GLU C N 1
ATOM 4655 C CA . GLU C 1 60 ? 39.933 75.678 119.144 1.00 22.03 60 GLU C CA 1
ATOM 4656 C C . GLU C 1 60 ? 39.750 75.287 117.679 1.00 22.40 60 GLU C C 1
ATOM 4657 O O . GLU C 1 60 ? 38.617 75.188 117.186 1.00 21.05 60 GLU C O 1
ATOM 4663 N N . ALA C 1 61 ? 40.821 75.059 116.974 1.00 20.80 61 ALA C N 1
ATOM 4664 C CA . ALA C 1 61 ? 40.711 74.673 115.583 1.00 20.00 61 ALA C CA 1
ATOM 4665 C C . ALA C 1 61 ? 39.948 73.366 115.395 1.00 19.68 61 ALA C C 1
ATOM 4666 O O . ALA C 1 61 ? 39.171 73.207 114.509 1.00 21.41 61 ALA C O 1
ATOM 4668 N N . ILE C 1 62 ? 40.200 72.417 116.260 1.00 19.70 62 ILE C N 1
ATOM 4669 C CA . ILE C 1 62 ? 39.543 71.128 116.189 1.00 21.71 62 ILE C CA 1
ATOM 4670 C C . ILE C 1 62 ? 38.032 71.335 116.311 1.00 23.69 62 ILE C C 1
ATOM 4671 O O . ILE C 1 62 ? 37.242 70.814 115.574 1.00 19.89 62 ILE C O 1
ATOM 4676 N N . LYS C 1 63 ? 37.703 72.185 117.278 1.00 23.07 63 LYS C N 1
ATOM 4677 C CA . LYS C 1 63 ? 36.344 72.521 117.540 1.00 23.06 63 LYS C CA 1
ATOM 4678 C C . LYS C 1 63 ? 35.695 73.087 116.324 1.00 21.06 63 LYS C C 1
ATOM 4679 O O . LYS C 1 63 ? 34.606 72.742 115.969 1.00 22.96 63 LYS C O 1
ATOM 4685 N N . VAL C 1 64 ? 36.398 73.994 115.699 1.00 20.83 64 VAL C N 1
ATOM 4686 C CA . VAL C 1 64 ? 35.869 74.660 114.536 1.00 22.60 64 VAL C CA 1
ATOM 4687 C C . VAL C 1 64 ? 35.698 73.694 113.376 1.00 21.51 64 VAL C C 1
ATOM 4688 O O . VAL C 1 64 ? 34.684 73.639 112.776 1.00 22.76 64 VAL C O 1
ATOM 4692 N N . MET C 1 65 ? 36.726 72.926 113.104 1.00 16.97 65 MET C N 1
ATOM 4693 C CA . MET C 1 65 ? 36.656 71.898 112.068 1.00 17.32 65 MET C CA 1
ATOM 4694 C C . MET C 1 65 ? 35.490 70.946 112.311 1.00 19.67 65 MET C C 1
ATOM 4695 O O . MET C 1 65 ? 34.742 70.611 111.385 1.00 18.37 65 MET C O 1
ATOM 4700 N N . GLN C 1 66 ? 35.332 70.478 113.554 1.00 18.07 66 GLN C N 1
ATOM 4701 C CA . GLN C 1 66 ? 34.239 69.556 113.848 1.00 19.20 66 GLN C CA 1
ATOM 4702 C C . GLN C 1 66 ? 32.891 70.237 113.661 1.00 22.85 66 GLN C C 1
ATOM 4703 O O . GLN C 1 66 ? 31.947 69.630 113.139 1.00 20.47 66 GLN C O 1
ATOM 4709 N N . HIS C 1 67 ? 32.839 71.515 113.984 1.00 23.94 67 HIS C N 1
ATOM 4710 C CA . HIS C 1 67 ? 31.613 72.289 113.815 1.00 26.31 67 HIS C CA 1
ATOM 4711 C C . HIS C 1 67 ? 31.252 72.312 112.331 1.00 27.68 67 HIS C C 1
ATOM 4712 O O . HIS C 1 67 ? 30.109 72.270 112.003 1.00 28.65 67 HIS C O 1
ATOM 4719 N N . LYS C 1 68 ? 32.260 72.374 111.470 1.00 22.85 68 LYS C N 1
ATOM 4720 C CA . LYS C 1 68 ? 32.079 72.343 110.026 1.00 21.66 68 LYS C CA 1
ATOM 4721 C C . LYS C 1 68 ? 31.776 70.952 109.495 1.00 22.30 68 LYS C C 1
ATOM 4722 O O . LYS C 1 68 ? 31.670 70.789 108.279 1.00 24.42 68 LYS C O 1
ATOM 4728 N N . GLY C 1 69 ? 31.648 69.955 110.362 1.00 19.13 69 GLY C N 1
ATOM 4729 C CA . GLY C 1 69 ? 31.390 68.597 109.935 1.00 21.33 69 GLY C CA 1
ATOM 4730 C C . GLY C 1 69 ? 32.609 67.775 109.573 1.00 19.84 69 GLY C C 1
ATOM 4731 O O . GLY C 1 69 ? 32.453 66.640 109.112 1.00 19.77 69 GLY C O 1
ATOM 4732 N N . GLN C 1 70 ? 33.811 68.303 109.754 1.00 16.85 70 GLN C N 1
ATOM 4733 C CA . GLN C 1 70 ? 35.004 67.531 109.449 1.00 15.94 70 GLN C CA 1
ATOM 4734 C C . GLN C 1 70 ? 35.331 66.602 110.610 1.00 16.03 70 GLN C C 1
ATOM 4735 O O . GLN C 1 70 ? 34.976 66.863 111.763 1.00 17.63 70 GLN C O 1
ATOM 4741 N N . LYS C 1 71 ? 35.978 65.487 110.289 1.00 15.29 71 LYS C N 1
ATOM 4742 C CA . LYS C 1 71 ? 36.448 64.538 111.290 1.00 15.93 71 LYS C CA 1
ATOM 4743 C C . LYS C 1 71 ? 37.914 64.813 111.575 1.00 15.33 71 LYS C C 1
ATOM 4744 O O . LYS C 1 71 ? 38.709 64.962 110.642 1.00 12.50 71 LYS C O 1
ATOM 4750 N N . VAL C 1 72 ? 38.271 64.868 112.856 1.00 14.76 72 VAL C N 1
ATOM 4751 C CA . VAL C 1 72 ? 39.641 65.132 113.279 1.00 12.46 72 VAL C CA 1
ATOM 4752 C C . VAL C 1 72 ? 40.136 63.917 114.048 1.00 14.25 72 VAL C C 1
ATOM 4753 O O . VAL C 1 72 ? 39.593 63.585 115.110 1.00 13.12 72 VAL C O 1
ATOM 4757 N N . LEU C 1 73 ? 41.182 63.282 113.540 1.00 12.42 73 LEU C N 1
ATOM 4758 C CA . LEU C 1 73 ? 41.761 62.122 114.200 1.00 12.88 73 LEU C CA 1
ATOM 4759 C C . LEU C 1 73 ? 43.131 62.470 114.770 1.00 12.54 73 LEU C C 1
ATOM 4760 O O . LEU C 1 73 ? 43.767 63.450 114.367 1.00 13.45 73 LEU C O 1
ATOM 4765 N N . ILE C 1 74 ? 43.585 61.658 115.726 1.00 11.55 74 ILE C N 1
ATOM 4766 C CA . ILE C 1 74 ? 44.984 61.665 116.133 1.00 10.45 74 ILE C CA 1
ATOM 4767 C C . ILE C 1 74 ? 45.663 60.503 115.423 1.00 11.69 74 ILE C C 1
ATOM 4768 O O . ILE C 1 74 ? 45.143 59.380 115.417 1.00 13.03 74 ILE C O 1
ATOM 4773 N N . SER C 1 75 ? 46.796 60.776 114.778 1.00 10.09 75 SER C N 1
ATOM 4774 C CA . SER C 1 75 ? 47.558 59.749 114.075 1.00 9.86 75 SER C CA 1
ATOM 4775 C C . SER C 1 75 ? 48.660 59.240 114.990 1.00 11.91 75 SER C C 1
ATOM 4776 O O . SER C 1 75 ? 49.516 60.016 115.437 1.00 11.85 75 SER C O 1
ATOM 4779 N N . PHE C 1 76 ? 48.630 57.946 115.265 1.00 10.86 76 PHE C N 1
ATOM 4780 C CA . PHE C 1 76 ? 49.577 57.298 116.155 1.00 12.59 76 PHE C CA 1
ATOM 4781 C C . PHE C 1 76 ? 50.636 56.587 115.334 1.00 11.44 76 PHE C C 1
ATOM 4782 O O . PHE C 1 76 ? 50.307 55.803 114.433 1.00 11.54 76 PHE C O 1
ATOM 4790 N N . GLY C 1 77 ? 51.897 56.864 115.641 1.00 11.88 77 GLY C N 1
ATOM 4791 C CA . GLY C 1 77 ? 52.988 56.255 114.905 1.00 12.92 77 GLY C CA 1
ATOM 4792 C C . GLY C 1 77 ? 53.830 57.274 114.166 1.00 13.16 77 GLY C C 1
ATOM 4793 O O . GLY C 1 77 ? 54.433 58.156 114.784 1.00 13.30 77 GLY C O 1
ATOM 4794 N N . GLY C 1 78 ? 53.871 57.168 112.841 1.00 12.72 78 GLY C N 1
ATOM 4795 C CA . GLY C 1 78 ? 54.702 58.031 112.034 1.00 12.22 78 GLY C CA 1
ATOM 4796 C C . GLY C 1 78 ? 56.035 57.384 111.690 1.00 17.14 78 GLY C C 1
ATOM 4797 O O . GLY C 1 78 ? 56.475 56.417 112.315 1.00 16.29 78 GLY C O 1
ATOM 4798 N N . GLY C 1 79 ? 56.691 57.941 110.670 1.00 19.16 79 GLY C N 1
ATOM 4799 C CA . GLY C 1 79 ? 57.909 57.333 110.157 1.00 20.60 79 GLY C CA 1
ATOM 4800 C C . GLY C 1 79 ? 59.036 57.250 111.167 1.00 21.63 79 GLY C C 1
ATOM 4801 O O . GLY C 1 79 ? 59.825 56.306 111.144 1.00 26.93 79 GLY C O 1
ATOM 4802 N N . THR C 1 80 ? 59.131 58.212 112.068 1.00 17.65 80 THR C N 1
ATOM 4803 C CA . THR C 1 80 ? 60.291 58.271 112.947 1.00 23.06 80 THR C CA 1
ATOM 4804 C C . THR C 1 80 ? 60.092 57.546 114.272 1.00 23.92 80 THR C C 1
ATOM 4805 O O . THR C 1 80 ? 61.008 57.548 115.097 1.00 24.23 80 THR C O 1
ATOM 4809 N N . MET C 1 81 ? 58.941 56.922 114.501 1.00 22.47 81 MET C N 1
ATOM 4810 C CA . MET C 1 81 ? 58.778 56.103 115.693 1.00 20.55 81 MET C CA 1
ATOM 4811 C C . MET C 1 81 ? 59.580 54.809 115.569 1.00 22.22 81 MET C C 1
ATOM 4812 O O . MET C 1 81 ? 59.581 54.153 114.524 1.00 22.32 81 MET C O 1
ATOM 4817 N N . GLY C 1 82 ? 60.259 54.439 116.646 1.00 22.17 82 GLY C N 1
ATOM 4818 C CA . GLY C 1 82 ? 61.218 53.356 116.590 1.00 26.22 82 GLY C CA 1
ATOM 4819 C C . GLY C 1 82 ? 60.622 51.979 116.827 1.00 20.96 82 GLY C C 1
ATOM 4820 O O . GLY C 1 82 ? 59.668 51.805 117.584 1.00 18.76 82 GLY C O 1
ATOM 4821 N N . SER C 1 83 ? 61.229 50.989 116.169 1.00 20.07 83 SER C N 1
ATOM 4822 C CA . SER C 1 83 ? 60.819 49.605 116.360 1.00 19.18 83 SER C CA 1
ATOM 4823 C C . SER C 1 83 ? 60.963 49.185 117.815 1.00 18.28 83 SER C C 1
ATOM 4824 O O . SER C 1 83 ? 60.180 48.365 118.307 1.00 17.79 83 SER C O 1
ATOM 4827 N N . ASN C 1 84 ? 61.950 49.749 118.514 1.00 20.06 84 ASN C N 1
ATOM 4828 C CA . ASN C 1 84 ? 62.125 49.499 119.939 1.00 19.89 84 ASN C CA 1
ATOM 4829 C C . ASN C 1 84 ? 60.824 49.748 120.703 1.00 21.64 84 ASN C C 1
ATOM 4830 O O . ASN C 1 84 ? 60.332 48.873 121.427 1.00 17.65 84 ASN C O 1
ATOM 4835 N N . ALA C 1 85 ? 60.252 50.943 120.539 1.00 19.56 85 ALA C N 1
ATOM 4836 C CA . ALA C 1 85 ? 59.016 51.290 121.236 1.00 17.85 85 ALA C CA 1
ATOM 4837 C C . ALA C 1 85 ? 57.871 50.367 120.841 1.00 16.48 85 ALA C C 1
ATOM 4838 O O . ALA C 1 85 ? 57.106 49.911 121.696 1.00 16.60 85 ALA C O 1
ATOM 4840 N N . TYR C 1 86 ? 57.715 50.102 119.537 1.00 17.85 86 TYR C N 1
ATOM 4841 C CA . TYR C 1 86 ? 56.667 49.184 119.104 1.00 15.72 86 TYR C CA 1
ATOM 4842 C C . TYR C 1 86 ? 56.811 47.826 119.764 1.00 18.16 86 TYR C C 1
ATOM 4843 O O . TYR C 1 86 ? 55.817 47.224 120.194 1.00 18.34 86 TYR C O 1
ATOM 4852 N N . ARG C 1 87 ? 58.037 47.302 119.820 1.00 16.84 87 ARG C N 1
ATOM 4853 C CA . ARG C 1 87 ? 58.209 45.985 120.431 1.00 17.47 87 ARG C CA 1
ATOM 4854 C C . ARG C 1 87 ? 57.712 45.972 121.869 1.00 20.39 87 ARG C C 1
ATOM 4855 O O . ARG C 1 87 ? 57.015 45.038 122.283 1.00 21.76 87 ARG C O 1
ATOM 4863 N N . SER C 1 88 ? 58.057 47.001 122.645 1.00 18.10 88 SER C N 1
ATOM 4864 C CA . SER C 1 88 ? 57.560 47.072 124.014 1.00 19.61 88 SER C CA 1
ATOM 4865 C C . SER C 1 88 ? 56.042 47.142 124.037 1.00 20.34 88 SER C C 1
ATOM 4866 O O . SER C 1 88 ? 55.390 46.447 124.822 1.00 20.26 88 SER C O 1
ATOM 4869 N N . LEU C 1 89 ? 55.458 47.991 123.183 1.00 18.65 89 LEU C N 1
ATOM 4870 C CA . LEU C 1 89 ? 54.002 48.107 123.139 1.00 19.23 89 LEU C CA 1
ATOM 4871 C C . LEU C 1 89 ? 53.332 46.781 122.804 1.00 18.85 89 LEU C C 1
ATOM 4872 O O . LEU C 1 89 ? 52.243 46.493 123.313 1.00 18.40 89 LEU C O 1
ATOM 4877 N N . SER C 1 90 ? 53.953 45.974 121.937 1.00 18.13 90 SER C N 1
ATOM 4878 C CA . SER C 1 90 ? 53.338 44.727 121.494 1.00 18.73 90 SER C CA 1
ATOM 4879 C C . SER C 1 90 ? 53.129 43.740 122.634 1.00 20.14 90 SER C C 1
ATOM 4880 O O . SER C 1 90 ? 52.349 42.794 122.482 1.00 19.54 90 SER C O 1
ATOM 4883 N N . GLU C 1 91 ? 53.818 43.924 123.757 1.00 21.06 91 GLU C N 1
ATOM 4884 C CA . GLU C 1 91 ? 53.649 43.041 124.904 1.00 22.80 91 GLU C CA 1
ATOM 4885 C C . GLU C 1 91 ? 52.419 43.378 125.733 1.00 24.50 91 GLU C C 1
ATOM 4886 O O . GLU C 1 91 ? 52.035 42.580 126.592 1.00 26.07 91 GLU C O 1
ATOM 4892 N N . ASP C 1 92 ? 51.782 44.528 125.490 1.00 24.68 92 ASP C N 1
ATOM 4893 C CA . ASP C 1 92 ? 50.613 44.931 126.263 1.00 22.61 92 ASP C CA 1
ATOM 4894 C C . ASP C 1 92 ? 49.778 45.894 125.409 1.00 21.86 92 ASP C C 1
ATOM 4895 O O . ASP C 1 92 ? 49.671 47.085 125.671 1.00 19.37 92 ASP C O 1
ATOM 4900 N N . THR C 1 93 ? 49.140 45.365 124.362 1.00 22.10 93 THR C N 1
ATOM 4901 C CA . THR C 1 93 ? 48.374 46.232 123.470 1.00 21.60 93 THR C CA 1
ATOM 4902 C C . THR C 1 93 ? 47.145 46.825 124.147 1.00 22.04 93 THR C C 1
ATOM 4903 O O . THR C 1 93 ? 46.650 47.861 123.697 1.00 17.06 93 THR C O 1
ATOM 4907 N N . ALA C 1 94 ? 46.647 46.203 125.217 1.00 23.96 94 ALA C N 1
ATOM 4908 C CA . ALA C 1 94 ? 45.465 46.742 125.885 1.00 21.05 94 ALA C CA 1
ATOM 4909 C C . ALA C 1 94 ? 45.779 48.056 126.588 1.00 22.48 94 ALA C C 1
ATOM 4910 O O . ALA C 1 94 ? 44.991 49.006 126.525 1.00 22.81 94 ALA C O 1
ATOM 4912 N N . LYS C 1 95 ? 46.932 48.133 127.254 1.00 21.04 95 LYS C N 1
ATOM 4913 C CA . LYS C 1 95 ? 47.347 49.382 127.873 1.00 23.63 95 LYS C CA 1
ATOM 4914 C C . LYS C 1 95 ? 47.526 50.475 126.825 1.00 20.50 95 LYS C C 1
ATOM 4915 O O . LYS C 1 95 ? 47.126 51.626 127.044 1.00 21.19 95 LYS C O 1
ATOM 4921 N N . LEU C 1 96 ? 48.110 50.130 125.673 1.00 19.39 96 LEU C N 1
ATOM 4922 C CA . LEU C 1 96 ? 48.241 51.108 124.596 1.00 19.04 96 LEU C CA 1
ATOM 4923 C C . LEU C 1 96 ? 46.873 51.555 124.103 1.00 16.43 96 LEU C C 1
ATOM 4924 O O . LEU C 1 96 ? 46.624 52.754 123.932 1.00 20.46 96 LEU C O 1
ATOM 4929 N N . ALA C 1 97 ? 45.968 50.603 123.874 1.00 18.07 97 ALA C N 1
ATOM 4930 C CA . ALA C 1 97 ? 44.621 50.963 123.444 1.00 20.27 97 ALA C CA 1
ATOM 4931 C C . ALA C 1 97 ? 43.926 51.837 124.477 1.00 22.44 97 ALA C C 1
ATOM 4932 O O . ALA C 1 97 ? 43.240 52.803 124.119 1.00 21.16 97 ALA C O 1
ATOM 4934 N N . ASP C 1 98 ? 44.084 51.512 125.762 1.00 22.88 98 ASP C N 1
ATOM 4935 C CA . ASP C 1 98 ? 43.528 52.363 126.811 1.00 23.13 98 ASP C CA 1
ATOM 4936 C C . ASP C 1 98 ? 44.053 53.787 126.694 1.00 21.31 98 ASP C C 1
ATOM 4937 O O . ASP C 1 98 ? 43.289 54.754 126.785 1.00 22.17 98 ASP C O 1
ATOM 4942 N N . SER C 1 99 ? 45.365 53.936 126.502 1.00 21.31 99 SER C N 1
ATOM 4943 C CA . SER C 1 99 ? 45.944 55.271 126.389 1.00 20.48 99 SER C CA 1
ATOM 4944 C C . SER C 1 99 ? 45.440 55.984 125.139 1.00 21.54 99 SER C C 1
ATOM 4945 O O . SER C 1 99 ? 45.119 57.178 125.185 1.00 21.35 99 SER C O 1
ATOM 4948 N N . LEU C 1 100 ? 45.360 55.268 124.017 1.00 19.31 100 LEU C N 1
ATOM 4949 C CA . LEU C 1 100 ? 44.882 55.888 122.784 1.00 19.44 100 LEU C CA 1
ATOM 4950 C C . LEU C 1 100 ? 43.424 56.307 122.918 1.00 19.30 100 LEU C C 1
ATOM 4951 O O . LEU C 1 100 ? 43.044 57.421 122.540 1.00 19.00 100 LEU C O 1
ATOM 4956 N N . ALA C 1 101 ? 42.590 55.419 123.456 1.00 20.05 101 ALA C N 1
ATOM 4957 C CA . ALA C 1 101 ? 41.170 55.727 123.588 1.00 23.17 101 ALA C CA 1
ATOM 4958 C C . ALA C 1 101 ? 40.942 56.875 124.566 1.00 23.85 101 ALA C C 1
ATOM 4959 O O . ALA C 1 101 ? 40.095 57.743 124.327 1.00 20.89 101 ALA C O 1
ATOM 4961 N N . SER C 1 102 ? 41.697 56.904 125.668 1.00 21.10 102 SER C N 1
ATOM 4962 C CA . SER C 1 102 ? 41.589 58.030 126.592 1.00 22.84 102 SER C CA 1
ATOM 4963 C C . SER C 1 102 ? 42.002 59.336 125.928 1.00 23.39 102 SER C C 1
ATOM 4964 O O . SER C 1 102 ? 41.350 60.367 126.117 1.00 22.10 102 SER C O 1
ATOM 4967 N N . PHE C 1 103 ? 43.085 59.319 125.147 1.00 22.62 103 PHE C N 1
ATOM 4968 C CA . PHE C 1 103 ? 43.505 60.541 124.464 1.00 21.18 103 PHE C CA 1
ATOM 4969 C C . PHE C 1 103 ? 42.421 61.037 123.517 1.00 18.30 103 PHE C C 1
ATOM 4970 O O . PHE C 1 103 ? 42.164 62.245 123.435 1.00 19.38 103 PHE C O 1
ATOM 4978 N N . VAL C 1 104 ? 41.769 60.121 122.797 1.00 16.71 104 VAL C N 1
ATOM 4979 C CA . VAL C 1 104 ? 40.704 60.525 121.878 1.00 17.45 104 VAL C CA 1
ATOM 4980 C C . VAL C 1 104 ? 39.540 61.136 122.648 1.00 19.48 104 VAL C C 1
ATOM 4981 O O . VAL C 1 104 ? 39.083 62.241 122.341 1.00 19.19 104 VAL C O 1
ATOM 4985 N N . LYS C 1 105 ? 39.046 60.432 123.669 1.00 19.20 105 LYS C N 1
ATOM 4986 C CA . LYS C 1 105 ? 37.873 60.938 124.377 1.00 23.01 105 LYS C CA 1
ATOM 4987 C C . LYS C 1 105 ? 38.198 62.208 125.158 1.00 21.55 105 LYS C C 1
ATOM 4988 O O . LYS C 1 105 ? 37.409 63.165 125.160 1.00 20.07 105 LYS C O 1
ATOM 4994 N N . ASN C 1 106 ? 39.374 62.256 125.788 1.00 20.72 106 ASN C N 1
ATOM 4995 C CA . ASN C 1 106 ? 39.740 63.425 126.578 1.00 18.99 106 ASN C CA 1
ATOM 4996 C C . ASN C 1 106 ? 39.859 64.679 125.731 1.00 23.92 106 ASN C C 1
ATOM 4997 O O . ASN C 1 106 ? 39.614 65.786 126.224 1.00 24.74 106 ASN C O 1
ATOM 5002 N N . ASN C 1 107 ? 40.268 64.540 124.474 1.00 21.02 107 ASN C N 1
ATOM 5003 C CA . ASN C 1 107 ? 40.425 65.676 123.584 1.00 17.73 107 ASN C CA 1
ATOM 5004 C C . ASN C 1 107 ? 39.290 65.781 122.576 1.00 18.23 107 ASN C C 1
ATOM 5005 O O . ASN C 1 107 ? 39.394 66.556 121.616 1.00 17.94 107 ASN C O 1
ATOM 5010 N N . GLN C 1 108 ? 38.214 65.017 122.775 1.00 18.19 108 GLN C N 1
ATOM 5011 C CA . GLN C 1 108 ? 37.006 65.113 121.953 1.00 21.13 108 GLN C CA 1
ATOM 5012 C C . GLN C 1 108 ? 37.312 64.900 120.474 1.00 19.43 108 GLN C C 1
ATOM 5013 O O . GLN C 1 108 ? 36.749 65.566 119.603 1.00 17.84 108 GLN C O 1
ATOM 5019 N N . LEU C 1 109 ? 38.212 63.966 120.185 1.00 19.16 109 LEU C N 1
ATOM 5020 C CA . LEU C 1 109 ? 38.549 63.662 118.805 1.00 17.23 109 LEU C CA 1
ATOM 5021 C C . LEU C 1 109 ? 37.581 62.636 118.237 1.00 18.35 109 LEU C C 1
ATOM 5022 O O . LEU C 1 109 ? 36.798 62.014 118.958 1.00 17.30 109 LEU C O 1
ATOM 5027 N N . ASP C 1 110 ? 37.634 62.470 116.916 1.00 14.26 110 ASP C N 1
ATOM 5028 C CA . ASP C 1 110 ? 36.748 61.548 116.221 1.00 14.72 110 ASP C CA 1
ATOM 5029 C C . ASP C 1 110 ? 37.341 60.156 116.028 1.00 13.72 110 ASP C C 1
ATOM 5030 O O . ASP C 1 110 ? 36.661 59.282 115.481 1.00 17.78 110 ASP C O 1
ATOM 5035 N N . GLY C 1 111 ? 38.571 59.916 116.452 1.00 14.04 111 GLY C N 1
ATOM 5036 C CA . GLY C 1 111 ? 39.142 58.592 116.317 1.00 13.82 111 GLY C CA 1
ATOM 5037 C C . GLY C 1 111 ? 40.648 58.656 116.129 1.00 12.51 111 GLY C C 1
ATOM 5038 O O . GLY C 1 111 ? 41.289 59.650 116.469 1.00 12.32 111 GLY C O 1
ATOM 5039 N N . VAL C 1 112 ? 41.182 57.560 115.583 1.00 12.18 112 VAL C N 1
ATOM 5040 C CA . VAL C 1 112 ? 42.616 57.288 115.539 1.00 11.31 112 VAL C CA 1
ATOM 5041 C C . VAL C 1 112 ? 42.993 56.841 114.142 1.00 12.11 112 VAL C C 1
ATOM 5042 O O . VAL C 1 112 ? 42.319 55.987 113.554 1.00 13.50 112 VAL C O 1
ATOM 5046 N N . ASP C 1 113 ? 44.079 57.403 113.626 1.00 11.88 113 ASP C N 1
ATOM 5047 C CA . ASP C 1 113 ? 44.765 56.884 112.457 1.00 11.95 113 ASP C CA 1
ATOM 5048 C C . ASP C 1 113 ? 46.024 56.168 112.925 1.00 11.28 113 ASP C C 1
ATOM 5049 O O . ASP C 1 113 ? 46.803 56.720 113.705 1.00 10.08 113 ASP C O 1
ATOM 5054 N N . ILE C 1 114 ? 46.210 54.935 112.474 1.00 11.05 114 ILE C N 1
ATOM 5055 C CA . ILE C 1 114 ? 47.358 54.130 112.876 1.00 12.54 114 ILE C CA 1
ATOM 5056 C C . ILE C 1 114 ? 48.321 54.172 111.700 1.00 10.41 114 ILE C C 1
ATOM 5057 O O . ILE C 1 114 ? 48.130 53.476 110.701 1.00 9.89 114 ILE C O 1
ATOM 5062 N N . ASP C 1 115 ? 49.326 55.039 111.800 1.00 10.76 115 ASP C N 1
ATOM 5063 C CA . ASP C 1 115 ? 50.304 55.235 110.735 1.00 10.90 115 ASP C CA 1
ATOM 5064 C C . ASP C 1 115 ? 51.517 54.382 111.090 1.00 11.35 115 ASP C C 1
ATOM 5065 O O . ASP C 1 115 ? 52.540 54.864 111.574 1.00 10.99 115 ASP C O 1
ATOM 5070 N N . TYR C 1 116 ? 51.389 53.086 110.834 1.00 11.17 116 TYR C N 1
ATOM 5071 C CA . TYR C 1 116 ? 52.370 52.094 111.249 1.00 12.15 116 TYR C CA 1
ATOM 5072 C C . TYR C 1 116 ? 53.330 51.807 110.099 1.00 11.58 116 TYR C C 1
ATOM 5073 O O . TYR C 1 116 ? 52.902 51.379 109.019 1.00 10.42 116 TYR C O 1
ATOM 5082 N N . GLU C 1 117 ? 54.630 52.014 110.336 1.00 11.65 117 GLU C N 1
ATOM 5083 C CA . GLU C 1 117 ? 55.611 51.898 109.258 1.00 13.55 117 GLU C CA 1
ATOM 5084 C C . GLU C 1 117 ? 56.777 50.973 109.610 1.00 12.73 117 GLU C C 1
ATOM 5085 O O . GLU C 1 117 ? 57.830 51.030 108.962 1.00 12.83 117 GLU C O 1
ATOM 5091 N N . ASP C 1 118 ? 56.613 50.110 110.614 1.00 13.68 118 ASP C N 1
ATOM 5092 C CA . ASP C 1 118 ? 57.699 49.244 111.079 1.00 13.66 118 ASP C CA 1
ATOM 5093 C C . ASP C 1 118 ? 57.770 48.006 110.184 1.00 14.86 118 ASP C C 1
ATOM 5094 O O . ASP C 1 118 ? 57.369 46.903 110.550 1.00 15.30 118 ASP C O 1
ATOM 5099 N N . THR C 1 119 ? 58.299 48.217 108.974 1.00 16.12 119 THR C N 1
ATOM 5100 C CA . THR C 1 119 ? 58.290 47.159 107.965 1.00 17.45 119 THR C CA 1
ATOM 5101 C C . THR C 1 119 ? 58.992 45.889 108.454 1.00 16.12 119 THR C C 1
ATOM 5102 O O . THR C 1 119 ? 58.543 44.773 108.162 1.00 15.60 119 THR C O 1
ATOM 5106 N N . ALA C 1 120 ? 60.083 46.036 109.207 1.00 16.15 120 ALA C N 1
ATOM 5107 C CA . ALA C 1 120 ? 60.847 44.875 109.662 1.00 18.69 120 ALA C CA 1
ATOM 5108 C C . ALA C 1 120 ? 60.021 43.928 110.520 1.00 20.28 120 ALA C C 1
ATOM 5109 O O . ALA C 1 120 ? 60.348 42.732 110.611 1.00 19.52 120 ALA C O 1
ATOM 5111 N N . ALA C 1 121 ? 58.957 44.425 111.149 1.00 14.93 121 ALA C N 1
ATOM 5112 C CA . ALA C 1 121 ? 58.114 43.558 111.959 1.00 14.84 121 ALA C CA 1
ATOM 5113 C C . ALA C 1 121 ? 57.240 42.637 111.123 1.00 15.36 121 ALA C C 1
ATOM 5114 O O . ALA C 1 121 ? 56.591 41.742 111.686 1.00 16.59 121 ALA C O 1
ATOM 5116 N N . PHE C 1 122 ? 57.195 42.839 109.810 1.00 15.23 122 PHE C N 1
ATOM 5117 C CA . PHE C 1 122 ? 56.472 41.950 108.917 1.00 16.82 122 PHE C CA 1
ATOM 5118 C C . PHE C 1 122 ? 57.374 40.889 108.305 1.00 18.94 122 PHE C C 1
ATOM 5119 O O . PHE C 1 122 ? 56.870 39.984 107.636 1.00 22.11 122 PHE C O 1
ATOM 5127 N N . THR C 1 123 ? 58.689 40.986 108.511 1.00 18.88 123 THR C N 1
ATOM 5128 C CA . THR C 1 123 ? 59.657 40.073 107.906 1.00 21.87 123 THR C CA 1
ATOM 5129 C C . THR C 1 123 ? 60.420 39.258 108.945 1.00 23.35 123 THR C C 1
ATOM 5130 O O . THR C 1 123 ? 61.493 38.727 108.635 1.00 25.13 123 THR C O 1
ATOM 5134 N N . GLY C 1 124 ? 59.903 39.160 110.168 1.00 23.93 124 GLY C N 1
ATOM 5135 C CA . GLY C 1 124 ? 60.560 38.396 111.216 1.00 25.90 124 GLY C CA 1
ATOM 5136 C C . GLY C 1 124 ? 61.822 39.016 111.775 1.00 26.60 124 GLY C C 1
ATOM 5137 O O . GLY C 1 124 ? 62.617 38.315 112.409 1.00 27.26 124 GLY C O 1
ATOM 5138 N N . GLN C 1 125 ? 62.027 40.321 111.577 1.00 25.59 125 GLN C N 1
ATOM 5139 C CA . GLN C 1 125 ? 63.288 40.965 111.927 1.00 25.32 125 GLN C CA 1
ATOM 5140 C C . GLN C 1 125 ? 63.163 42.027 113.014 1.00 27.74 125 GLN C C 1
ATOM 5141 O O . GLN C 1 125 ? 64.143 42.738 113.280 1.00 31.34 125 GLN C O 1
ATOM 5147 N N . ALA C 1 126 ? 62.004 42.174 113.648 1.00 22.46 126 ALA C N 1
ATOM 5148 C CA . ALA C 1 126 ? 61.846 43.191 114.676 1.00 20.42 126 ALA C CA 1
ATOM 5149 C C . ALA C 1 126 ? 61.703 42.620 116.080 1.00 20.97 126 ALA C C 1
ATOM 5150 O O . ALA C 1 126 ? 61.596 43.392 117.038 1.00 21.17 126 ALA C O 1
ATOM 5152 N N . GLY C 1 127 ? 61.703 41.301 116.239 1.00 23.94 127 GLY C N 1
ATOM 5153 C CA . GLY C 1 127 ? 61.495 40.746 117.558 1.00 21.53 127 GLY C CA 1
ATOM 5154 C C . GLY C 1 127 ? 60.057 40.721 118.013 1.00 24.62 127 GLY C C 1
ATOM 5155 O O . GLY C 1 127 ? 59.795 40.375 119.174 1.00 23.43 127 GLY C O 1
ATOM 5156 N N . TYR C 1 128 ? 59.115 41.085 117.144 1.00 19.70 128 TYR C N 1
ATOM 5157 C CA . TYR C 1 128 ? 57.698 40.919 117.436 1.00 20.61 128 TYR C CA 1
ATOM 5158 C C . TYR C 1 128 ? 56.957 40.812 116.110 1.00 18.67 128 TYR C C 1
ATOM 5159 O O . TYR C 1 128 ? 57.441 41.270 115.074 1.00 15.18 128 TYR C O 1
ATOM 5168 N N . ASP C 1 129 ? 55.779 40.193 116.153 1.00 15.44 129 ASP C N 1
ATOM 5169 C CA . ASP C 1 129 ? 54.972 39.985 114.951 1.00 17.47 129 ASP C CA 1
ATOM 5170 C C . ASP C 1 129 ? 54.141 41.243 114.704 1.00 15.43 129 ASP C C 1
ATOM 5171 O O . ASP C 1 129 ? 53.210 41.535 115.458 1.00 16.28 129 ASP C O 1
ATOM 5176 N N . GLY C 1 130 ? 54.485 41.987 113.652 1.00 14.43 130 GLY C N 1
ATOM 5177 C CA . GLY C 1 130 ? 53.812 43.252 113.391 1.00 12.86 130 GLY C CA 1
ATOM 5178 C C . GLY C 1 130 ? 52.344 43.089 113.043 1.00 13.28 130 GLY C C 1
ATOM 5179 O O . GLY C 1 130 ? 51.502 43.868 113.494 1.00 16.37 130 GLY C O 1
ATOM 5180 N N . ALA C 1 131 ? 52.018 42.097 112.214 1.00 15.29 131 ALA C N 1
ATOM 5181 C CA . ALA C 1 131 ? 50.620 41.867 111.869 1.00 17.25 131 ALA C CA 1
ATOM 5182 C C . ALA C 1 131 ? 49.805 41.565 113.117 1.00 16.11 131 ALA C C 1
ATOM 5183 O O . ALA C 1 131 ? 48.745 42.160 113.345 1.00 15.10 131 ALA C O 1
ATOM 5185 N N . GLN C 1 132 ? 50.320 40.678 113.975 1.00 16.99 132 GLN C N 1
ATOM 5186 C CA . GLN C 1 132 ? 49.605 40.345 115.201 1.00 16.94 132 GLN C CA 1
ATOM 5187 C C . GLN C 1 132 ? 49.479 41.562 116.109 1.00 18.21 132 GLN C C 1
ATOM 5188 O O . GLN C 1 132 ? 48.465 41.731 116.795 1.00 15.21 132 GLN C O 1
ATOM 5194 N N . PHE C 1 133 ? 50.493 42.430 116.113 1.00 16.96 133 PHE C N 1
ATOM 5195 C CA . PHE C 1 133 ? 50.408 43.665 116.887 1.00 15.97 133 PHE C CA 1
ATOM 5196 C C . PHE C 1 133 ? 49.250 44.533 116.408 1.00 15.41 133 PHE C C 1
ATOM 5197 O O . PHE C 1 133 ? 48.442 45.017 117.213 1.00 16.50 133 PHE C O 1
ATOM 5205 N N . LEU C 1 134 ? 49.147 44.721 115.097 1.00 14.80 134 LEU C N 1
ATOM 5206 C CA . LEU C 1 134 ? 48.099 45.568 114.535 1.00 16.69 134 LEU C CA 1
ATOM 5207 C C . LEU C 1 134 ? 46.727 44.931 114.685 1.00 16.32 134 LEU C C 1
ATOM 5208 O O . LEU C 1 134 ? 45.731 45.637 114.884 1.00 15.67 134 LEU C O 1
ATOM 5213 N N . ILE C 1 135 ? 46.657 43.601 114.584 1.00 14.77 135 ILE C N 1
ATOM 5214 C CA . ILE C 1 135 ? 45.394 42.904 114.826 1.00 14.32 135 ILE C CA 1
ATOM 5215 C C . ILE C 1 135 ? 44.917 43.169 116.244 1.00 16.75 135 ILE C C 1
ATOM 5216 O O . ILE C 1 135 ? 43.791 43.626 116.466 1.00 14.70 135 ILE C O 1
ATOM 5221 N N . SER C 1 136 ? 45.778 42.904 117.226 1.00 16.15 136 SER C N 1
ATOM 5222 C CA . SER C 1 136 ? 45.394 43.082 118.617 1.00 18.89 136 SER C CA 1
ATOM 5223 C C . SER C 1 136 ? 45.085 44.541 118.920 1.00 16.55 136 SER C C 1
ATOM 5224 O O . SER C 1 136 ? 44.066 44.853 119.546 1.00 17.25 136 SER C O 1
ATOM 5227 N N . LEU C 1 137 ? 45.948 45.456 118.471 1.00 15.81 137 LEU C N 1
ATOM 5228 C CA . LEU C 1 137 ? 45.697 46.871 118.719 1.00 15.42 137 LEU C CA 1
ATOM 5229 C C . LEU C 1 137 ? 44.349 47.296 118.153 1.00 16.64 137 LEU C C 1
ATOM 5230 O O . LEU C 1 137 ? 43.567 47.978 118.827 1.00 17.69 137 LEU C O 1
ATOM 5235 N N . THR C 1 138 ? 44.055 46.899 116.911 1.00 16.14 138 THR C N 1
ATOM 5236 C CA . THR C 1 138 ? 42.788 47.295 116.308 1.00 14.87 138 THR C CA 1
ATOM 5237 C C . THR C 1 138 ? 41.611 46.734 117.098 1.00 18.84 138 THR C C 1
ATOM 5238 O O . THR C 1 138 ? 40.661 47.458 117.416 1.00 16.97 138 THR C O 1
ATOM 5242 N N . GLN C 1 139 ? 41.674 45.449 117.448 1.00 17.87 139 GLN C N 1
ATOM 5243 C CA . GLN C 1 139 ? 40.621 44.844 118.259 1.00 22.12 139 GLN C CA 1
ATOM 5244 C C . GLN C 1 139 ? 40.426 45.604 119.559 1.00 20.67 139 GLN C C 1
ATOM 5245 O O . GLN C 1 139 ? 39.309 46.019 119.887 1.00 24.72 139 GLN C O 1
ATOM 5251 N N . GLU C 1 140 ? 41.509 45.790 120.318 1.00 20.03 140 GLU C N 1
ATOM 5252 C CA . GLU C 1 140 ? 41.403 46.468 121.604 1.00 23.26 140 GLU C CA 1
ATOM 5253 C C . GLU C 1 140 ? 40.895 47.888 121.428 1.00 22.99 140 GLU C C 1
ATOM 5254 O O . GLU C 1 140 ? 40.124 48.385 122.260 1.00 22.93 140 GLU C O 1
ATOM 5260 N N . LEU C 1 141 ? 41.305 48.550 120.346 1.00 18.83 141 LEU C N 1
ATOM 5261 C CA . LEU C 1 141 ? 40.890 49.931 120.131 1.00 19.17 141 LEU C CA 1
ATOM 5262 C C . LEU C 1 141 ? 39.410 50.007 119.771 1.00 18.57 141 LEU C C 1
ATOM 5263 O O . LEU C 1 141 ? 38.670 50.822 120.332 1.00 22.99 141 LEU C O 1
ATOM 5268 N N . ARG C 1 142 ? 38.938 49.159 118.883 1.00 20.53 142 ARG C N 1
ATOM 5269 C CA . ARG C 1 142 ? 37.554 49.176 118.468 1.00 21.18 142 ARG C CA 1
ATOM 5270 C C . ARG C 1 142 ? 36.612 48.920 119.633 1.00 22.99 142 ARG C C 1
ATOM 5271 O O . ARG C 1 142 ? 35.561 49.442 119.704 1.00 21.58 142 ARG C O 1
ATOM 5279 N N . LYS C 1 143 ? 37.102 48.096 120.529 1.00 21.49 143 LYS C N 1
ATOM 5280 C CA . LYS C 1 143 ? 36.445 47.767 121.763 1.00 26.23 143 LYS C CA 1
ATOM 5281 C C . LYS C 1 143 ? 36.093 49.070 122.489 1.00 23.63 143 LYS C C 1
ATOM 5282 O O . LYS C 1 143 ? 34.975 49.292 122.864 1.00 23.90 143 LYS C O 1
ATOM 5288 N N . ARG C 1 144 ? 37.093 49.905 122.635 1.00 20.47 144 ARG C N 1
ATOM 5289 C CA . ARG C 1 144 ? 36.957 51.158 123.319 1.00 20.05 144 ARG C CA 1
ATOM 5290 C C . ARG C 1 144 ? 36.424 52.333 122.527 1.00 23.93 144 ARG C C 1
ATOM 5291 O O . ARG C 1 144 ? 35.986 53.276 123.093 1.00 20.66 144 ARG C O 1
ATOM 5299 N N . LEU C 1 145 ? 36.486 52.211 121.222 1.00 18.23 145 LEU C N 1
ATOM 5300 C CA . LEU C 1 145 ? 36.073 53.274 120.308 1.00 18.65 145 LEU C CA 1
ATOM 5301 C C . LEU C 1 145 ? 35.169 52.669 119.246 1.00 19.20 145 LEU C C 1
ATOM 5302 O O . LEU C 1 145 ? 35.610 52.395 118.127 1.00 18.91 145 LEU C O 1
ATOM 5307 N N . PRO C 1 146 ? 33.895 52.450 119.562 1.00 18.48 146 PRO C N 1
ATOM 5308 C CA . PRO C 1 146 ? 33.030 51.668 118.667 1.00 18.82 146 PRO C CA 1
ATOM 5309 C C . PRO C 1 146 ? 32.686 52.412 117.383 1.00 20.11 146 PRO C C 1
ATOM 5310 O O . PRO C 1 146 ? 32.690 53.640 117.324 1.00 19.27 146 PRO C O 1
ATOM 5314 N N . SER C 1 147 ? 32.361 51.637 116.347 1.00 17.65 147 SER C N 1
ATOM 5315 C CA . SER C 1 147 ? 31.820 52.198 115.114 1.00 17.60 147 SER C CA 1
ATOM 5316 C C . SER C 1 147 ? 30.305 52.286 115.220 1.00 20.96 147 SER C C 1
ATOM 5317 O O . SER C 1 147 ? 29.696 51.497 115.945 1.00 19.59 147 SER C O 1
ATOM 5320 N N . PRO C 1 148 ? 29.687 53.248 114.510 1.00 18.30 148 PRO C N 1
ATOM 5321 C CA . PRO C 1 148 ? 30.334 54.252 113.660 1.00 19.93 148 PRO C CA 1
ATOM 5322 C C . PRO C 1 148 ? 30.648 55.538 114.406 1.00 18.90 148 PRO C C 1
ATOM 5323 O O . PRO C 1 148 ? 30.984 56.536 113.772 1.00 19.88 148 PRO C O 1
ATOM 5327 N N . ASP C 1 149 ? 30.514 55.516 115.734 1.00 18.75 149 ASP C N 1
ATOM 5328 C CA . ASP C 1 149 ? 30.769 56.716 116.522 1.00 19.02 149 ASP C CA 1
ATOM 5329 C C . ASP C 1 149 ? 32.195 57.212 116.330 1.00 20.82 149 ASP C C 1
ATOM 5330 O O . ASP C 1 149 ? 32.437 58.423 116.269 1.00 19.51 149 ASP C O 1
ATOM 5335 N N . TYR C 1 150 ? 33.150 56.293 116.227 1.00 18.77 150 TYR C N 1
ATOM 5336 C CA . TYR C 1 150 ? 34.557 56.637 116.094 1.00 18.35 150 TYR C CA 1
ATOM 5337 C C . TYR C 1 150 ? 35.138 56.009 114.840 1.00 16.12 150 TYR C C 1
ATOM 5338 O O . TYR C 1 150 ? 34.702 54.947 114.392 1.00 16.31 150 TYR C O 1
ATOM 5347 N N . ILE C 1 151 ? 36.156 56.660 114.308 1.00 17.12 151 ILE C N 1
ATOM 5348 C CA . ILE C 1 151 ? 36.894 56.165 113.160 1.00 14.07 151 ILE C CA 1
ATOM 5349 C C . ILE C 1 151 ? 38.194 55.544 113.642 1.00 14.31 151 ILE C C 1
ATOM 5350 O O . ILE C 1 151 ? 38.866 56.086 114.531 1.00 12.35 151 ILE C O 1
ATOM 5355 N N . ILE C 1 152 ? 38.548 54.399 113.063 1.00 13.53 152 ILE C N 1
ATOM 5356 C CA . ILE C 1 152 ? 39.908 53.880 113.134 1.00 14.98 152 ILE C CA 1
ATOM 5357 C C . ILE C 1 152 ? 40.387 53.662 111.708 1.00 11.28 152 ILE C C 1
ATOM 5358 O O . ILE C 1 152 ? 39.821 52.836 110.979 1.00 12.95 152 ILE C O 1
ATOM 5363 N N . SER C 1 153 ? 41.429 54.389 111.308 1.00 12.04 153 SER C N 1
ATOM 5364 C CA . SER C 1 153 ? 42.063 54.156 110.019 1.00 11.29 153 SER C CA 1
ATOM 5365 C C . SER C 1 153 ? 43.494 53.659 110.213 1.00 10.66 153 SER C C 1
ATOM 5366 O O . SER C 1 153 ? 44.069 53.770 111.292 1.00 12.68 153 SER C O 1
ATOM 5369 N N . HIS C 1 154 ? 44.044 53.055 109.163 1.00 12.02 154 HIS C N 1
ATOM 5370 C CA . HIS C 1 154 ? 45.465 52.733 109.083 1.00 11.40 154 HIS C CA 1
ATOM 5371 C C . HIS C 1 154 ? 46.060 53.388 107.844 1.00 11.90 154 HIS C C 1
ATOM 5372 O O . HIS C 1 154 ? 45.339 53.777 106.923 1.00 10.34 154 HIS C O 1
ATOM 5379 N N . ALA C 1 155 ? 47.392 53.493 107.804 1.00 9.92 155 ALA C N 1
ATOM 5380 C CA . ALA C 1 155 ? 48.087 54.163 106.701 1.00 8.99 155 ALA C CA 1
ATOM 5381 C C . ALA C 1 155 ? 49.172 53.275 106.103 1.00 9.91 155 ALA C C 1
ATOM 5382 O O . ALA C 1 155 ? 50.346 53.649 106.066 1.00 9.99 155 ALA C O 1
ATOM 5384 N N . PRO C 1 156 ? 48.801 52.116 105.562 1.00 9.45 156 PRO C N 1
ATOM 5385 C CA . PRO C 1 156 ? 49.804 51.187 105.042 1.00 9.75 156 PRO C CA 1
ATOM 5386 C C . PRO C 1 156 ? 50.461 51.641 103.743 1.00 12.04 156 PRO C C 1
ATOM 5387 O O . PRO C 1 156 ? 49.896 52.391 102.940 1.00 10.11 156 PRO C O 1
ATOM 5391 N N . GLN C 1 157 ? 51.647 51.144 103.532 1.00 9.26 157 GLN C N 1
ATOM 5392 C CA . GLN C 1 157 ? 52.304 51.318 102.250 1.00 11.19 157 GLN C CA 1
ATOM 5393 C C . GLN C 1 157 ? 51.976 50.146 101.325 1.00 12.16 157 GLN C C 1
ATOM 5394 O O . GLN C 1 157 ? 51.545 49.087 101.781 1.00 12.18 157 GLN C O 1
ATOM 5400 N N . PRO C 1 158 ? 52.129 50.317 100.015 1.00 12.21 158 PRO C N 1
ATOM 5401 C CA . PRO C 1 158 ? 51.637 49.303 99.060 1.00 12.56 158 PRO C CA 1
ATOM 5402 C C . PRO C 1 158 ? 52.232 47.915 99.266 1.00 16.38 158 PRO C C 1
ATOM 5403 O O . PRO C 1 158 ? 51.501 46.913 99.140 1.00 15.38 158 PRO C O 1
ATOM 5407 N N . PRO C 1 159 ? 53.538 47.773 99.548 1.00 15.92 159 PRO C N 1
ATOM 5408 C CA . PRO C 1 159 ? 54.053 46.407 99.771 1.00 14.37 159 PRO C CA 1
ATOM 5409 C C . PRO C 1 159 ? 53.328 45.675 100.891 1.00 16.85 159 PRO C C 1
ATOM 5410 O O . PRO C 1 159 ? 53.235 44.441 100.858 1.00 16.65 159 PRO C O 1
ATOM 5414 N N . TYR C 1 160 ? 52.796 46.410 101.872 1.00 14.17 160 TYR C N 1
ATOM 5415 C CA . TYR C 1 160 ? 52.062 45.803 102.979 1.00 13.68 160 TYR C CA 1
ATOM 5416 C C . TYR C 1 160 ? 50.802 45.090 102.517 1.00 15.25 160 TYR C C 1
ATOM 5417 O O . TYR C 1 160 ? 50.272 44.247 103.254 1.00 13.63 160 TYR C O 1
ATOM 5426 N N . LEU C 1 161 ? 50.303 45.414 101.325 1.00 12.59 161 LEU C N 1
ATOM 5427 C CA . LEU C 1 161 ? 48.997 44.959 100.866 1.00 13.88 161 LEU C CA 1
ATOM 5428 C C . LEU C 1 161 ? 49.094 43.996 99.691 1.00 16.23 161 LEU C C 1
ATOM 5429 O O . LEU C 1 161 ? 48.063 43.606 99.134 1.00 18.20 161 LEU C O 1
ATOM 5434 N N . GLU C 1 162 ? 50.304 43.605 99.307 1.00 16.54 162 GLU C N 1
ATOM 5435 C CA . GLU C 1 162 ? 50.533 42.791 98.118 1.00 17.10 162 GLU C CA 1
ATOM 5436 C C . GLU C 1 162 ? 50.326 41.317 98.446 1.00 23.00 162 GLU C C 1
ATOM 5437 O O . GLU C 1 162 ? 51.125 40.720 99.172 1.00 21.04 162 GLU C O 1
ATOM 5443 N N . GLN C 1 163 ? 49.262 40.729 97.901 1.00 23.41 163 GLN C N 1
ATOM 5444 C CA . GLN C 1 163 ? 48.968 39.323 98.148 1.00 25.58 163 GLN C CA 1
ATOM 5445 C C . GLN C 1 163 ? 50.187 38.458 97.847 1.00 23.93 163 GLN C C 1
ATOM 5446 O O . GLN C 1 163 ? 50.773 38.540 96.767 1.00 26.13 163 GLN C O 1
ATOM 5452 N N . GLY C 1 164 ? 50.622 37.687 98.806 1.00 31.10 164 GLY C N 1
ATOM 5453 C CA . GLY C 1 164 ? 51.778 36.846 98.632 1.00 31.92 164 GLY C CA 1
ATOM 5454 C C . GLY C 1 164 ? 53.121 37.513 98.809 1.00 32.59 164 GLY C C 1
ATOM 5455 O O . GLY C 1 164 ? 54.126 36.876 98.778 1.00 31.24 164 GLY C O 1
ATOM 5456 N N . GLY C 1 165 ? 53.119 38.814 98.987 1.00 30.48 165 GLY C N 1
ATOM 5457 C CA . GLY C 1 165 ? 54.331 39.561 99.171 1.00 27.96 165 GLY C CA 1
ATOM 5458 C C . GLY C 1 165 ? 54.986 39.258 100.497 1.00 29.89 165 GLY C C 1
ATOM 5459 O O . GLY C 1 165 ? 54.381 38.949 101.489 1.00 29.49 165 GLY C O 1
ATOM 5460 N N . TYR C 1 166 ? 56.275 39.386 100.470 1.00 31.83 166 TYR C N 1
ATOM 5461 C CA . TYR C 1 166 ? 57.108 39.153 101.598 1.00 31.65 166 TYR C CA 1
ATOM 5462 C C . TYR C 1 166 ? 56.902 40.069 102.803 1.00 33.44 166 TYR C C 1
ATOM 5463 O O . TYR C 1 166 ? 57.181 39.680 103.887 1.00 28.88 166 TYR C O 1
ATOM 5472 N N . MET C 1 167 ? 56.460 41.292 102.570 1.00 28.39 167 MET C N 1
ATOM 5473 C CA . MET C 1 167 ? 56.248 42.242 103.621 1.00 26.45 167 MET C CA 1
ATOM 5474 C C . MET C 1 167 ? 54.767 42.558 103.735 1.00 22.43 167 MET C C 1
ATOM 5475 O O . MET C 1 167 ? 54.416 43.541 104.264 1.00 20.12 167 MET C O 1
ATOM 5480 N N . ALA C 1 168 ? 53.932 41.695 103.216 1.00 20.28 168 ALA C N 1
ATOM 5481 C CA . ALA C 1 168 ? 52.506 41.994 103.116 1.00 21.94 168 ALA C CA 1
ATOM 5482 C C . ALA C 1 168 ? 51.762 41.788 104.428 1.00 20.30 168 ALA C C 1
ATOM 5483 O O . ALA C 1 168 ? 50.730 41.107 104.465 1.00 18.79 168 ALA C O 1
ATOM 5485 N N . GLY C 1 169 ? 52.261 42.392 105.505 1.00 16.97 169 GLY C N 1
ATOM 5486 C CA . GLY C 1 169 ? 51.624 42.215 106.793 1.00 16.69 169 GLY C CA 1
ATOM 5487 C C . GLY C 1 169 ? 50.166 42.633 106.816 1.00 18.50 169 GLY C C 1
ATOM 5488 O O . GLY C 1 169 ? 49.359 42.024 107.520 1.00 17.37 169 GLY C O 1
ATOM 5489 N N . TYR C 1 170 ? 49.799 43.671 106.051 1.00 14.21 170 TYR C N 1
ATOM 5490 C CA . TYR C 1 170 ? 48.414 44.124 106.132 1.00 13.55 170 TYR C CA 1
ATOM 5491 C C . TYR C 1 170 ? 47.429 43.179 105.454 1.00 14.44 170 TYR C C 1
ATOM 5492 O O . TYR C 1 170 ? 46.225 43.310 105.693 1.00 14.86 170 TYR C O 1
ATOM 5501 N N . VAL C 1 171 ? 47.892 42.220 104.644 1.00 15.09 171 VAL C N 1
ATOM 5502 C CA . VAL C 1 171 ? 46.968 41.211 104.131 1.00 14.67 171 VAL C CA 1
ATOM 5503 C C . VAL C 1 171 ? 46.378 40.411 105.287 1.00 17.80 171 VAL C C 1
ATOM 5504 O O . VAL C 1 171 ? 45.157 40.230 105.379 1.00 16.54 171 VAL C O 1
ATOM 5508 N N . GLU C 1 172 ? 47.228 39.959 106.215 1.00 18.38 172 GLU C N 1
ATOM 5509 C CA . GLU C 1 172 ? 46.698 39.272 107.390 1.00 19.02 172 GLU C CA 1
ATOM 5510 C C . GLU C 1 172 ? 45.862 40.212 108.250 1.00 18.31 172 GLU C C 1
ATOM 5511 O O . GLU C 1 172 ? 44.849 39.799 108.828 1.00 18.75 172 GLU C O 1
ATOM 5517 N N . VAL C 1 173 ? 46.267 41.482 108.346 1.00 15.60 173 VAL C N 1
ATOM 5518 C CA . VAL C 1 173 ? 45.526 42.428 109.177 1.00 16.94 173 VAL C CA 1
ATOM 5519 C C . VAL C 1 173 ? 44.097 42.581 108.672 1.00 14.87 173 VAL C C 1
ATOM 5520 O O . VAL C 1 173 ? 43.138 42.503 109.450 1.00 17.31 173 VAL C O 1
ATOM 5524 N N . VAL C 1 174 ? 43.925 42.823 107.368 1.00 14.67 174 VAL C N 1
ATOM 5525 C CA . VAL C 1 174 ? 42.564 43.053 106.886 1.00 14.65 174 VAL C CA 1
ATOM 5526 C C . VAL C 1 174 ? 41.775 41.745 106.880 1.00 14.71 174 VAL C C 1
ATOM 5527 O O . VAL C 1 174 ? 40.546 41.749 107.026 1.00 15.09 174 VAL C O 1
ATOM 5531 N N . GLU C 1 175 ? 42.454 40.611 106.714 1.00 16.30 175 GLU C N 1
ATOM 5532 C CA . GLU C 1 175 ? 41.742 39.338 106.763 1.00 18.37 175 GLU C CA 1
ATOM 5533 C C . GLU C 1 175 ? 41.134 39.093 108.140 1.00 19.16 175 GLU C C 1
ATOM 5534 O O . GLU C 1 175 ? 40.039 38.529 108.243 1.00 20.46 175 GLU C O 1
ATOM 5540 N N . LEU C 1 176 ? 41.799 39.545 109.202 1.00 16.73 176 LEU C N 1
ATOM 5541 C CA . LEU C 1 176 ? 41.359 39.272 110.564 1.00 18.28 176 LEU C CA 1
ATOM 5542 C C . LEU C 1 176 ? 40.557 40.404 111.191 1.00 21.36 176 LEU C C 1
ATOM 5543 O O . LEU C 1 176 ? 39.671 40.128 112.009 1.00 18.41 176 LEU C O 1
ATOM 5548 N N . VAL C 1 177 ? 40.839 41.670 110.853 1.00 17.38 177 VAL C N 1
ATOM 5549 C CA . VAL C 1 177 ? 40.156 42.780 111.517 1.00 15.72 177 VAL C CA 1
ATOM 5550 C C . VAL C 1 177 ? 39.747 43.859 110.523 1.00 16.68 177 VAL C C 1
ATOM 5551 O O . VAL C 1 177 ? 39.346 44.958 110.924 1.00 17.79 177 VAL C O 1
ATOM 5555 N N . GLY C 1 178 ? 39.840 43.560 109.230 1.00 17.35 178 GLY C N 1
ATOM 5556 C CA . GLY C 1 178 ? 39.448 44.541 108.226 1.00 16.64 178 GLY C CA 1
ATOM 5557 C C . GLY C 1 178 ? 38.028 45.030 108.408 1.00 18.11 178 GLY C C 1
ATOM 5558 O O . GLY C 1 178 ? 37.720 46.186 108.108 1.00 17.72 178 GLY C O 1
ATOM 5559 N N . GLN C 1 179 ? 37.150 44.175 108.935 1.00 16.92 179 GLN C N 1
ATOM 5560 C CA . GLN C 1 179 ? 35.779 44.591 109.190 1.00 17.38 179 GLN C CA 1
ATOM 5561 C C . GLN C 1 179 ? 35.685 45.660 110.278 1.00 18.17 179 GLN C C 1
ATOM 5562 O O . GLN C 1 179 ? 34.645 46.317 110.393 1.00 19.45 179 GLN C O 1
ATOM 5568 N N . GLU C 1 180 ? 36.737 45.853 111.074 1.00 15.19 180 GLU C N 1
ATOM 5569 C CA . GLU C 1 180 ? 36.751 46.852 112.142 1.00 16.40 180 GLU C CA 1
ATOM 5570 C C . GLU C 1 180 ? 37.517 48.115 111.766 1.00 15.43 180 GLU C C 1
ATOM 5571 O O . GLU C 1 180 ? 37.645 49.016 112.596 1.00 16.51 180 GLU C O 1
ATOM 5577 N N . ILE C 1 181 ? 38.059 48.183 110.561 1.00 16.15 181 ILE C N 1
ATOM 5578 C CA . ILE C 1 181 ? 38.840 49.325 110.103 1.00 14.86 181 ILE C CA 1
ATOM 5579 C C . ILE C 1 181 ? 37.978 50.101 109.122 1.00 12.61 181 ILE C C 1
ATOM 5580 O O . ILE C 1 181 ? 37.389 49.506 108.215 1.00 14.02 181 ILE C O 1
ATOM 5585 N N . ASP C 1 182 ? 37.890 51.421 109.305 1.00 12.75 182 ASP C N 1
ATOM 5586 C CA . ASP C 1 182 ? 37.008 52.217 108.457 1.00 12.36 182 ASP C CA 1
ATOM 5587 C C . ASP C 1 182 ? 37.594 52.470 107.071 1.00 13.82 182 ASP C C 1
ATOM 5588 O O . ASP C 1 182 ? 36.862 52.447 106.074 1.00 11.82 182 ASP C O 1
ATOM 5593 N N . TRP C 1 183 ? 38.896 52.714 106.980 1.00 11.97 183 TRP C N 1
ATOM 5594 C CA . TRP C 1 183 ? 39.551 52.801 105.682 1.00 12.36 183 TRP C CA 1
ATOM 5595 C C . TRP C 1 183 ? 41.058 52.738 105.888 1.00 11.56 183 TRP C C 1
ATOM 5596 O O . TRP C 1 183 ? 41.565 52.886 107.004 1.00 12.29 183 TRP C O 1
ATOM 5607 N N . LEU C 1 184 ? 41.762 52.535 104.778 1.00 12.42 184 LEU C N 1
ATOM 5608 C CA . LEU C 1 184 ? 43.216 52.542 104.718 1.00 11.91 184 LEU C CA 1
ATOM 5609 C C . LEU C 1 184 ? 43.679 53.746 103.912 1.00 11.59 184 LEU C C 1
ATOM 5610 O O . LEU C 1 184 ? 43.258 53.917 102.766 1.00 11.76 184 LEU C O 1
ATOM 5615 N N . ASN C 1 185 ? 44.554 54.561 104.502 1.00 10.11 185 ASN C N 1
ATOM 5616 C CA . ASN C 1 185 ? 45.216 55.656 103.783 1.00 8.64 185 ASN C CA 1
ATOM 5617 C C . ASN C 1 185 ? 46.459 55.067 103.133 1.00 10.37 185 ASN C C 1
ATOM 5618 O O . ASN C 1 185 ? 47.522 55.008 103.744 1.00 10.00 185 ASN C O 1
ATOM 5623 N N . VAL C 1 186 ? 46.332 54.610 101.884 1.00 9.95 186 VAL C N 1
ATOM 5624 C CA . VAL C 1 186 ? 47.444 53.934 101.214 1.00 10.41 186 VAL C CA 1
ATOM 5625 C C . VAL C 1 186 ? 48.463 54.970 100.751 1.00 9.87 186 VAL C C 1
ATOM 5626 O O . VAL C 1 186 ? 48.121 55.937 100.052 1.00 10.34 186 VAL C O 1
ATOM 5630 N N . GLN C 1 187 ? 49.716 54.789 101.164 1.00 9.98 187 GLN C N 1
ATOM 5631 C CA . GLN C 1 187 ? 50.779 55.752 100.855 1.00 11.29 187 GLN C CA 1
ATOM 5632 C C . GLN C 1 187 ? 51.424 55.395 99.523 1.00 11.01 187 GLN C C 1
ATOM 5633 O O . GLN C 1 187 ? 52.407 54.660 99.474 1.00 10.70 187 GLN C O 1
ATOM 5639 N N . PHE C 1 188 ? 50.909 55.964 98.428 1.00 11.11 188 PHE C N 1
ATOM 5640 C CA . PHE C 1 188 ? 51.470 55.665 97.114 1.00 10.20 188 PHE C CA 1
ATOM 5641 C C . PHE C 1 188 ? 52.683 56.554 96.835 1.00 10.96 188 PHE C C 1
ATOM 5642 O O . PHE C 1 188 ? 52.722 57.271 95.836 1.00 11.73 188 PHE C O 1
ATOM 5650 N N . TYR C 1 189 ? 53.673 56.515 97.722 1.00 10.81 189 TYR C N 1
ATOM 5651 C CA . TYR C 1 189 ? 54.878 57.317 97.593 1.00 10.47 189 TYR C CA 1
ATOM 5652 C C . TYR C 1 189 ? 55.956 56.662 98.441 1.00 12.70 189 TYR C C 1
ATOM 5653 O O . TYR C 1 189 ? 55.664 55.817 99.291 1.00 13.57 189 TYR C O 1
ATOM 5662 N N . ASN C 1 190 ? 57.213 57.037 98.170 1.00 13.43 190 ASN C N 1
ATOM 5663 C CA . ASN C 1 190 ? 58.379 56.443 98.830 1.00 12.13 190 ASN C CA 1
ATOM 5664 C C . ASN C 1 190 ? 58.429 54.934 98.620 1.00 13.14 190 ASN C C 1
ATOM 5665 O O . ASN C 1 190 ? 58.972 54.196 99.447 1.00 14.36 190 ASN C O 1
ATOM 5670 N N . ASN C 1 191 ? 57.855 54.460 97.518 1.00 12.54 191 ASN C N 1
ATOM 5671 C CA . ASN C 1 191 ? 57.679 53.025 97.298 1.00 13.25 191 ASN C CA 1
ATOM 5672 C C . ASN C 1 191 ? 57.682 52.725 95.812 1.00 13.23 191 ASN C C 1
ATOM 5673 O O . ASN C 1 191 ? 56.629 52.704 95.162 1.00 14.85 191 ASN C O 1
ATOM 5678 N N . PRO C 1 192 ? 58.856 52.453 95.237 1.00 15.85 192 PRO C N 1
ATOM 5679 C CA . PRO C 1 192 ? 58.897 51.854 93.903 1.00 19.15 192 PRO C CA 1
ATOM 5680 C C . PRO C 1 192 ? 58.314 50.453 93.948 1.00 17.70 192 PRO C C 1
ATOM 5681 O O . PRO C 1 192 ? 58.446 49.761 94.964 1.00 19.00 192 PRO C O 1
ATOM 5685 N N . PRO C 1 193 ? 57.688 50.013 92.856 1.00 18.84 193 PRO C N 1
ATOM 5686 C CA . PRO C 1 193 ? 57.534 50.746 91.603 1.00 17.99 193 PRO C CA 1
ATOM 5687 C C . PRO C 1 193 ? 56.244 51.552 91.540 1.00 16.68 193 PRO C C 1
ATOM 5688 O O . PRO C 1 193 ? 55.874 51.996 90.454 1.00 18.50 193 PRO C O 1
ATOM 5692 N N . TRP C 1 194 ? 55.559 51.731 92.674 1.00 15.51 194 TRP C N 1
ATOM 5693 C CA . TRP C 1 194 ? 54.330 52.521 92.649 1.00 16.15 194 TRP C CA 1
ATOM 5694 C C . TRP C 1 194 ? 54.618 54.004 92.453 1.00 13.73 194 TRP C C 1
ATOM 5695 O O . TRP C 1 194 ? 53.893 54.680 91.715 1.00 14.40 194 TRP C O 1
ATOM 5706 N N . SER C 1 195 ? 55.654 54.526 93.115 1.00 12.63 195 SER C N 1
ATOM 5707 C CA . SER C 1 195 ? 55.941 55.958 93.113 1.00 12.57 195 SER C CA 1
ATOM 5708 C C . SER C 1 195 ? 55.884 56.530 91.708 1.00 13.07 195 SER C C 1
ATOM 5709 O O . SER C 1 195 ? 56.604 56.069 90.814 1.00 12.90 195 SER C O 1
ATOM 5712 N N . ALA C 1 196 ? 54.993 57.503 91.514 1.00 11.49 196 ALA C N 1
ATOM 5713 C CA . ALA C 1 196 ? 54.898 58.267 90.262 1.00 15.12 196 ALA C CA 1
ATOM 5714 C C . ALA C 1 196 ? 54.636 57.387 89.040 1.00 15.35 196 ALA C C 1
ATOM 5715 O O . ALA C 1 196 ? 55.014 57.750 87.915 1.00 15.01 196 ALA C O 1
ATOM 5717 N N . ASN C 1 197 ? 53.972 56.243 89.243 1.00 13.02 197 ASN C N 1
ATOM 5718 C CA . ASN C 1 197 ? 53.638 55.288 88.183 1.00 15.89 197 ASN C CA 1
ATOM 5719 C C . ASN C 1 197 ? 52.125 55.098 88.187 1.00 14.96 197 ASN C C 1
ATOM 5720 O O . ASN C 1 197 ? 51.606 54.159 88.814 1.00 15.15 197 ASN C O 1
ATOM 5725 N N . PRO C 1 198 ? 51.381 55.966 87.495 1.00 14.74 198 PRO C N 1
ATOM 5726 C CA . PRO C 1 198 ? 49.909 55.938 87.612 1.00 14.66 198 PRO C CA 1
ATOM 5727 C C . PRO C 1 198 ? 49.266 54.622 87.216 1.00 14.37 198 PRO C C 1
ATOM 5728 O O . PRO C 1 198 ? 48.306 54.207 87.873 1.00 14.28 198 PRO C O 1
ATOM 5732 N N . ASP C 1 199 ? 49.723 53.963 86.143 1.00 14.96 199 ASP C N 1
ATOM 5733 C CA . ASP C 1 199 ? 49.095 52.695 85.776 1.00 14.87 199 ASP C CA 1
ATOM 5734 C C . ASP C 1 199 ? 49.245 51.657 86.887 1.00 14.59 199 ASP C C 1
ATOM 5735 O O . ASP C 1 199 ? 48.310 50.896 87.163 1.00 13.39 199 ASP C O 1
ATOM 5740 N N . GLN C 1 200 ? 50.425 51.587 87.509 1.00 14.96 200 GLN C N 1
ATOM 5741 C CA . GLN C 1 200 ? 50.630 50.664 88.625 1.00 15.77 200 GLN C CA 1
ATOM 5742 C C . GLN C 1 200 ? 49.778 51.053 89.827 1.00 14.68 200 GLN C C 1
ATOM 5743 O O . GLN C 1 200 ? 49.212 50.185 90.498 1.00 13.20 200 GLN C O 1
ATOM 5749 N N . ILE C 1 201 ? 49.664 52.355 90.111 1.00 13.52 201 ILE C N 1
ATOM 5750 C CA . ILE C 1 201 ? 48.856 52.792 91.252 1.00 12.74 201 ILE C CA 1
ATOM 5751 C C . ILE C 1 201 ? 47.397 52.404 91.052 1.00 13.96 201 ILE C C 1
ATOM 5752 O O . ILE C 1 201 ? 46.734 51.912 91.977 1.00 13.56 201 ILE C O 1
ATOM 5757 N N . VAL C 1 202 ? 46.874 52.614 89.843 1.00 11.34 202 VAL C N 1
ATOM 5758 C CA . VAL C 1 202 ? 45.479 52.286 89.571 1.00 11.23 202 VAL C CA 1
ATOM 5759 C C . VAL C 1 202 ? 45.243 50.786 89.713 1.00 12.91 202 VAL C C 1
ATOM 5760 O O . VAL C 1 202 ? 44.306 50.354 90.391 1.00 13.52 202 VAL C O 1
ATOM 5764 N N . SER C 1 203 ? 46.065 49.964 89.050 1.00 14.58 203 SER C N 1
ATOM 5765 C CA . SER C 1 203 ? 45.810 48.526 89.116 1.00 13.41 203 SER C CA 1
ATOM 5766 C C . SER C 1 203 ? 45.963 48.011 90.542 1.00 14.88 203 SER C C 1
ATOM 5767 O O . SER C 1 203 ? 45.178 47.163 90.986 1.00 15.43 203 SER C O 1
ATOM 5770 N N . SER C 1 204 ? 46.946 48.529 91.287 1.00 12.60 204 SER C N 1
ATOM 5771 C CA . SER C 1 204 ? 47.115 48.083 92.670 1.00 14.08 204 SER C CA 1
ATOM 5772 C C . SER C 1 204 ? 45.975 48.571 93.552 1.00 13.74 204 SER C C 1
ATOM 5773 O O . SER C 1 204 ? 45.464 47.807 94.383 1.00 13.20 204 SER C O 1
ATOM 5776 N N . TYR C 1 205 ? 45.571 49.841 93.398 1.00 10.96 205 TYR C N 1
ATOM 5777 C CA . TYR C 1 205 ? 44.400 50.343 94.113 1.00 12.44 205 TYR C CA 1
ATOM 5778 C C . TYR C 1 205 ? 43.216 49.403 93.932 1.00 14.32 205 TYR C C 1
ATOM 5779 O O . TYR C 1 205 ? 42.570 48.997 94.905 1.00 15.08 205 TYR C O 1
ATOM 5788 N N . LEU C 1 206 ? 42.913 49.059 92.680 1.00 13.42 206 LEU C N 1
ATOM 5789 C CA . LEU C 1 206 ? 41.790 48.167 92.404 1.00 15.80 206 LEU C CA 1
ATOM 5790 C C . LEU C 1 206 ? 41.975 46.810 93.076 1.00 15.51 206 LEU C C 1
ATOM 5791 O O . LEU C 1 206 ? 41.023 46.264 93.643 1.00 17.58 206 LEU C O 1
ATOM 5796 N N . ASN C 1 207 ? 43.193 46.261 93.045 1.00 13.91 207 ASN C N 1
ATOM 5797 C CA . ASN C 1 207 ? 43.462 45.021 93.786 1.00 16.28 207 ASN C CA 1
ATOM 5798 C C . ASN C 1 207 ? 43.141 45.176 95.270 1.00 17.85 207 ASN C C 1
ATOM 5799 O O . ASN C 1 207 ? 42.527 44.289 95.883 1.00 15.67 207 ASN C O 1
ATOM 5804 N N . TYR C 1 208 ? 43.548 46.299 95.869 1.00 13.09 208 TYR C N 1
ATOM 5805 C CA . TYR C 1 208 ? 43.361 46.473 97.305 1.00 12.27 208 TYR C CA 1
ATOM 5806 C C . TYR C 1 208 ? 41.887 46.570 97.677 1.00 15.73 208 TYR C C 1
ATOM 5807 O O . TYR C 1 208 ? 41.494 46.114 98.755 1.00 14.59 208 TYR C O 1
ATOM 5816 N N . THR C 1 209 ? 41.059 47.149 96.802 1.00 13.88 209 THR C N 1
ATOM 5817 C CA . THR C 1 209 ? 39.623 47.207 97.057 1.00 15.02 209 THR C CA 1
ATOM 5818 C C . THR C 1 209 ? 38.985 45.829 97.066 1.00 17.47 209 THR C C 1
ATOM 5819 O O . THR C 1 209 ? 37.887 45.673 97.615 1.00 17.72 209 THR C O 1
ATOM 5823 N N . LYS C 1 210 ? 39.641 44.838 96.469 1.00 16.19 210 LYS C N 1
ATOM 5824 C CA . LYS C 1 210 ? 39.134 43.476 96.410 1.00 16.26 210 LYS C CA 1
ATOM 5825 C C . LYS C 1 210 ? 39.789 42.558 97.431 1.00 18.98 210 LYS C C 1
ATOM 5826 O O . LYS C 1 210 ? 39.544 41.347 97.400 1.00 20.64 210 LYS C O 1
ATOM 5832 N N . LEU C 1 211 ? 40.607 43.097 98.338 1.00 16.67 211 LEU C N 1
ATOM 5833 C CA . LEU C 1 211 ? 41.120 42.286 99.435 1.00 18.14 211 LEU C CA 1
ATOM 5834 C C . LEU C 1 211 ? 39.967 41.853 100.336 1.00 19.28 211 LEU C C 1
ATOM 5835 O O . LEU C 1 211 ? 38.926 42.515 100.380 1.00 19.04 211 LEU C O 1
ATOM 5840 N N . PRO C 1 212 ? 40.126 40.756 101.076 1.00 20.33 212 PRO C N 1
ATOM 5841 C CA . PRO C 1 212 ? 39.072 40.350 102.018 1.00 20.54 212 PRO C CA 1
ATOM 5842 C C . PRO C 1 212 ? 38.740 41.467 103.001 1.00 20.01 212 PRO C C 1
ATOM 5843 O O . PRO C 1 212 ? 39.629 42.119 103.552 1.00 18.33 212 PRO C O 1
ATOM 5847 N N . ASN C 1 213 ? 37.439 41.685 103.211 1.00 19.72 213 ASN C N 1
ATOM 5848 C CA . ASN C 1 213 ? 36.872 42.700 104.099 1.00 18.42 213 ASN C CA 1
ATOM 5849 C C . ASN C 1 213 ? 37.087 44.118 103.590 1.00 20.38 213 ASN C C 1
ATOM 5850 O O . ASN C 1 213 ? 36.751 45.082 104.291 1.00 20.90 213 ASN C O 1
ATOM 5855 N N . MET C 1 214 ? 37.621 44.285 102.391 1.00 17.74 214 MET C N 1
ATOM 5856 C CA . MET C 1 214 ? 37.822 45.619 101.856 1.00 17.30 214 MET C CA 1
ATOM 5857 C C . MET C 1 214 ? 36.767 45.946 100.812 1.00 20.15 214 MET C C 1
ATOM 5858 O O . MET C 1 214 ? 35.991 45.097 100.367 1.00 20.60 214 MET C O 1
ATOM 5863 N N . SER C 1 215 ? 36.751 47.215 100.444 1.00 18.13 215 SER C N 1
ATOM 5864 C CA . SER C 1 215 ? 35.853 47.749 99.435 1.00 18.69 215 SER C CA 1
ATOM 5865 C C . SER C 1 215 ? 36.467 49.044 98.934 1.00 17.80 215 SER C C 1
ATOM 5866 O O . SER C 1 215 ? 37.404 49.567 99.546 1.00 18.82 215 SER C O 1
ATOM 5869 N N . PRO C 1 216 ? 35.975 49.582 97.821 1.00 17.68 216 PRO C N 1
ATOM 5870 C CA . PRO C 1 216 ? 36.482 50.889 97.378 1.00 15.55 216 PRO C CA 1
ATOM 5871 C C . PRO C 1 216 ? 36.344 51.956 98.445 1.00 17.48 216 PRO C C 1
ATOM 5872 O O . PRO C 1 216 ? 37.264 52.751 98.657 1.00 15.06 216 PRO C O 1
ATOM 5876 N N . GLU C 1 217 ? 35.230 51.942 99.177 1.00 18.53 217 GLU C N 1
ATOM 5877 C CA . GLU C 1 217 ? 35.001 52.945 100.207 1.00 13.32 217 GLU C CA 1
ATOM 5878 C C . GLU C 1 217 ? 36.081 52.903 101.280 1.00 16.49 217 GLU C C 1
ATOM 5879 O O . GLU C 1 217 ? 36.378 53.930 101.904 1.00 16.54 217 GLU C O 1
ATOM 5885 N N . LYS C 1 218 ? 36.690 51.736 101.500 1.00 16.18 218 LYS C N 1
ATOM 5886 C CA . LYS C 1 218 ? 37.670 51.551 102.565 1.00 14.77 218 LYS C CA 1
ATOM 5887 C C . LYS C 1 218 ? 39.114 51.730 102.094 1.00 15.70 218 LYS C C 1
ATOM 5888 O O . LYS C 1 218 ? 40.036 51.480 102.879 1.00 14.29 218 LYS C O 1
ATOM 5894 N N . VAL C 1 219 ? 39.349 52.125 100.840 1.00 13.74 219 VAL C N 1
ATOM 5895 C CA . VAL C 1 219 ? 40.715 52.315 100.352 1.00 11.42 219 VAL C CA 1
ATOM 5896 C C . VAL C 1 219 ? 40.866 53.737 99.821 1.00 13.40 219 VAL C C 1
ATOM 5897 O O . VAL C 1 219 ? 40.190 54.124 98.859 1.00 13.23 219 VAL C O 1
ATOM 5901 N N . ILE C 1 220 ? 41.761 54.502 100.447 1.00 12.50 220 ILE C N 1
ATOM 5902 C CA . ILE C 1 220 ? 42.056 55.889 100.097 1.00 12.96 220 ILE C CA 1
ATOM 5903 C C . ILE C 1 220 ? 43.434 55.927 99.446 1.00 11.86 220 ILE C C 1
ATOM 5904 O O . ILE C 1 220 ? 44.395 55.373 99.990 1.00 12.27 220 ILE C O 1
ATOM 5909 N N . ALA C 1 221 ? 43.541 56.573 98.287 1.00 12.46 221 ALA C N 1
ATOM 5910 C CA . ALA C 1 221 ? 44.825 56.699 97.604 1.00 9.05 221 ALA C CA 1
ATOM 5911 C C . ALA C 1 221 ? 45.526 57.971 98.070 1.00 11.63 221 ALA C C 1
ATOM 5912 O O . ALA C 1 221 ? 44.999 59.070 97.873 1.00 10.82 221 ALA C O 1
ATOM 5914 N N . GLY C 1 222 ? 46.726 57.836 98.649 1.00 8.78 222 GLY C N 1
ATOM 5915 C CA . GLY C 1 222 ? 47.463 58.971 99.190 1.00 8.19 222 GLY C CA 1
ATOM 5916 C C . GLY C 1 222 ? 48.663 59.380 98.352 1.00 9.07 222 GLY C C 1
ATOM 5917 O O . GLY C 1 222 ? 49.352 58.534 97.784 1.00 10.05 222 GLY C O 1
ATOM 5918 N N . PHE C 1 223 ? 48.919 60.691 98.300 1.00 8.99 223 PHE C N 1
ATOM 5919 C CA . PHE C 1 223 ? 49.962 61.283 97.474 1.00 10.20 223 PHE C CA 1
ATOM 5920 C C . PHE C 1 223 ? 50.678 62.422 98.181 1.00 9.33 223 PHE C C 1
ATOM 5921 O O . PHE C 1 223 ? 50.098 63.085 99.046 1.00 9.74 223 PHE C O 1
ATOM 5929 N N . PRO C 1 224 ? 51.929 62.693 97.807 1.00 11.08 224 PRO C N 1
ATOM 5930 C CA . PRO C 1 224 ? 52.597 63.911 98.280 1.00 8.92 224 PRO C CA 1
ATOM 5931 C C . PRO C 1 224 ? 52.078 65.130 97.535 1.00 11.83 224 PRO C C 1
ATOM 5932 O O . PRO C 1 224 ? 51.800 65.069 96.337 1.00 12.12 224 PRO C O 1
ATOM 5936 N N . VAL C 1 225 ? 51.985 66.260 98.224 1.00 11.82 225 VAL C N 1
ATOM 5937 C CA . VAL C 1 225 ? 51.529 67.455 97.573 1.00 9.66 225 VAL C CA 1
ATOM 5938 C C . VAL C 1 225 ? 52.544 67.987 96.594 1.00 12.51 225 VAL C C 1
ATOM 5939 O O . VAL C 1 225 ? 52.214 68.258 95.505 1.00 11.70 225 VAL C O 1
ATOM 5943 N N . THR C 1 226 ? 53.770 68.123 97.041 1.00 13.83 226 THR C N 1
ATOM 5944 C CA . THR C 1 226 ? 54.817 68.740 96.230 1.00 12.95 226 THR C CA 1
ATOM 5945 C C . THR C 1 226 ? 56.028 67.823 96.139 1.00 12.79 226 THR C C 1
ATOM 5946 O O . THR C 1 226 ? 56.126 66.799 96.826 1.00 12.59 226 THR C O 1
ATOM 5950 N N . GLN C 1 227 ? 56.981 68.258 95.333 1.00 13.25 227 GLN C N 1
ATOM 5951 C CA . GLN C 1 227 ? 58.231 67.543 95.141 1.00 17.74 227 GLN C CA 1
ATOM 5952 C C . GLN C 1 227 ? 59.009 67.350 96.435 1.00 16.46 227 GLN C C 1
ATOM 5953 O O . GLN C 1 227 ? 59.733 66.450 96.559 1.00 18.92 227 GLN C O 1
ATOM 5959 N N . ASN C 1 228 ? 58.820 68.237 97.374 1.00 17.42 228 ASN C N 1
ATOM 5960 C CA . ASN C 1 228 ? 59.565 68.197 98.627 1.00 17.34 228 ASN C CA 1
ATOM 5961 C C . ASN C 1 228 ? 58.917 67.320 99.695 1.00 18.44 228 ASN C C 1
ATOM 5962 O O . ASN C 1 228 ? 59.484 67.181 100.783 1.00 19.01 228 ASN C O 1
ATOM 5967 N N . ASP C 1 229 ? 57.742 66.747 99.434 1.00 14.48 229 ASP C N 1
ATOM 5968 C CA . ASP C 1 229 ? 56.980 66.073 100.476 1.00 13.81 229 ASP C CA 1
ATOM 5969 C C . ASP C 1 229 ? 57.287 64.583 100.587 1.00 17.64 229 ASP C C 1
ATOM 5970 O O . ASP C 1 229 ? 56.904 63.960 101.582 1.00 16.39 229 ASP C O 1
ATOM 5975 N N . ALA C 1 230 ? 57.980 64.003 99.612 1.00 12.45 230 ALA C N 1
ATOM 5976 C CA . ALA C 1 230 ? 58.388 62.610 99.720 1.00 14.31 230 ALA C CA 1
ATOM 5977 C C . ALA C 1 230 ? 59.657 62.413 98.907 1.00 15.77 230 ALA C C 1
ATOM 5978 O O . ALA C 1 230 ? 59.911 63.151 97.952 1.00 15.01 230 ALA C O 1
ATOM 5980 N N . GLY C 1 231 ? 60.457 61.422 99.314 1.00 15.65 231 GLY C N 1
ATOM 5981 C CA . GLY C 1 231 ? 61.657 61.085 98.561 1.00 16.52 231 GLY C CA 1
ATOM 5982 C C . GLY C 1 231 ? 61.359 60.633 97.144 1.00 16.52 231 GLY C C 1
ATOM 5983 O O . GLY C 1 231 ? 62.121 60.930 96.220 1.00 16.85 231 GLY C O 1
ATOM 5984 N N . SER C 1 232 ? 60.255 59.909 96.953 1.00 12.17 232 SER C N 1
ATOM 5985 C CA . SER C 1 232 ? 59.783 59.560 95.619 1.00 13.94 232 SER C CA 1
ATOM 5986 C C . SER C 1 232 ? 58.265 59.512 95.628 1.00 13.47 232 SER C C 1
ATOM 5987 O O . SER C 1 232 ? 57.637 59.374 96.679 1.00 13.77 232 SER C O 1
ATOM 5990 N N . GLY C 1 233 ? 57.677 59.642 94.436 1.00 12.64 233 GLY C N 1
ATOM 5991 C CA . GLY C 1 233 ? 56.237 59.532 94.281 1.00 13.89 233 GLY C CA 1
ATOM 5992 C C . GLY C 1 233 ? 55.506 60.810 93.934 1.00 12.68 233 GLY C C 1
ATOM 5993 O O . GLY C 1 233 ? 54.306 60.748 93.631 1.00 13.22 233 GLY C O 1
ATOM 5994 N N . TYR C 1 234 ? 56.162 61.964 93.968 1.00 11.78 234 TYR C N 1
ATOM 5995 C CA . TYR C 1 234 ? 55.471 63.186 93.571 1.00 13.75 234 TYR C CA 1
ATOM 5996 C C . TYR C 1 234 ? 55.010 63.100 92.121 1.00 13.24 234 TYR C C 1
ATOM 5997 O O . TYR C 1 234 ? 55.773 62.703 91.233 1.00 13.65 234 TYR C O 1
ATOM 6006 N N . MET C 1 235 ? 53.760 63.489 91.886 1.00 11.12 235 MET C N 1
ATOM 6007 C CA . MET C 1 235 ? 53.193 63.645 90.558 1.00 14.22 235 MET C CA 1
ATOM 6008 C C . MET C 1 235 ? 52.433 64.962 90.507 1.00 13.73 235 MET C C 1
ATOM 6009 O O . MET C 1 235 ? 51.733 65.305 91.469 1.00 12.73 235 MET C O 1
ATOM 6014 N N . PRO C 1 236 ? 52.529 65.698 89.400 1.00 12.90 236 PRO C N 1
ATOM 6015 C CA . PRO C 1 236 ? 51.710 66.900 89.234 1.00 12.47 236 PRO C CA 1
ATOM 6016 C C . PRO C 1 236 ? 50.235 66.574 89.411 1.00 12.87 236 PRO C C 1
ATOM 6017 O O . PRO C 1 236 ? 49.776 65.480 89.070 1.00 13.46 236 PRO C O 1
ATOM 6021 N N . VAL C 1 237 ? 49.486 67.538 89.956 1.00 12.03 237 VAL C N 1
ATOM 6022 C CA . VAL C 1 237 ? 48.078 67.268 90.227 1.00 12.10 237 VAL C CA 1
ATOM 6023 C C . VAL C 1 237 ? 47.319 66.952 88.941 1.00 13.03 237 VAL C C 1
ATOM 6024 O O . VAL C 1 237 ? 46.361 66.175 88.962 1.00 12.19 237 VAL C O 1
ATOM 6028 N N . GLN C 1 238 ? 47.735 67.509 87.800 1.00 12.11 238 GLN C N 1
ATOM 6029 C CA . GLN C 1 238 ? 47.042 67.150 86.563 1.00 12.21 238 GLN C CA 1
ATOM 6030 C C . GLN C 1 238 ? 47.212 65.670 86.256 1.00 12.63 238 GLN C C 1
ATOM 6031 O O . GLN C 1 238 ? 46.325 65.056 85.656 1.00 11.42 238 GLN C O 1
ATOM 6037 N N . THR C 1 239 ? 48.338 65.084 86.669 1.00 11.13 239 THR C N 1
ATOM 6038 C CA . THR C 1 239 ? 48.579 63.668 86.410 1.00 12.63 239 THR C CA 1
ATOM 6039 C C . THR C 1 239 ? 47.813 62.793 87.394 1.00 11.57 239 THR C C 1
ATOM 6040 O O . THR C 1 239 ? 47.233 61.773 86.996 1.00 10.97 239 THR C O 1
ATOM 6044 N N . ILE C 1 240 ? 47.761 63.200 88.672 1.00 12.19 240 ILE C N 1
ATOM 6045 C CA . ILE C 1 240 ? 46.885 62.518 89.621 1.00 12.30 240 ILE C CA 1
ATOM 6046 C C . ILE C 1 240 ? 45.456 62.482 89.093 1.00 11.79 240 ILE C C 1
ATOM 6047 O O . ILE C 1 240 ? 44.791 61.438 89.111 1.00 11.86 240 ILE C O 1
ATOM 6052 N N . ILE C 1 241 ? 44.952 63.630 88.628 1.00 10.81 241 ILE C N 1
ATOM 6053 C CA . ILE C 1 241 ? 43.554 63.693 88.213 1.00 11.77 241 ILE C CA 1
ATOM 6054 C C . ILE C 1 241 ? 43.315 62.801 87.006 1.00 12.34 241 ILE C C 1
ATOM 6055 O O . ILE C 1 241 ? 42.387 61.986 86.991 1.00 13.21 241 ILE C O 1
ATOM 6060 N N . ASN C 1 242 ? 44.133 62.956 85.974 1.00 11.91 242 ASN C N 1
ATOM 6061 C CA . ASN C 1 242 ? 43.794 62.326 84.708 1.00 13.95 242 ASN C CA 1
ATOM 6062 C C . ASN C 1 242 ? 44.349 60.921 84.562 1.00 12.14 242 ASN C C 1
ATOM 6063 O O . ASN C 1 242 ? 43.809 60.150 83.767 1.00 14.73 242 ASN C O 1
ATOM 6068 N N . GLU C 1 243 ? 45.380 60.549 85.321 1.00 12.41 243 GLU C N 1
ATOM 6069 C CA . GLU C 1 243 ? 45.957 59.219 85.190 1.00 12.03 243 GLU C CA 1
ATOM 6070 C C . GLU C 1 243 ? 45.741 58.332 86.408 1.00 13.19 243 GLU C C 1
ATOM 6071 O O . GLU C 1 243 ? 46.093 57.144 86.352 1.00 14.26 243 GLU C O 1
ATOM 6077 N N . VAL C 1 244 ? 45.152 58.854 87.491 1.00 11.81 244 VAL C N 1
ATOM 6078 C CA . VAL C 1 244 ? 44.806 58.005 88.633 1.00 10.26 244 VAL C CA 1
ATOM 6079 C C . VAL C 1 244 ? 43.323 58.127 88.958 1.00 13.18 244 VAL C C 1
ATOM 6080 O O . VAL C 1 244 ? 42.593 57.128 88.940 1.00 14.57 244 VAL C O 1
ATOM 6084 N N . ILE C 1 245 ? 42.863 59.342 89.270 1.00 11.50 245 ILE C N 1
ATOM 6085 C CA . ILE C 1 245 ? 41.495 59.517 89.766 1.00 12.28 245 ILE C CA 1
ATOM 6086 C C . ILE C 1 245 ? 40.476 59.092 88.713 1.00 14.99 245 ILE C C 1
ATOM 6087 O O . ILE C 1 245 ? 39.608 58.250 88.963 1.00 14.22 245 ILE C O 1
ATOM 6092 N N . LYS C 1 246 ? 40.524 59.714 87.540 1.00 12.85 246 LYS C N 1
ATOM 6093 C CA . LYS C 1 246 ? 39.538 59.371 86.518 1.00 15.51 246 LYS C CA 1
ATOM 6094 C C . LYS C 1 246 ? 39.613 57.905 86.092 1.00 14.26 246 LYS C C 1
ATOM 6095 O O . LYS C 1 246 ? 38.550 57.265 86.015 1.00 15.37 246 LYS C O 1
ATOM 6101 N N . PRO C 1 247 ? 40.786 57.306 85.843 1.00 15.77 247 PRO C N 1
ATOM 6102 C CA . PRO C 1 247 ? 40.808 55.863 85.539 1.00 16.68 247 PRO C CA 1
ATOM 6103 C C . PRO C 1 247 ? 40.203 54.995 86.628 1.00 17.38 247 PRO C C 1
ATOM 6104 O O . PRO C 1 247 ? 39.552 53.989 86.314 1.00 16.78 247 PRO C O 1
ATOM 6108 N N . ILE C 1 248 ? 40.390 55.338 87.905 1.00 13.62 248 ILE C N 1
ATOM 6109 C CA . ILE C 1 248 ? 39.755 54.547 88.947 1.00 15.00 248 ILE C CA 1
ATOM 6110 C C . ILE C 1 248 ? 38.248 54.718 88.882 1.00 14.84 248 ILE C C 1
ATOM 6111 O O . ILE C 1 248 ? 37.496 53.739 88.931 1.00 17.95 248 ILE C O 1
ATOM 6116 N N . GLN C 1 249 ? 37.787 55.968 88.752 1.00 13.02 249 GLN C N 1
ATOM 6117 C CA . GLN C 1 249 ? 36.355 56.231 88.675 1.00 12.97 249 GLN C CA 1
ATOM 6118 C C . GLN C 1 249 ? 35.711 55.492 87.511 1.00 16.45 249 GLN C C 1
ATOM 6119 O O . GLN C 1 249 ? 34.534 55.123 87.583 1.00 16.45 249 GLN C O 1
ATOM 6125 N N . GLN C 1 250 ? 36.467 55.274 86.436 1.00 17.50 250 GLN C N 1
ATOM 6126 C CA . GLN C 1 250 ? 35.913 54.631 85.249 1.00 18.57 250 GLN C CA 1
ATOM 6127 C C . GLN C 1 250 ? 35.717 53.131 85.452 1.00 20.13 250 GLN C C 1
ATOM 6128 O O . GLN C 1 250 ? 34.803 52.545 84.865 1.00 17.14 250 GLN C O 1
ATOM 6134 N N . GLN C 1 251 ? 36.534 52.500 86.298 1.00 23.62 251 GLN C N 1
ATOM 6135 C CA . GLN C 1 251 ? 36.449 51.061 86.533 1.00 23.16 251 GLN C CA 1
ATOM 6136 C C . GLN C 1 251 ? 35.684 50.696 87.794 1.00 26.82 251 GLN C C 1
ATOM 6137 O O . GLN C 1 251 ? 35.059 49.631 87.849 1.00 28.20 251 GLN C O 1
ATOM 6143 N N . SER C 1 252 ? 35.736 51.505 88.831 1.00 21.55 252 SER C N 1
ATOM 6144 C CA . SER C 1 252 ? 35.088 51.189 90.083 1.00 26.74 252 SER C CA 1
ATOM 6145 C C . SER C 1 252 ? 34.659 52.477 90.734 1.00 26.66 252 SER C C 1
ATOM 6146 O O . SER C 1 252 ? 34.337 53.376 90.051 1.00 29.89 252 SER C O 1
ATOM 6149 N N . SER C 1 253 ? 34.574 52.555 92.035 1.00 26.48 253 SER C N 1
ATOM 6150 C CA . SER C 1 253 ? 34.427 53.835 92.705 1.00 25.60 253 SER C CA 1
ATOM 6151 C C . SER C 1 253 ? 35.723 54.103 93.453 1.00 21.55 253 SER C C 1
ATOM 6152 O O . SER C 1 253 ? 36.587 53.230 93.556 1.00 19.68 253 SER C O 1
ATOM 6155 N N . LEU C 1 254 ? 35.888 55.339 93.918 1.00 20.38 254 LEU C N 1
ATOM 6156 C CA . LEU C 1 254 ? 37.140 55.783 94.526 1.00 17.56 254 LEU C CA 1
ATOM 6157 C C . LEU C 1 254 ? 36.859 56.173 95.968 1.00 16.46 254 LEU C C 1
ATOM 6158 O O . LEU C 1 254 ? 36.101 57.114 96.223 1.00 16.49 254 LEU C O 1
ATOM 6163 N N . GLY C 1 255 ? 37.455 55.437 96.905 1.00 14.86 255 GLY C N 1
ATOM 6164 C CA . GLY C 1 255 ? 37.214 55.713 98.309 1.00 14.22 255 GLY C CA 1
ATOM 6165 C C . GLY C 1 255 ? 37.601 57.121 98.700 1.00 14.32 255 GLY C C 1
ATOM 6166 O O . GLY C 1 255 ? 36.920 57.763 99.500 1.00 13.74 255 GLY C O 1
ATOM 6167 N N . GLY C 1 256 ? 38.683 57.623 98.134 1.00 13.88 256 GLY C N 1
ATOM 6168 C CA . GLY C 1 256 ? 39.094 58.976 98.430 1.00 11.92 256 GLY C CA 1
ATOM 6169 C C . GLY C 1 256 ? 40.550 59.210 98.101 1.00 12.27 256 GLY C C 1
ATOM 6170 O O . GLY C 1 256 ? 41.244 58.345 97.575 1.00 9.97 256 GLY C O 1
ATOM 6171 N N . ILE C 1 257 ? 40.984 60.432 98.414 1.00 12.43 257 ILE C N 1
ATOM 6172 C CA . ILE C 1 257 ? 42.338 60.907 98.162 1.00 9.93 257 ILE C CA 1
ATOM 6173 C C . ILE C 1 257 ? 42.884 61.477 99.462 1.00 9.09 257 ILE C C 1
ATOM 6174 O O . ILE C 1 257 ? 42.221 62.297 100.107 1.00 10.48 257 ILE C O 1
ATOM 6179 N N . MET C 1 258 ? 44.088 61.052 99.830 1.00 8.00 258 MET C N 1
ATOM 6180 C CA . MET C 1 258 ? 44.795 61.525 101.013 1.00 9.19 258 MET C CA 1
ATOM 6181 C C . MET C 1 258 ? 46.038 62.267 100.546 1.00 9.54 258 MET C C 1
ATOM 6182 O O . MET C 1 258 ? 46.578 61.956 99.487 1.00 8.66 258 MET C O 1
ATOM 6187 N N . ASN C 1 259 ? 46.486 63.275 101.298 1.00 8.58 259 ASN C N 1
ATOM 6188 C CA . ASN C 1 259 ? 47.740 63.916 100.930 1.00 9.81 259 ASN C CA 1
ATOM 6189 C C . ASN C 1 259 ? 48.665 64.028 102.127 1.00 10.42 259 ASN C C 1
ATOM 6190 O O . ASN C 1 259 ? 48.227 64.096 103.276 1.00 10.98 259 ASN C O 1
ATOM 6195 N N . TRP C 1 260 ? 49.955 64.043 101.827 1.00 8.38 260 TRP C N 1
ATOM 6196 C CA . TRP C 1 260 ? 50.993 64.393 102.773 1.00 10.79 260 TRP C CA 1
ATOM 6197 C C . TRP C 1 260 ? 51.674 65.618 102.181 1.00 12.39 260 TRP C C 1
ATOM 6198 O O . TRP C 1 260 ? 52.328 65.489 101.151 1.00 11.03 260 TRP C O 1
ATOM 6209 N N . GLN C 1 261 ? 51.530 66.808 102.768 1.00 12.95 261 GLN C N 1
ATOM 6210 C CA . GLN C 1 261 ? 50.777 67.098 103.985 1.00 10.40 261 GLN C CA 1
ATOM 6211 C C . GLN C 1 261 ? 50.144 68.491 103.879 1.00 11.16 261 GLN C C 1
ATOM 6212 O O . GLN C 1 261 ? 50.501 69.269 102.994 1.00 11.80 261 GLN C O 1
ATOM 6218 N N . PHE C 1 262 ? 49.250 68.812 104.820 1.00 10.54 262 PHE C N 1
ATOM 6219 C CA . PHE C 1 262 ? 48.409 70.006 104.707 1.00 10.36 262 PHE C CA 1
ATOM 6220 C C . PHE C 1 262 ? 49.219 71.274 104.465 1.00 13.25 262 PHE C C 1
ATOM 6221 O O . PHE C 1 262 ? 48.921 72.046 103.545 1.00 10.08 262 PHE C O 1
ATOM 6229 N N . SER C 1 263 ? 50.229 71.528 105.298 1.00 10.85 263 SER C N 1
ATOM 6230 C CA . SER C 1 263 ? 50.900 72.822 105.209 1.00 12.20 263 SER C CA 1
ATOM 6231 C C . SER C 1 263 ? 51.738 72.977 103.943 1.00 14.40 263 SER C C 1
ATOM 6232 O O . SER C 1 263 ? 52.226 74.085 103.672 1.00 15.50 263 SER C O 1
ATOM 6235 N N . SER C 1 264 ? 51.871 71.921 103.137 1.00 11.95 264 SER C N 1
ATOM 6236 C CA . SER C 1 264 ? 52.577 72.016 101.868 1.00 12.92 264 SER C CA 1
ATOM 6237 C C . SER C 1 264 ? 51.695 72.534 100.738 1.00 13.15 264 SER C C 1
ATOM 6238 O O . SER C 1 264 ? 52.231 72.876 99.678 1.00 12.75 264 SER C O 1
ATOM 6241 N N . ASP C 1 265 ? 50.378 72.628 100.953 1.00 12.85 265 ASP C N 1
ATOM 6242 C CA . ASP C 1 265 ? 49.411 73.014 99.922 1.00 12.34 265 ASP C CA 1
ATOM 6243 C C . ASP C 1 265 ? 49.115 74.510 100.006 1.00 12.45 265 ASP C C 1
ATOM 6244 O O . ASP C 1 265 ? 48.273 74.943 100.793 1.00 12.84 265 ASP C O 1
ATOM 6249 N N . HIS C 1 266 ? 49.759 75.289 99.170 1.00 14.28 266 HIS C N 1
ATOM 6250 C CA . HIS C 1 266 ? 49.553 76.719 99.161 1.00 16.27 266 HIS C CA 1
ATOM 6251 C C . HIS C 1 266 ? 48.125 77.157 98.861 1.00 14.99 266 HIS C C 1
ATOM 6252 O O . HIS C 1 266 ? 47.602 76.890 97.836 1.00 11.87 266 HIS C O 1
ATOM 6259 N N . ASN C 1 267 ? 47.568 77.902 99.811 1.00 15.32 267 ASN C N 1
ATOM 6260 C CA . ASN C 1 267 ? 46.206 78.422 99.698 1.00 14.56 267 ASN C CA 1
ATOM 6261 C C . ASN C 1 267 ? 45.173 77.323 99.503 1.00 17.23 267 ASN C C 1
ATOM 6262 O O . ASN C 1 267 ? 44.032 77.605 99.120 1.00 16.18 267 ASN C O 1
ATOM 6267 N N . GLY C 1 268 ? 45.534 76.072 99.787 1.00 12.90 268 GLY C N 1
ATOM 6268 C CA . GLY C 1 268 ? 44.605 74.988 99.546 1.00 12.36 268 GLY C CA 1
ATOM 6269 C C . GLY C 1 268 ? 44.287 74.763 98.085 1.00 12.64 268 GLY C C 1
ATOM 6270 O O . GLY C 1 268 ? 43.250 74.175 97.767 1.00 12.26 268 GLY C O 1
ATOM 6271 N N . ASP C 1 269 ? 45.164 75.202 97.181 1.00 13.40 269 ASP C N 1
ATOM 6272 C CA . ASP C 1 269 ? 44.876 75.064 95.755 1.00 13.20 269 ASP C CA 1
ATOM 6273 C C . ASP C 1 269 ? 44.823 73.599 95.337 1.00 14.53 269 ASP C C 1
ATOM 6274 O O . ASP C 1 269 ? 43.975 73.209 94.524 1.00 12.27 269 ASP C O 1
ATOM 6279 N N . TRP C 1 270 ? 45.740 72.784 95.862 1.00 12.90 270 TRP C N 1
ATOM 6280 C CA . TRP C 1 270 ? 45.788 71.371 95.496 1.00 11.75 270 TRP C CA 1
ATOM 6281 C C . TRP C 1 270 ? 44.507 70.655 95.910 1.00 11.85 270 TRP C C 1
ATOM 6282 O O . TRP C 1 270 ? 43.896 69.943 95.103 1.00 14.82 270 TRP C O 1
ATOM 6293 N N . ILE C 1 271 ? 44.102 70.825 97.155 1.00 12.64 271 ILE C N 1
ATOM 6294 C CA . ILE C 1 271 ? 42.873 70.172 97.589 1.00 13.86 271 ILE C CA 1
ATOM 6295 C C . ILE C 1 271 ? 41.631 70.667 96.860 1.00 14.62 271 ILE C C 1
ATOM 6296 O O . ILE C 1 271 ? 40.776 69.904 96.602 1.00 14.39 271 ILE C O 1
ATOM 6301 N N . LYS C 1 272 ? 41.566 71.949 96.561 1.00 12.69 272 LYS C N 1
ATOM 6302 C CA . LYS C 1 272 ? 40.433 72.444 95.813 1.00 15.08 272 LYS C CA 1
ATOM 6303 C C . LYS C 1 272 ? 40.378 71.765 94.424 1.00 16.33 272 LYS C C 1
ATOM 6304 O O . LYS C 1 272 ? 39.344 71.311 94.012 1.00 17.61 272 LYS C O 1
ATOM 6310 N N . ALA C 1 273 ? 41.525 71.708 93.750 1.00 14.72 273 ALA C N 1
ATOM 6311 C CA . ALA C 1 273 ? 41.641 71.068 92.456 1.00 15.88 273 ALA C CA 1
ATOM 6312 C C . ALA C 1 273 ? 41.218 69.590 92.500 1.00 19.68 273 ALA C C 1
ATOM 6313 O O . ALA C 1 273 ? 40.505 69.112 91.686 1.00 16.89 273 ALA C O 1
ATOM 6315 N N . ILE C 1 274 ? 41.715 68.899 93.500 1.00 14.96 274 ILE C N 1
ATOM 6316 C CA . ILE C 1 274 ? 41.449 67.518 93.685 1.00 16.62 274 ILE C CA 1
ATOM 6317 C C . ILE C 1 274 ? 39.988 67.265 94.054 1.00 18.06 274 ILE C C 1
ATOM 6318 O O . ILE C 1 274 ? 39.337 66.419 93.516 1.00 19.39 274 ILE C O 1
ATOM 6323 N N . ALA C 1 275 ? 39.510 68.049 94.976 1.00 18.33 275 ALA C N 1
ATOM 6324 C CA . ALA C 1 275 ? 38.149 67.953 95.372 1.00 19.59 275 ALA C CA 1
ATOM 6325 C C . ALA C 1 275 ? 37.240 68.190 94.200 1.00 18.57 275 ALA C C 1
ATOM 6326 O O . ALA C 1 275 ? 36.242 67.571 94.127 1.00 21.05 275 ALA C O 1
ATOM 6328 N N . GLN C 1 276 ? 37.602 69.067 93.289 1.00 19.72 276 GLN C N 1
ATOM 6329 C CA . GLN C 1 276 ? 36.714 69.301 92.143 1.00 23.21 276 GLN C CA 1
ATOM 6330 C C . GLN C 1 276 ? 36.597 68.103 91.212 1.00 25.46 276 GLN C C 1
ATOM 6331 O O . GLN C 1 276 ? 35.665 68.008 90.462 1.00 27.04 276 GLN C O 1
ATOM 6337 N N . SER C 1 277 ? 37.560 67.213 91.291 1.00 21.85 277 SER C N 1
ATOM 6338 C CA . SER C 1 277 ? 37.557 66.034 90.470 1.00 20.00 277 SER C CA 1
ATOM 6339 C C . SER C 1 277 ? 36.838 64.840 91.058 1.00 22.79 277 SER C C 1
ATOM 6340 O O . SER C 1 277 ? 36.689 63.881 90.403 1.00 23.12 277 SER C O 1
ATOM 6343 N N . LEU C 1 278 ? 36.443 64.920 92.298 1.00 21.54 278 LEU C N 1
ATOM 6344 C CA . LEU C 1 278 ? 35.761 63.821 92.953 1.00 25.40 278 LEU C CA 1
ATOM 6345 C C . LEU C 1 278 ? 34.257 64.023 92.951 1.00 27.17 278 LEU C C 1
ATOM 6346 O O . LEU C 1 278 ? 33.763 65.116 93.162 1.00 27.28 278 LEU C O 1
ATOM 6351 N N . SER D 1 2 ? 48.872 103.450 123.317 1.00 22.36 2 SER D N 1
ATOM 6352 C CA . SER D 1 2 ? 47.433 103.647 123.187 1.00 21.21 2 SER D CA 1
ATOM 6353 C C . SER D 1 2 ? 47.154 104.615 122.049 1.00 19.39 2 SER D C 1
ATOM 6354 O O . SER D 1 2 ? 47.785 105.668 121.951 1.00 19.84 2 SER D O 1
ATOM 6357 N N . LYS D 1 3 ? 46.225 104.235 121.176 1.00 15.60 3 LYS D N 1
ATOM 6358 C CA . LYS D 1 3 ? 45.807 105.063 120.055 1.00 11.28 3 LYS D CA 1
ATOM 6359 C C . LYS D 1 3 ? 44.472 105.730 120.369 1.00 14.86 3 LYS D C 1
ATOM 6360 O O . LYS D 1 3 ? 43.633 105.175 121.082 1.00 15.61 3 LYS D O 1
ATOM 6366 N N . THR D 1 4 ? 44.282 106.938 119.850 1.00 13.43 4 THR D N 1
ATOM 6367 C CA . THR D 1 4 ? 43.008 107.637 119.970 1.00 12.70 4 THR D CA 1
ATOM 6368 C C . THR D 1 4 ? 42.367 107.686 118.591 1.00 12.27 4 THR D C 1
ATOM 6369 O O . THR D 1 4 ? 43.026 108.042 117.610 1.00 12.51 4 THR D O 1
ATOM 6373 N N . ILE D 1 5 ? 41.095 107.292 118.517 1.00 9.60 5 ILE D N 1
ATOM 6374 C CA . ILE D 1 5 ? 40.391 107.115 117.253 1.00 10.07 5 ILE D CA 1
ATOM 6375 C C . ILE D 1 5 ? 39.035 107.790 117.350 1.00 8.99 5 ILE D C 1
ATOM 6376 O O . ILE D 1 5 ? 38.382 107.725 118.395 1.00 9.77 5 ILE D O 1
ATOM 6381 N N . THR D 1 6 ? 38.602 108.431 116.265 1.00 11.01 6 THR D N 1
ATOM 6382 C CA . THR D 1 6 ? 37.257 108.987 116.226 1.00 9.89 6 THR D CA 1
ATOM 6383 C C . THR D 1 6 ? 36.637 108.698 114.871 1.00 9.36 6 THR D C 1
ATOM 6384 O O . THR D 1 6 ? 37.338 108.478 113.886 1.00 10.53 6 THR D O 1
ATOM 6388 N N . TYR D 1 7 ? 35.312 108.678 114.839 1.00 9.17 7 TYR D N 1
ATOM 6389 C CA . TYR D 1 7 ? 34.558 108.630 113.589 1.00 9.15 7 TYR D CA 1
ATOM 6390 C C . TYR D 1 7 ? 34.066 110.025 113.247 1.00 9.43 7 TYR D C 1
ATOM 6391 O O . TYR D 1 7 ? 33.525 110.727 114.113 1.00 11.85 7 TYR D O 1
ATOM 6400 N N . TYR D 1 8 ? 34.232 110.416 111.988 1.00 9.63 8 TYR D N 1
ATOM 6401 C CA . TYR D 1 8 ? 33.707 111.682 111.491 1.00 9.35 8 TYR D CA 1
ATOM 6402 C C . TYR D 1 8 ? 32.516 111.376 110.598 1.00 11.28 8 TYR D C 1
ATOM 6403 O O . TYR D 1 8 ? 32.688 110.871 109.486 1.00 11.33 8 TYR D O 1
ATOM 6412 N N . ASN D 1 9 ? 31.311 111.699 111.077 1.00 11.67 9 ASN D N 1
ATOM 6413 C CA . ASN D 1 9 ? 30.098 111.521 110.287 1.00 12.49 9 ASN D CA 1
ATOM 6414 C C . ASN D 1 9 ? 29.336 112.835 110.216 1.00 16.92 9 ASN D C 1
ATOM 6415 O O . ASN D 1 9 ? 29.286 113.444 109.150 1.00 15.97 9 ASN D O 1
ATOM 6420 N N . SER D 1 10 ? 28.777 113.312 111.323 1.00 17.47 10 SER D N 1
ATOM 6421 C CA . SER D 1 10 ? 28.203 114.654 111.349 1.00 15.61 10 SER D CA 1
ATOM 6422 C C . SER D 1 10 ? 29.251 115.709 111.022 1.00 15.84 10 SER D C 1
ATOM 6423 O O . SER D 1 10 ? 30.402 115.628 111.456 1.00 16.06 10 SER D O 1
ATOM 6426 N N . GLY D 1 11 ? 28.836 116.726 110.280 1.00 19.44 11 GLY D N 1
ATOM 6427 C CA . GLY D 1 11 ? 29.748 117.790 109.920 1.00 17.35 11 GLY D CA 1
ATOM 6428 C C . GLY D 1 11 ? 29.648 119.026 110.791 1.00 17.57 11 GLY D C 1
ATOM 6429 O O . GLY D 1 11 ? 30.172 120.080 110.417 1.00 19.98 11 GLY D O 1
ATOM 6430 N N . ALA D 1 12 ? 29.006 118.917 111.958 1.00 17.63 12 ALA D N 1
ATOM 6431 C CA . ALA D 1 12 ? 28.791 120.109 112.780 1.00 19.37 12 ALA D CA 1
ATOM 6432 C C . ALA D 1 12 ? 30.102 120.813 113.114 1.00 20.26 12 ALA D C 1
ATOM 6433 O O . ALA D 1 12 ? 30.145 122.047 113.222 1.00 20.48 12 ALA D O 1
ATOM 6435 N N . VAL D 1 13 ? 31.174 120.059 113.285 1.00 14.46 13 VAL D N 1
ATOM 6436 C CA . VAL D 1 13 ? 32.513 120.615 113.453 1.00 17.84 13 VAL D CA 1
ATOM 6437 C C . VAL D 1 13 ? 33.286 120.358 112.168 1.00 15.46 13 VAL D C 1
ATOM 6438 O O . VAL D 1 13 ? 33.243 119.235 111.647 1.00 14.42 13 VAL D O 1
ATOM 6442 N N . PRO D 1 14 ? 33.998 121.346 111.632 1.00 17.86 14 PRO D N 1
ATOM 6443 C CA . PRO D 1 14 ? 34.762 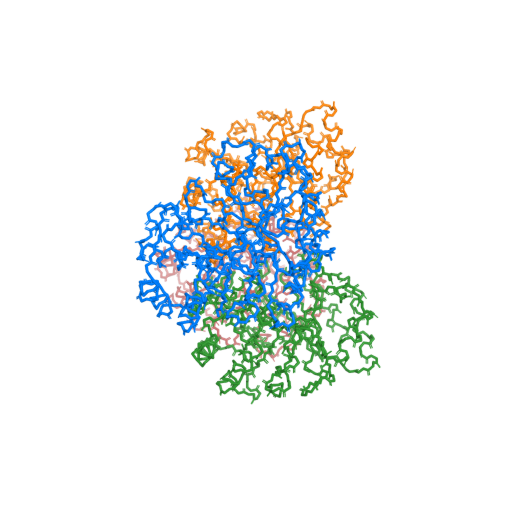121.120 110.398 1.00 16.90 14 PRO D CA 1
ATOM 6444 C C . PRO D 1 14 ? 35.816 120.043 110.590 1.00 16.19 14 PRO D C 1
ATOM 6445 O O . PRO D 1 14 ? 36.480 119.974 111.624 1.00 13.24 14 PRO D O 1
ATOM 6449 N N . LEU D 1 15 ? 35.975 119.205 109.561 1.00 12.47 15 LEU D N 1
ATOM 6450 C CA . LEU D 1 15 ? 36.881 118.069 109.668 1.00 12.82 15 LEU D CA 1
ATOM 6451 C C . LEU D 1 15 ? 38.310 118.513 109.961 1.00 14.00 15 LEU D C 1
ATOM 6452 O O . LEU D 1 15 ? 39.014 117.882 110.756 1.00 15.61 15 LEU D O 1
ATOM 6457 N N . ILE D 1 16 ? 38.754 119.608 109.344 1.00 15.99 16 ILE D N 1
ATOM 6458 C CA . ILE D 1 16 ? 40.133 120.041 109.541 1.00 18.35 16 ILE D CA 1
ATOM 6459 C C . ILE D 1 16 ? 40.450 120.322 111.008 1.00 17.22 16 ILE D C 1
ATOM 6460 O O . ILE D 1 16 ? 41.624 120.299 111.403 1.00 17.15 16 ILE D O 1
ATOM 6465 N N . ASN D 1 17 ? 39.433 120.574 111.837 1.00 15.49 17 ASN D N 1
ATOM 6466 C CA . ASN D 1 17 ? 39.702 120.782 113.254 1.00 14.36 17 ASN D CA 1
ATOM 6467 C C . ASN D 1 17 ? 40.350 119.562 113.896 1.00 15.37 17 ASN D C 1
ATOM 6468 O O . ASN D 1 17 ? 41.053 119.705 114.901 1.00 14.25 17 ASN D O 1
ATOM 6473 N N . ALA D 1 18 ? 40.162 118.371 113.323 1.00 15.13 18 ALA D N 1
ATOM 6474 C CA . ALA D 1 18 ? 40.760 117.186 113.930 1.00 14.98 18 ALA D CA 1
ATOM 6475 C C . ALA D 1 18 ? 42.277 117.238 113.866 1.00 15.14 18 ALA D C 1
ATOM 6476 O O . ALA D 1 18 ? 42.952 116.636 114.707 1.00 15.38 18 ALA D O 1
ATOM 6478 N N . SER D 1 19 ? 42.830 117.953 112.881 1.00 15.25 19 SER D N 1
ATOM 6479 C CA . SER D 1 19 ? 44.279 118.051 112.740 1.00 16.78 19 SER D CA 1
ATOM 6480 C C . SER D 1 19 ? 44.932 118.803 113.893 1.00 19.02 19 SER D C 1
ATOM 6481 O O . SER D 1 19 ? 46.161 118.747 114.021 1.00 20.35 19 SER D O 1
ATOM 6484 N N . GLU D 1 20 ? 44.154 119.476 114.744 1.00 16.51 20 GLU D N 1
ATOM 6485 C CA . GLU D 1 20 ? 44.692 120.199 115.889 1.00 15.41 20 GLU D CA 1
ATOM 6486 C C . GLU D 1 20 ? 44.422 119.492 117.213 1.00 19.84 20 GLU D C 1
ATOM 6487 O O . GLU D 1 20 ? 44.644 120.078 118.275 1.00 17.04 20 GLU D O 1
ATOM 6493 N N . LEU D 1 21 ? 43.955 118.253 117.179 1.00 15.52 21 LEU D N 1
ATOM 6494 C CA . LEU D 1 21 ? 43.546 117.541 118.373 1.00 14.28 21 LEU D CA 1
ATOM 6495 C C . LEU D 1 21 ? 44.299 116.216 118.476 1.00 15.22 21 LEU D C 1
ATOM 6496 O O . LEU D 1 21 ? 44.799 115.689 117.475 1.00 16.60 21 LEU D O 1
ATOM 6501 N N . PRO D 1 22 ? 44.438 115.688 119.655 1.00 16.40 22 PRO D N 1
ATOM 6502 C CA . PRO D 1 22 ? 45.330 114.535 119.859 1.00 15.74 22 PRO D CA 1
ATOM 6503 C C . PRO D 1 22 ? 44.688 113.217 119.435 1.00 13.19 22 PRO D C 1
ATOM 6504 O O . PRO D 1 22 ? 44.493 112.294 120.236 1.00 12.53 22 PRO D O 1
ATOM 6508 N N . TYR D 1 23 ? 44.347 113.139 118.150 1.00 12.45 23 TYR D N 1
ATOM 6509 C CA . TYR D 1 23 ? 43.874 111.913 117.515 1.00 14.42 23 TYR D CA 1
ATOM 6510 C C . TYR D 1 23 ? 44.998 111.248 116.735 1.00 14.52 23 TYR D C 1
ATOM 6511 O O . TYR D 1 23 ? 45.793 111.920 116.077 1.00 15.95 23 TYR D O 1
ATOM 6520 N N . ASP D 1 24 ? 45.054 109.921 116.810 1.00 14.06 24 ASP D N 1
ATOM 6521 C CA . ASP D 1 24 ? 45.953 109.159 115.958 1.00 13.63 24 ASP D CA 1
ATOM 6522 C C . ASP D 1 24 ? 45.288 108.732 114.660 1.00 14.02 24 ASP D C 1
ATOM 6523 O O . ASP D 1 24 ? 45.952 108.661 113.620 1.00 16.24 24 ASP D O 1
ATOM 6528 N N . VAL D 1 25 ? 43.989 108.449 114.698 1.00 14.05 25 VAL D N 1
ATOM 6529 C CA . VAL D 1 25 ? 43.264 107.910 113.553 1.00 13.19 25 VAL D CA 1
ATOM 6530 C C . VAL D 1 25 ? 41.909 108.589 113.465 1.00 12.36 25 VAL D C 1
ATOM 6531 O O . VAL D 1 25 ? 41.202 108.694 114.471 1.00 10.71 25 VAL D O 1
ATOM 6535 N N . VAL D 1 26 ? 41.513 108.978 112.255 1.00 11.32 26 VAL D N 1
ATOM 6536 C CA . VAL D 1 26 ? 40.180 109.521 112.000 1.00 11.85 26 VAL D CA 1
ATOM 6537 C C . VAL D 1 26 ? 39.516 108.659 110.936 1.00 11.69 26 VAL D C 1
ATOM 6538 O O . VAL D 1 26 ? 40.072 108.482 109.853 1.00 11.54 26 VAL D O 1
ATOM 6542 N N . ASN D 1 27 ? 38.346 108.108 111.258 1.00 12.44 27 ASN D N 1
ATOM 6543 C CA . ASN D 1 27 ? 37.578 107.276 110.338 1.00 10.32 27 ASN D CA 1
ATOM 6544 C C . ASN D 1 27 ? 36.487 108.116 109.684 1.00 10.88 27 ASN D C 1
ATOM 6545 O O . ASN D 1 27 ? 35.567 108.579 110.364 1.00 12.62 27 ASN D O 1
ATOM 6550 N N . LEU D 1 28 ? 36.549 108.277 108.371 1.00 10.06 28 LEU D N 1
ATOM 6551 C CA . LEU D 1 28 ? 35.509 109.035 107.694 1.00 11.36 28 LEU D CA 1
ATOM 6552 C C . LEU D 1 28 ? 34.318 108.124 107.422 1.00 11.33 28 LEU D C 1
ATOM 6553 O O . LEU D 1 28 ? 34.467 107.058 106.819 1.00 10.19 28 LEU D O 1
ATOM 6558 N N . ALA D 1 29 ? 33.141 108.546 107.875 1.00 12.42 29 ALA D N 1
ATOM 6559 C CA . ALA D 1 29 ? 31.963 107.681 107.945 1.00 11.77 29 ALA D CA 1
ATOM 6560 C C . ALA D 1 29 ? 30.844 108.258 107.085 1.00 12.60 29 ALA D C 1
ATOM 6561 O O . ALA D 1 29 ? 30.434 109.386 107.341 1.00 13.58 29 ALA D O 1
ATOM 6563 N N . PHE D 1 30 ? 30.334 107.546 106.073 1.00 13.32 30 PHE D N 1
ATOM 6564 C CA . PHE D 1 30 ? 30.701 106.195 105.658 1.00 10.78 30 PHE D CA 1
ATOM 6565 C C . PHE D 1 30 ? 30.726 106.106 104.134 1.00 13.79 30 PHE D C 1
ATOM 6566 O O . PHE D 1 30 ? 30.126 106.930 103.437 1.00 14.64 30 PHE D O 1
ATOM 6574 N N . LEU D 1 31 ? 31.422 105.093 103.631 1.00 11.82 31 LEU D N 1
ATOM 6575 C CA . LEU D 1 31 ? 31.210 104.567 102.294 1.00 12.13 31 LEU D CA 1
ATOM 6576 C C . LEU D 1 31 ? 30.279 103.367 102.441 1.00 16.36 31 LEU D C 1
ATOM 6577 O O . LEU D 1 31 ? 30.497 102.523 103.316 1.00 14.76 31 LEU D O 1
ATOM 6582 N N . SER D 1 32 ? 29.251 103.279 101.620 1.00 15.48 32 SER D N 1
ATOM 6583 C CA . SER D 1 32 ? 28.328 102.180 101.682 1.00 17.71 32 SER D CA 1
ATOM 6584 C C . SER D 1 32 ? 27.675 101.973 100.286 1.00 19.73 32 SER D C 1
ATOM 6585 O O . SER D 1 32 ? 28.008 102.595 99.382 1.00 16.26 32 SER D O 1
ATOM 6588 N N . SER D 1 33 ? 26.722 101.081 100.228 1.00 24.65 33 SER D N 1
ATOM 6589 C CA . SER D 1 33 ? 25.941 100.857 99.040 1.00 23.64 33 SER D CA 1
ATOM 6590 C C . SER D 1 33 ? 24.490 100.631 99.389 1.00 29.93 33 SER D C 1
ATOM 6591 O O . SER D 1 33 ? 24.116 100.387 100.538 1.00 40.45 33 SER D O 1
ATOM 6594 N N . PRO D 1 38 ? 24.421 97.653 94.523 1.00 33.11 38 PRO D N 1
ATOM 6595 C CA . PRO D 1 38 ? 25.209 97.382 95.736 1.00 27.71 38 PRO D CA 1
ATOM 6596 C C . PRO D 1 38 ? 26.695 97.415 95.506 1.00 24.31 38 PRO D C 1
ATOM 6597 O O . PRO D 1 38 ? 27.425 97.485 96.441 1.00 25.63 38 PRO D O 1
ATOM 6601 N N . PHE D 1 39 ? 27.146 97.339 94.280 1.00 25.85 39 PHE D N 1
ATOM 6602 C CA . PHE D 1 39 ? 28.567 97.388 94.035 1.00 23.92 39 PHE D CA 1
ATOM 6603 C C . PHE D 1 39 ? 29.056 98.792 93.789 1.00 23.36 39 PHE D C 1
ATOM 6604 O O . PHE D 1 39 ? 30.209 99.001 93.674 1.00 23.28 39 PHE D O 1
ATOM 6612 N N . ASN D 1 40 ? 28.126 99.717 93.711 1.00 23.73 40 ASN D N 1
ATOM 6613 C CA . ASN D 1 40 ? 28.460 101.127 93.527 1.00 23.55 40 ASN D CA 1
ATOM 6614 C C . ASN D 1 40 ? 28.614 101.726 94.914 1.00 20.56 40 ASN D C 1
ATOM 6615 O O . ASN D 1 40 ? 27.625 101.978 95.609 1.00 22.11 40 ASN D O 1
ATOM 6620 N N . LEU D 1 41 ? 29.857 101.932 95.329 1.00 19.06 41 LEU D N 1
ATOM 6621 C CA . LEU D 1 41 ? 30.125 102.407 96.680 1.00 17.05 41 LEU D CA 1
ATOM 6622 C C . LEU D 1 41 ? 29.973 103.921 96.723 1.00 16.24 41 LEU D C 1
ATOM 6623 O O . LEU D 1 41 ? 30.588 104.637 95.925 1.00 15.71 41 LEU D O 1
ATOM 6628 N N . VAL D 1 42 ? 29.145 104.411 97.643 1.00 14.31 42 VAL D N 1
ATOM 6629 C CA . VAL D 1 42 ? 28.746 105.811 97.611 1.00 14.26 42 VAL D CA 1
ATOM 6630 C C . VAL D 1 42 ? 28.978 106.471 98.962 1.00 13.38 42 VAL D C 1
ATOM 6631 O O . VAL D 1 42 ? 28.970 105.812 100.006 1.00 14.20 42 VAL D O 1
ATOM 6635 N N . LEU D 1 43 ? 29.211 107.783 98.924 1.00 14.50 43 LEU D N 1
ATOM 6636 C CA . LEU D 1 43 ? 29.334 108.650 100.093 1.00 13.20 43 LEU D CA 1
ATOM 6637 C C . LEU D 1 43 ? 28.015 109.372 100.348 1.00 14.07 43 LEU D C 1
ATOM 6638 O O . LEU D 1 43 ? 27.187 109.528 99.450 1.00 16.41 43 LEU D O 1
ATOM 6643 N N . SER D 1 44 ? 27.826 109.815 101.591 1.00 15.77 44 SER D N 1
ATOM 6644 C CA . SER D 1 44 ? 26.611 110.547 101.952 1.00 16.97 44 SER D CA 1
ATOM 6645 C C . SER D 1 44 ? 26.893 111.387 103.184 1.00 17.65 44 SER D C 1
ATOM 6646 O O . SER D 1 44 ? 27.258 110.842 104.231 1.00 17.35 44 SER D O 1
ATOM 6649 N N . GLY D 1 45 ? 26.703 112.702 103.074 1.00 18.15 45 GLY D N 1
ATOM 6650 C CA . GLY D 1 45 ? 26.863 113.549 104.233 1.00 19.29 45 GLY D CA 1
ATOM 6651 C C . GLY D 1 45 ? 27.759 114.731 103.930 1.00 22.50 45 GLY D C 1
ATOM 6652 O O . GLY D 1 45 ? 27.975 115.093 102.767 1.00 18.88 45 GLY D O 1
ATOM 6653 N N . ALA D 1 46 ? 28.303 115.316 105.005 1.00 19.22 46 ALA D N 1
ATOM 6654 C CA . ALA D 1 46 ? 29.039 116.570 104.885 1.00 23.81 46 ALA D CA 1
ATOM 6655 C C . ALA D 1 46 ? 30.310 116.424 104.057 1.00 19.72 46 ALA D C 1
ATOM 6656 O O . ALA D 1 46 ? 30.696 117.366 103.357 1.00 19.45 46 ALA D O 1
ATOM 6658 N N . ILE D 1 47 ? 30.995 115.281 104.146 1.00 16.91 47 ILE D N 1
ATOM 6659 C CA . ILE D 1 47 ? 32.237 115.109 103.393 1.00 18.36 47 ILE D CA 1
ATOM 6660 C C . ILE D 1 47 ? 32.014 114.860 101.912 1.00 19.87 47 ILE D C 1
ATOM 6661 O O . ILE D 1 47 ? 32.993 114.791 101.162 1.00 20.70 47 ILE D O 1
ATOM 6666 N N . ALA D 1 48 ? 30.768 114.729 101.465 1.00 19.68 48 ALA D N 1
ATOM 6667 C CA . ALA D 1 48 ? 30.466 114.275 100.110 1.00 16.60 48 ALA D CA 1
ATOM 6668 C C . ALA D 1 48 ? 30.168 115.463 99.199 1.00 18.40 48 ALA D C 1
ATOM 6669 O O . ALA D 1 48 ? 29.212 116.210 99.435 1.00 19.78 48 ALA D O 1
ATOM 6671 N N . ALA D 1 49 ? 30.977 115.632 98.151 1.00 14.72 49 ALA D N 1
ATOM 6672 C CA . ALA D 1 49 ? 30.614 116.578 97.099 1.00 17.37 49 ALA D CA 1
ATOM 6673 C C . ALA D 1 49 ? 29.559 115.975 96.185 1.00 18.91 49 ALA D C 1
ATOM 6674 O O . ALA D 1 49 ? 28.565 116.626 95.844 1.00 17.22 49 ALA D O 1
ATOM 6676 N N . THR D 1 50 ? 29.783 114.729 95.775 1.00 17.39 50 THR D N 1
ATOM 6677 C CA . THR D 1 50 ? 28.837 113.895 95.057 1.00 18.12 50 THR D CA 1
ATOM 6678 C C . THR D 1 50 ? 28.831 112.531 95.731 1.00 16.65 50 THR D C 1
ATOM 6679 O O . THR D 1 50 ? 29.577 112.289 96.684 1.00 17.13 50 THR D O 1
ATOM 6683 N N . GLU D 1 51 ? 28.023 111.609 95.204 1.00 15.70 51 GLU D N 1
ATOM 6684 C CA . GLU D 1 51 ? 28.031 110.262 95.755 1.00 16.30 51 GLU D CA 1
ATOM 6685 C C . GLU D 1 51 ? 29.392 109.588 95.624 1.00 17.82 51 GLU D C 1
ATOM 6686 O O . GLU D 1 51 ? 29.667 108.622 96.351 1.00 17.46 51 GLU D O 1
ATOM 6692 N N . SER D 1 52 ? 30.266 110.089 94.747 1.00 15.68 52 SER D N 1
ATOM 6693 C CA . SER D 1 52 ? 31.527 109.413 94.478 1.00 19.71 52 SER D CA 1
ATOM 6694 C C . SER D 1 52 ? 32.768 110.231 94.806 1.00 18.59 52 SER D C 1
ATOM 6695 O O . SER D 1 52 ? 33.880 109.756 94.548 1.00 23.03 52 SER D O 1
ATOM 6698 N N . SER D 1 53 ? 32.629 111.435 95.359 1.00 17.75 53 SER D N 1
ATOM 6699 C CA . SER D 1 53 ? 33.778 112.313 95.528 1.00 19.62 53 SER D CA 1
ATOM 6700 C C . SER D 1 53 ? 33.699 113.074 96.847 1.00 18.79 53 SER D C 1
ATOM 6701 O O . SER D 1 53 ? 32.618 113.443 97.310 1.00 19.69 53 SER D O 1
ATOM 6704 N N . PHE D 1 54 ? 34.867 113.299 97.450 1.00 18.26 54 PHE D N 1
ATOM 6705 C CA . PHE D 1 54 ? 34.991 114.149 98.622 1.00 20.01 54 PHE D CA 1
ATOM 6706 C C . PHE D 1 54 ? 34.902 115.614 98.226 1.00 22.84 54 PHE D C 1
ATOM 6707 O O . PHE D 1 54 ? 35.290 116.000 97.115 1.00 19.13 54 PHE D O 1
ATOM 6715 N N . THR D 1 55 ? 34.415 116.439 99.154 1.00 18.38 55 THR D N 1
ATOM 6716 C CA . THR D 1 55 ? 34.434 117.876 98.926 1.00 20.14 55 THR D CA 1
ATOM 6717 C C . THR D 1 55 ? 35.868 118.386 98.938 1.00 19.61 55 THR D C 1
ATOM 6718 O O . THR D 1 55 ? 36.786 117.729 99.436 1.00 17.71 55 THR D O 1
ATOM 6722 N N . THR D 1 56 ? 36.051 119.585 98.380 1.00 20.49 56 THR D N 1
ATOM 6723 C CA . THR D 1 56 ? 37.389 120.162 98.304 1.00 22.05 56 THR D CA 1
ATOM 6724 C C . THR D 1 56 ? 37.978 120.384 99.691 1.00 22.50 56 THR D C 1
ATOM 6725 O O . THR D 1 56 ? 39.169 120.138 99.912 1.00 22.16 56 THR D O 1
ATOM 6729 N N . ASN D 1 57 ? 37.162 120.849 100.642 1.00 26.32 57 ASN D N 1
ATOM 6730 C CA . ASN D 1 57 ? 37.667 121.055 101.997 1.00 24.77 57 ASN D CA 1
ATOM 6731 C C . ASN D 1 57 ? 38.039 119.733 102.656 1.00 21.66 57 ASN D C 1
ATOM 6732 O O . ASN D 1 57 ? 38.995 119.677 103.439 1.00 21.01 57 ASN D O 1
ATOM 6737 N N . THR D 1 58 ? 37.285 118.663 102.367 1.00 18.44 58 THR D N 1
ATOM 6738 C CA . THR D 1 58 ? 37.611 117.348 102.907 1.00 17.71 58 THR D CA 1
ATOM 6739 C C . THR D 1 58 ? 38.947 116.867 102.371 1.00 20.23 58 THR D C 1
ATOM 6740 O O . THR D 1 58 ? 39.802 116.390 103.124 1.00 19.57 58 THR D O 1
ATOM 6744 N N . ILE D 1 59 ? 39.134 116.980 101.055 1.00 19.08 59 ILE D N 1
ATOM 6745 C CA . ILE D 1 59 ? 40.401 116.606 100.435 1.00 20.95 59 ILE D CA 1
ATOM 6746 C C . ILE D 1 59 ? 41.559 117.325 101.113 1.00 21.11 59 ILE D C 1
ATOM 6747 O O . ILE D 1 59 ? 42.560 116.706 101.493 1.00 21.76 59 ILE D O 1
ATOM 6752 N N . GLU D 1 60 ? 41.433 118.643 101.285 1.00 20.81 60 GLU D N 1
ATOM 6753 C CA . GLU D 1 60 ? 42.483 119.414 101.944 1.00 20.14 60 GLU D CA 1
ATOM 6754 C C . GLU D 1 60 ? 42.656 119.005 103.408 1.00 23.58 60 GLU D C 1
ATOM 6755 O O . GLU D 1 60 ? 43.787 118.875 103.892 1.00 22.37 60 GLU D O 1
ATOM 6761 N N . ALA D 1 61 ? 41.551 118.806 104.128 1.00 21.25 61 ALA D N 1
ATOM 6762 C CA . ALA D 1 61 ? 41.647 118.415 105.532 1.00 20.58 61 ALA D CA 1
ATOM 6763 C C . ALA D 1 61 ? 42.412 117.108 105.689 1.00 19.07 61 ALA D C 1
ATOM 6764 O O . ALA D 1 61 ? 43.243 116.973 106.595 1.00 21.60 61 ALA D O 1
ATOM 6766 N N . ILE D 1 62 ? 42.179 116.130 104.862 1.00 20.32 62 ILE D N 1
ATOM 6767 C CA . ILE D 1 62 ? 42.872 114.859 104.949 1.00 20.76 62 ILE D CA 1
ATOM 6768 C C . ILE D 1 62 ? 44.379 115.059 104.805 1.00 23.50 62 ILE D C 1
ATOM 6769 O O . ILE D 1 62 ? 45.184 114.531 105.508 1.00 17.99 62 ILE D O 1
ATOM 6774 N N . LYS D 1 63 ? 44.692 115.900 103.833 1.00 22.43 63 LYS D N 1
ATOM 6775 C CA . LYS D 1 63 ? 46.048 116.202 103.568 1.00 24.78 63 LYS D CA 1
ATOM 6776 C C . LYS D 1 63 ? 46.703 116.811 104.799 1.00 19.73 63 LYS D C 1
ATOM 6777 O O . LYS D 1 63 ? 47.803 116.476 105.158 1.00 20.64 63 LYS D O 1
ATOM 6783 N N . VAL D 1 64 ? 45.996 117.734 105.406 1.00 19.27 64 VAL D N 1
ATOM 6784 C CA . VAL D 1 64 ? 46.530 118.409 106.549 1.00 20.85 64 VAL D CA 1
ATOM 6785 C C . VAL D 1 64 ? 46.723 117.440 107.697 1.00 20.19 64 VAL D C 1
ATOM 6786 O O . VAL D 1 64 ? 47.739 117.398 108.264 1.00 22.00 64 VAL D O 1
ATOM 6790 N N . MET D 1 65 ? 45.709 116.654 107.987 1.00 19.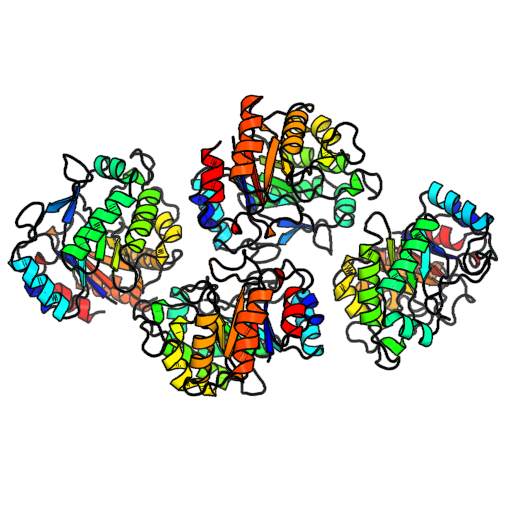37 65 MET D N 1
ATOM 6791 C CA . MET D 1 65 ? 45.777 115.650 109.008 1.00 17.09 65 MET D CA 1
ATOM 6792 C C . MET D 1 65 ? 46.935 114.695 108.764 1.00 18.68 65 MET D C 1
ATOM 6793 O O . MET D 1 65 ? 47.657 114.374 109.665 1.00 18.40 65 MET D O 1
ATOM 6798 N N . GLN D 1 66 ? 47.086 114.220 107.532 1.00 17.47 66 GLN D N 1
ATOM 6799 C CA . GLN D 1 66 ? 48.182 113.300 107.256 1.00 18.32 66 GLN D CA 1
ATOM 6800 C C . GLN D 1 66 ? 49.526 113.983 107.452 1.00 21.76 66 GLN D C 1
ATOM 6801 O O . GLN D 1 66 ? 50.476 113.370 107.955 1.00 20.98 66 GLN D O 1
ATOM 6807 N N . HIS D 1 67 ? 49.571 115.263 107.151 1.00 24.37 67 HIS D N 1
ATOM 6808 C CA . HIS D 1 67 ? 50.800 116.026 107.317 1.00 26.84 67 HIS D CA 1
ATOM 6809 C C . HIS D 1 67 ? 51.166 116.056 108.797 1.00 27.48 67 HIS D C 1
ATOM 6810 O O . HIS D 1 67 ? 52.310 116.049 109.151 1.00 27.61 67 HIS D O 1
ATOM 6817 N N . LYS D 1 68 ? 50.150 116.079 109.640 1.00 23.42 68 LYS D N 1
ATOM 6818 C CA . LYS D 1 68 ? 50.342 116.090 111.042 1.00 22.32 68 LYS D CA 1
ATOM 6819 C C . LYS D 1 68 ? 50.636 114.701 111.609 1.00 23.25 68 LYS D C 1
ATOM 6820 O O . LYS D 1 68 ? 50.705 114.560 112.773 1.00 24.44 68 LYS D O 1
ATOM 6826 N N . GLY D 1 69 ? 50.773 113.703 110.769 1.00 19.88 69 GLY D N 1
ATOM 6827 C CA . GLY D 1 69 ? 51.028 112.346 111.199 1.00 21.96 69 GLY D CA 1
ATOM 6828 C C . GLY D 1 69 ? 49.808 111.538 111.587 1.00 22.16 69 GLY D C 1
ATOM 6829 O O . GLY D 1 69 ? 49.961 110.411 112.078 1.00 19.30 69 GLY D O 1
ATOM 6830 N N . GLN D 1 70 ? 48.606 112.070 111.398 1.00 18.87 70 GLN D N 1
ATOM 6831 C CA . GLN D 1 70 ? 47.406 111.296 111.685 1.00 18.87 70 GLN D CA 1
ATOM 6832 C C . GLN D 1 70 ? 47.090 110.361 110.521 1.00 16.90 70 GLN D C 1
ATOM 6833 O O . GLN D 1 70 ? 47.471 110.610 109.378 1.00 16.44 70 GLN D O 1
ATOM 6839 N N . LYS D 1 71 ? 46.413 109.262 110.829 1.00 15.43 71 LYS D N 1
ATOM 6840 C CA . LYS D 1 71 ? 45.956 108.315 109.818 1.00 14.67 71 LYS D CA 1
ATOM 6841 C C . LYS D 1 71 ? 44.485 108.570 109.541 1.00 15.25 71 LYS D C 1
ATOM 6842 O O . LYS D 1 71 ? 43.695 108.718 110.478 1.00 13.19 71 LYS D O 1
ATOM 6848 N N . VAL D 1 72 ? 44.122 108.626 108.263 1.00 13.71 72 VAL D N 1
ATOM 6849 C CA . VAL D 1 72 ? 42.751 108.881 107.842 1.00 11.81 72 VAL D CA 1
ATOM 6850 C C . VAL D 1 72 ? 42.255 107.652 107.094 1.00 14.17 72 VAL D C 1
ATOM 6851 O O . VAL D 1 72 ? 42.804 107.295 106.045 1.00 12.83 72 VAL D O 1
ATOM 6855 N N . LEU D 1 73 ? 41.212 107.020 107.613 1.00 13.07 73 LEU D N 1
ATOM 6856 C CA . LEU D 1 73 ? 40.633 105.862 106.946 1.00 13.33 73 LEU D CA 1
ATOM 6857 C C . LEU D 1 73 ? 39.266 106.214 106.373 1.00 12.86 73 LEU D C 1
ATOM 6858 O O . LEU D 1 73 ? 38.639 107.212 106.748 1.00 13.87 73 LEU D O 1
ATOM 6863 N N . ILE D 1 74 ? 38.805 105.387 105.443 1.00 11.91 74 ILE D N 1
ATOM 6864 C CA . ILE D 1 74 ? 37.410 105.404 105.029 1.00 9.81 74 ILE D CA 1
ATOM 6865 C C . ILE D 1 74 ? 36.732 104.246 105.744 1.00 11.22 74 ILE D C 1
ATOM 6866 O O . ILE D 1 74 ? 37.243 103.117 105.740 1.00 13.42 74 ILE D O 1
ATOM 6871 N N . SER D 1 75 ? 35.608 104.524 106.399 1.00 8.02 75 SER D N 1
ATOM 6872 C CA . SER D 1 75 ? 34.854 103.492 107.097 1.00 9.46 75 SER D CA 1
ATOM 6873 C C . SER D 1 75 ? 33.744 102.985 106.187 1.00 12.39 75 SER D C 1
ATOM 6874 O O . SER D 1 75 ? 32.871 103.756 105.780 1.00 11.75 75 SER D O 1
ATOM 6877 N N . PHE D 1 76 ? 33.778 101.689 105.889 1.00 10.49 76 PHE D N 1
ATOM 6878 C CA . PHE D 1 76 ? 32.816 101.048 105.006 1.00 13.38 76 PHE D CA 1
ATOM 6879 C C . PHE D 1 76 ? 31.767 100.330 105.845 1.00 12.00 76 PHE D C 1
ATOM 6880 O O . PHE D 1 76 ? 32.108 99.556 106.742 1.00 11.48 76 PHE D O 1
ATOM 6888 N N . GLY D 1 77 ? 30.500 100.601 105.557 1.00 11.72 77 GLY D N 1
ATOM 6889 C CA . GLY D 1 77 ? 29.407 100.000 106.290 1.00 13.57 77 GLY D CA 1
ATOM 6890 C C . GLY D 1 77 ? 28.567 101.018 107.029 1.00 13.59 77 GLY D C 1
ATOM 6891 O O . GLY D 1 77 ? 27.974 101.908 106.411 1.00 14.26 77 GLY D O 1
ATOM 6892 N N . GLY D 1 78 ? 28.523 100.899 108.354 1.00 13.90 78 GLY D N 1
ATOM 6893 C CA . GLY D 1 78 ? 27.714 101.748 109.205 1.00 14.50 78 GLY D CA 1
ATOM 6894 C C . GLY D 1 78 ? 26.373 101.114 109.534 1.00 15.99 78 GLY D C 1
ATOM 6895 O O . GLY D 1 78 ? 25.941 100.131 108.928 1.00 15.25 78 GLY D O 1
ATOM 6896 N N . GLY D 1 79 ? 25.696 101.712 110.513 1.00 20.20 79 GLY D N 1
ATOM 6897 C CA . GLY D 1 79 ? 24.513 101.083 111.075 1.00 22.32 79 GLY D CA 1
ATOM 6898 C C . GLY D 1 79 ? 23.339 101.006 110.121 1.00 23.14 79 GLY D C 1
ATOM 6899 O O . GLY D 1 79 ? 22.493 100.114 110.249 1.00 25.23 79 GLY D O 1
ATOM 6900 N N . THR D 1 80 ? 23.257 101.927 109.168 1.00 21.01 80 THR D N 1
ATOM 6901 C CA . THR D 1 80 ? 22.101 101.975 108.285 1.00 24.40 80 THR D CA 1
ATOM 6902 C C . THR D 1 80 ? 22.303 101.223 106.977 1.00 24.62 80 THR D C 1
ATOM 6903 O O . THR D 1 80 ? 21.399 101.230 106.135 1.00 25.93 80 THR D O 1
ATOM 6907 N N . MET D 1 81 ? 23.441 100.566 106.774 1.00 21.08 81 MET D N 1
ATOM 6908 C CA . MET D 1 81 ? 23.618 99.801 105.546 1.00 21.53 81 MET D CA 1
ATOM 6909 C C . MET D 1 81 ? 22.810 98.512 105.633 1.00 20.84 81 MET D C 1
ATOM 6910 O O . MET D 1 81 ? 22.788 97.846 106.668 1.00 22.13 81 MET D O 1
ATOM 6915 N N . GLY D 1 82 ? 22.148 98.164 104.535 1.00 23.48 82 GLY D N 1
ATOM 6916 C CA . GLY D 1 82 ? 21.181 97.088 104.553 1.00 26.15 82 GLY D CA 1
ATOM 6917 C C . GLY D 1 82 ? 21.787 95.716 104.337 1.00 20.69 82 GLY D C 1
ATOM 6918 O O . GLY D 1 82 ? 22.757 95.545 103.608 1.00 19.87 82 GLY D O 1
ATOM 6919 N N . SER D 1 83 ? 21.179 94.727 104.991 1.00 20.44 83 SER D N 1
ATOM 6920 C CA . SER D 1 83 ? 21.586 93.344 104.791 1.00 21.03 83 SER D CA 1
ATOM 6921 C C . SER D 1 83 ? 21.442 92.935 103.329 1.00 18.33 83 SER D C 1
ATOM 6922 O O . SER D 1 83 ? 22.218 92.108 102.832 1.00 19.37 83 SER D O 1
ATOM 6925 N N . ASN D 1 84 ? 20.466 93.519 102.628 1.00 18.80 84 ASN D N 1
ATOM 6926 C CA . ASN D 1 84 ? 20.281 93.246 101.206 1.00 21.22 84 ASN D CA 1
ATOM 6927 C C . ASN D 1 84 ? 21.577 93.485 100.432 1.00 21.27 84 ASN D C 1
ATOM 6928 O O . ASN D 1 84 ? 22.059 92.605 99.708 1.00 19.54 84 ASN D O 1
ATOM 6933 N N . ALA D 1 85 ? 22.164 94.675 100.594 1.00 20.11 85 ALA D N 1
ATOM 6934 C CA . ALA D 1 85 ? 23.398 95.005 99.884 1.00 18.34 85 ALA D CA 1
ATOM 6935 C C . ALA D 1 85 ? 24.537 94.069 100.277 1.00 16.74 85 ALA D C 1
ATOM 6936 O O . ALA D 1 85 ? 25.267 93.570 99.414 1.00 18.07 85 ALA D O 1
ATOM 6938 N N . TYR D 1 86 ? 24.711 93.819 101.581 1.00 16.71 86 TYR D N 1
ATOM 6939 C CA . TYR D 1 86 ? 25.756 92.894 102.018 1.00 14.20 86 TYR D CA 1
ATOM 6940 C C . TYR D 1 86 ? 25.611 91.534 101.351 1.00 15.84 86 TYR D C 1
ATOM 6941 O O . TYR D 1 86 ? 26.606 90.916 100.964 1.00 15.85 86 TYR D O 1
ATOM 6950 N N . ARG D 1 87 ? 24.410 91.041 101.240 1.00 15.59 87 ARG D N 1
ATOM 6951 C CA . ARG D 1 87 ? 24.254 89.756 100.661 1.00 17.17 87 ARG D CA 1
ATOM 6952 C C . ARG D 1 87 ? 24.738 89.726 99.218 1.00 22.05 87 ARG D C 1
ATOM 6953 O O . ARG D 1 87 ? 25.421 88.844 98.839 1.00 21.43 87 ARG D O 1
ATOM 6961 N N . SER D 1 88 ? 24.333 90.703 98.447 1.00 17.52 88 SER D N 1
ATOM 6962 C CA . SER D 1 88 ? 24.834 90.786 97.080 1.00 22.30 88 SER D CA 1
ATOM 6963 C C . SER D 1 88 ? 26.351 90.863 97.068 1.00 21.56 88 SER D C 1
ATOM 6964 O O . SER D 1 88 ? 27.007 90.168 96.287 1.00 19.92 88 SER D O 1
ATOM 6967 N N . LEU D 1 89 ? 26.927 91.687 97.951 1.00 20.36 89 LEU D N 1
ATOM 6968 C CA . LEU D 1 89 ? 28.381 91.827 97.998 1.00 19.76 89 LEU D CA 1
ATOM 6969 C C . LEU D 1 89 ? 29.066 90.520 98.356 1.00 19.41 89 LEU D C 1
ATOM 6970 O O . LEU D 1 89 ? 30.170 90.246 97.873 1.00 18.86 89 LEU D O 1
ATOM 6975 N N . SER D 1 90 ? 28.437 89.708 99.209 1.00 17.30 90 SER D N 1
ATOM 6976 C CA . SER D 1 90 ? 29.059 88.470 99.664 1.00 18.43 90 SER D CA 1
ATOM 6977 C C . SER D 1 90 ? 29.273 87.477 98.532 1.00 18.92 90 SER D C 1
ATOM 6978 O O . SER D 1 90 ? 30.057 86.535 98.688 1.00 18.71 90 SER D O 1
ATOM 6981 N N . GLU D 1 91 ? 28.592 87.658 97.401 1.00 21.98 91 GLU D N 1
ATOM 6982 C CA . GLU D 1 91 ? 28.760 86.763 96.264 1.00 21.36 91 GLU D CA 1
ATOM 6983 C C . GLU D 1 91 ? 29.968 87.115 95.408 1.00 25.23 91 GLU D C 1
ATOM 6984 O O . GLU D 1 91 ? 30.322 86.339 94.513 1.00 26.58 91 GLU D O 1
ATOM 6990 N N . ASP D 1 92 ? 30.617 88.255 95.668 1.00 24.91 92 ASP D N 1
ATOM 6991 C CA . ASP D 1 92 ? 31.784 88.668 94.904 1.00 22.67 92 ASP D CA 1
ATOM 6992 C C . ASP D 1 92 ? 32.611 89.642 95.753 1.00 22.33 92 ASP D C 1
ATOM 6993 O O . ASP D 1 92 ? 32.705 90.838 95.486 1.00 20.33 92 ASP D O 1
ATOM 6998 N N . THR D 1 93 ? 33.272 89.117 96.784 1.00 20.56 93 THR D N 1
ATOM 6999 C CA . THR D 1 93 ? 34.025 89.988 97.680 1.00 19.83 93 THR D CA 1
ATOM 7000 C C . THR D 1 93 ? 35.263 90.582 97.019 1.00 22.15 93 THR D C 1
ATOM 7001 O O . THR D 1 93 ? 35.741 91.628 97.468 1.00 17.04 93 THR D O 1
ATOM 7005 N N . ALA D 1 94 ? 35.793 89.952 95.966 1.00 22.79 94 ALA D N 1
ATOM 7006 C CA . ALA D 1 94 ? 36.971 90.509 95.307 1.00 23.34 94 ALA D CA 1
ATOM 7007 C C . ALA D 1 94 ? 36.640 91.817 94.600 1.00 22.27 94 ALA D C 1
ATOM 7008 O O . ALA D 1 94 ? 37.419 92.776 94.655 1.00 22.42 94 ALA D O 1
ATOM 7010 N N . LYS D 1 95 ? 35.490 91.871 93.925 1.00 21.87 95 LYS D N 1
ATOM 7011 C CA . LYS D 1 95 ? 35.038 93.112 93.313 1.00 21.84 95 LYS D CA 1
ATOM 7012 C C . LYS D 1 95 ? 34.876 94.215 94.355 1.00 20.75 95 LYS D C 1
ATOM 7013 O O . LYS D 1 95 ? 35.285 95.361 94.129 1.00 21.19 95 LYS D O 1
ATOM 7019 N N . LEU D 1 96 ? 34.263 93.887 95.494 1.00 18.14 96 LEU D N 1
ATOM 7020 C CA . LEU D 1 96 ? 34.136 94.859 96.578 1.00 17.52 96 LEU D CA 1
ATOM 7021 C C . LEU D 1 96 ? 35.506 95.318 97.053 1.00 14.85 96 LEU D C 1
ATOM 7022 O O . LEU D 1 96 ? 35.759 96.521 97.186 1.00 18.90 96 LEU D O 1
ATOM 7027 N N . ALA D 1 97 ? 36.405 94.365 97.306 1.00 16.54 97 ALA D N 1
ATOM 7028 C CA . ALA D 1 97 ? 37.754 94.714 97.738 1.00 19.13 97 ALA D CA 1
ATOM 7029 C C . ALA D 1 97 ? 38.464 95.565 96.694 1.00 21.13 97 ALA D C 1
ATOM 7030 O O . ALA D 1 97 ? 39.143 96.539 97.038 1.00 19.67 97 ALA D O 1
ATOM 7032 N N . ASP D 1 98 ? 38.319 95.214 95.412 1.00 22.06 98 ASP D N 1
ATOM 7033 C CA . ASP D 1 98 ? 38.840 96.072 94.349 1.00 20.73 98 ASP D CA 1
ATOM 7034 C C . ASP D 1 98 ? 38.313 97.493 94.482 1.00 21.75 98 ASP D C 1
ATOM 7035 O O . ASP D 1 98 ? 39.064 98.466 94.349 1.00 23.15 98 ASP D O 1
ATOM 7040 N N . SER D 1 99 ? 37.012 97.634 94.733 1.00 18.86 99 SER D N 1
ATOM 7041 C CA . SER D 1 99 ? 36.432 98.966 94.811 1.00 21.10 99 SER D CA 1
ATOM 7042 C C . SER D 1 99 ? 36.926 99.703 96.050 1.00 20.59 99 SER D C 1
ATOM 7043 O O . SER D 1 99 ? 37.277 100.887 95.973 1.00 22.15 99 SER D O 1
ATOM 7046 N N . LEU D 1 100 ? 36.993 99.004 97.188 1.00 19.06 100 LEU D N 1
ATOM 7047 C CA . LEU D 1 100 ? 37.487 99.619 98.417 1.00 20.14 100 LEU D CA 1
ATOM 7048 C C . LEU D 1 100 ? 38.939 100.048 98.272 1.00 20.40 100 LEU D C 1
ATOM 7049 O O . LEU D 1 100 ? 39.319 101.143 98.705 1.00 19.80 100 LEU D O 1
ATOM 7054 N N . ALA D 1 101 ? 39.763 99.196 97.661 1.00 19.63 101 ALA D N 1
ATOM 7055 C CA . ALA D 1 101 ? 41.187 99.493 97.555 1.00 19.82 101 ALA D CA 1
ATOM 7056 C C . ALA D 1 101 ? 41.437 100.639 96.587 1.00 23.14 101 ALA D C 1
ATOM 7057 O O . ALA D 1 101 ? 42.284 101.502 96.847 1.00 21.25 101 ALA D O 1
ATOM 7059 N N . SER D 1 102 ? 40.703 100.674 95.469 1.00 20.45 102 SER D N 1
ATOM 7060 C CA . SER D 1 102 ? 40.830 101.801 94.549 1.00 22.85 102 SER D CA 1
ATOM 7061 C C . SER D 1 102 ? 40.409 103.105 95.211 1.00 23.78 102 SER D C 1
ATOM 7062 O O . SER D 1 102 ? 41.047 104.145 95.009 1.00 21.73 102 SER D O 1
ATOM 7065 N N . PHE D 1 103 ? 39.337 103.076 96.007 1.00 23.93 103 PHE D N 1
ATOM 7066 C CA . PHE D 1 103 ? 38.911 104.299 96.685 1.00 22.38 103 PHE D CA 1
ATOM 7067 C C . PHE D 1 103 ? 39.987 104.794 97.642 1.00 20.27 103 PHE D C 1
ATOM 7068 O O . PHE D 1 103 ? 40.242 106.001 97.733 1.00 20.55 103 PHE D O 1
ATOM 7076 N N . VAL D 1 104 ? 40.632 103.875 98.366 1.00 16.81 104 VAL D N 1
ATOM 7077 C CA . VAL D 1 104 ? 41.699 104.275 99.283 1.00 17.78 104 VAL D CA 1
ATOM 7078 C C . VAL D 1 104 ? 42.859 104.892 98.512 1.00 21.32 104 VAL D C 1
ATOM 7079 O O . VAL D 1 104 ? 43.319 105.996 98.826 1.00 19.03 104 VAL D O 1
ATOM 7083 N N . LYS D 1 105 ? 43.338 104.194 97.478 1.00 20.14 105 LYS D N 1
ATOM 7084 C CA . LYS D 1 105 ? 44.510 104.682 96.751 1.00 21.78 105 LYS D CA 1
ATOM 7085 C C . LYS D 1 105 ? 44.207 105.966 95.991 1.00 22.62 105 LYS D C 1
ATOM 7086 O O . LYS D 1 105 ? 45.010 106.909 96.009 1.00 21.15 105 LYS D O 1
ATOM 7092 N N . ASN D 1 106 ? 43.053 106.028 95.323 1.00 21.72 106 ASN D N 1
ATOM 7093 C CA . ASN D 1 106 ? 42.729 107.201 94.525 1.00 19.75 106 ASN D CA 1
ATOM 7094 C C . ASN D 1 106 ? 42.560 108.445 95.381 1.00 25.17 106 ASN D C 1
ATOM 7095 O O . ASN D 1 106 ? 42.771 109.561 94.898 1.00 25.30 106 ASN D O 1
ATOM 7100 N N . ASN D 1 107 ? 42.162 108.284 96.640 1.00 20.93 107 ASN D N 1
ATOM 7101 C CA . ASN D 1 107 ? 41.982 109.412 97.537 1.00 19.82 107 ASN D CA 1
ATOM 7102 C C . ASN D 1 107 ? 43.118 109.528 98.547 1.00 20.86 107 ASN D C 1
ATOM 7103 O O . ASN D 1 107 ? 43.018 110.311 99.500 1.00 19.77 107 ASN D O 1
ATOM 7108 N N . GLN D 1 108 ? 44.191 108.755 98.354 1.00 20.28 108 GLN D N 1
ATOM 7109 C CA . GLN D 1 108 ? 45.405 108.851 99.166 1.00 22.43 108 GLN D CA 1
ATOM 7110 C C . GLN D 1 108 ? 45.105 108.654 100.650 1.00 19.29 108 GLN D C 1
ATOM 7111 O O . GLN D 1 108 ? 45.658 109.338 101.514 1.00 18.73 108 GLN D O 1
ATOM 7117 N N . LEU D 1 109 ? 44.217 107.713 100.945 1.00 18.63 109 LEU D N 1
ATOM 7118 C CA . LEU D 1 109 ? 43.875 107.408 102.321 1.00 16.30 109 LEU D CA 1
ATOM 7119 C C . LEU D 1 109 ? 44.837 106.375 102.894 1.00 18.42 109 LEU D C 1
ATOM 7120 O O . LEU D 1 109 ? 45.627 105.752 102.180 1.00 17.49 109 LEU D O 1
ATOM 7125 N N . ASP D 1 110 ? 44.771 106.203 104.213 1.00 13.50 110 ASP D N 1
ATOM 7126 C CA . ASP D 1 110 ? 45.663 105.295 104.914 1.00 14.49 110 ASP D CA 1
ATOM 7127 C C . ASP D 1 110 ? 45.077 103.902 105.111 1.00 13.68 110 ASP D C 1
ATOM 7128 O O . ASP D 1 110 ? 45.756 103.036 105.676 1.00 17.65 110 ASP D O 1
ATOM 7133 N N . GLY D 1 111 ? 43.853 103.656 104.672 1.00 15.39 111 GLY D N 1
ATOM 7134 C CA . GLY D 1 111 ? 43.278 102.332 104.811 1.00 12.89 111 GLY D CA 1
ATOM 7135 C C . GLY D 1 111 ? 41.772 102.394 105.001 1.00 12.13 111 GLY D C 1
ATOM 7136 O O . GLY D 1 111 ? 41.127 103.388 104.669 1.00 12.88 111 GLY D O 1
ATOM 7137 N N . VAL D 1 112 ? 41.235 101.295 105.537 1.00 12.38 112 VAL D N 1
ATOM 7138 C CA . VAL D 1 112 ? 39.799 101.038 105.582 1.00 11.68 112 VAL D CA 1
ATOM 7139 C C . VAL D 1 112 ? 39.421 100.583 106.982 1.00 12.04 112 VAL D C 1
ATOM 7140 O O . VAL D 1 112 ? 40.105 99.740 107.571 1.00 12.89 112 VAL D O 1
ATOM 7144 N N . ASP D 1 113 ? 38.335 101.144 107.506 1.00 11.79 113 ASP D N 1
ATOM 7145 C CA . ASP D 1 113 ? 37.649 100.623 108.674 1.00 11.61 113 ASP D CA 1
ATOM 7146 C C . ASP D 1 113 ? 36.381 99.920 108.208 1.00 10.89 113 ASP D C 1
ATOM 7147 O O . ASP D 1 113 ? 35.603 100.484 107.437 1.00 10.29 113 ASP D O 1
ATOM 7152 N N . ILE D 1 114 ? 36.200 98.680 108.631 1.00 12.00 114 ILE D N 1
ATOM 7153 C CA . ILE D 1 114 ? 35.057 97.875 108.216 1.00 12.88 114 ILE D CA 1
ATOM 7154 C C . ILE D 1 114 ? 34.093 97.917 109.391 1.00 10.79 114 ILE D C 1
ATOM 7155 O O . ILE D 1 114 ? 34.282 97.220 110.385 1.00 10.11 114 ILE D O 1
ATOM 7160 N N . ASP D 1 115 ? 33.094 98.789 109.301 1.00 12.36 115 ASP D N 1
ATOM 7161 C CA . ASP D 1 115 ? 32.128 98.975 110.377 1.00 10.43 115 ASP D CA 1
ATOM 7162 C C . ASP D 1 115 ? 30.906 98.128 110.029 1.00 11.17 115 ASP D C 1
ATOM 7163 O O . ASP D 1 115 ? 29.890 98.614 109.539 1.00 11.47 115 ASP D O 1
ATOM 7168 N N . TYR D 1 116 ? 31.021 96.836 110.308 1.00 10.34 116 TYR D N 1
ATOM 7169 C CA . TYR D 1 116 ? 30.035 95.844 109.904 1.00 11.78 116 TYR D CA 1
ATOM 7170 C C . TYR D 1 116 ? 29.093 95.542 111.060 1.00 11.87 116 TYR D C 1
ATOM 7171 O O . TYR D 1 116 ? 29.536 95.096 112.125 1.00 10.67 116 TYR D O 1
ATOM 7180 N N . GLU D 1 117 ? 27.790 95.753 110.842 1.00 11.81 117 GLU D N 1
ATOM 7181 C CA . GLU D 1 117 ? 26.807 95.629 111.917 1.00 12.18 117 GLU D CA 1
ATOM 7182 C C . GLU D 1 117 ? 25.623 94.746 111.536 1.00 13.20 117 GLU D C 1
ATOM 7183 O O . GLU D 1 117 ? 24.550 94.866 112.135 1.00 12.85 117 GLU D O 1
ATOM 7189 N N . ASP D 1 118 ? 25.793 93.853 110.563 1.00 13.81 118 ASP D N 1
ATOM 7190 C CA . ASP D 1 118 ? 24.700 92.990 110.105 1.00 13.89 118 ASP D CA 1
ATOM 7191 C C . ASP D 1 118 ? 24.628 91.751 110.999 1.00 14.28 118 ASP D C 1
ATOM 7192 O O . ASP D 1 118 ? 25.023 90.645 110.634 1.00 13.23 118 ASP D O 1
ATOM 7197 N N . THR D 1 119 ? 24.107 91.967 112.213 1.00 15.62 119 THR D N 1
ATOM 7198 C CA . THR D 1 119 ? 24.104 90.905 113.218 1.00 11.00 119 THR D CA 1
ATOM 7199 C C . THR D 1 119 ? 23.400 89.641 112.717 1.00 16.29 119 THR D C 1
ATOM 7200 O O . THR D 1 119 ? 23.823 88.518 113.032 1.00 15.64 119 THR D O 1
ATOM 7204 N N . ALA D 1 120 ? 22.351 89.800 111.905 1.00 17.34 120 ALA D N 1
ATOM 7205 C CA . ALA D 1 120 ? 21.563 88.649 111.461 1.00 19.29 120 ALA D CA 1
ATOM 7206 C C . ALA D 1 120 ? 22.383 87.677 110.620 1.00 19.51 120 ALA D C 1
ATOM 7207 O O . ALA D 1 120 ? 22.043 86.486 110.526 1.00 19.67 120 ALA D O 1
ATOM 7209 N N . ALA D 1 121 ? 23.464 88.156 110.008 1.00 15.06 121 ALA D N 1
ATOM 7210 C CA . ALA D 1 121 ? 24.301 87.290 109.190 1.00 15.01 121 ALA D CA 1
ATOM 7211 C C . ALA D 1 121 ? 25.179 86.370 110.017 1.00 15.71 121 ALA D C 1
ATOM 7212 O O . ALA D 1 121 ? 25.812 85.473 109.448 1.00 16.71 121 ALA D O 1
ATOM 7214 N N . PHE D 1 122 ? 25.236 86.573 111.332 1.00 15.61 122 PHE D N 1
ATOM 7215 C CA . PHE D 1 122 ? 25.935 85.681 112.244 1.00 16.57 122 PHE D CA 1
ATOM 7216 C C . PHE D 1 122 ? 25.012 84.648 112.874 1.00 20.62 122 PHE D C 1
ATOM 7217 O O . PHE D 1 122 ? 25.496 83.770 113.598 1.00 22.18 122 PHE D O 1
ATOM 7225 N N . THR D 1 123 ? 23.703 84.749 112.645 1.00 19.02 123 THR D N 1
ATOM 7226 C CA . THR D 1 123 ? 22.736 83.831 113.241 1.00 21.47 123 THR D CA 1
ATOM 7227 C C . THR D 1 123 ? 21.979 83.025 112.191 1.00 22.22 123 THR D C 1
ATOM 7228 O O . THR D 1 123 ? 20.883 82.533 112.472 1.00 24.89 123 THR D O 1
ATOM 7232 N N . GLY D 1 124 ? 22.500 82.879 110.990 1.00 22.83 124 GLY D N 1
ATOM 7233 C CA . GLY D 1 124 ? 21.822 82.144 109.941 1.00 22.96 124 GLY D CA 1
ATOM 7234 C C . GLY D 1 124 ? 20.507 82.749 109.497 1.00 24.63 124 GLY D C 1
ATOM 7235 O O . GLY D 1 124 ? 19.621 82.097 109.056 1.00 28.80 124 GLY D O 1
ATOM 7236 N N . GLN D 1 125 ? 20.376 84.035 109.587 1.00 23.86 125 GLN D N 1
ATOM 7237 C CA . GLN D 1 125 ? 19.114 84.659 109.225 1.00 23.24 125 GLN D CA 1
ATOM 7238 C C . GLN D 1 125 ? 19.218 85.686 108.110 1.00 27.08 125 GLN D C 1
ATOM 7239 O O . GLN D 1 125 ? 18.212 86.332 107.792 1.00 31.51 125 GLN D O 1
ATOM 7245 N N . ALA D 1 126 ? 20.387 85.871 107.508 1.00 22.16 126 ALA D N 1
ATOM 7246 C CA . ALA D 1 126 ? 20.544 86.903 106.498 1.00 22.58 126 ALA D CA 1
ATOM 7247 C C . ALA D 1 126 ? 20.688 86.356 105.087 1.00 21.82 126 ALA D C 1
ATOM 7248 O O . ALA D 1 126 ? 20.789 87.141 104.144 1.00 21.78 126 ALA D O 1
ATOM 7250 N N . GLY D 1 127 ? 20.704 85.040 104.906 1.00 24.11 127 GLY D N 1
ATOM 7251 C CA . GLY D 1 127 ? 20.915 84.516 103.577 1.00 21.98 127 GLY D CA 1
ATOM 7252 C C . GLY D 1 127 ? 22.357 84.474 103.128 1.00 23.59 127 GLY D C 1
ATOM 7253 O O . GLY D 1 127 ? 22.618 84.085 101.985 1.00 24.00 127 GLY D O 1
ATOM 7254 N N . TYR D 1 128 ? 23.303 84.859 103.982 1.00 19.99 128 TYR D N 1
ATOM 7255 C CA . TYR D 1 128 ? 24.719 84.669 103.700 1.00 20.53 128 TYR D CA 1
ATOM 7256 C C . TYR D 1 128 ? 25.452 84.549 105.031 1.00 19.70 128 TYR D C 1
ATOM 7257 O O . TYR D 1 128 ? 24.965 85.001 106.067 1.00 15.16 128 TYR D O 1
ATOM 7266 N N . ASP D 1 129 ? 26.632 83.932 104.993 1.00 16.12 129 ASP D N 1
ATOM 7267 C CA . ASP D 1 129 ? 27.435 83.721 106.199 1.00 16.60 129 ASP D CA 1
ATOM 7268 C C . ASP D 1 129 ? 28.261 84.978 106.451 1.00 16.37 129 ASP D C 1
ATOM 7269 O O . ASP D 1 129 ? 29.189 85.276 105.692 1.00 15.50 129 ASP D O 1
ATOM 7274 N N . GLY D 1 130 ? 27.919 85.717 107.507 1.00 14.95 130 GLY D N 1
ATOM 7275 C CA . GLY D 1 130 ? 28.577 86.992 107.757 1.00 14.92 130 GLY D CA 1
ATOM 7276 C C . GLY D 1 130 ? 30.047 86.848 108.104 1.00 14.25 130 GLY D C 1
ATOM 7277 O O . GLY D 1 130 ? 30.882 87.638 107.649 1.00 15.66 130 GLY D O 1
ATOM 7278 N N . ALA D 1 131 ? 30.385 85.853 108.923 1.00 14.30 131 ALA D N 1
ATOM 7279 C CA . ALA D 1 131 ? 31.784 85.651 109.277 1.00 16.19 131 ALA D CA 1
ATOM 7280 C C . ALA D 1 131 ? 32.609 85.326 108.046 1.00 14.40 131 ALA D C 1
ATOM 7281 O O . ALA D 1 131 ? 33.703 85.866 107.863 1.00 14.01 131 ALA D O 1
ATOM 7283 N N . GLN D 1 132 ? 32.096 84.442 107.189 1.00 16.35 132 GLN D N 1
ATOM 7284 C CA . GLN D 1 132 ? 32.804 84.116 105.958 1.00 18.12 132 GLN D CA 1
ATOM 7285 C C . GLN D 1 132 ? 32.941 85.344 105.069 1.00 17.89 132 GLN D C 1
ATOM 7286 O O . GLN D 1 132 ? 33.967 85.530 104.405 1.00 17.60 132 GLN D O 1
ATOM 7292 N N . PHE D 1 133 ? 31.909 86.186 105.032 1.00 16.81 133 PHE D N 1
ATOM 7293 C CA . PHE D 1 133 ? 31.995 87.418 104.258 1.00 15.25 133 PHE D CA 1
ATOM 7294 C C . PHE D 1 133 ? 33.154 88.281 104.740 1.00 15.70 133 PHE D C 1
ATOM 7295 O O . PHE D 1 133 ? 33.978 88.741 103.938 1.00 15.46 133 PHE D O 1
ATOM 7303 N N . LEU D 1 134 ? 33.239 88.496 106.056 1.00 12.98 134 LEU D N 1
ATOM 7304 C CA . LEU D 1 134 ? 34.309 89.315 106.616 1.00 14.47 134 LEU D CA 1
ATOM 7305 C C . LEU D 1 134 ? 35.673 88.659 106.467 1.00 15.56 134 LEU D C 1
ATOM 7306 O O . LEU D 1 134 ? 36.674 89.358 106.267 1.00 15.58 134 LEU D O 1
ATOM 7311 N N . ILE D 1 135 ? 35.740 87.331 106.579 1.00 15.01 135 ILE D N 1
ATOM 7312 C CA . ILE D 1 135 ? 37.000 86.635 106.338 1.00 15.90 135 ILE D CA 1
ATOM 7313 C C . ILE D 1 135 ? 37.479 86.893 104.918 1.00 17.11 135 ILE D C 1
ATOM 7314 O O . ILE D 1 135 ? 38.613 87.330 104.699 1.00 14.12 135 ILE D O 1
ATOM 7319 N N . SER D 1 136 ? 36.617 86.625 103.933 1.00 15.83 136 SER D N 1
ATOM 7320 C CA . SER D 1 136 ? 36.990 86.821 102.537 1.00 17.30 136 SER D CA 1
ATOM 7321 C C . SER D 1 136 ? 37.296 88.285 102.247 1.00 16.25 136 SER D C 1
ATOM 7322 O O . SER D 1 136 ? 38.303 88.605 101.609 1.00 17.24 136 SER D O 1
ATOM 7325 N N . LEU D 1 137 ? 36.441 89.195 102.716 1.00 15.81 137 LEU D N 1
ATOM 7326 C CA . LEU D 1 137 ? 36.701 90.608 102.467 1.00 16.65 137 LEU D CA 1
ATOM 7327 C C . LEU D 1 137 ? 38.048 91.034 103.038 1.00 16.89 137 LEU D C 1
ATOM 7328 O O . LEU D 1 137 ? 38.825 91.728 102.368 1.00 16.59 137 LEU D O 1
ATOM 7333 N N . THR D 1 138 ? 38.355 90.615 104.267 1.00 14.88 138 THR D N 1
ATOM 7334 C CA . THR D 1 138 ? 39.617 91.022 104.868 1.00 13.24 138 THR D CA 1
ATOM 7335 C C . THR D 1 138 ? 40.801 90.468 104.090 1.00 17.51 138 THR D C 1
ATOM 7336 O O . THR D 1 138 ? 41.767 91.191 103.822 1.00 15.87 138 THR D O 1
ATOM 7340 N N . GLN D 1 139 ? 40.734 89.189 103.700 1.00 17.62 139 GLN D N 1
ATOM 7341 C CA . GLN D 1 139 ? 41.795 88.590 102.891 1.00 24.31 139 GLN D CA 1
ATOM 7342 C C . GLN D 1 139 ? 41.986 89.346 101.582 1.00 19.28 139 GLN D C 1
ATOM 7343 O O . GLN D 1 139 ? 43.106 89.736 101.232 1.00 22.16 139 GLN D O 1
ATOM 7349 N N . GLU D 1 140 ? 40.898 89.547 100.838 1.00 19.31 140 GLU D N 1
ATOM 7350 C CA . GLU D 1 140 ? 40.990 90.224 99.549 1.00 22.11 140 GLU D CA 1
ATOM 7351 C C . GLU D 1 140 ? 41.508 91.645 99.718 1.00 21.96 140 GLU D C 1
ATOM 7352 O O . GLU D 1 140 ? 42.291 92.139 98.897 1.00 21.69 140 GLU D O 1
ATOM 7358 N N . LEU D 1 141 ? 41.082 92.319 100.783 1.00 18.66 141 LEU D N 1
ATOM 7359 C CA . LEU D 1 141 ? 41.500 93.699 100.994 1.00 19.53 141 LEU D CA 1
ATOM 7360 C C . LEU D 1 141 ? 42.981 93.773 101.346 1.00 18.58 141 LEU D C 1
ATOM 7361 O O . LEU D 1 141 ? 43.716 94.597 100.793 1.00 22.55 141 LEU D O 1
ATOM 7366 N N . ARG D 1 142 ? 43.444 92.880 102.203 1.00 19.37 142 ARG D N 1
ATOM 7367 C CA . ARG D 1 142 ? 44.813 92.890 102.611 1.00 21.03 142 ARG D CA 1
ATOM 7368 C C . ARG D 1 142 ? 45.765 92.596 101.474 1.00 22.18 142 ARG D C 1
ATOM 7369 O O . ARG D 1 142 ? 46.806 93.174 101.385 1.00 21.62 142 ARG D O 1
ATOM 7377 N N . LYS D 1 143 ? 45.345 91.711 100.610 1.00 20.56 143 LYS D N 1
ATOM 7378 C CA . LYS D 1 143 ? 46.135 91.406 99.438 1.00 26.49 143 LYS D CA 1
ATOM 7379 C C . LYS D 1 143 ? 46.413 92.722 98.729 1.00 22.30 143 LYS D C 1
ATOM 7380 O O . LYS D 1 143 ? 47.506 92.965 98.370 1.00 22.06 143 LYS D O 1
ATOM 7386 N N . ARG D 1 144 ? 45.392 93.540 98.576 1.00 20.95 144 ARG D N 1
ATOM 7387 C CA . ARG D 1 144 ? 45.508 94.821 97.871 1.00 21.41 144 ARG D CA 1
ATOM 7388 C C . ARG D 1 144 ? 46.016 96.046 98.651 1.00 21.60 144 ARG D C 1
ATOM 7389 O O . ARG D 1 144 ? 46.437 97.003 98.061 1.00 19.55 144 ARG D O 1
ATOM 7397 N N . LEU D 1 145 ? 45.918 95.966 99.958 1.00 18.71 145 LEU D N 1
ATOM 7398 C CA . LEU D 1 145 ? 46.308 97.028 100.888 1.00 18.17 145 LEU D CA 1
ATOM 7399 C C . LEU D 1 145 ? 47.215 96.416 101.946 1.00 18.60 145 LEU D C 1
ATOM 7400 O O . LEU D 1 145 ? 46.776 96.132 103.068 1.00 19.65 145 LEU D O 1
ATOM 7405 N N . PRO D 1 146 ? 48.490 96.211 101.629 1.00 19.20 146 PRO D N 1
ATOM 7406 C CA . PRO D 1 146 ? 49.356 95.429 102.519 1.00 18.68 146 PRO D CA 1
ATOM 7407 C C . PRO D 1 146 ? 49.731 96.186 103.785 1.00 20.49 146 PRO D C 1
ATOM 7408 O O . PRO D 1 146 ? 49.786 97.416 103.806 1.00 19.88 146 PRO D O 1
ATOM 7412 N N . SER D 1 147 ? 49.997 95.422 104.846 1.00 19.48 147 SER D N 1
ATOM 7413 C CA . SER D 1 147 ? 50.588 95.964 106.059 1.00 16.70 147 SER D CA 1
ATOM 7414 C C . SER D 1 147 ? 52.099 96.045 105.918 1.00 20.46 147 SER D C 1
ATOM 7415 O O . SER D 1 147 ? 52.697 95.240 105.192 1.00 23.25 147 SER D O 1
ATOM 7418 N N . PRO D 1 148 ? 52.731 97.003 106.612 1.00 18.25 148 PRO D N 1
ATOM 7419 C CA . PRO D 1 148 ? 52.087 98.001 107.477 1.00 20.86 148 PRO D CA 1
ATOM 7420 C C . PRO D 1 148 ? 51.766 99.287 106.739 1.00 18.44 148 PRO D C 1
ATOM 7421 O O . PRO D 1 148 ? 51.423 100.279 107.376 1.00 20.20 148 PRO D O 1
ATOM 7425 N N . ASP D 1 149 ? 51.899 99.259 105.410 1.00 18.94 149 ASP D N 1
ATOM 7426 C CA . ASP D 1 149 ? 51.650 100.453 104.608 1.00 18.97 149 ASP D CA 1
ATOM 7427 C C . ASP D 1 149 ? 50.227 100.962 104.796 1.00 20.83 149 ASP D C 1
ATOM 7428 O O . ASP D 1 149 ? 49.992 102.178 104.825 1.00 19.04 149 ASP D O 1
ATOM 7433 N N . TYR D 1 150 ? 49.268 100.046 104.921 1.00 18.63 150 TYR D N 1
ATOM 7434 C CA . TYR D 1 150 ? 47.858 100.388 105.035 1.00 18.54 150 TYR D CA 1
ATOM 7435 C C . TYR D 1 150 ? 47.270 99.758 106.280 1.00 16.24 150 TYR D C 1
ATOM 7436 O O . TYR D 1 150 ? 47.714 98.702 106.740 1.00 17.04 150 TYR D O 1
ATOM 7445 N N . ILE D 1 151 ? 46.231 100.390 106.788 1.00 18.05 151 ILE D N 1
ATOM 7446 C CA . ILE D 1 151 ? 45.515 99.909 107.958 1.00 16.47 151 ILE D CA 1
ATOM 7447 C C . ILE D 1 151 ? 44.202 99.298 107.501 1.00 15.69 151 ILE D C 1
ATOM 7448 O O . ILE D 1 151 ? 43.529 99.839 106.613 1.00 13.46 151 ILE D O 1
ATOM 7453 N N . ILE D 1 152 ? 43.842 98.167 108.098 1.00 14.89 152 ILE D N 1
ATOM 7454 C CA . ILE D 1 152 ? 42.487 97.639 108.013 1.00 14.04 152 ILE D CA 1
ATOM 7455 C C . ILE D 1 152 ? 42.014 97.398 109.434 1.00 11.51 152 ILE D C 1
ATOM 7456 O O . ILE D 1 152 ? 42.582 96.558 110.142 1.00 13.26 152 ILE D O 1
ATOM 7461 N N . SER D 1 153 ? 40.982 98.127 109.856 1.00 11.04 153 SER D N 1
ATOM 7462 C CA . SER D 1 153 ? 40.359 97.893 111.149 1.00 10.85 153 SER D CA 1
ATOM 7463 C C . SER D 1 153 ? 38.929 97.404 110.951 1.00 9.97 153 SER D C 1
ATOM 7464 O O . SER D 1 153 ? 38.352 97.523 109.875 1.00 12.09 153 SER D O 1
ATOM 7467 N N . HIS D 1 154 ? 38.382 96.784 111.987 1.00 10.83 154 HIS D N 1
ATOM 7468 C CA . HIS D 1 154 ? 36.963 96.467 112.036 1.00 10.61 154 HIS D CA 1
ATOM 7469 C C . HIS D 1 154 ? 36.357 97.121 113.271 1.00 11.90 154 HIS D C 1
ATOM 7470 O O . HIS D 1 154 ? 37.072 97.504 114.203 1.00 11.18 154 HIS D O 1
ATOM 7477 N N . ALA D 1 155 ? 35.023 97.194 113.307 1.00 10.38 155 ALA D N 1
ATOM 7478 C CA . ALA D 1 155 ? 34.310 97.898 114.379 1.00 9.00 155 ALA D CA 1
ATOM 7479 C C . ALA D 1 155 ? 33.229 97.026 115.014 1.00 10.46 155 ALA D C 1
ATOM 7480 O O . ALA D 1 155 ? 32.056 97.408 115.073 1.00 9.63 155 ALA D O 1
ATOM 7482 N N . PRO D 1 156 ? 33.604 95.872 115.565 1.00 9.16 156 PRO D N 1
ATOM 7483 C CA . PRO D 1 156 ? 32.600 94.941 116.084 1.00 10.36 156 PRO D CA 1
ATOM 7484 C C . PRO D 1 156 ? 31.957 95.399 117.384 1.00 12.04 156 PRO D C 1
ATOM 7485 O O . PRO D 1 156 ? 32.512 96.176 118.165 1.00 10.64 156 PRO D O 1
ATOM 7489 N N . GLN D 1 157 ? 30.780 94.877 117.617 1.00 9.47 157 GLN D N 1
ATOM 7490 C CA . GLN D 1 157 ? 30.103 95.048 118.894 1.00 10.46 157 GLN D CA 1
ATOM 7491 C C . GLN D 1 157 ? 30.421 93.874 119.823 1.00 11.66 157 GLN D C 1
ATOM 7492 O O . GLN D 1 157 ? 30.829 92.805 119.366 1.00 13.01 157 GLN D O 1
ATOM 7498 N N . PRO D 1 158 ? 30.282 94.049 121.136 1.00 12.25 158 PRO D N 1
ATOM 7499 C CA . PRO D 1 158 ? 30.785 93.040 122.089 1.00 12.69 158 PRO D CA 1
ATOM 7500 C C . PRO D 1 158 ? 30.192 91.651 121.888 1.00 15.20 158 PRO D C 1
ATOM 7501 O O . PRO D 1 158 ? 30.925 90.653 122.014 1.00 15.45 158 PRO D O 1
ATOM 7505 N N . PRO D 1 159 ? 28.884 91.507 121.615 1.00 14.79 159 PRO D N 1
ATOM 7506 C CA . PRO D 1 159 ? 28.377 90.140 121.380 1.00 14.51 159 PRO D CA 1
ATOM 7507 C C . PRO D 1 159 ? 29.094 89.423 120.243 1.00 16.93 159 PRO D C 1
ATOM 7508 O O . PRO D 1 159 ? 29.179 88.189 120.254 1.00 16.71 159 PRO D O 1
ATOM 7512 N N . TYR D 1 160 ? 29.628 90.165 119.269 1.00 14.02 160 TYR D N 1
ATOM 7513 C CA . TYR D 1 160 ? 30.360 89.559 118.158 1.00 13.95 160 TYR D CA 1
ATOM 7514 C C . TYR D 1 160 ? 31.619 88.830 118.607 1.00 14.63 160 TYR D C 1
ATOM 7515 O O . TYR D 1 160 ? 32.118 87.967 117.877 1.00 14.65 160 TYR D O 1
ATOM 7524 N N . LEU D 1 161 ? 32.147 89.159 119.780 1.00 14.30 161 LEU D N 1
ATOM 7525 C CA . LEU D 1 161 ? 33.446 88.685 120.243 1.00 14.89 161 LEU D CA 1
ATOM 7526 C C . LEU D 1 161 ? 33.340 87.728 121.423 1.00 15.99 161 LEU D C 1
ATOM 7527 O O . LEU D 1 161 ? 34.367 87.353 122.002 1.00 17.49 161 LEU D O 1
ATOM 7532 N N . GLU D 1 162 ? 32.126 87.337 121.804 1.00 17.01 162 GLU D N 1
ATOM 7533 C CA . GLU D 1 162 ? 31.896 86.539 123.005 1.00 17.92 162 GLU D CA 1
ATOM 7534 C C . GLU D 1 162 ? 32.078 85.057 122.696 1.00 20.10 162 GLU D C 1
ATOM 7535 O O . GLU D 1 162 ? 31.235 84.451 122.031 1.00 21.31 162 GLU D O 1
ATOM 7541 N N . GLN D 1 163 ? 33.173 84.477 123.183 1.00 22.32 163 GLN D N 1
ATOM 7542 C CA . GLN D 1 163 ? 33.457 83.066 122.938 1.00 27.23 163 GLN D CA 1
ATOM 7543 C C . GLN D 1 163 ? 32.240 82.207 123.261 1.00 23.61 163 GLN D C 1
ATOM 7544 O O . GLN D 1 163 ? 31.669 82.296 124.352 1.00 24.73 163 GLN D O 1
ATOM 7550 N N . GLY D 1 164 ? 31.805 81.440 122.297 1.00 27.20 164 GLY D N 1
ATOM 7551 C CA . GLY D 1 164 ? 30.652 80.590 122.474 1.00 31.18 164 GLY D CA 1
ATOM 7552 C C . GLY D 1 164 ? 29.292 81.238 122.312 1.00 32.15 164 GLY D C 1
ATOM 7553 O O . GLY D 1 164 ? 28.284 80.581 122.337 1.00 28.61 164 GLY D O 1
ATOM 7554 N N . GLY D 1 165 ? 29.288 82.544 122.144 1.00 28.31 165 GLY D N 1
ATOM 7555 C CA . GLY D 1 165 ? 28.076 83.289 121.965 1.00 24.26 165 GLY D CA 1
ATOM 7556 C C . GLY D 1 165 ? 27.426 83.022 120.628 1.00 30.56 165 GLY D C 1
ATOM 7557 O O . GLY D 1 165 ? 28.033 82.795 119.596 1.00 30.32 165 GLY D O 1
ATOM 7558 N N . TYR D 1 166 ? 26.138 83.100 120.686 1.00 31.29 166 TYR D N 1
ATOM 7559 C CA . TYR D 1 166 ? 25.283 82.899 119.571 1.00 30.22 166 TYR D CA 1
ATOM 7560 C C . TYR D 1 166 ? 25.495 83.822 118.386 1.00 32.38 166 TYR D C 1
ATOM 7561 O O . TYR D 1 166 ? 25.252 83.419 117.291 1.00 30.02 166 TYR D O 1
ATOM 7570 N N . MET D 1 167 ? 25.911 85.053 118.628 1.00 28.41 167 MET D N 1
ATOM 7571 C CA . MET D 1 167 ? 26.152 86.030 117.588 1.00 26.37 167 MET D CA 1
ATOM 7572 C C . MET D 1 167 ? 27.643 86.324 117.429 1.00 22.90 167 MET D C 1
ATOM 7573 O O . MET D 1 167 ? 28.000 87.259 116.815 1.00 21.19 167 MET D O 1
ATOM 7578 N N . ALA D 1 168 ? 28.479 85.517 118.019 1.00 19.90 168 ALA D N 1
ATOM 7579 C CA . ALA D 1 168 ? 29.910 85.769 118.029 1.00 21.83 168 ALA D CA 1
ATOM 7580 C C . ALA D 1 168 ? 30.673 85.558 116.735 1.00 20.94 168 ALA D C 1
ATOM 7581 O O . ALA D 1 168 ? 31.675 84.939 116.712 1.00 20.99 168 ALA D O 1
ATOM 7583 N N . GLY D 1 169 ? 30.154 86.110 115.670 1.00 18.04 169 GLY D N 1
ATOM 7584 C CA . GLY D 1 169 ? 30.764 85.982 114.405 1.00 16.24 169 GLY D CA 1
ATOM 7585 C C . GLY D 1 169 ? 32.213 86.402 114.356 1.00 17.49 169 GLY D C 1
ATOM 7586 O O . GLY D 1 169 ? 32.964 85.829 113.630 1.00 16.28 169 GLY D O 1
ATOM 7587 N N . TYR D 1 170 ? 32.605 87.408 115.131 1.00 14.85 170 TYR D N 1
ATOM 7588 C CA . TYR D 1 170 ? 33.988 87.860 115.030 1.00 15.00 170 TYR D CA 1
ATOM 7589 C C . TYR D 1 170 ? 34.982 86.913 115.688 1.00 15.55 170 TYR D C 1
ATOM 7590 O O . TYR D 1 170 ? 36.183 87.031 115.423 1.00 14.53 170 TYR D O 1
ATOM 7599 N N . VAL D 1 171 ? 34.529 85.963 116.510 1.00 14.39 171 VAL D N 1
ATOM 7600 C CA . VAL D 1 171 ? 35.452 84.947 117.012 1.00 14.65 171 VAL D CA 1
ATOM 7601 C C . VAL D 1 171 ? 36.039 84.150 115.851 1.00 17.91 171 VAL D C 1
ATOM 7602 O O . VAL D 1 171 ? 37.260 83.970 115.754 1.00 16.14 171 VAL D O 1
ATOM 7606 N N . GLU D 1 172 ? 35.186 83.697 114.924 1.00 16.94 172 GLU D N 1
ATOM 7607 C CA . GLU D 1 172 ? 35.713 83.007 113.749 1.00 20.19 172 GLU D CA 1
ATOM 7608 C C . GLU D 1 172 ? 36.546 83.949 112.891 1.00 18.16 172 GLU D C 1
ATOM 7609 O O . GLU D 1 172 ? 37.567 83.542 112.321 1.00 18.63 172 GLU D O 1
ATOM 7615 N N . VAL D 1 173 ? 36.134 85.218 112.793 1.00 15.02 173 VAL D N 1
ATOM 7616 C CA . VAL D 1 173 ? 36.886 86.171 111.980 1.00 15.88 173 VAL D CA 1
ATOM 7617 C C . VAL D 1 173 ? 38.304 86.327 112.512 1.00 14.20 173 VAL D C 1
ATOM 7618 O O . VAL D 1 173 ? 39.275 86.243 111.754 1.00 16.97 173 VAL D O 1
ATOM 7622 N N . VAL D 1 174 ? 38.454 86.552 113.821 1.00 14.66 174 VAL D N 1
ATOM 7623 C CA . VAL D 1 174 ? 39.812 86.789 114.315 1.00 15.43 174 VAL D CA 1
ATOM 7624 C C . VAL D 1 174 ? 40.611 85.487 114.327 1.00 15.64 174 VAL D C 1
ATOM 7625 O O . VAL D 1 174 ? 41.841 85.505 114.207 1.00 15.92 174 VAL D O 1
ATOM 7629 N N . GLU D 1 175 ? 39.939 84.346 114.444 1.00 15.95 175 GLU D N 1
ATOM 7630 C CA . GLU D 1 175 ? 40.662 83.081 114.399 1.00 16.51 175 GLU D CA 1
ATOM 7631 C C . GLU D 1 175 ? 41.276 82.833 113.025 1.00 18.39 175 GLU D C 1
ATOM 7632 O O . GLU D 1 175 ? 42.355 82.235 112.931 1.00 19.14 175 GLU D O 1
ATOM 7638 N N . LEU D 1 176 ? 40.631 83.309 111.957 1.00 17.27 176 LEU D N 1
ATOM 7639 C CA . LEU D 1 176 ? 41.063 83.035 110.592 1.00 17.86 176 LEU D CA 1
ATOM 7640 C C . LEU D 1 176 ? 41.860 84.169 109.967 1.00 19.99 176 LEU D C 1
ATOM 7641 O O . LEU D 1 176 ? 42.763 83.902 109.172 1.00 18.92 176 LEU D O 1
ATOM 7646 N N . VAL D 1 177 ? 41.543 85.430 110.275 1.00 16.98 177 VAL D N 1
ATOM 7647 C CA . VAL D 1 177 ? 42.251 86.534 109.640 1.00 15.02 177 VAL D CA 1
ATOM 7648 C C . VAL D 1 177 ? 42.654 87.604 110.648 1.00 16.03 177 VAL D C 1
ATOM 7649 O O . VAL D 1 177 ? 43.028 88.713 110.258 1.00 18.11 177 VAL D O 1
ATOM 7653 N N . GLY D 1 178 ? 42.577 87.295 111.942 1.00 18.18 178 GLY D N 1
ATOM 7654 C CA . GLY D 1 178 ? 42.978 88.278 112.942 1.00 15.25 178 GLY D CA 1
ATOM 7655 C C . GLY D 1 178 ? 44.394 88.784 112.740 1.00 17.97 178 GLY D C 1
ATOM 7656 O O . GLY D 1 178 ? 44.708 89.930 113.080 1.00 17.71 178 GLY D O 1
ATOM 7657 N N . GLN D 1 179 ? 45.236 87.969 112.139 1.00 17.76 179 GLN D N 1
ATOM 7658 C CA . GLN D 1 179 ? 46.595 88.329 111.927 1.00 18.71 179 GLN D CA 1
ATOM 7659 C C . GLN D 1 179 ? 46.756 89.394 110.855 1.00 18.85 179 GLN D C 1
ATOM 7660 O O . GLN D 1 179 ? 47.762 89.991 110.736 1.00 21.18 179 GLN D O 1
ATOM 7666 N N . GLU D 1 180 ? 45.715 89.610 110.096 1.00 15.74 180 GLU D N 1
ATOM 7667 C CA . GLU D 1 180 ? 45.651 90.569 109.044 1.00 15.32 180 GLU D CA 1
ATOM 7668 C C . GLU D 1 180 ? 44.885 91.866 109.390 1.00 16.03 180 GLU D C 1
ATOM 7669 O O . GLU D 1 180 ? 44.800 92.758 108.578 1.00 16.19 180 GLU D O 1
ATOM 7675 N N . ILE D 1 181 ? 44.346 91.902 110.583 1.00 16.62 181 ILE D N 1
ATOM 7676 C CA . ILE D 1 181 ? 43.568 93.044 111.058 1.00 15.52 181 ILE D CA 1
ATOM 7677 C C . ILE D 1 181 ? 44.432 93.839 112.023 1.00 11.84 181 ILE D C 1
ATOM 7678 O O . ILE D 1 181 ? 45.027 93.268 112.941 1.00 13.58 181 ILE D O 1
ATOM 7683 N N . ASP D 1 182 ? 44.504 95.160 111.821 1.00 12.58 182 ASP D N 1
ATOM 7684 C CA . ASP D 1 182 ? 45.380 95.972 112.659 1.00 13.76 182 ASP D CA 1
ATOM 7685 C C . ASP D 1 182 ? 44.798 96.217 114.051 1.00 14.16 182 ASP D C 1
ATOM 7686 O O . ASP D 1 182 ? 45.535 96.183 115.044 1.00 13.50 182 ASP D O 1
ATOM 7691 N N . TRP D 1 183 ? 43.491 96.444 114.157 1.00 12.18 183 TRP D N 1
ATOM 7692 C CA . TRP D 1 183 ? 42.843 96.530 115.458 1.00 13.58 183 TRP D CA 1
ATOM 7693 C C . TRP D 1 183 ? 41.335 96.465 115.278 1.00 11.22 183 TRP D C 1
ATOM 7694 O O . TRP D 1 183 ? 40.812 96.585 114.169 1.00 11.24 183 TRP D O 1
ATOM 7705 N N . LEU D 1 184 ? 40.643 96.273 116.401 1.00 12.12 184 LEU D N 1
ATOM 7706 C CA . LEU D 1 184 ? 39.189 96.284 116.464 1.00 11.92 184 LEU D CA 1
ATOM 7707 C C . LEU D 1 184 ? 38.731 97.503 117.248 1.00 11.96 184 LEU D C 1
ATOM 7708 O O . LEU D 1 184 ? 39.160 97.697 118.386 1.00 12.23 184 LEU D O 1
ATOM 7713 N N . ASN D 1 185 ? 37.853 98.304 116.648 1.00 10.82 185 ASN D N 1
ATOM 7714 C CA . ASN D 1 185 ? 37.188 99.398 117.361 1.00 9.56 185 ASN D CA 1
ATOM 7715 C C . ASN D 1 185 ? 35.949 98.809 118.027 1.00 10.32 185 ASN D C 1
ATOM 7716 O O . ASN D 1 185 ? 34.886 98.719 117.420 1.00 9.81 185 ASN D O 1
ATOM 7721 N N . VAL D 1 186 ? 36.076 98.383 119.286 1.00 11.11 186 VAL D N 1
ATOM 7722 C CA . VAL D 1 186 ? 34.966 97.699 119.953 1.00 8.74 186 VAL D CA 1
ATOM 7723 C C . VAL D 1 186 ? 33.941 98.730 120.418 1.00 9.32 186 VAL D C 1
ATOM 7724 O O . VAL D 1 186 ? 34.285 99.719 121.074 1.00 9.22 186 VAL D O 1
ATOM 7728 N N . GLN D 1 187 ? 32.684 98.536 120.029 1.00 11.00 187 GLN D N 1
ATOM 7729 C CA . GLN D 1 187 ? 31.638 99.521 120.322 1.00 9.80 187 GLN D CA 1
ATOM 7730 C C . GLN D 1 187 ? 30.975 99.155 121.641 1.00 10.57 187 GLN D C 1
ATOM 7731 O O . GLN D 1 187 ? 29.990 98.421 121.669 1.00 9.51 187 GLN D O 1
ATOM 7737 N N . PHE D 1 188 ? 31.492 99.702 122.747 1.00 10.56 188 PHE D N 1
ATOM 7738 C CA . PHE D 1 188 ? 30.925 99.432 124.074 1.00 11.13 188 PHE D CA 1
ATOM 7739 C C . PHE D 1 188 ? 29.723 100.350 124.339 1.00 9.94 188 PHE D C 1
ATOM 7740 O O . PHE D 1 188 ? 29.657 101.075 125.328 1.00 12.55 188 PHE D O 1
ATOM 7748 N N . TYR D 1 189 ? 28.751 100.288 123.427 1.00 11.74 189 TYR D N 1
ATOM 7749 C CA . TYR D 1 189 ? 27.527 101.074 123.501 1.00 11.73 189 TYR D CA 1
ATOM 7750 C C . TYR D 1 189 ? 26.468 100.410 122.629 1.00 13.54 189 TYR D C 1
ATOM 7751 O O . TYR D 1 189 ? 26.771 99.535 121.819 1.00 11.68 189 TYR D O 1
ATOM 7760 N N . ASN D 1 190 ? 25.210 100.802 122.850 1.00 14.19 190 ASN D N 1
ATOM 7761 C CA . ASN D 1 190 ? 24.046 100.177 122.206 1.00 11.33 190 ASN D CA 1
ATOM 7762 C C . ASN D 1 190 ? 24.000 98.663 122.447 1.00 13.11 190 ASN D C 1
ATOM 7763 O O . ASN D 1 190 ? 23.411 97.909 121.668 1.00 13.63 190 ASN D O 1
ATOM 7768 N N . ASN D 1 191 ? 24.564 98.211 123.565 1.00 11.39 191 ASN D N 1
ATOM 7769 C CA . ASN D 1 191 ? 24.736 96.779 123.820 1.00 13.82 191 ASN D CA 1
ATOM 7770 C C . ASN D 1 191 ? 24.738 96.493 125.306 1.00 13.97 191 ASN D C 1
ATOM 7771 O O . ASN D 1 191 ? 25.798 96.445 125.944 1.00 15.41 191 ASN D O 1
ATOM 7776 N N . PRO D 1 192 ? 23.562 96.260 125.898 1.00 16.93 192 PRO D N 1
ATOM 7777 C CA . PRO D 1 192 ? 23.543 95.691 127.244 1.00 17.23 192 PRO D CA 1
ATOM 7778 C C . PRO D 1 192 ? 24.078 94.258 127.208 1.00 18.17 192 PRO D C 1
ATOM 7779 O O . PRO D 1 192 ? 23.932 93.568 126.193 1.00 17.90 192 PRO D O 1
ATOM 7783 N N . PRO D 1 193 ? 24.680 93.789 128.305 1.00 19.41 193 PRO D N 1
ATOM 7784 C CA . PRO D 1 193 ? 24.883 94.500 129.561 1.00 18.17 193 PRO D CA 1
ATOM 7785 C C . PRO D 1 193 ? 26.182 95.293 129.593 1.00 17.29 193 PRO D C 1
ATOM 7786 O O . PRO D 1 193 ? 26.586 95.717 130.671 1.00 17.86 193 PRO D O 1
ATOM 7790 N N . TRP D 1 194 ? 26.843 95.489 128.449 1.00 15.70 194 TRP D N 1
ATOM 7791 C CA . TRP D 1 194 ? 28.077 96.267 128.485 1.00 16.36 194 TRP D CA 1
ATOM 7792 C C . TRP D 1 194 ? 27.795 97.751 128.662 1.00 13.36 194 TRP D C 1
ATOM 7793 O O . TRP D 1 194 ? 28.530 98.437 129.381 1.00 14.03 194 TRP D O 1
ATOM 7804 N N . SER D 1 195 ? 26.748 98.262 128.015 1.00 12.94 195 SER D N 1
ATOM 7805 C CA . SER D 1 195 ? 26.473 99.696 128.015 1.00 14.65 195 SER D CA 1
ATOM 7806 C C . SER D 1 195 ? 26.509 100.263 129.424 1.00 11.92 195 SER D C 1
ATOM 7807 O O . SER D 1 195 ? 25.761 99.819 130.299 1.00 14.18 195 SER D O 1
ATOM 7810 N N . ALA D 1 196 ? 27.414 101.217 129.633 1.00 11.52 196 ALA D N 1
ATOM 7811 C CA . ALA D 1 196 ? 27.506 101.995 130.871 1.00 14.88 196 ALA D CA 1
ATOM 7812 C C . ALA D 1 196 ? 27.784 101.126 132.092 1.00 15.64 196 ALA D C 1
ATOM 7813 O O . ALA D 1 196 ? 27.412 101.496 133.216 1.00 14.36 196 ALA D O 1
ATOM 7815 N N . ASN D 1 197 ? 28.475 100.000 131.889 1.00 11.32 197 ASN D N 1
ATOM 7816 C CA . ASN D 1 197 ? 28.787 99.037 132.949 1.00 16.45 197 ASN D CA 1
ATOM 7817 C C . ASN D 1 197 ? 30.298 98.829 132.941 1.00 14.88 197 ASN D C 1
ATOM 7818 O O . ASN D 1 197 ? 30.800 97.870 132.344 1.00 15.24 197 ASN D O 1
ATOM 7823 N N . PRO D 1 198 ? 31.050 99.707 133.605 1.00 14.60 198 PRO D N 1
ATOM 7824 C CA . PRO D 1 198 ? 32.522 99.668 133.473 1.00 13.53 198 PRO D CA 1
ATOM 7825 C C . PRO D 1 198 ? 33.156 98.345 133.870 1.00 13.42 198 PRO D C 1
ATOM 7826 O O . PRO D 1 198 ? 34.111 97.913 133.214 1.00 13.38 198 PRO D O 1
ATOM 7830 N N . ASP D 1 199 ? 32.693 97.704 134.949 1.00 14.76 199 ASP D N 1
ATOM 7831 C CA . ASP D 1 199 ? 33.306 96.442 135.356 1.00 14.75 199 ASP D CA 1
ATOM 7832 C C . ASP D 1 199 ? 33.157 95.389 134.265 1.00 15.03 199 ASP D C 1
ATOM 7833 O O . ASP D 1 199 ? 34.087 94.617 134.006 1.00 14.18 199 ASP D O 1
ATOM 7838 N N . GLN D 1 200 ? 31.985 95.336 133.627 1.00 15.23 200 GLN D N 1
ATOM 7839 C CA . GLN D 1 200 ? 31.780 94.421 132.504 1.00 16.00 200 GLN D CA 1
ATOM 7840 C C . GLN D 1 200 ? 32.630 94.812 131.302 1.00 15.21 200 GLN D C 1
ATOM 7841 O O . GLN D 1 200 ? 33.187 93.945 130.626 1.00 14.81 200 GLN D O 1
ATOM 7847 N N . ILE D 1 201 ? 32.735 96.110 131.008 1.00 13.57 201 ILE D N 1
ATOM 7848 C CA . ILE D 1 201 ? 33.550 96.537 129.874 1.00 13.06 201 ILE D CA 1
ATOM 7849 C C . ILE D 1 201 ? 35.002 96.147 130.090 1.00 15.08 201 ILE D C 1
ATOM 7850 O O . ILE D 1 201 ? 35.684 95.683 129.165 1.00 13.32 201 ILE D O 1
ATOM 7855 N N . VAL D 1 202 ? 35.505 96.344 131.306 1.00 10.81 202 VAL D N 1
ATOM 7856 C CA . VAL D 1 202 ? 36.900 96.029 131.588 1.00 12.25 202 VAL D CA 1
ATOM 7857 C C . VAL D 1 202 ? 37.157 94.534 131.425 1.00 13.80 202 VAL D C 1
ATOM 7858 O O . VAL D 1 202 ? 38.100 94.119 130.740 1.00 13.21 202 VAL D O 1
ATOM 7862 N N . SER D 1 203 ? 36.345 93.699 132.079 1.00 15.48 203 SER D N 1
ATOM 7863 C CA . SER D 1 203 ? 36.618 92.265 132.006 1.00 14.62 203 SER D CA 1
ATOM 7864 C C . SER D 1 203 ? 36.458 91.754 130.579 1.00 15.53 203 SER D C 1
ATOM 7865 O O . SER D 1 203 ? 37.247 90.916 130.124 1.00 15.21 203 SER D O 1
ATOM 7868 N N . SER D 1 204 ? 35.457 92.258 129.852 1.00 12.84 204 SER D N 1
ATOM 7869 C CA . SER D 1 204 ? 35.289 91.821 128.472 1.00 14.79 204 SER D CA 1
ATOM 7870 C C . SER D 1 204 ? 36.432 92.313 127.597 1.00 14.28 204 SER D C 1
ATOM 7871 O O . SER D 1 204 ? 36.942 91.556 126.762 1.00 13.19 204 SER D O 1
ATOM 7874 N N . TYR D 1 205 ? 36.841 93.579 127.763 1.00 12.12 205 TYR D N 1
ATOM 7875 C CA . TYR D 1 205 ? 38.003 94.080 127.032 1.00 12.83 205 TYR D CA 1
ATOM 7876 C C . TYR D 1 205 ? 39.194 93.151 127.213 1.00 14.67 205 TYR D C 1
ATOM 7877 O O . TYR D 1 205 ? 39.850 92.757 126.240 1.00 14.65 205 TYR D O 1
ATOM 7886 N N . LEU D 1 206 ? 39.502 92.806 128.464 1.00 12.68 206 LEU D N 1
ATOM 7887 C CA . LEU D 1 206 ? 40.636 91.927 128.718 1.00 14.68 206 LEU D CA 1
ATOM 7888 C C . LEU D 1 206 ? 40.447 90.577 128.039 1.00 15.37 206 LEU D C 1
ATOM 7889 O O . LEU D 1 206 ? 41.396 90.029 127.468 1.00 17.52 206 LEU D O 1
ATOM 7894 N N . ASN D 1 207 ? 39.225 90.039 128.067 1.00 14.92 207 ASN D N 1
ATOM 7895 C CA . ASN D 1 207 ? 38.942 88.793 127.351 1.00 16.40 207 ASN D CA 1
ATOM 7896 C C . ASN D 1 207 ? 39.260 88.926 125.866 1.00 16.55 207 ASN D C 1
ATOM 7897 O O . ASN D 1 207 ? 39.877 88.035 125.266 1.00 14.93 207 ASN D O 1
ATOM 7902 N N . TYR D 1 208 ? 38.857 90.047 125.258 1.00 13.34 208 TYR D N 1
ATOM 7903 C CA . TYR D 1 208 ? 39.041 90.226 123.827 1.00 12.98 208 TYR D CA 1
ATOM 7904 C C . TYR D 1 208 ? 40.514 90.306 123.455 1.00 16.44 208 TYR D C 1
ATOM 7905 O O . TYR D 1 208 ? 40.899 89.851 122.372 1.00 13.82 208 TYR D O 1
ATOM 7914 N N . THR D 1 209 ? 41.348 90.876 124.333 1.00 14.19 209 THR D N 1
ATOM 7915 C CA . THR D 1 209 ? 42.781 90.926 124.071 1.00 16.52 209 THR D CA 1
ATOM 7916 C C . THR D 1 209 ? 43.416 89.545 124.077 1.00 16.30 209 THR D C 1
ATOM 7917 O O . THR D 1 209 ? 44.522 89.383 123.556 1.00 18.05 209 THR D O 1
ATOM 7921 N N . LYS D 1 210 ? 42.753 88.557 124.660 1.00 17.57 210 LYS D N 1
ATOM 7922 C CA . LYS D 1 210 ? 43.276 87.202 124.717 1.00 18.18 210 LYS D CA 1
ATOM 7923 C C . LYS D 1 210 ? 42.646 86.293 123.671 1.00 17.79 210 LYS D C 1
ATOM 7924 O O . LYS D 1 210 ? 42.950 85.096 123.643 1.00 20.02 210 LYS D O 1
ATOM 7930 N N . LEU D 1 211 ? 41.795 86.836 122.793 1.00 15.36 211 LEU D N 1
ATOM 7931 C CA . LEU D 1 211 ? 41.279 86.043 121.686 1.00 18.28 211 LEU D CA 1
ATOM 7932 C C . LEU D 1 211 ? 42.433 85.602 120.790 1.00 18.54 211 LEU D C 1
ATOM 7933 O O . LEU D 1 211 ? 43.488 86.237 120.767 1.00 18.60 211 LEU D O 1
ATOM 7938 N N . PRO D 1 212 ? 42.263 84.507 120.056 1.00 18.40 212 PRO D N 1
ATOM 7939 C CA . PRO D 1 212 ? 43.323 84.074 119.137 1.00 19.30 212 PRO D CA 1
ATOM 7940 C C . PRO D 1 212 ? 43.665 85.185 118.153 1.00 18.09 212 PRO D C 1
ATOM 7941 O O . PRO D 1 212 ? 42.778 85.844 117.609 1.00 17.31 212 PRO D O 1
ATOM 7945 N N . ASN D 1 213 ? 44.967 85.413 117.961 1.00 19.16 213 ASN D N 1
ATOM 7946 C CA . ASN D 1 213 ? 45.531 86.431 117.070 1.00 19.49 213 ASN D CA 1
ATOM 7947 C C . ASN D 1 213 ? 45.303 87.847 117.576 1.00 20.46 213 ASN D C 1
ATOM 7948 O O . ASN D 1 213 ? 45.625 88.820 116.869 1.00 21.57 213 ASN D O 1
ATOM 7953 N N . MET D 1 214 ? 44.768 88.002 118.775 1.00 16.45 214 MET D N 1
ATOM 7954 C CA . MET D 1 214 ? 44.565 89.329 119.321 1.00 17.20 214 MET D CA 1
ATOM 7955 C C . MET D 1 214 ? 45.611 89.635 120.383 1.00 21.06 214 MET D C 1
ATOM 7956 O O . MET D 1 214 ? 46.370 88.773 120.834 1.00 18.93 214 MET D O 1
ATOM 7961 N N . SER D 1 215 ? 45.636 90.904 120.762 1.00 18.76 215 SER D N 1
ATOM 7962 C CA . SER D 1 215 ? 46.551 91.466 121.738 1.00 20.13 215 SER D CA 1
ATOM 7963 C C . SER D 1 215 ? 45.957 92.785 122.200 1.00 18.57 215 SER D C 1
ATOM 7964 O O . SER D 1 215 ? 45.072 93.332 121.528 1.00 18.13 215 SER D O 1
ATOM 7967 N N . PRO D 1 216 ? 46.423 93.329 123.324 1.00 17.30 216 PRO D N 1
ATOM 7968 C CA . PRO D 1 216 ? 45.939 94.660 123.728 1.00 15.11 216 PRO D CA 1
ATOM 7969 C C . PRO D 1 216 ? 46.094 95.707 122.634 1.00 18.13 216 PRO D C 1
ATOM 7970 O O . PRO D 1 216 ? 45.175 96.499 122.397 1.00 16.28 216 PRO D O 1
ATOM 7974 N N . GLU D 1 217 ? 47.221 95.690 121.920 1.00 17.71 217 GLU D N 1
ATOM 7975 C CA . GLU D 1 217 ? 47.449 96.665 120.861 1.00 18.73 217 GLU D CA 1
ATOM 7976 C C . GLU D 1 217 ? 46.359 96.618 119.792 1.00 16.23 217 GLU D C 1
ATOM 7977 O O . GLU D 1 217 ? 46.049 97.642 119.180 1.00 14.88 217 GLU D O 1
ATOM 7983 N N . LYS D 1 218 ? 45.732 95.464 119.592 1.00 16.65 218 LYS D N 1
ATOM 7984 C CA . LYS D 1 218 ? 44.742 95.304 118.536 1.00 14.50 218 LYS D CA 1
ATOM 7985 C C . LYS D 1 218 ? 43.304 95.470 119.023 1.00 14.98 218 LYS D C 1
ATOM 7986 O O . LYS D 1 218 ? 42.376 95.186 118.257 1.00 14.65 218 LYS D O 1
ATOM 7992 N N . VAL D 1 219 ? 43.081 95.889 120.270 1.00 14.36 219 VAL D N 1
ATOM 7993 C CA . VAL D 1 219 ? 41.716 96.091 120.747 1.00 13.39 219 VAL D CA 1
ATOM 7994 C C . VAL D 1 219 ? 41.568 97.507 121.289 1.00 13.45 219 VAL D C 1
ATOM 7995 O O . VAL D 1 219 ? 42.249 97.884 122.251 1.00 13.78 219 VAL D O 1
ATOM 7999 N N . ILE D 1 220 ? 40.654 98.265 120.687 1.00 12.24 220 ILE D N 1
ATOM 8000 C CA . ILE D 1 220 ? 40.354 99.652 121.036 1.00 13.21 220 ILE D CA 1
ATOM 8001 C C . ILE D 1 220 ? 38.974 99.688 121.692 1.00 11.98 220 ILE D C 1
ATOM 8002 O O . ILE D 1 220 ? 38.008 99.152 121.140 1.00 12.33 220 ILE D O 1
ATOM 8007 N N . ALA D 1 221 ? 38.872 100.314 122.862 1.00 12.54 221 ALA D N 1
ATOM 8008 C CA . ALA D 1 221 ? 37.587 100.441 123.552 1.00 9.44 221 ALA D CA 1
ATOM 8009 C C . ALA D 1 221 ? 36.880 101.710 123.078 1.00 11.78 221 ALA D C 1
ATOM 8010 O O . ALA D 1 221 ? 37.409 102.810 123.260 1.00 10.78 221 ALA D O 1
ATOM 8012 N N . GLY D 1 222 ? 35.682 101.572 122.506 1.00 8.51 222 GLY D N 1
ATOM 8013 C CA . GLY D 1 222 ? 34.942 102.709 121.956 1.00 9.02 222 GLY D CA 1
ATOM 8014 C C . GLY D 1 222 ? 33.751 103.121 122.804 1.00 9.49 222 GLY D C 1
ATOM 8015 O O . GLY D 1 222 ? 33.054 102.272 123.359 1.00 10.24 222 GLY D O 1
ATOM 8016 N N . PHE D 1 223 ? 33.502 104.435 122.872 1.00 11.25 223 PHE D N 1
ATOM 8017 C CA . PHE D 1 223 ? 32.452 105.030 123.690 1.00 10.56 223 PHE D CA 1
ATOM 8018 C C . PHE D 1 223 ? 31.747 106.164 122.961 1.00 9.09 223 PHE D C 1
ATOM 8019 O O . PHE D 1 223 ? 32.347 106.826 122.109 1.00 9.92 223 PHE D O 1
ATOM 8027 N N . PRO D 1 224 ? 30.492 106.439 123.305 1.00 10.00 224 PRO D N 1
ATOM 8028 C CA . PRO D 1 224 ? 29.846 107.668 122.827 1.00 9.19 224 PRO D CA 1
ATOM 8029 C C . PRO D 1 224 ? 30.337 108.887 123.597 1.00 11.25 224 PRO D C 1
ATOM 8030 O O . PRO D 1 224 ? 30.616 108.826 124.797 1.00 11.42 224 PRO D O 1
ATOM 8034 N N . VAL D 1 225 ? 30.433 110.022 122.923 1.00 11.99 225 VAL D N 1
ATOM 8035 C CA . VAL D 1 225 ? 30.879 111.228 123.569 1.00 9.58 225 VAL D CA 1
ATOM 8036 C C . VAL D 1 225 ? 29.857 111.762 124.531 1.00 11.59 225 VAL D C 1
ATOM 8037 O O . VAL D 1 225 ? 30.189 112.013 125.622 1.00 11.60 225 VAL D O 1
ATOM 8041 N N . THR D 1 226 ? 28.637 111.924 124.073 1.00 11.57 226 THR D N 1
ATOM 8042 C CA . THR D 1 226 ? 27.586 112.513 124.895 1.00 11.94 226 THR D CA 1
ATOM 8043 C C . THR D 1 226 ? 26.382 111.583 125.007 1.00 12.15 226 THR D C 1
ATOM 8044 O O . THR D 1 226 ? 26.285 110.546 124.332 1.00 12.61 226 THR D O 1
ATOM 8048 N N . GLN D 1 227 ? 25.434 112.024 125.797 1.00 11.60 227 GLN D N 1
ATOM 8049 C CA . GLN D 1 227 ? 24.185 111.340 126.018 1.00 16.12 227 GLN D CA 1
ATOM 8050 C C . GLN D 1 227 ? 23.416 111.118 124.714 1.00 15.23 227 GLN D C 1
ATOM 8051 O O . GLN D 1 227 ? 22.685 110.220 124.603 1.00 19.59 227 GLN D O 1
ATOM 8057 N N . ASN D 1 228 ? 23.618 111.988 123.762 1.00 16.42 228 ASN D N 1
ATOM 8058 C CA . ASN D 1 228 ? 22.878 111.955 122.507 1.00 17.11 228 ASN D CA 1
ATOM 8059 C C . ASN D 1 228 ? 23.514 111.069 121.442 1.00 18.49 228 ASN D C 1
ATOM 8060 O O . ASN D 1 228 ? 22.946 110.943 120.356 1.00 17.80 228 ASN D O 1
ATOM 8065 N N . ASP D 1 229 ? 24.685 110.486 121.701 1.00 14.01 229 ASP D N 1
ATOM 8066 C CA . ASP D 1 229 ? 25.438 109.808 120.652 1.00 14.26 229 ASP D CA 1
ATOM 8067 C C . ASP D 1 229 ? 25.131 108.317 120.549 1.00 17.21 229 ASP D C 1
ATOM 8068 O O . ASP D 1 229 ? 25.494 107.698 119.543 1.00 16.33 229 ASP D O 1
ATOM 8073 N N . ALA D 1 230 ? 24.453 107.734 121.537 1.00 12.20 230 ALA D N 1
ATOM 8074 C CA . ALA D 1 230 ? 24.041 106.336 121.452 1.00 15.19 230 ALA D CA 1
ATOM 8075 C C . ALA D 1 230 ? 22.753 106.156 122.243 1.00 15.97 230 ALA D C 1
ATOM 8076 O O . ALA D 1 230 ? 22.484 106.910 123.175 1.00 14.62 230 ALA D O 1
ATOM 8078 N N . GLY D 1 231 ? 21.950 105.161 121.853 1.00 15.07 231 GLY D N 1
ATOM 8079 C CA . GLY D 1 231 ? 20.748 104.859 122.612 1.00 14.16 231 GLY D CA 1
ATOM 8080 C C . GLY D 1 231 ? 21.055 104.382 124.017 1.00 17.88 231 GLY D C 1
ATOM 8081 O O . GLY D 1 231 ? 20.293 104.655 124.954 1.00 15.45 231 GLY D O 1
ATOM 8082 N N . SER D 1 232 ? 22.173 103.676 124.189 1.00 12.89 232 SER D N 1
ATOM 8083 C CA . SER D 1 232 ? 22.643 103.290 125.512 1.00 14.11 232 SER D CA 1
ATOM 8084 C C . SER D 1 232 ? 24.163 103.258 125.500 1.00 13.41 232 SER D C 1
ATOM 8085 O O . SER D 1 232 ? 24.792 103.136 124.445 1.00 14.65 232 SER D O 1
ATOM 8088 N N . GLY D 1 233 ? 24.751 103.383 126.686 1.00 13.26 233 GLY D N 1
ATOM 8089 C CA . GLY D 1 233 ? 26.191 103.287 126.835 1.00 14.17 233 GLY D CA 1
ATOM 8090 C C . GLY D 1 233 ? 26.911 104.578 127.176 1.00 12.88 233 GLY D C 1
ATOM 8091 O O . GLY D 1 233 ? 28.124 104.539 127.416 1.00 13.10 233 GLY D O 1
ATOM 8092 N N . TYR D 1 234 ? 26.238 105.720 127.192 1.00 11.10 234 TYR D N 1
ATOM 8093 C CA . TYR D 1 234 ? 26.931 106.938 127.597 1.00 12.45 234 TYR D CA 1
ATOM 8094 C C . TYR D 1 234 ? 27.391 106.840 129.048 1.00 13.42 234 TYR D C 1
ATOM 8095 O O . TYR D 1 234 ? 26.637 106.409 129.926 1.00 14.08 234 TYR D O 1
ATOM 8104 N N . MET D 1 235 ? 28.634 107.257 129.289 1.00 10.41 235 MET D N 1
ATOM 8105 C CA . MET D 1 235 ? 29.227 107.390 130.595 1.00 13.87 235 MET D CA 1
ATOM 8106 C C . MET D 1 235 ? 29.995 108.701 130.634 1.00 14.01 235 MET D C 1
ATOM 8107 O O . MET D 1 235 ? 30.708 109.029 129.677 1.00 12.51 235 MET D O 1
ATOM 8112 N N . PRO D 1 236 ? 29.889 109.449 131.731 1.00 12.54 236 PRO D N 1
ATOM 8113 C CA . PRO D 1 236 ? 30.701 110.659 131.878 1.00 12.81 236 PRO D CA 1
ATOM 8114 C C . PRO D 1 236 ? 32.180 110.336 131.723 1.00 12.35 236 PRO D C 1
ATOM 8115 O O . PRO D 1 236 ? 32.639 109.256 132.098 1.00 13.39 236 PRO D O 1
ATOM 8119 N N . VAL D 1 237 ? 32.933 111.289 131.167 1.00 11.61 237 VAL D N 1
ATOM 8120 C CA . VAL D 1 237 ? 34.343 111.019 130.902 1.00 12.55 237 VAL D CA 1
ATOM 8121 C C . VAL D 1 237 ? 35.096 110.670 132.185 1.00 13.25 237 VAL D C 1
ATOM 8122 O O . VAL D 1 237 ? 36.039 109.872 132.157 1.00 12.12 237 VAL D O 1
ATOM 8126 N N . GLN D 1 238 ? 34.697 111.235 133.327 1.00 12.47 238 GLN D N 1
ATOM 8127 C CA . GLN D 1 238 ? 35.378 110.871 134.567 1.00 12.15 238 GLN D CA 1
ATOM 8128 C C . GLN D 1 238 ? 35.195 109.396 134.885 1.00 13.46 238 GLN D C 1
ATOM 8129 O O . GLN D 1 238 ? 36.075 108.779 135.492 1.00 12.21 238 GLN D O 1
ATOM 8135 N N . THR D 1 239 ? 34.060 108.818 134.485 1.00 12.05 239 THR D N 1
ATOM 8136 C CA . THR D 1 239 ? 33.811 107.407 134.748 1.00 10.20 239 THR D CA 1
ATOM 8137 C C . THR D 1 239 ? 34.572 106.529 133.759 1.00 12.09 239 THR D C 1
ATOM 8138 O O . THR D 1 239 ? 35.120 105.488 134.140 1.00 11.45 239 THR D O 1
ATOM 8142 N N . ILE D 1 240 ? 34.637 106.956 132.491 1.00 10.62 240 ILE D N 1
ATOM 8143 C CA . ILE D 1 240 ? 35.512 106.280 131.530 1.00 11.99 240 ILE D CA 1
ATOM 8144 C C . ILE D 1 240 ? 36.947 106.245 132.051 1.00 11.94 240 ILE D C 1
ATOM 8145 O O . ILE D 1 240 ? 37.600 105.194 132.065 1.00 11.32 240 ILE D O 1
ATOM 8150 N N . ILE D 1 241 ? 37.462 107.401 132.489 1.00 11.09 241 ILE D N 1
ATOM 8151 C CA . ILE D 1 241 ? 38.859 107.462 132.908 1.00 10.60 241 ILE D CA 1
ATOM 8152 C C . ILE D 1 241 ? 39.091 106.573 134.121 1.00 11.78 241 ILE D C 1
ATOM 8153 O O . ILE D 1 241 ? 40.028 105.769 134.152 1.00 12.22 241 ILE D O 1
ATOM 8158 N N . ASN D 1 242 ? 38.256 106.715 135.143 1.00 11.75 242 ASN D N 1
ATOM 8159 C CA . ASN D 1 242 ? 38.587 106.084 136.412 1.00 13.73 242 ASN D CA 1
ATOM 8160 C C . ASN D 1 242 ? 38.035 104.679 136.561 1.00 12.48 242 ASN D C 1
ATOM 8161 O O . ASN D 1 242 ? 38.554 103.921 137.386 1.00 15.15 242 ASN D O 1
ATOM 8166 N N . GLU D 1 243 ? 37.014 104.299 135.794 1.00 12.11 243 GLU D N 1
ATOM 8167 C CA . GLU D 1 243 ? 36.443 102.968 135.941 1.00 11.98 243 GLU D CA 1
ATOM 8168 C C . GLU D 1 243 ? 36.659 102.079 134.729 1.00 12.23 243 GLU D C 1
ATOM 8169 O O . GLU D 1 243 ? 36.304 100.891 134.789 1.00 14.67 243 GLU D O 1
ATOM 8175 N N . VAL D 1 244 ? 37.251 102.600 133.648 1.00 11.39 244 VAL D N 1
ATOM 8176 C CA . VAL D 1 244 ? 37.605 101.757 132.504 1.00 10.39 244 VAL D CA 1
ATOM 8177 C C . VAL D 1 244 ? 39.090 101.868 132.171 1.00 12.98 244 VAL D C 1
ATOM 8178 O O . VAL D 1 244 ? 39.812 100.863 132.163 1.00 14.38 244 VAL D O 1
ATOM 8182 N N . ILE D 1 245 ? 39.551 103.077 131.854 1.00 12.15 245 ILE D N 1
ATOM 8183 C CA . ILE D 1 245 ? 40.923 103.250 131.376 1.00 12.05 245 ILE D CA 1
ATOM 8184 C C . ILE D 1 245 ? 41.927 102.812 132.442 1.00 14.75 245 ILE D C 1
ATOM 8185 O O . ILE D 1 245 ? 42.773 101.942 132.210 1.00 14.32 245 ILE D O 1
ATOM 8190 N N . LYS D 1 246 ? 41.878 103.438 133.613 1.00 12.35 246 LYS D N 1
ATOM 8191 C CA . LYS D 1 246 ? 42.867 103.105 134.636 1.00 14.38 246 LYS D CA 1
ATOM 8192 C C . LYS D 1 246 ? 42.795 101.646 135.082 1.00 14.21 246 LYS D C 1
ATOM 8193 O O . LYS D 1 246 ? 43.862 101.025 135.214 1.00 16.28 246 LYS D O 1
ATOM 8199 N N . PRO D 1 247 ? 41.621 101.038 135.302 1.00 15.45 247 PRO D N 1
ATOM 8200 C CA . PRO D 1 247 ? 41.601 99.592 135.595 1.00 16.88 247 PRO D CA 1
ATOM 8201 C C . PRO D 1 247 ? 42.223 98.735 134.509 1.00 17.21 247 PRO D C 1
ATOM 8202 O O . PRO D 1 247 ? 42.880 97.732 134.818 1.00 18.11 247 PRO D O 1
ATOM 8206 N N . ILE D 1 248 ? 42.034 99.082 133.237 1.00 13.88 248 ILE D N 1
ATOM 8207 C CA . ILE D 1 248 ? 42.669 98.285 132.194 1.00 15.89 248 ILE D CA 1
ATOM 8208 C C . ILE D 1 248 ? 44.176 98.462 132.238 1.00 15.68 248 ILE D C 1
ATOM 8209 O O . ILE D 1 248 ? 44.934 97.493 132.099 1.00 17.80 248 ILE D O 1
ATOM 8214 N N . GLN D 1 249 ? 44.635 99.704 132.421 1.00 16.47 249 GLN D N 1
ATOM 8215 C CA . GLN D 1 249 ? 46.069 99.962 132.494 1.00 18.98 249 GLN D CA 1
ATOM 8216 C C . GLN D 1 249 ? 46.703 99.225 133.662 1.00 17.38 249 GLN D C 1
ATOM 8217 O O . GLN D 1 249 ? 47.867 98.814 133.579 1.00 16.25 249 GLN D O 1
ATOM 8223 N N . GLN D 1 250 ? 45.957 99.051 134.754 1.00 19.52 250 GLN D N 1
ATOM 8224 C CA . GLN D 1 250 ? 46.501 98.374 135.924 1.00 20.47 250 GLN D CA 1
ATOM 8225 C C . GLN D 1 250 ? 46.712 96.888 135.666 1.00 21.94 250 GLN D C 1
ATOM 8226 O O . GLN D 1 250 ? 47.588 96.274 136.282 1.00 20.79 250 GLN D O 1
ATOM 8232 N N . GLN D 1 251 ? 45.930 96.290 134.768 1.00 20.19 251 GLN D N 1
ATOM 8233 C CA . GLN D 1 251 ? 45.996 94.848 134.561 1.00 22.83 251 GLN D CA 1
ATOM 8234 C C . GLN D 1 251 ? 46.740 94.459 133.300 1.00 26.46 251 GLN D C 1
ATOM 8235 O O . GLN D 1 251 ? 47.335 93.375 133.242 1.00 27.54 251 GLN D O 1
ATOM 8241 N N . SER D 1 252 ? 46.711 95.313 132.289 1.00 21.17 252 SER D N 1
ATOM 8242 C CA . SER D 1 252 ? 47.277 94.963 131.001 1.00 26.60 252 SER D CA 1
ATOM 8243 C C . SER D 1 252 ? 47.848 96.233 130.400 1.00 23.71 252 SER D C 1
ATOM 8244 O O . SER D 1 252 ? 48.348 97.094 131.127 1.00 31.11 252 SER D O 1
ATOM 8247 N N . SER D 1 253 ? 47.809 96.348 129.090 1.00 28.06 253 SER D N 1
ATOM 8248 C CA . SER D 1 253 ? 47.991 97.617 128.410 1.00 28.12 253 SER D CA 1
ATOM 8249 C C . SER D 1 253 ? 46.731 97.878 127.601 1.00 22.23 253 SER D C 1
ATOM 8250 O O . SER D 1 253 ? 45.954 96.964 127.329 1.00 19.23 253 SER D O 1
ATOM 8253 N N . LEU D 1 254 ? 46.510 99.138 127.249 1.00 22.41 254 LEU D N 1
ATOM 8254 C CA . LEU D 1 254 ? 45.251 99.566 126.642 1.00 17.22 254 LEU D CA 1
ATOM 8255 C C . LEU D 1 254 ? 45.538 99.940 125.200 1.00 17.36 254 LEU D C 1
ATOM 8256 O O . LEU D 1 254 ? 46.285 100.890 124.940 1.00 20.07 254 LEU D O 1
ATOM 8261 N N . GLY D 1 255 ? 44.954 99.185 124.264 1.00 15.39 255 GLY D N 1
ATOM 8262 C CA . GLY D 1 255 ? 45.199 99.451 122.860 1.00 15.95 255 GLY D CA 1
ATOM 8263 C C . GLY D 1 255 ? 44.811 100.855 122.451 1.00 16.55 255 GLY D C 1
ATOM 8264 O O . GLY D 1 255 ? 45.470 101.469 121.608 1.00 14.71 255 GLY D O 1
ATOM 8265 N N . GLY D 1 256 ? 43.746 101.380 123.035 1.00 13.28 256 GLY D N 1
ATOM 8266 C CA . GLY D 1 256 ? 43.316 102.720 122.702 1.00 12.63 256 GLY D CA 1
ATOM 8267 C C . GLY D 1 256 ? 41.865 102.962 123.059 1.00 12.44 256 GLY D C 1
ATOM 8268 O O . GLY D 1 256 ? 41.171 102.095 123.587 1.00 10.92 256 GLY D O 1
ATOM 8269 N N . ILE D 1 257 ? 41.431 104.187 122.759 1.00 12.22 257 ILE D N 1
ATOM 8270 C CA . ILE D 1 257 ? 40.069 104.656 122.985 1.00 10.71 257 ILE D CA 1
ATOM 8271 C C . ILE D 1 257 ? 39.529 105.222 121.679 1.00 10.01 257 ILE D C 1
ATOM 8272 O O . ILE D 1 257 ? 40.181 106.059 121.046 1.00 10.34 257 ILE D O 1
ATOM 8277 N N . MET D 1 258 ? 38.334 104.778 121.295 1.00 9.02 258 MET D N 1
ATOM 8278 C CA . MET D 1 258 ? 37.612 105.274 120.133 1.00 9.39 258 MET D CA 1
ATOM 8279 C C . MET D 1 258 ? 36.365 106.005 120.616 1.00 9.49 258 MET D C 1
ATOM 8280 O O . MET D 1 258 ? 35.813 105.668 121.663 1.00 8.43 258 MET D O 1
ATOM 8285 N N . ASN D 1 259 ? 35.914 107.017 119.864 1.00 8.77 259 ASN D N 1
ATOM 8286 C CA . ASN D 1 259 ? 34.653 107.654 120.213 1.00 9.07 259 ASN D CA 1
ATOM 8287 C C . ASN D 1 259 ? 33.742 107.773 119.003 1.00 9.85 259 ASN D C 1
ATOM 8288 O O . ASN D 1 259 ? 34.192 107.858 117.854 1.00 11.38 259 ASN D O 1
ATOM 8293 N N . TRP D 1 260 ? 32.448 107.769 119.290 1.00 7.69 260 TRP D N 1
ATOM 8294 C CA . TRP D 1 260 ? 31.414 108.136 118.347 1.00 10.17 260 TRP D CA 1
ATOM 8295 C C . TRP D 1 260 ? 30.728 109.360 118.955 1.00 11.74 260 TRP D C 1
ATOM 8296 O O . TRP D 1 260 ? 30.082 109.229 119.990 1.00 11.13 260 TRP D O 1
ATOM 8307 N N . GLN D 1 261 ? 30.868 110.554 118.375 1.00 11.82 261 GLN D N 1
ATOM 8308 C CA . GLN D 1 261 ? 31.628 110.844 117.163 1.00 10.01 261 GLN D CA 1
ATOM 8309 C C . GLN D 1 261 ? 32.254 112.242 117.265 1.00 10.53 261 GLN D C 1
ATOM 8310 O O . GLN D 1 261 ? 31.894 113.028 118.147 1.00 10.98 261 GLN D O 1
ATOM 8316 N N . PHE D 1 262 ? 33.162 112.547 116.336 1.00 10.54 262 PHE D N 1
ATOM 8317 C CA . PHE D 1 262 ? 33.999 113.746 116.429 1.00 10.04 262 PHE D CA 1
ATOM 8318 C C . PHE D 1 262 ? 33.187 115.014 116.664 1.00 12.98 262 PHE D C 1
ATOM 8319 O O . PHE D 1 262 ? 33.500 115.800 117.563 1.00 9.66 262 PHE D O 1
ATOM 8327 N N . SER D 1 263 ? 32.166 115.261 115.842 1.00 10.79 263 SER D N 1
ATOM 8328 C CA . SER D 1 263 ? 31.507 116.559 115.948 1.00 12.00 263 SER D CA 1
ATOM 8329 C C . SER D 1 263 ? 30.683 116.711 117.224 1.00 14.91 263 SER D C 1
ATOM 8330 O O . SER D 1 263 ? 30.219 117.821 117.520 1.00 14.71 263 SER D O 1
ATOM 8333 N N . SER D 1 264 ? 30.547 115.660 118.026 1.00 12.01 264 SER D N 1
ATOM 8334 C CA . SER D 1 264 ? 29.826 115.775 119.280 1.00 12.34 264 SER D CA 1
ATOM 8335 C C . SER D 1 264 ? 30.702 116.285 120.416 1.00 13.00 264 SER D C 1
ATOM 8336 O O . SER D 1 264 ? 30.168 116.610 121.477 1.00 11.80 264 SER D O 1
ATOM 8339 N N . ASP D 1 265 ? 32.019 116.392 120.211 1.00 13.42 265 ASP D N 1
ATOM 8340 C CA . ASP D 1 265 ? 32.960 116.772 121.269 1.00 12.65 265 ASP D CA 1
ATOM 8341 C C . ASP D 1 265 ? 33.277 118.263 121.174 1.00 12.24 265 ASP D C 1
ATOM 8342 O O . ASP D 1 265 ? 34.151 118.671 120.411 1.00 13.40 265 ASP D O 1
ATOM 8347 N N . HIS D 1 266 ? 32.614 119.062 122.011 1.00 14.39 266 HIS D N 1
ATOM 8348 C CA . HIS D 1 266 ? 32.780 120.511 121.976 1.00 16.71 266 HIS D CA 1
ATOM 8349 C C . HIS D 1 266 ? 34.213 120.922 122.306 1.00 16.81 266 HIS D C 1
ATOM 8350 O O . HIS D 1 266 ? 34.736 120.598 123.378 1.00 11.54 266 HIS D O 1
ATOM 8357 N N . ASN D 1 267 ? 34.839 121.647 121.371 1.00 15.67 267 ASN D N 1
ATOM 8358 C CA . ASN D 1 267 ? 36.201 122.163 121.488 1.00 15.80 267 ASN D CA 1
ATOM 8359 C C . ASN D 1 267 ? 37.232 121.060 121.670 1.00 15.43 267 ASN D C 1
ATOM 8360 O O . ASN D 1 267 ? 38.373 121.332 122.056 1.00 14.71 267 ASN D O 1
ATOM 8365 N N . GLY D 1 268 ? 36.869 119.819 121.355 1.00 12.36 268 GLY D N 1
ATOM 8366 C CA . GLY D 1 268 ? 37.787 118.722 121.599 1.00 12.41 268 GLY D CA 1
ATOM 8367 C C . GLY D 1 268 ? 38.119 118.512 123.057 1.00 13.39 268 GLY D C 1
ATOM 8368 O O . GLY D 1 268 ? 39.154 117.916 123.370 1.00 13.50 268 GLY D O 1
ATOM 8369 N N . ASP D 1 269 ? 37.249 118.959 123.964 1.00 12.32 269 ASP D N 1
ATOM 8370 C CA . ASP D 1 269 ? 37.528 118.820 125.396 1.00 13.94 269 ASP D CA 1
ATOM 8371 C C . ASP D 1 269 ? 37.574 117.357 125.821 1.00 14.03 269 ASP D C 1
ATOM 8372 O O . ASP D 1 269 ? 38.402 116.973 126.657 1.00 12.30 269 ASP D O 1
ATOM 8377 N N . TRP D 1 270 ? 36.677 116.532 125.271 1.00 12.95 270 TRP D N 1
ATOM 8378 C CA . TRP D 1 270 ? 36.626 115.120 125.638 1.00 10.90 270 TRP D CA 1
ATOM 8379 C C . TRP D 1 270 ? 37.908 114.402 125.233 1.00 12.02 270 TRP D C 1
ATOM 8380 O O . TRP D 1 270 ? 38.511 113.685 126.042 1.00 13.69 270 TRP D O 1
ATOM 8391 N N . ILE D 1 271 ? 38.337 114.569 123.975 1.00 12.78 271 ILE D N 1
ATOM 8392 C CA . ILE D 1 271 ? 39.545 113.871 123.533 1.00 12.81 271 ILE D CA 1
ATOM 8393 C C . ILE D 1 271 ? 40.784 114.390 124.260 1.00 14.40 271 ILE D C 1
ATOM 8394 O O . ILE D 1 271 ? 41.704 113.619 124.550 1.00 13.86 271 ILE D O 1
ATOM 8399 N N . LYS D 1 272 ? 40.828 115.663 124.598 1.00 13.19 272 LYS D N 1
ATOM 8400 C CA . LYS D 1 272 ? 41.970 116.145 125.348 1.00 13.72 272 LYS D CA 1
ATOM 8401 C C . LYS D 1 272 ? 42.002 115.512 126.743 1.00 15.25 272 LYS D C 1
ATOM 8402 O O . LYS D 1 272 ? 43.029 115.108 127.221 1.00 18.26 272 LYS D O 1
ATOM 8408 N N . ALA D 1 273 ? 40.854 115.431 127.378 1.00 14.16 273 ALA D N 1
ATOM 8409 C CA . ALA D 1 273 ? 40.779 114.816 128.684 1.00 14.39 273 ALA D CA 1
ATOM 8410 C C . ALA D 1 273 ? 41.195 113.346 128.639 1.00 17.10 273 ALA D C 1
ATOM 8411 O O . ALA D 1 273 ? 41.912 112.888 129.443 1.00 15.69 273 ALA D O 1
ATOM 8413 N N . ILE D 1 274 ? 40.687 112.639 127.657 1.00 13.78 274 ILE D N 1
ATOM 8414 C CA . ILE D 1 274 ? 40.950 111.247 127.486 1.00 15.35 274 ILE D CA 1
ATOM 8415 C C . ILE D 1 274 ? 42.414 111.017 127.102 1.00 17.65 274 ILE D C 1
ATOM 8416 O O . ILE D 1 274 ? 43.072 110.186 127.638 1.00 19.08 274 ILE D O 1
ATOM 8421 N N . ALA D 1 275 ? 42.890 111.802 126.166 1.00 15.87 275 ALA D N 1
ATOM 8422 C CA . ALA D 1 275 ? 44.257 111.692 125.754 1.00 18.76 275 ALA D CA 1
ATOM 8423 C C . ALA D 1 275 ? 45.181 111.901 126.916 1.00 19.44 275 ALA D C 1
ATOM 8424 O O . ALA D 1 275 ? 46.176 111.264 126.981 1.00 21.19 275 ALA D O 1
ATOM 8426 N N . GLN D 1 276 ? 44.832 112.778 127.828 1.00 20.74 276 GLN D N 1
ATOM 8427 C CA . GLN D 1 276 ? 45.718 113.008 128.960 1.00 21.76 276 GLN D CA 1
ATOM 8428 C C . GLN D 1 276 ? 45.847 111.753 129.805 1.00 23.90 276 GLN D C 1
ATOM 8429 O O . GLN D 1 276 ? 46.828 111.545 130.414 1.00 23.78 276 GLN D O 1
ATOM 8435 N N . SER D 1 277 ? 44.822 110.949 129.835 1.00 19.70 277 SER D N 1
ATOM 8436 C CA . SER D 1 277 ? 44.842 109.750 130.643 1.00 20.09 277 SER D CA 1
ATOM 8437 C C . SER D 1 277 ? 45.572 108.579 130.060 1.00 19.69 277 SER D C 1
ATOM 8438 O O . SER D 1 277 ? 45.733 107.627 130.693 1.00 21.36 277 SER D O 1
ATOM 8441 N N . LEU D 1 278 ? 45.983 108.682 128.831 1.00 21.52 278 LEU D N 1
ATOM 8442 C CA . LEU D 1 278 ? 46.675 107.586 128.155 1.00 25.71 278 LEU D CA 1
ATOM 8443 C C . LEU D 1 278 ? 48.180 107.746 128.159 1.00 27.86 278 LEU D C 1
ATOM 8444 O O . LEU D 1 278 ? 48.687 108.805 127.930 1.00 29.82 278 LEU D O 1
#

InterPro domains:
  IPR001223 Glycoside hydrolase family 18, catalytic domain [PF00704] (21-227)
  IPR001223 Glycoside hydrolase family 18, catalytic domain [PS51910] (2-280)
  IPR001579 Glycosyl hydrolase family 18, active site [PS01095] (109-117)
  IPR011583 Chitinase II/V-like, catalytic domain [SM00636] (2-265)
  IPR017853 Glycoside hydrolase superfamily [SSF51445] (5-276)

Organism: NCBI:txid43654

Nearest PDB structures (foldseek):
  6k7z-assembly2_B  TM=1.004E+00  e=9.887E-60  Pseudoalteromonas aurantia
  6k7z-assembly4_D  TM=1.001E+00  e=2.003E-55  Pseudoalteromonas aurantia
  2gsj-assembly1_A  TM=7.265E-01  e=4.043E-16  Parkia platycephala
  1kqz-assembly1_A  TM=7.192E-01  e=8.279E-16  Hevea brasiliensis
  1llo-assembly1_A  TM=6.931E-01  e=2.825E-16  Hevea brasiliensis

Sequence (1100 aa):
SKTITYYNSGAVPLINASELPYDVVNLAFLSSSSNNPFNLVLSGAIAATESSFTTNTIEAIKVMQHKGQKVLISFGGGTMGSNAYRSLSEDTAKLADSLASFVKNNQLDGVDIDYEDTAAFTGQAGYDGAQFLISLTQELRKRLPSPDYIISHAPQPPYLEQGGYMAGYVEVVELVGQEIDWLNVQFYNNPPWSANPDQIVSSYLNYTKLPNMSPEKVIAGFPVTQNDAGSGYMPVQTIINEVIKPIQQQSSLGGIMNWQFSSDHNGDWIKAIAQSLSKTITYYNSGAVPLINASELPYDVVNLAFLSSSSNNPFNLVLSGAIAATESSFTTNTIEAIKVMQHKGQKVLISFGGGTMGSNAYRSLSEDTAKLADSLASFVKNNQLDGVDIDYEDTAAFTGQAGYDGAQFLISLTQELRKRLPSPDYIISHAPQPPYLEQGGYMAGYVEVVELVGQEIDWLNVQFYNNPPWSANPDQIVSSYLNYTKLPNMSPEKVIAGFPVTQNDAGSGYMPVQTIINEVIKPIQQQSSLGGIMNWQFSSDHNGDWIKAIAQSLSKTITYYNSGAVPLINASELPYDVVNLAFLSSPFNLVLSGAIAATESSFTTNTIEAIKVMQHKGQKVLISFGGGTMGSNAYRSLSEDTAKLADSLASFVKNNQLDGVDIDYEDTAAFTGQAGYDGAQFLISLTQELRKRLPSPDYIISHAPQPPYLEQGGYMAGYVEVVELVGQEIDWLNVQFYNNPPWSANPDQIVSSYLNYTKLPNMSPEKVIAGFPVTQNDAGSGYMPVQTIINEVIKPIQQQSSLGGIMNWQFSSDHNGDWIKAIAQSLSKTITYYNSGAVPLINASELPYDVVNLAFLSSPFNLVLSGAIAATESSFTTNTIEAIKVMQHKGQKVLISFGGGTMGSNAYRSLSEDTAKLADSLASFVKNNQLDGVDIDYEDTAAFTGQAGYDGAQFLISLTQELRKRLPSPDYIISHAPQPPYLEQGGYMAGYVEVVELVGQEIDWLNVQFYNNPPWSANPDQIVSSYLNYTKLPNMSPEKVIAGFPVTQNDAGSGYMPVQTIINEVIKPIQQQSSLGGIMNWQFSSDHNGDWIKAIAQSL

Radius of gyration: 34.43 Å; Cα contacts (8 Å, |Δi|>4): 2375; chains: 4; bounding box: 81×103×52 Å

Foldseek 3Di:
DFEEFEAFACLDQLLLVLVARHQEYEYDAWAADPPARLDIFGHGQQDPGRQHGDPSNLVSQVSSVVSNHAYAHEYDDDPHDLVSLLVCLVPLLSSLVVRLCSCVVSVGQEYEHADDPQVLLQVRSNHNVLVSLQVNLVSNCVSRPPPSHAYEYEEELQCCDVPHNRVSVLSNCQRCVQSHQAYNYEQAPDPPSAQPLVVQQVSLVSSQPRPSHHQLRYAYEAEPDPVQGPTRHDPLVCCLPRHQVVNVVPGHHNYYYYYHDSVQPPNPSSNVRVVSD/DAEEFEAFACLDPLLLVLVARHQEYEYDAWAADPPARLDIFGHGQQDPGRQHGDPSNLVSCVSSVVSNHFYAHEYDDDPHDLVSLLVCLVPLLSSLVVRLCSCVVSVGQEYEHADDPQVLLQVRSNHNVLSSLQVNLVSNCVSRPPPRHAYEYEEELQLCDVPHNRVSVLSNCQRCVLSHQAYNYEQAPDPPSAQPLVVQQVSLVVSQPRVSHHLLRYAYEAEPDPVQGPTRDDPLVCCLPRHQVVNVVPGHHNYYYYRHDSVQPVNPSSNVRVVSD/DFEEFEDAACLDPLLLVLVFRHQEYEYDAFQDLLQTFDDYDQDPGRQDGDPSNLVSQVSSVVSNHAYAHEYDDDPHDLVSLLVCLVPLLSSLVVRLCSCVVSVHQEYEYAHDPLCLQQVRSNHNVLVSLQVNLVSNCVSRPPPSHAYEYEEELLLCDVVHNSVSCLSNCQRCVLSHQAYNYEQWPDPPSAPDLVVLQVSLVVSCPRPSHHQLRYEYEAEPDPPQGPTRDDPLVCCLPRHQVVNVVPHHHNYYYYRHDSVQPVNPSSVSRVVSD/DFEEFEDAACLDPLLLVLVFRHQEYEYDAFCDQLQTFDDYDQDPGRQDGDPSNLVSCVSSVVSNHAYAHEYDDDPHDLVSLLVCLVPLLSSLVVRLCSCVVSVGQEYEYAHDPLCLLQPRSNHNVLVSLQVNLVSNCVSRPPPSHAYEYEEELLLCDVPHNSVSCLSNCQRCVLSHQAYNYEQAPDPPSAPDLVVLQVSLVVSQPRVSHHQLRYEYEAEDDPPQGPTRDDPLVCCLPRHQVVNVVPGHHNYYYYRHDSVQPVNPSSVVVVVSD

Solvent-accessible surface area: 41167 Å² total; per-residue (Å²): 74,40,6,0,0,4,10,35,45,37,84,32,81,11,73,66,0,6,125,27,58,7,62,4,0,0,0,0,25,3,18,16,20,128,128,51,29,41,77,33,27,9,51,36,44,0,28,61,78,110,95,44,11,37,114,125,7,78,87,2,7,128,35,0,53,163,108,62,15,71,0,0,0,0,1,2,2,53,143,22,32,39,116,12,3,126,39,0,32,146,60,14,38,114,1,0,76,38,0,6,44,29,0,104,108,43,125,8,29,0,0,0,2,5,0,51,15,45,40,6,28,27,71,139,15,53,26,71,0,4,58,4,0,3,23,0,0,83,33,0,25,139,64,0,63,60,30,102,45,5,0,0,0,0,0,25,0,19,2,2,52,110,76,34,160,62,18,8,0,11,19,0,0,11,19,0,0,103,44,1,18,9,0,0,0,13,0,11,76,15,102,78,20,18,50,52,18,112,61,0,14,52,2,0,21,91,2,3,157,14,52,70,7,10,7,14,38,0,0,0,0,0,0,9,51,123,132,17,17,82,39,6,88,6,50,39,112,29,0,28,87,83,0,0,100,26,0,71,142,119,42,23,8,0,0,1,0,0,49,20,6,14,35,9,141,107,4,82,22,0,106,40,0,24,151,19,54,82,43,6,0,0,3,9,31,42,37,59,33,80,11,23,54,0,5,45,28,59,7,60,3,0,0,0,0,25,3,17,16,18,84,89,58,28,43,80,32,26,8,52,35,41,0,7,20,21,100,95,46,11,26,113,104,6,79,32,1,6,126,13,0,53,150,60,63,13,75,0,0,0,0,1,2,2,55,140,22,32,14,76,12,3,102,28,0,32,144,59,14,38,114,1,0,77,38,0,6,46,29,0,103,110,44,124,7,27,0,0,0,2,5,0,54,13,47,14,5,29,28,70,86,7,54,26,85,0,4,91,4,0,11,24,0,0,82,33,0,27,140,65,0,66,65,115,112,45,10,0,0,0,0,0,26,0,18,2,2,53,129,78,36,164,63,16,8,0,13,74,0,0,72,98,0,0,105,45,1,34,10,0,0,0,13,0,11,75,15,101,82,21,19,50,54,17,111,58,0,14,50,1,0,25,91,1,9,165,13,65,68,18,38,31,96,42,0,0,0,0,0,0,10,22,104,72,14,12,75,38,6,79,7,51,40,113,29,0,27,85,82,0,0,89,41,0,64,139,128,43,65,11,1,0,1,0,0,47,20,6,8,13,9,112,105,3,78,21,0,96,39,0,24,151,21,51,82,55,7,0,0,3,7,50,43,32,80,34,79,11,15,49,0,5,59,25,60,8,62,2,0,0,0,2,36,0,28,38,78,56,91,23,29,6,49,15,57,6,1,48,66,93,79,42,8,27,109,92,7,94,29,1,7,131,20,0,50,159,89,59,12,89,0,0,0,0,0,3,2,51,130,23,37,36,40,20,3,39,33,0,33,135,60,14,36,106,1,0,70,36,0,6,57,25,0,114,120,42,131,8,26,0,0,0,2,5,0,50,17,51,39,4,28,22,71,46,4,32,25,89,0,6,92,5,0,8,24,0,0,80,34,0,25,131,51,0,64,65,127,106,43,17,0,0,0,0,0,26,0,20,2,2,52,128,76,34,142,57,15,9,0,13,74,0,0,74,92,0,0,102,47,1,35,12,0,0,0,14,0,10,76,14,104,80,21,19,52,55,17,117,62,0,10,54,2,0,18,89,2,8,162,14,62,69,21,39,35,115,42,0,0,0,0,0,0,8,20,76,29,16,16,62,42,5,84,6,50,40,114,30,0,28,88,83,0,0,95,40,0,66,157,125,41,68,7,6,0,1,0,0,50,21,5,15,36,9,136,98,3,79,20,1,106,38,0,26,161,20,63,81,42,6,0,0,3,6,48,43,33,85,34,78,12,72,63,0,8,130,25,59,7,60,1,0,0,0,2,35,1,27,39,80,52,92,22,34,7,87,48,61,5,25,61,78,97,78,43,7,33,110,124,7,96,90,1,6,125,39,0,51,155,115,60,13,91,0,0,0,0,1,3,3,54,146,21,35,40,128,14,3,117,33,0,32,137,60,14,37,102,0,0,73,36,0,6,58,26,0,112,119,42,129,8,27,0,0,0,1,4,0,51,16,53,37,4,26,26,76,138,15,50,26,83,0,6,67,5,0,2,25,0,0,71,38,0,23,150,63,0,62,64,40,55,43,16,0,0,0,0,0,26,0,32,2,2,52,107,78,33,162,68,14,10,0,12,36,0,0,9,9,0,0,99,42,1,36,9,0,0,0,13,0,10,77,14,102,80,20,19,51,56,18,113,60,0,11,52,1,0,18,87,2,5,154,14,24,39,1,12,30,76,23,0,0,0,0,0,0,8,39,122,145,20,17,84,42,4,67,6,49,41,112,30,0,29,87,84,0,0,98,40,0,63,157,128,42,67,7,6,0,1,0,0,48,20,6,14,35,10,139,101,3,82,20,0,92,35,0,25,146,20,65

Secondary structure (DSSP, 8-state):
-EEEEEE---SS-GGGGGGSS-SEEEEEEEEE-SS-TTSEEE-STTEEETTEE-HHHHHHHHHHHHTT-EEEEEEE-TT--HHHHHHHTT-HHHHHHHHHHHHHHTT--EEEEE---GGGGTT-SSS-HHHHHHHHHHHHHHHS-TTTSEEEE---GGGG-TT-TT-HHHHHHHHHGGG--EEEEE-SS-TTTTT-HHHHHHHHHHHHTSTT--GGGEEEEEESSGGG-SS----HHHHIIIIIHHHHHHS---EEEEE-GGGSGGGHHHHHHHHH-/-EEEEEE-S-SS-GGGGGGSS-SEEEEEEEEE-SS-TTSEEE-STTEEETTEE-HHHHHHHHHHHHTT-EEEEEEE-TT--HHHHHHHTT-HHHHHHHHHHHHHHTT--EEEEE---GGGGTT-SSS-HHHHHHHHHHHHHHHS-TTTSEEEE---GGGG-TT-TT-HHHHHHHHHGGG--EEEEE-SS-TTTTT-HHHHHHHHHHHHTSTT--GGGEEEEEESSGGG-SS----HHHHIIIIIHHHHHHS---EEEEE-GGGSGGGHHHHHHHHH-/-EEEEEE---SS-GGGGGGSS-SEEEEEEEE---S-EE-STTEEETTEE-HHHHHHHHHHHHTT-EEEEEEE-TT--HHHHHHHHT-HHHHHHHHHHHHHHTT--EEEEE---GGGGTT-SSS-HHHHHHHHHHHHHHHS-TTTSEEEE---GGGG-TT-TT-HHHHHHHHHGGG--EEEEE-SS-TTTTT-HHHHHHHHHHHHTSTT--GGGEEEEEESSTTS-SS----HHHHIIIIIHHHHHHS---EEEEE-GGGSGGGHHHHHHHHT-/-EEEEEE---SS-GGGGGGSS-SEEEEEEEE---S-EE-STTEEETTEE-HHHHHHHHHHHHTT-EEEEEEE-TT--HHHHHHHHT-HHHHHHHHHHHHHHTT--EEEEE---GGGGTT-SSS-HHHHHHHHHHHHHHHS-TTTSEEEE---GGGG-TT-TT-HHHHHHHHHGGG--EEEEE-SS-TTTTT-HHHHHHHHHHHHTSTT--GGGEEEEEESSTTS-SS----HHHHIIIIIHHHHHHS---EEEEE-GGGSGGGHHHHHHHHT-